Protein AF-A0AAU9Y5D1-F1 (afdb_monomer_lite)

InterPro domains:
  IPR000845 Nucleoside phosphorylase domain [PF01048] (255-385)
  IPR007111 NACHT nucleoside triphosphatase [PF05729] (520-703)
  IPR007111 NACHT nucleoside triphosphatase [PS50837] (518-669)
  IPR027417 P-loop containing nucleoside triphosphate hydrolase [G3DSA:3.40.50.300] (424-678)
  IPR027417 P-loop containing nucleoside triphosphate hydrolase [SSF52540] (517-719)
  IPR035994 Nucleoside phosphorylase superfamily [G3DSA:3.40.50.1580] (185-409)
  IPR035994 Nucleoside phosphorylase superfamily [SSF53167] (230-408)
  IPR051261 NOD-like receptor [PTHR24106] (454-815)

Radius of gyration: 37.64 Å; chains: 1; bounding box: 87×78×119 Å

Organism: NCBI:txid46732

Structure (mmCIF, N/CA/C/O backbone):
data_AF-A0AAU9Y5D1-F1
#
_entry.id   AF-A0AAU9Y5D1-F1
#
loop_
_atom_site.group_PDB
_atom_site.id
_atom_site.type_symbol
_atom_site.label_atom_id
_atom_site.label_alt_id
_atom_site.label_comp_id
_atom_site.label_asym_id
_atom_site.label_entity_id
_atom_site.label_seq_id
_atom_site.pdbx_PDB_ins_code
_atom_site.Cartn_x
_atom_site.Cartn_y
_atom_site.Cartn_z
_atom_site.occupancy
_atom_site.B_iso_or_equiv
_atom_site.auth_seq_id
_atom_site.auth_comp_id
_atom_site.auth_asym_id
_atom_site.auth_atom_id
_atom_site.pdbx_PDB_model_num
ATOM 1 N N . MET A 1 1 ? 6.638 -50.461 -11.333 1.00 34.19 1 MET A N 1
ATOM 2 C CA . MET A 1 1 ? 6.692 -49.700 -10.067 1.00 34.19 1 MET A CA 1
ATOM 3 C C . MET A 1 1 ? 8.000 -48.929 -10.024 1.00 34.19 1 MET A C 1
ATOM 5 O O . MET A 1 1 ? 9.043 -49.551 -9.911 1.00 34.19 1 MET A O 1
ATOM 9 N N . ALA A 1 2 ? 7.954 -47.607 -10.168 1.00 25.45 2 ALA A N 1
ATOM 10 C CA . ALA A 1 2 ? 9.050 -46.715 -9.799 1.00 25.45 2 ALA A CA 1
ATOM 11 C C . ALA A 1 2 ? 8.429 -45.351 -9.477 1.00 25.45 2 ALA A C 1
ATOM 13 O O . ALA A 1 2 ? 7.804 -44.718 -10.325 1.00 25.45 2 ALA A O 1
ATOM 14 N N . THR A 1 3 ? 8.511 -44.987 -8.205 1.00 27.52 3 THR A N 1
ATOM 15 C CA . THR A 1 3 ? 7.974 -43.779 -7.581 1.00 27.52 3 THR A CA 1
ATOM 16 C C . THR A 1 3 ? 8.716 -42.526 -8.036 1.00 27.52 3 THR A C 1
ATOM 18 O O . THR A 1 3 ? 9.944 -42.481 -8.044 1.00 27.52 3 THR A O 1
ATOM 21 N N . ALA A 1 4 ? 7.934 -41.503 -8.377 1.00 28.78 4 ALA A N 1
ATOM 22 C CA . ALA A 1 4 ? 8.370 -40.159 -8.723 1.00 28.78 4 ALA A CA 1
ATOM 23 C C . ALA A 1 4 ? 8.917 -39.388 -7.504 1.00 28.78 4 ALA A C 1
ATOM 25 O O . ALA A 1 4 ? 8.364 -39.477 -6.409 1.00 28.78 4 ALA A O 1
ATOM 26 N N . ILE A 1 5 ? 9.955 -38.572 -7.723 1.00 28.98 5 ILE A N 1
ATOM 27 C CA . ILE A 1 5 ? 10.424 -37.527 -6.799 1.00 28.98 5 ILE A CA 1
ATOM 28 C C . ILE A 1 5 ? 10.427 -36.185 -7.549 1.00 28.98 5 ILE A C 1
ATOM 30 O O . ILE A 1 5 ? 10.862 -36.097 -8.695 1.00 28.98 5 ILE A O 1
ATOM 34 N N . SER A 1 6 ? 9.886 -35.157 -6.889 1.00 26.52 6 SER A N 1
ATOM 35 C CA . SER A 1 6 ? 9.536 -33.835 -7.428 1.00 26.52 6 SER A CA 1
ATOM 36 C C . SER A 1 6 ? 10.730 -32.952 -7.844 1.00 26.52 6 SER A C 1
ATOM 38 O O . SER A 1 6 ? 11.763 -33.000 -7.171 1.00 26.52 6 SER A O 1
ATOM 40 N N . PRO A 1 7 ? 10.569 -32.024 -8.813 1.00 32.62 7 PRO A N 1
ATOM 41 C CA . PRO A 1 7 ? 11.565 -31.007 -9.133 1.00 32.62 7 PRO A CA 1
ATOM 42 C C . PRO A 1 7 ? 11.230 -29.645 -8.486 1.00 32.62 7 PRO A C 1
ATOM 44 O O . PRO A 1 7 ? 10.585 -28.793 -9.090 1.00 32.62 7 PRO A O 1
ATOM 47 N N . PHE A 1 8 ? 11.729 -29.400 -7.270 1.00 26.20 8 PHE A N 1
ATOM 48 C CA . PHE A 1 8 ? 11.931 -28.047 -6.729 1.00 26.20 8 PHE A CA 1
ATOM 49 C C . PHE A 1 8 ? 13.411 -27.875 -6.380 1.00 26.20 8 PHE A C 1
ATOM 51 O O . PHE A 1 8 ? 13.854 -28.213 -5.286 1.00 26.20 8 PHE A O 1
ATOM 58 N N . ALA A 1 9 ? 14.190 -27.334 -7.317 1.00 31.81 9 ALA A N 1
ATOM 59 C CA . ALA A 1 9 ? 15.546 -26.867 -7.053 1.00 31.81 9 ALA A CA 1
ATOM 60 C C . ALA A 1 9 ? 15.529 -25.340 -6.902 1.00 31.81 9 ALA A C 1
ATOM 62 O O . ALA A 1 9 ? 15.763 -24.586 -7.844 1.00 31.81 9 ALA A O 1
ATOM 63 N N . SER A 1 10 ? 15.256 -24.893 -5.675 1.00 35.47 10 SER A N 1
ATOM 64 C CA . SER A 1 10 ? 15.968 -23.737 -5.130 1.00 35.47 10 SER A CA 1
ATOM 65 C C . SER A 1 10 ? 17.455 -24.081 -5.186 1.00 35.47 10 SER A C 1
ATOM 67 O O . SER A 1 10 ? 17.837 -25.169 -4.748 1.00 35.47 10 SER A O 1
ATOM 69 N N . THR A 1 11 ? 18.287 -23.223 -5.775 1.00 38.28 11 THR A N 1
ATOM 70 C CA . THR A 1 11 ? 19.737 -23.436 -5.818 1.00 38.28 11 THR A CA 1
ATOM 71 C C . THR A 1 11 ? 20.219 -23.709 -4.399 1.00 38.28 11 THR A C 1
ATOM 73 O O . THR A 1 11 ? 20.072 -22.867 -3.511 1.00 38.28 11 THR A O 1
ATOM 76 N N . LYS A 1 12 ? 20.738 -24.927 -4.179 1.00 39.84 12 LYS A N 1
ATOM 77 C CA . LYS A 1 12 ? 21.218 -25.426 -2.881 1.00 39.84 12 LYS A CA 1
ATOM 78 C C . LYS A 1 12 ? 22.095 -24.386 -2.181 1.00 39.84 12 LYS A C 1
ATOM 80 O O . LYS A 1 12 ? 22.009 -24.269 -0.975 1.00 39.84 12 LYS A O 1
ATOM 85 N N . GLU A 1 13 ? 22.846 -23.576 -2.922 1.00 35.34 13 GLU A N 1
ATOM 86 C CA . GLU A 1 13 ? 23.705 -22.502 -2.409 1.00 35.34 13 GLU A CA 1
ATOM 87 C C . GLU A 1 13 ? 22.960 -21.358 -1.712 1.00 35.34 13 GLU A C 1
ATOM 89 O O . GLU A 1 13 ? 23.411 -20.912 -0.667 1.00 35.34 13 GLU A O 1
ATOM 94 N N . THR A 1 14 ? 21.799 -20.913 -2.200 1.00 38.12 14 THR A N 1
ATOM 95 C CA . THR A 1 14 ? 21.045 -19.793 -1.596 1.00 38.12 14 THR A CA 1
ATOM 96 C C . THR A 1 14 ? 20.268 -20.249 -0.362 1.00 38.12 14 THR A C 1
ATOM 98 O O . THR A 1 14 ? 20.177 -19.531 0.632 1.00 38.12 14 THR A O 1
ATOM 101 N N . THR A 1 15 ? 19.754 -21.484 -0.388 1.00 40.88 15 THR A N 1
ATOM 102 C CA . THR A 1 15 ? 19.132 -22.118 0.784 1.00 40.88 15 THR A CA 1
ATOM 103 C C . THR A 1 15 ? 20.178 -22.525 1.813 1.00 40.88 15 THR A C 1
ATOM 105 O O . THR A 1 15 ? 19.923 -22.381 3.001 1.00 40.88 15 THR A O 1
ATOM 108 N N . ASN A 1 16 ? 21.358 -22.981 1.385 1.00 39.19 16 ASN A N 1
ATOM 109 C CA . ASN A 1 16 ? 22.480 -23.258 2.276 1.00 39.19 16 ASN A CA 1
ATOM 110 C C . ASN A 1 16 ? 23.056 -21.966 2.844 1.00 39.19 16 ASN A C 1
ATOM 112 O O . ASN A 1 16 ? 23.375 -21.974 4.015 1.00 39.19 16 ASN A O 1
ATOM 116 N N . TYR A 1 17 ? 23.114 -20.861 2.098 1.00 37.94 17 TYR A N 1
ATOM 117 C CA . TYR A 1 17 ? 23.521 -19.552 2.617 1.00 37.94 17 TYR A CA 1
ATOM 118 C C . TYR A 1 17 ? 22.516 -19.028 3.646 1.00 37.94 17 TYR A C 1
ATOM 120 O O . TYR A 1 17 ? 22.906 -18.691 4.751 1.00 37.94 17 TYR A O 1
ATOM 128 N N . ALA A 1 18 ? 21.212 -19.067 3.358 1.00 39.38 18 ALA A N 1
ATOM 129 C CA . ALA A 1 18 ? 20.186 -18.662 4.321 1.00 39.38 18 ALA A CA 1
ATOM 130 C C . ALA A 1 18 ? 20.120 -19.589 5.554 1.00 39.38 18 ALA A C 1
ATOM 132 O O . ALA A 1 18 ? 19.924 -19.115 6.673 1.00 39.38 18 ALA A O 1
ATOM 133 N N . ARG A 1 19 ? 20.317 -20.905 5.373 1.00 40.84 19 ARG A N 1
ATOM 134 C CA . ARG A 1 19 ? 20.443 -21.874 6.475 1.00 40.84 19 ARG A CA 1
ATOM 135 C C . ARG A 1 19 ? 21.743 -21.683 7.245 1.00 40.84 19 ARG A C 1
ATOM 137 O O . ARG A 1 19 ? 21.703 -21.804 8.453 1.00 40.84 19 ARG A O 1
ATOM 144 N N . LEU A 1 20 ? 22.852 -21.350 6.589 1.00 37.97 20 LEU A N 1
ATOM 145 C CA . LEU A 1 20 ? 24.143 -21.056 7.209 1.00 37.97 20 LEU A CA 1
ATOM 146 C C . LEU A 1 20 ? 24.077 -19.738 7.980 1.00 37.97 20 LEU A C 1
ATOM 148 O O . LEU A 1 20 ? 24.564 -19.699 9.094 1.00 37.97 20 LEU A O 1
ATOM 152 N N . CYS A 1 21 ? 23.426 -18.698 7.457 1.00 40.59 21 CYS A N 1
ATOM 153 C CA . CYS A 1 21 ? 23.179 -17.443 8.166 1.00 40.59 21 CYS A CA 1
ATOM 154 C C . CYS A 1 21 ? 22.273 -17.661 9.380 1.00 40.59 21 CYS A C 1
ATOM 156 O O . CYS A 1 21 ? 22.615 -17.194 10.459 1.00 40.59 21 CYS A O 1
ATOM 158 N N . ARG A 1 22 ? 21.171 -18.418 9.251 1.00 45.41 22 ARG A N 1
ATOM 159 C CA . ARG A 1 22 ? 20.347 -18.789 10.417 1.00 45.41 22 ARG A CA 1
ATOM 160 C C . ARG A 1 22 ? 21.106 -19.649 11.408 1.00 45.41 22 ARG A C 1
ATOM 162 O O . ARG A 1 22 ? 21.040 -19.369 12.583 1.00 45.41 22 ARG A O 1
ATOM 169 N N . LEU A 1 23 ? 21.869 -20.639 10.963 1.00 41.31 23 LEU A N 1
ATOM 170 C CA . LEU A 1 23 ? 22.614 -21.526 11.852 1.00 41.31 23 LEU A CA 1
ATOM 171 C C . LEU A 1 23 ? 23.805 -20.797 12.500 1.00 41.31 23 LEU A C 1
ATOM 173 O O . LEU A 1 23 ? 24.083 -21.038 13.662 1.00 41.31 23 LEU A O 1
ATOM 177 N N . LEU A 1 24 ? 24.451 -19.844 11.817 1.00 42.09 24 LEU A N 1
ATOM 178 C CA . LEU A 1 24 ? 25.465 -18.945 12.387 1.00 42.09 24 LEU A CA 1
ATOM 179 C C . LEU A 1 24 ? 24.865 -17.972 13.403 1.00 42.09 24 LEU A C 1
ATOM 181 O O . LEU A 1 24 ? 25.518 -17.685 14.399 1.00 42.09 24 LEU A O 1
ATOM 185 N N . VAL A 1 25 ? 23.648 -17.478 13.172 1.00 46.97 25 VAL A N 1
ATOM 186 C CA . VAL A 1 25 ? 22.946 -16.608 14.123 1.00 46.97 25 VAL A CA 1
ATOM 187 C C . VAL A 1 25 ? 22.418 -17.428 15.298 1.00 46.97 25 VAL A C 1
ATOM 189 O O . VAL A 1 25 ? 22.743 -17.117 16.430 1.00 46.97 25 VAL A O 1
ATOM 192 N N . ASP A 1 26 ? 21.710 -18.527 15.062 1.00 43.09 26 ASP A N 1
ATOM 193 C CA . ASP A 1 26 ? 21.089 -19.356 16.097 1.00 43.09 26 ASP A CA 1
ATOM 194 C C . ASP A 1 26 ? 22.147 -20.092 16.935 1.00 43.09 26 ASP A C 1
ATOM 196 O O . ASP A 1 26 ? 22.156 -19.969 18.159 1.00 43.09 26 ASP A O 1
ATOM 200 N N . VAL A 1 27 ? 23.101 -20.792 16.304 1.00 43.34 27 VAL A N 1
ATOM 201 C CA . VAL A 1 27 ? 24.196 -21.477 17.019 1.00 43.34 27 VAL A CA 1
ATOM 202 C C . VAL A 1 27 ? 25.202 -20.463 17.546 1.00 43.34 27 VAL A C 1
ATOM 204 O O . VAL A 1 27 ? 25.691 -20.637 18.654 1.00 43.34 27 VAL A O 1
ATOM 207 N N . GLY A 1 28 ? 25.487 -19.375 16.822 1.00 40.97 28 GLY A N 1
ATOM 208 C CA . GLY A 1 28 ? 26.363 -18.310 17.316 1.00 40.97 28 GLY A CA 1
ATOM 209 C C . GLY A 1 28 ? 25.794 -17.635 18.557 1.00 40.97 28 GLY A C 1
ATOM 210 O O . GLY A 1 28 ? 26.511 -17.502 19.544 1.00 40.97 28 GLY A O 1
ATOM 211 N N . SER A 1 29 ? 24.503 -17.293 18.563 1.00 42.50 29 SER A N 1
ATOM 212 C CA . SER A 1 29 ? 23.799 -16.745 19.725 1.00 42.50 29 SER A CA 1
ATOM 213 C C . SER A 1 29 ? 23.689 -17.761 20.858 1.00 42.50 29 SER A C 1
ATOM 215 O O . SER A 1 29 ? 23.876 -17.386 22.011 1.00 42.50 29 SER A O 1
ATOM 217 N N . GLN A 1 30 ? 23.447 -19.042 20.573 1.00 42.50 30 GLN A N 1
ATOM 218 C CA . GLN A 1 30 ? 23.326 -20.076 21.604 1.00 42.50 30 GLN A CA 1
ATOM 219 C C . GLN A 1 30 ? 24.681 -20.466 22.213 1.00 42.50 30 GLN A C 1
ATOM 221 O O . GLN A 1 30 ? 24.769 -20.648 23.425 1.00 42.50 30 GLN A O 1
ATOM 226 N N . VAL A 1 31 ? 25.753 -20.519 21.417 1.00 44.72 31 VAL A N 1
ATOM 227 C CA . VAL A 1 31 ? 27.137 -20.698 21.888 1.00 44.72 31 VAL A CA 1
ATOM 228 C C . VAL A 1 31 ? 27.596 -19.458 22.642 1.00 44.72 31 VAL A C 1
ATOM 230 O O . VAL A 1 31 ? 28.187 -19.605 23.707 1.00 44.72 31 VAL A O 1
ATOM 233 N N . LEU A 1 32 ? 27.283 -18.249 22.161 1.00 42.81 32 LEU A N 1
ATOM 234 C CA . LEU A 1 32 ? 27.532 -17.003 22.890 1.00 42.81 32 LEU A CA 1
ATOM 235 C C . LEU A 1 32 ? 26.860 -17.036 24.256 1.00 42.81 32 LEU A C 1
ATOM 237 O O . LEU A 1 32 ? 27.533 -16.792 25.246 1.00 42.81 32 LEU A O 1
ATOM 241 N N . ARG A 1 33 ? 25.577 -17.398 24.312 1.00 46.03 33 ARG A N 1
ATOM 242 C CA . ARG A 1 33 ? 24.793 -17.453 25.550 1.00 46.03 33 ARG A CA 1
ATOM 243 C C . ARG A 1 33 ? 25.299 -18.545 26.489 1.00 46.03 33 ARG A C 1
ATOM 245 O O . ARG A 1 33 ? 25.656 -18.243 27.611 1.00 46.03 33 ARG A O 1
ATOM 252 N N . SER A 1 34 ? 25.491 -19.770 26.000 1.00 44.34 34 SER A N 1
ATOM 253 C CA . SER A 1 34 ? 26.038 -20.886 26.787 1.00 44.34 34 SER A CA 1
ATOM 254 C C . SER A 1 34 ? 27.458 -20.626 27.301 1.00 44.34 34 SER A C 1
ATOM 256 O O . SER A 1 34 ? 27.796 -21.031 28.412 1.00 44.34 34 SER A O 1
ATOM 258 N N . THR A 1 35 ? 28.299 -19.963 26.507 1.00 42.50 35 THR A N 1
ATOM 259 C CA . THR A 1 35 ? 29.678 -19.625 26.888 1.00 42.50 35 THR A CA 1
ATOM 260 C C . THR A 1 35 ? 29.694 -18.461 27.870 1.00 42.50 35 THR A C 1
ATOM 262 O O . THR A 1 35 ? 30.451 -18.493 28.836 1.00 42.50 35 THR A O 1
ATOM 265 N N . PHE A 1 36 ? 28.835 -17.462 27.662 1.00 42.38 36 PHE A N 1
ATOM 266 C CA . PHE A 1 36 ? 28.651 -16.350 28.588 1.00 42.38 36 PHE A CA 1
ATOM 267 C C . PHE A 1 36 ? 28.116 -16.847 29.931 1.00 42.38 36 PHE A C 1
ATOM 269 O O . PHE A 1 36 ? 28.711 -16.532 30.950 1.00 42.38 36 PHE A O 1
ATOM 276 N N . ASP A 1 37 ? 27.124 -17.737 29.928 1.00 48.62 37 ASP A N 1
ATOM 277 C CA . ASP A 1 37 ? 26.554 -18.351 31.131 1.00 48.62 37 ASP A CA 1
ATOM 278 C C . ASP A 1 37 ? 27.543 -19.304 31.837 1.00 48.62 37 ASP A C 1
ATOM 280 O O . ASP A 1 37 ? 27.470 -19.481 33.051 1.00 48.62 37 ASP A O 1
ATOM 284 N N . LYS A 1 38 ? 28.502 -19.909 31.114 1.00 49.69 38 LYS A N 1
ATOM 285 C CA . LYS A 1 38 ? 29.591 -20.716 31.708 1.00 49.69 38 LYS A CA 1
ATOM 286 C C . LYS A 1 38 ? 30.684 -19.873 32.360 1.00 49.69 38 LYS A C 1
ATOM 288 O O . LYS A 1 38 ? 31.253 -20.297 33.361 1.00 49.69 38 LYS A O 1
ATOM 293 N N . ILE A 1 39 ? 31.023 -18.731 31.762 1.00 46.84 39 ILE A N 1
ATOM 294 C CA . ILE A 1 39 ? 32.094 -17.849 32.248 1.00 46.84 39 ILE A CA 1
ATOM 295 C C . ILE A 1 39 ? 31.556 -16.916 33.344 1.00 46.84 39 ILE A C 1
ATOM 297 O O . ILE A 1 39 ? 32.221 -16.685 34.355 1.00 46.84 39 ILE A O 1
ATOM 301 N N . HIS A 1 40 ? 30.327 -16.432 33.171 1.00 48.03 40 HIS A N 1
ATOM 302 C CA . HIS A 1 40 ? 29.574 -15.596 34.099 1.00 48.03 40 HIS A CA 1
ATOM 303 C C . HIS A 1 40 ? 28.139 -16.126 34.207 1.00 48.03 40 HIS A C 1
ATOM 305 O O . HIS A 1 40 ? 27.249 -15.643 33.504 1.00 48.03 40 HIS A O 1
ATOM 311 N N . PRO A 1 41 ? 27.891 -17.110 35.088 1.00 54.38 41 PRO A N 1
ATOM 312 C CA . PRO A 1 41 ? 26.536 -17.527 35.415 1.00 54.38 41 PRO A CA 1
ATOM 313 C C . PRO A 1 41 ? 25.655 -16.303 35.708 1.00 54.38 41 PRO A C 1
ATOM 315 O O . PRO A 1 41 ? 26.136 -15.362 36.347 1.00 54.38 41 PRO A O 1
ATOM 318 N N . PRO A 1 42 ? 24.367 -16.289 35.321 1.00 47.62 42 PRO A N 1
ATOM 319 C CA . PRO A 1 42 ? 23.478 -15.143 35.556 1.00 47.62 42 PRO A CA 1
ATOM 320 C C . PRO A 1 42 ? 23.478 -14.658 37.019 1.00 47.62 42 PRO A C 1
ATOM 322 O O . PRO A 1 42 ? 23.322 -13.470 37.296 1.00 47.62 42 PRO A O 1
ATOM 325 N N . ALA A 1 43 ? 23.740 -15.579 37.952 1.00 47.50 43 ALA A N 1
ATOM 326 C CA . ALA A 1 43 ? 23.861 -15.336 39.384 1.00 47.50 43 ALA A CA 1
ATOM 327 C C . ALA A 1 43 ? 25.139 -14.593 39.833 1.00 47.50 43 ALA A C 1
ATOM 329 O O . ALA A 1 43 ? 25.181 -14.146 40.971 1.00 47.50 43 ALA A O 1
ATOM 330 N N . THR A 1 44 ? 26.173 -14.447 38.998 1.00 45.56 44 THR A N 1
ATOM 331 C CA . THR A 1 44 ? 27.427 -13.727 39.327 1.00 45.56 44 THR A CA 1
ATOM 332 C C . THR A 1 44 ? 27.746 -12.587 38.354 1.00 45.56 44 THR A C 1
ATOM 334 O O . THR A 1 44 ? 28.728 -11.862 38.528 1.00 45.56 44 THR A O 1
ATOM 337 N N . LEU A 1 45 ? 26.890 -12.383 37.346 1.00 43.12 45 LEU A N 1
ATOM 338 C CA . LEU A 1 45 ? 27.076 -11.407 36.273 1.00 43.12 45 LEU A CA 1
ATOM 339 C C . LEU A 1 45 ? 27.177 -9.957 36.784 1.00 43.12 45 LEU A C 1
ATOM 341 O O . LEU A 1 45 ? 28.020 -9.186 36.330 1.00 43.12 45 LEU A O 1
ATOM 345 N N . HIS A 1 46 ? 26.376 -9.611 37.789 1.00 43.72 46 HIS A N 1
ATOM 346 C CA . HIS A 1 46 ? 26.374 -8.298 38.440 1.00 43.72 46 HIS A CA 1
ATOM 347 C C . HIS A 1 46 ? 27.671 -8.028 39.225 1.00 43.72 46 HIS A C 1
ATOM 349 O O . HIS A 1 46 ? 28.160 -6.902 39.250 1.00 43.72 46 HIS A O 1
ATOM 355 N N . THR A 1 47 ? 28.294 -9.061 39.801 1.00 45.69 47 THR A N 1
ATOM 356 C CA . THR A 1 47 ? 29.567 -8.943 40.534 1.00 45.69 47 THR A CA 1
ATOM 357 C C . THR A 1 47 ? 30.759 -8.723 39.598 1.00 45.69 47 THR A C 1
ATOM 359 O O . THR A 1 47 ? 31.737 -8.070 39.961 1.00 45.69 47 THR A O 1
ATOM 362 N N . VAL A 1 48 ? 30.684 -9.270 38.384 1.00 44.34 48 VAL A N 1
ATOM 363 C CA . VAL A 1 48 ? 31.751 -9.194 37.379 1.00 44.34 48 VAL A CA 1
ATOM 364 C C . VAL A 1 48 ? 31.717 -7.876 36.603 1.00 44.34 48 VAL A C 1
ATOM 366 O O . VAL A 1 48 ? 32.767 -7.276 36.358 1.00 44.34 48 VAL A O 1
ATOM 369 N N . LEU A 1 49 ? 30.522 -7.394 36.253 1.00 40.56 49 LEU A N 1
ATOM 370 C CA . LEU A 1 49 ? 30.344 -6.094 35.598 1.00 40.56 49 LEU A CA 1
ATOM 371 C C . LEU A 1 49 ? 30.757 -4.921 36.510 1.00 40.56 49 LEU A C 1
ATOM 373 O O . LEU A 1 49 ? 31.139 -3.869 36.008 1.00 40.56 49 LEU A O 1
ATOM 377 N N . GLY A 1 50 ? 30.778 -5.128 37.834 1.00 42.78 50 GLY A N 1
ATOM 378 C CA . GLY A 1 50 ? 31.218 -4.142 38.827 1.00 42.78 50 GLY A CA 1
ATOM 379 C C . GLY A 1 50 ? 32.738 -3.990 39.021 1.00 42.78 50 GLY A C 1
ATOM 380 O O . GLY A 1 50 ? 33.151 -3.123 39.786 1.00 42.78 50 GLY A O 1
ATOM 381 N N . ARG A 1 51 ? 33.599 -4.797 38.374 1.00 44.59 51 ARG A N 1
ATOM 382 C CA . ARG A 1 51 ? 35.074 -4.687 38.501 1.00 44.59 51 ARG A CA 1
ATOM 383 C C . ARG A 1 51 ? 35.704 -4.136 37.215 1.00 44.59 51 ARG A C 1
ATOM 385 O O . ARG A 1 51 ? 35.933 -4.859 36.249 1.00 44.59 51 ARG A O 1
ATOM 392 N N . THR A 1 52 ? 36.000 -2.841 37.205 1.00 46.25 52 THR A N 1
ATOM 393 C CA . THR A 1 52 ? 36.183 -2.000 36.005 1.00 46.25 52 THR A CA 1
ATOM 394 C C . THR A 1 52 ? 37.546 -2.032 35.292 1.00 46.25 52 THR A C 1
ATOM 396 O O . THR A 1 52 ? 37.779 -1.187 34.437 1.00 46.25 52 THR A O 1
ATOM 399 N N . SER A 1 53 ? 38.450 -2.991 35.535 1.00 47.34 53 SER A N 1
ATOM 400 C CA . SER A 1 53 ? 39.772 -2.991 34.856 1.00 47.34 53 SER A CA 1
ATOM 401 C C . SER A 1 53 ? 40.212 -4.298 34.182 1.00 47.34 53 SER A C 1
ATOM 403 O O . SER A 1 53 ? 41.218 -4.301 33.477 1.00 47.34 53 SER A O 1
ATOM 405 N N . VAL A 1 54 ? 39.457 -5.398 34.299 1.00 45.47 54 VAL A N 1
ATOM 406 C CA . VAL A 1 54 ? 39.862 -6.718 33.748 1.00 45.47 54 VAL A CA 1
ATOM 407 C C . VAL A 1 54 ? 39.229 -7.021 32.373 1.00 45.47 54 VAL A C 1
ATOM 409 O O . VAL A 1 54 ? 39.623 -7.957 31.669 1.00 45.47 54 VAL A O 1
ATOM 412 N N . HIS A 1 55 ? 38.281 -6.193 31.924 1.00 50.38 55 HIS A N 1
ATOM 413 C CA . HIS A 1 55 ? 37.462 -6.487 30.740 1.00 50.38 55 HIS A CA 1
ATOM 414 C C . HIS A 1 55 ? 38.170 -6.263 29.404 1.00 50.38 55 HIS A C 1
ATOM 416 O O . HIS A 1 55 ? 37.903 -6.994 28.457 1.00 50.38 55 HIS A O 1
ATOM 422 N N . TYR A 1 56 ? 39.132 -5.340 29.314 1.00 42.06 56 TYR A N 1
ATOM 423 C CA . TYR A 1 56 ? 39.775 -5.026 28.030 1.00 42.06 56 TYR A CA 1
ATOM 424 C C . TYR A 1 56 ? 40.703 -6.150 27.531 1.00 42.06 56 TYR A C 1
ATOM 426 O O . TYR A 1 56 ? 40.637 -6.549 26.368 1.00 42.06 56 TYR A O 1
ATOM 434 N N . ALA A 1 57 ? 41.514 -6.729 28.422 1.00 41.19 57 ALA A N 1
ATOM 435 C CA . ALA A 1 57 ? 42.423 -7.825 28.079 1.00 41.19 57 ALA A CA 1
ATOM 436 C C . ALA A 1 57 ? 41.672 -9.140 27.794 1.00 41.19 57 ALA A C 1
ATOM 438 O O . ALA A 1 57 ? 42.018 -9.875 26.868 1.00 41.19 57 ALA A O 1
ATOM 439 N N . THR A 1 58 ? 40.597 -9.406 28.543 1.00 44.28 58 THR A N 1
ATOM 440 C CA . THR A 1 58 ? 39.754 -10.598 28.362 1.00 44.28 58 THR A CA 1
ATOM 441 C C . THR A 1 58 ? 38.946 -10.516 27.064 1.00 44.28 58 THR A C 1
ATOM 443 O O . THR A 1 58 ? 38.879 -11.493 26.318 1.00 44.28 58 THR A O 1
ATOM 446 N N . LEU A 1 59 ? 38.415 -9.334 26.723 1.00 39.38 59 LEU A N 1
ATOM 447 C CA . LEU A 1 59 ? 37.745 -9.086 25.442 1.00 39.38 59 LEU A CA 1
ATOM 448 C C . LEU A 1 59 ? 38.709 -9.184 24.254 1.00 39.38 59 LEU A C 1
ATOM 450 O O . LEU A 1 59 ? 38.351 -9.795 23.250 1.00 39.38 59 LEU A O 1
ATOM 454 N N . GLN A 1 60 ? 39.941 -8.669 24.358 1.00 40.38 60 GLN A N 1
ATOM 455 C CA . GLN A 1 60 ? 40.944 -8.824 23.293 1.00 40.38 60 GLN A CA 1
ATOM 456 C C . GLN A 1 60 ? 41.397 -10.279 23.107 1.00 40.38 60 GLN A C 1
ATOM 458 O O . GLN A 1 60 ? 41.585 -10.723 21.972 1.00 40.38 60 GLN A O 1
ATOM 463 N N . SER A 1 61 ? 41.541 -11.030 24.202 1.00 42.47 61 SER A N 1
ATOM 464 C CA . SER A 1 61 ? 41.829 -12.469 24.180 1.00 42.47 61 SER A CA 1
ATOM 465 C C . SER A 1 61 ? 40.704 -13.254 23.490 1.00 42.47 61 SER A C 1
ATOM 467 O O . SER A 1 61 ? 40.960 -14.033 22.569 1.00 42.47 61 SER A O 1
ATOM 469 N N . LEU A 1 62 ? 39.445 -12.964 23.838 1.00 40.25 62 LEU A N 1
ATOM 470 C CA . LEU A 1 62 ? 38.264 -13.556 23.204 1.00 40.25 62 LEU A CA 1
ATOM 471 C C . LEU A 1 62 ? 38.127 -13.156 21.729 1.00 40.25 62 LEU A C 1
ATOM 473 O O . LEU A 1 62 ? 37.749 -13.989 20.910 1.00 40.25 62 LEU A O 1
ATOM 477 N N . TYR A 1 63 ? 38.469 -11.918 21.369 1.00 39.38 63 TYR A N 1
ATOM 478 C CA . TYR A 1 63 ? 38.436 -11.437 19.987 1.00 39.38 63 TYR A CA 1
ATOM 479 C C . TYR A 1 63 ? 39.495 -12.131 19.116 1.00 39.38 63 TYR A C 1
ATOM 481 O O . TYR A 1 63 ? 39.186 -12.601 18.020 1.00 39.38 63 TYR A O 1
ATOM 489 N N . LYS A 1 64 ? 40.729 -12.286 19.621 1.00 44.75 64 LYS A N 1
ATOM 490 C CA . LYS A 1 64 ? 41.804 -13.012 18.919 1.00 44.75 64 LYS A CA 1
ATOM 491 C C . LYS A 1 64 ? 41.541 -14.519 18.831 1.00 44.75 64 LYS A C 1
ATOM 493 O O . LYS A 1 64 ? 41.775 -15.103 17.774 1.00 44.75 64 LYS A O 1
ATOM 498 N N . GLY A 1 65 ? 41.024 -15.138 19.896 1.00 45.38 65 GLY A N 1
ATOM 499 C CA . GLY A 1 65 ? 40.686 -16.567 19.925 1.00 45.38 65 GLY A CA 1
ATOM 500 C C . GLY A 1 65 ? 39.553 -16.930 18.960 1.00 45.38 65 GLY A C 1
ATOM 501 O O . GLY A 1 65 ? 39.698 -17.839 18.143 1.00 45.38 65 GLY A O 1
ATOM 502 N N . ARG A 1 66 ? 38.466 -16.147 18.958 1.00 51.28 66 ARG A N 1
ATOM 503 C CA . ARG A 1 66 ? 37.285 -16.409 18.115 1.00 51.28 66 ARG A CA 1
ATOM 504 C C . ARG A 1 66 ? 37.509 -16.116 16.634 1.00 51.28 66 ARG A C 1
ATOM 506 O O . ARG A 1 66 ? 36.884 -16.753 15.792 1.00 51.28 66 ARG A O 1
ATOM 513 N N . LYS A 1 67 ? 38.428 -15.207 16.282 1.00 45.22 67 LYS A N 1
ATOM 514 C CA . LYS A 1 67 ? 38.789 -14.945 14.875 1.00 45.22 67 LYS A CA 1
ATOM 515 C C . LYS A 1 67 ? 39.444 -16.170 14.224 1.00 45.22 67 LYS A C 1
ATOM 517 O O . LYS A 1 67 ? 39.187 -16.458 13.057 1.00 45.22 67 LYS A O 1
ATOM 522 N N . LYS A 1 68 ? 40.239 -16.927 14.990 1.00 49.03 68 LYS A N 1
ATOM 523 C CA . LYS A 1 68 ? 40.865 -18.174 14.527 1.00 49.03 68 LYS A CA 1
ATOM 524 C C . LYS A 1 68 ? 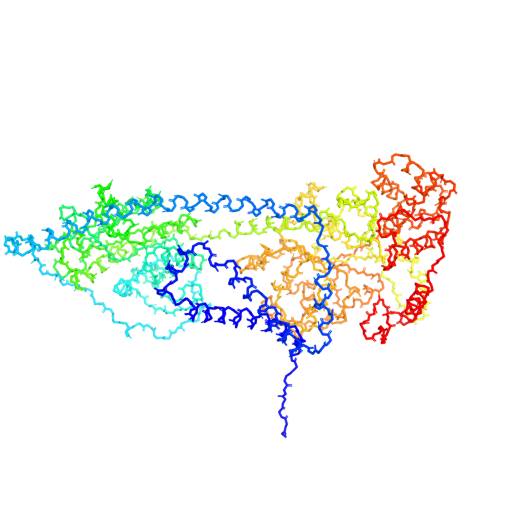39.832 -19.294 14.357 1.00 49.03 68 LYS A C 1
ATOM 526 O O . LYS A 1 68 ? 39.848 -19.973 13.335 1.00 49.03 68 LYS A O 1
ATOM 531 N N . GLU A 1 69 ? 38.890 -19.412 15.289 1.00 49.50 69 GLU A N 1
ATOM 532 C CA . GLU A 1 69 ? 37.815 -20.415 15.244 1.00 49.50 69 GLU A CA 1
ATOM 533 C C . GLU A 1 69 ? 36.815 -20.165 14.104 1.00 49.50 69 GLU A C 1
ATOM 535 O O . GLU A 1 69 ? 36.462 -21.096 13.384 1.00 49.50 69 GLU A O 1
ATOM 540 N N . ILE A 1 70 ? 36.417 -18.909 13.868 1.00 48.50 70 ILE A N 1
ATOM 541 C CA . ILE A 1 70 ? 35.524 -18.535 12.756 1.00 48.50 70 ILE A CA 1
ATOM 542 C C . ILE A 1 70 ? 36.222 -18.751 11.404 1.00 48.50 70 ILE A C 1
ATOM 544 O O . ILE A 1 70 ? 35.620 -19.286 10.472 1.00 48.50 70 ILE A O 1
ATOM 548 N N . ARG A 1 71 ? 37.512 -18.403 11.301 1.00 49.56 71 ARG A N 1
ATOM 549 C CA . ARG A 1 71 ? 38.339 -18.644 10.106 1.00 49.56 71 ARG A CA 1
ATOM 550 C C . ARG A 1 71 ? 38.472 -20.135 9.798 1.00 49.56 71 ARG A C 1
ATOM 552 O O . ARG A 1 71 ? 38.305 -20.536 8.648 1.00 49.56 71 ARG A O 1
ATOM 559 N N . GLU A 1 72 ? 38.762 -20.960 10.802 1.00 51.72 72 GLU A N 1
ATOM 560 C CA . GLU A 1 72 ? 38.868 -22.412 10.631 1.00 51.72 72 GLU A CA 1
ATOM 561 C C . GLU A 1 72 ? 37.511 -23.046 10.307 1.00 51.72 72 GLU A C 1
ATOM 563 O O . GLU A 1 72 ? 37.446 -23.890 9.416 1.00 51.72 72 GLU A O 1
ATOM 568 N N . ALA A 1 73 ? 36.418 -22.589 10.925 1.00 45.84 73 ALA A N 1
ATOM 569 C CA . ALA A 1 73 ? 35.067 -23.060 10.630 1.00 45.84 73 ALA A CA 1
ATOM 570 C C . ALA A 1 73 ? 34.626 -22.737 9.190 1.00 45.84 73 ALA A C 1
ATOM 572 O O . ALA A 1 73 ? 34.103 -23.612 8.500 1.00 45.84 73 ALA A O 1
ATOM 573 N N . LEU A 1 74 ? 34.890 -21.524 8.696 1.00 42.62 74 LEU A N 1
ATOM 574 C CA . LEU A 1 74 ? 34.548 -21.116 7.326 1.00 42.62 74 LEU A CA 1
ATOM 575 C C . LEU A 1 74 ? 35.391 -21.844 6.270 1.00 42.62 74 LEU A C 1
ATOM 577 O O . LEU A 1 74 ? 34.863 -22.250 5.237 1.00 42.62 74 LEU A O 1
ATOM 581 N N . VAL A 1 75 ? 36.675 -22.092 6.546 1.00 50.84 75 VAL A N 1
ATOM 582 C CA . VAL A 1 75 ? 37.543 -22.908 5.679 1.00 50.84 75 VAL A CA 1
ATOM 583 C C . VAL A 1 75 ? 37.109 -24.380 5.673 1.00 50.84 75 VAL A C 1
ATOM 585 O O . VAL A 1 75 ? 37.174 -25.035 4.633 1.00 50.84 75 VAL A O 1
ATOM 588 N N . ARG A 1 76 ? 36.615 -24.900 6.803 1.00 46.38 76 ARG A N 1
ATOM 589 C CA . ARG A 1 76 ? 36.112 -26.279 6.928 1.00 46.38 76 ARG A CA 1
ATOM 590 C C . ARG A 1 76 ? 34.752 -26.480 6.247 1.00 46.38 76 ARG A C 1
ATOM 592 O O . ARG A 1 76 ? 34.482 -27.578 5.773 1.00 46.38 76 ARG A O 1
ATOM 599 N N . LEU A 1 77 ? 33.926 -25.433 6.174 1.00 41.28 77 LEU A N 1
ATOM 600 C CA . LEU A 1 77 ? 32.597 -25.448 5.544 1.00 41.28 77 LEU A CA 1
ATOM 601 C C . LEU A 1 77 ? 32.619 -25.088 4.048 1.00 41.28 77 LEU A C 1
ATOM 603 O O . LEU A 1 77 ? 31.803 -25.610 3.293 1.00 41.28 77 LEU A O 1
ATOM 607 N N . GLY A 1 78 ? 33.530 -24.209 3.619 1.00 40.56 78 GLY A N 1
ATOM 608 C CA . GLY A 1 78 ? 33.611 -23.701 2.242 1.00 40.56 78 GLY A CA 1
ATOM 609 C C . GLY A 1 78 ? 34.813 -24.194 1.429 1.00 40.56 78 GLY A C 1
ATOM 610 O O . GLY A 1 78 ? 34.848 -23.982 0.222 1.00 40.56 78 GLY A O 1
ATOM 611 N N . GLY A 1 79 ? 35.793 -24.858 2.050 1.00 43.41 79 GLY A N 1
ATOM 612 C CA . GLY A 1 79 ? 37.028 -25.321 1.407 1.00 43.41 79 GLY A CA 1
ATOM 613 C C . GLY A 1 79 ? 38.192 -24.317 1.482 1.00 43.41 79 GLY A C 1
ATOM 614 O O . GLY A 1 79 ? 38.014 -23.120 1.703 1.00 43.41 79 GLY A O 1
ATOM 615 N N . ALA A 1 80 ? 39.422 -24.811 1.274 1.00 55.50 80 ALA A N 1
ATOM 616 C CA . ALA A 1 80 ? 40.677 -24.082 1.528 1.00 55.50 80 ALA A CA 1
ATOM 617 C C . ALA A 1 80 ? 40.858 -22.761 0.748 1.00 55.50 80 ALA A C 1
ATOM 619 O O . ALA A 1 80 ? 41.608 -21.888 1.183 1.00 55.50 80 ALA A O 1
ATOM 620 N N . HIS A 1 81 ? 40.147 -22.581 -0.367 1.00 50.97 81 HIS A N 1
ATOM 621 C CA . HIS A 1 81 ? 40.254 -21.411 -1.244 1.00 50.97 81 HIS A CA 1
ATOM 622 C C . HIS A 1 81 ? 39.670 -20.116 -0.644 1.00 50.97 81 HIS A C 1
ATOM 624 O O . HIS A 1 81 ? 39.990 -19.027 -1.118 1.00 50.97 81 HIS A O 1
ATOM 630 N N . PHE A 1 82 ? 38.857 -20.198 0.417 1.00 46.75 82 PHE A N 1
ATOM 631 C CA . PHE A 1 82 ? 38.348 -19.014 1.124 1.00 46.75 82 PHE A CA 1
ATOM 632 C C . PHE A 1 82 ? 39.383 -18.341 2.029 1.00 46.75 82 PHE A C 1
ATOM 634 O O . PHE A 1 82 ? 39.211 -17.175 2.377 1.00 46.75 82 PHE A O 1
ATOM 641 N N . ARG A 1 83 ? 40.473 -19.037 2.378 1.00 56.78 83 ARG A N 1
ATOM 642 C CA . ARG A 1 83 ? 41.505 -18.501 3.275 1.00 56.78 83 ARG A CA 1
ATOM 643 C C . ARG A 1 83 ? 42.127 -17.215 2.712 1.00 56.78 83 ARG A C 1
ATOM 645 O O . ARG A 1 83 ? 42.136 -16.210 3.405 1.00 56.78 83 ARG A O 1
ATOM 652 N N . ALA A 1 84 ? 42.502 -17.215 1.432 1.00 52.72 84 ALA A N 1
ATOM 653 C CA . ALA A 1 84 ? 43.128 -16.063 0.777 1.00 52.72 84 ALA A CA 1
ATOM 654 C C . ALA A 1 84 ? 42.198 -14.836 0.643 1.00 52.72 84 ALA A C 1
ATOM 656 O O . ALA A 1 84 ? 42.655 -13.703 0.717 1.00 52.72 84 ALA A O 1
ATOM 657 N N . LYS A 1 85 ? 40.881 -15.037 0.481 1.00 47.69 85 LYS A N 1
ATOM 658 C CA . LYS A 1 85 ? 39.908 -13.928 0.400 1.00 47.69 85 LYS A CA 1
ATOM 659 C C . LYS A 1 85 ? 39.658 -13.256 1.750 1.00 47.69 85 LYS A C 1
ATOM 661 O O . LYS A 1 85 ? 39.394 -12.061 1.786 1.00 47.69 85 LYS A O 1
ATOM 666 N N . ILE A 1 86 ? 39.719 -14.024 2.837 1.00 54.81 86 ILE A N 1
ATOM 667 C CA . ILE A 1 86 ? 39.578 -13.498 4.201 1.00 54.81 86 ILE A CA 1
ATOM 668 C C . ILE A 1 86 ? 40.824 -12.696 4.583 1.00 54.81 86 ILE A C 1
ATOM 670 O O . ILE A 1 86 ? 40.690 -11.631 5.175 1.00 54.81 86 ILE A O 1
ATOM 674 N N . ASP A 1 87 ? 42.007 -13.176 4.193 1.00 54.16 87 ASP A N 1
ATOM 675 C CA . ASP A 1 87 ? 43.271 -12.485 4.454 1.00 54.16 87 ASP A CA 1
ATOM 676 C C . ASP A 1 87 ? 43.346 -11.139 3.676 1.00 54.16 87 ASP A C 1
ATOM 678 O O . ASP A 1 87 ? 43.860 -10.158 4.198 1.00 54.16 87 ASP A O 1
ATOM 682 N N . ASN A 1 88 ? 42.724 -11.019 2.490 1.00 48.44 88 ASN A N 1
ATOM 683 C CA . ASN A 1 88 ? 42.650 -9.741 1.751 1.00 48.44 88 ASN A CA 1
ATOM 684 C C . ASN A 1 88 ? 41.731 -8.686 2.404 1.00 48.44 88 ASN A C 1
ATOM 686 O O . ASN A 1 88 ? 42.011 -7.494 2.320 1.00 48.44 88 ASN A O 1
ATOM 690 N N . LEU A 1 89 ? 40.660 -9.102 3.091 1.00 42.78 89 LEU A N 1
ATOM 691 C CA . LEU A 1 89 ? 39.762 -8.190 3.820 1.00 42.78 89 LEU A CA 1
ATOM 692 C C . LEU A 1 89 ? 40.430 -7.545 5.048 1.00 42.78 89 LEU A C 1
ATOM 694 O O . LEU A 1 89 ? 39.893 -6.589 5.600 1.00 42.78 89 LEU A O 1
ATOM 698 N N . GLU A 1 90 ? 41.583 -8.056 5.493 1.00 44.47 90 GLU A N 1
ATOM 699 C CA . GLU A 1 90 ? 42.376 -7.433 6.558 1.00 44.47 90 GLU A CA 1
ATOM 700 C C . GLU A 1 90 ? 43.176 -6.209 6.087 1.00 44.47 90 GLU A C 1
ATOM 702 O O . GLU A 1 90 ? 43.735 -5.520 6.941 1.00 44.47 90 GLU A O 1
ATOM 707 N N . HIS A 1 91 ? 43.300 -5.951 4.779 1.00 45.81 91 HIS A N 1
ATOM 708 C CA . HIS A 1 91 ? 44.246 -4.956 4.243 1.00 45.81 91 HIS A CA 1
ATOM 709 C C . HIS A 1 91 ? 43.609 -3.829 3.409 1.00 45.81 91 HIS A C 1
ATOM 711 O O . HIS A 1 91 ? 44.312 -2.881 3.062 1.00 45.81 91 HIS A O 1
ATOM 717 N N . ASP A 1 92 ? 42.298 -3.861 3.153 1.00 37.94 92 ASP A N 1
ATOM 718 C CA . ASP A 1 92 ? 41.590 -2.748 2.505 1.00 37.94 92 ASP A CA 1
ATOM 719 C C . ASP A 1 92 ? 41.218 -1.672 3.548 1.00 37.94 92 ASP A C 1
ATOM 721 O O . ASP A 1 92 ? 40.336 -1.862 4.388 1.00 37.94 92 ASP A O 1
ATOM 725 N N . CYS A 1 93 ? 41.929 -0.540 3.520 1.00 37.97 93 CYS A N 1
ATOM 726 C CA . CYS A 1 93 ? 41.735 0.587 4.441 1.00 37.97 93 CYS A CA 1
ATOM 727 C C . CYS A 1 93 ? 40.384 1.295 4.211 1.00 37.97 93 CYS A C 1
ATOM 729 O O . CYS A 1 93 ? 40.041 1.626 3.074 1.00 37.97 93 CYS A O 1
ATOM 731 N N . MET A 1 94 ? 39.646 1.585 5.293 1.00 45.19 94 MET A N 1
ATOM 732 C CA . MET A 1 94 ? 38.519 2.527 5.262 1.00 45.19 94 MET A CA 1
ATOM 733 C C . MET A 1 94 ? 39.013 3.945 4.954 1.00 45.19 94 MET A C 1
ATOM 735 O O . MET A 1 94 ? 40.110 4.335 5.346 1.00 45.19 94 MET A O 1
ATOM 739 N N . ASP A 1 95 ? 38.167 4.719 4.275 1.00 43.59 95 ASP A N 1
ATOM 740 C CA . ASP A 1 95 ? 38.378 6.146 4.049 1.00 43.59 95 ASP A CA 1
ATOM 741 C C . ASP A 1 95 ? 38.563 6.890 5.399 1.00 43.59 95 ASP A C 1
ATOM 743 O O . ASP A 1 95 ? 37.702 6.761 6.278 1.00 43.59 95 ASP A O 1
ATOM 747 N N . PRO A 1 96 ? 39.650 7.666 5.588 1.00 42.44 96 PRO A N 1
ATOM 748 C CA . PRO A 1 96 ? 39.965 8.321 6.863 1.00 42.44 96 PRO A CA 1
ATOM 749 C C . PRO A 1 96 ? 38.900 9.317 7.339 1.00 42.44 96 PRO A C 1
ATOM 751 O O . PRO A 1 96 ? 38.738 9.517 8.541 1.00 42.44 96 PRO A O 1
ATOM 754 N N . VAL A 1 97 ? 38.151 9.931 6.417 1.00 44.97 97 VAL A N 1
ATOM 755 C CA . VAL A 1 97 ? 37.086 10.894 6.740 1.00 44.97 97 VAL A CA 1
ATOM 756 C C . VAL A 1 97 ? 35.861 10.160 7.283 1.00 44.97 97 VAL A C 1
ATOM 758 O O . VAL A 1 97 ? 35.219 10.618 8.229 1.00 44.97 97 VAL A O 1
ATOM 761 N N . ILE A 1 98 ? 35.564 8.983 6.727 1.00 44.09 98 ILE A N 1
ATOM 762 C CA . ILE A 1 98 ? 34.499 8.100 7.217 1.00 44.09 98 ILE A CA 1
ATOM 763 C C . ILE A 1 98 ? 34.878 7.503 8.580 1.00 44.09 98 ILE A C 1
ATOM 765 O O . ILE A 1 98 ? 34.027 7.404 9.467 1.00 44.09 98 ILE A O 1
ATOM 769 N N . GLU A 1 99 ? 36.148 7.146 8.780 1.00 44.81 99 GLU A N 1
ATOM 770 C CA . GLU A 1 99 ? 36.639 6.648 10.067 1.00 44.81 99 GLU A CA 1
ATOM 771 C C . GLU A 1 99 ? 36.534 7.710 11.176 1.00 44.81 99 GLU A C 1
ATOM 773 O O . GLU A 1 99 ? 36.055 7.405 12.273 1.00 44.81 99 GLU A O 1
ATOM 778 N N . GLU A 1 100 ? 36.916 8.961 10.895 1.00 49.44 100 GLU A N 1
ATOM 779 C CA . GLU A 1 100 ? 36.799 10.076 11.846 1.00 49.44 100 GLU A CA 1
ATOM 780 C C . GLU A 1 100 ? 35.325 10.352 12.204 1.00 49.44 100 GLU A C 1
ATOM 782 O O . GLU A 1 100 ? 34.986 10.469 13.384 1.00 49.44 100 GLU A O 1
ATOM 787 N N . HIS A 1 101 ? 34.422 10.320 11.214 1.00 46.41 101 HIS A N 1
ATOM 788 C CA . HIS A 1 101 ? 32.980 10.488 11.429 1.00 46.41 101 HIS A CA 1
ATOM 789 C C . HIS A 1 101 ? 32.391 9.421 12.368 1.00 46.41 101 HIS A C 1
ATOM 791 O O . HIS A 1 101 ? 31.646 9.733 13.303 1.00 46.41 101 HIS A O 1
ATOM 797 N N . TYR A 1 102 ? 32.752 8.148 12.176 1.00 42.75 102 TYR A N 1
ATOM 798 C CA . TYR A 1 102 ? 32.305 7.080 13.074 1.00 42.75 102 TYR A CA 1
ATOM 799 C C . TYR A 1 102 ? 32.956 7.162 14.460 1.00 42.75 102 TYR A C 1
ATOM 801 O O . TYR A 1 102 ? 32.304 6.844 15.458 1.00 42.75 102 TYR A O 1
ATOM 809 N N . ARG A 1 103 ? 34.208 7.629 14.564 1.00 47.81 103 ARG A N 1
ATOM 810 C CA . ARG A 1 103 ? 34.857 7.888 15.862 1.00 47.81 103 ARG A CA 1
ATOM 811 C C . ARG A 1 103 ? 34.140 8.991 16.642 1.00 47.81 103 ARG A C 1
ATOM 813 O O . ARG A 1 103 ? 34.000 8.861 17.859 1.00 47.81 103 ARG A O 1
ATOM 820 N N . GLU A 1 104 ? 33.654 10.035 15.978 1.00 52.62 104 GLU A N 1
ATOM 821 C CA . GLU A 1 104 ? 32.859 11.097 16.610 1.00 52.62 104 GLU A CA 1
ATOM 822 C C . GLU A 1 104 ? 31.486 10.604 17.070 1.00 52.62 104 GLU A C 1
ATOM 824 O O . GLU A 1 104 ? 31.106 10.856 18.216 1.00 52.62 104 GLU A O 1
ATOM 829 N N . LEU A 1 105 ? 30.788 9.813 16.249 1.00 44.22 105 LEU A N 1
ATOM 830 C CA . LEU A 1 105 ? 29.525 9.176 16.645 1.00 44.22 105 LEU A CA 1
ATOM 831 C C . LEU A 1 105 ? 29.701 8.262 17.867 1.00 44.22 105 LEU A C 1
ATOM 833 O O . LEU A 1 105 ? 28.877 8.282 18.779 1.00 44.22 105 LEU A O 1
ATOM 837 N N . MET A 1 106 ? 30.804 7.512 17.937 1.00 40.00 106 MET A N 1
ATOM 838 C CA . MET A 1 106 ? 31.114 6.648 19.082 1.00 40.00 106 MET A CA 1
ATOM 839 C C . MET A 1 106 ? 31.479 7.442 20.345 1.00 40.00 106 MET A C 1
ATOM 841 O O . MET A 1 106 ? 31.130 7.023 21.451 1.00 40.00 106 MET A O 1
ATOM 845 N N . LYS A 1 107 ? 32.147 8.597 20.209 1.00 55.03 107 LYS A N 1
ATOM 846 C CA . LYS A 1 107 ? 32.393 9.519 21.335 1.00 55.03 107 LYS A CA 1
ATOM 847 C C . LYS A 1 107 ? 31.082 10.096 21.872 1.00 55.03 107 LYS A C 1
ATOM 849 O O . LYS A 1 107 ? 30.917 10.165 23.088 1.00 55.03 107 LYS A O 1
ATOM 854 N N . GLN A 1 108 ? 30.161 10.473 20.985 1.00 48.78 108 GLN A N 1
ATOM 855 C CA . GLN A 1 108 ? 28.847 10.990 21.367 1.00 48.78 108 GLN A CA 1
ATOM 856 C C . GLN A 1 108 ? 28.007 9.915 22.068 1.00 48.78 108 GLN A C 1
ATOM 858 O O . GLN A 1 108 ? 27.488 10.157 23.152 1.00 48.78 108 GLN A O 1
ATOM 863 N N . TRP A 1 109 ? 27.974 8.698 21.518 1.00 46.50 109 TRP A N 1
ATOM 864 C CA . TRP A 1 109 ? 27.234 7.580 22.105 1.00 46.50 109 TRP A CA 1
ATOM 865 C C . TRP A 1 109 ? 27.736 7.214 23.506 1.00 46.50 109 TRP A C 1
ATOM 867 O O . TRP A 1 109 ? 26.940 6.984 24.409 1.00 46.50 109 TRP A O 1
ATOM 877 N N . LYS A 1 110 ? 29.058 7.246 23.720 1.00 52.84 110 LYS A N 1
ATOM 878 C CA . LYS A 1 110 ? 29.655 7.015 25.041 1.00 52.84 110 LYS A CA 1
ATOM 879 C C . LYS A 1 110 ? 29.274 8.096 26.057 1.00 52.84 110 LYS A C 1
ATOM 881 O O . LYS A 1 110 ? 28.994 7.778 27.204 1.00 52.84 110 LYS A O 1
ATOM 886 N N . LYS A 1 111 ? 29.219 9.360 25.628 1.00 62.31 111 LYS A N 1
ATOM 887 C CA . LYS A 1 111 ? 28.793 10.480 26.479 1.00 62.31 111 LYS A CA 1
ATOM 888 C C . LYS A 1 111 ? 27.322 10.358 26.893 1.00 62.31 111 LYS A C 1
ATOM 890 O O . LYS A 1 111 ? 26.976 10.691 28.025 1.00 62.31 111 LYS A O 1
ATOM 895 N N . ASP A 1 112 ? 26.478 9.870 25.989 1.00 51.34 112 ASP A N 1
ATOM 896 C CA . ASP A 1 112 ? 25.057 9.645 26.256 1.00 51.34 112 ASP A CA 1
ATOM 897 C C . ASP A 1 112 ? 24.836 8.423 27.172 1.00 51.34 112 ASP A C 1
ATOM 899 O O . ASP A 1 112 ? 23.996 8.485 28.070 1.00 51.34 112 ASP A O 1
ATOM 903 N N . ASP A 1 113 ? 25.631 7.357 27.018 1.00 53.16 113 ASP A N 1
ATOM 904 C CA . ASP A 1 113 ? 25.620 6.168 27.890 1.00 53.16 113 ASP A CA 1
ATOM 905 C C . ASP A 1 113 ? 26.073 6.496 29.324 1.00 53.16 113 ASP A C 1
ATOM 907 O O . ASP A 1 113 ? 25.386 6.148 30.287 1.00 53.16 113 ASP A O 1
ATOM 911 N N . ASP A 1 114 ? 27.157 7.269 29.474 1.00 60.12 114 ASP A N 1
ATOM 912 C CA . ASP A 1 114 ? 27.635 7.746 30.779 1.00 60.12 114 ASP A CA 1
ATOM 913 C C . ASP A 1 114 ? 26.566 8.629 31.469 1.00 60.12 114 ASP A C 1
ATOM 915 O O . ASP A 1 114 ? 26.279 8.456 32.653 1.00 60.12 114 ASP A O 1
ATOM 919 N N . SER A 1 115 ? 25.867 9.499 30.720 1.00 59.59 115 SER A N 1
ATOM 920 C CA . SER A 1 115 ? 24.770 10.323 31.264 1.00 59.59 115 SER A CA 1
ATOM 921 C C . SER A 1 115 ? 23.548 9.507 31.706 1.00 59.59 115 SER A C 1
ATOM 923 O O . SER A 1 115 ? 22.864 9.877 32.667 1.00 59.59 115 SER A O 1
ATOM 925 N N . ILE A 1 116 ? 23.239 8.415 31.003 1.00 56.25 116 ILE A N 1
ATOM 926 C CA . ILE A 1 116 ? 22.162 7.488 31.376 1.00 56.25 116 ILE A CA 1
ATOM 927 C C . ILE A 1 116 ? 22.548 6.715 32.639 1.00 56.25 116 ILE A C 1
ATOM 929 O O . ILE A 1 116 ? 21.706 6.530 33.521 1.00 56.25 116 ILE A O 1
ATOM 933 N N . LYS A 1 117 ? 23.816 6.314 32.751 1.00 58.28 117 LYS A N 1
ATOM 934 C CA . LYS A 1 117 ? 24.349 5.602 33.910 1.00 58.28 117 LYS A CA 1
ATOM 935 C C . LYS A 1 117 ? 24.313 6.453 35.181 1.00 58.28 117 LYS A C 1
ATOM 937 O O . LYS A 1 117 ? 23.804 5.976 36.193 1.00 58.28 117 LYS A O 1
ATOM 942 N N . ASP A 1 118 ? 24.721 7.719 35.104 1.00 66.06 118 ASP A N 1
ATOM 943 C CA . ASP A 1 118 ? 24.657 8.652 36.240 1.00 66.06 118 ASP A CA 1
ATOM 944 C C . ASP A 1 118 ? 23.211 8.833 36.743 1.00 66.06 118 ASP A C 1
ATOM 946 O O . ASP A 1 118 ? 22.942 8.836 37.946 1.00 66.06 118 ASP A O 1
ATOM 950 N N . LYS A 1 119 ? 22.240 8.909 35.820 1.00 60.81 119 LYS A N 1
ATOM 951 C CA . LYS A 1 119 ? 20.808 8.989 36.165 1.00 60.81 119 LYS A CA 1
ATOM 952 C C . LYS A 1 119 ? 20.274 7.701 36.793 1.00 60.81 119 LYS A C 1
ATOM 954 O O . LYS A 1 119 ? 19.366 7.765 37.621 1.00 60.81 119 LYS A O 1
ATOM 959 N N . LEU A 1 120 ? 20.791 6.540 36.392 1.00 53.38 120 LEU A N 1
ATOM 960 C CA . LEU A 1 120 ? 20.416 5.238 36.950 1.00 53.38 120 LEU A CA 1
ATOM 961 C C . LEU A 1 120 ? 20.953 5.055 38.374 1.00 53.38 120 LEU A C 1
ATOM 963 O O . LEU A 1 120 ? 20.191 4.626 39.242 1.00 53.38 120 LEU A O 1
ATOM 967 N N . GLU A 1 121 ? 22.200 5.452 38.639 1.00 65.19 121 GLU A N 1
ATOM 968 C CA . GLU A 1 121 ? 22.783 5.422 39.991 1.00 65.19 121 GLU A CA 1
ATOM 969 C C . GLU A 1 121 ? 22.007 6.343 40.955 1.00 65.19 121 GLU A C 1
ATOM 971 O O . GLU A 1 121 ? 21.676 5.941 42.074 1.00 65.19 121 GLU A O 1
ATOM 976 N N . GLU A 1 122 ? 21.580 7.529 40.500 1.00 66.56 122 GLU A N 1
ATOM 977 C CA . GLU A 1 122 ? 20.758 8.445 41.309 1.00 66.56 122 GLU A CA 1
ATOM 978 C C . GLU A 1 122 ? 19.366 7.860 41.651 1.00 66.56 122 GLU A C 1
ATOM 980 O O . GLU A 1 122 ? 18.790 8.126 42.715 1.00 66.56 122 GLU A O 1
ATOM 985 N N . ILE A 1 123 ? 18.804 7.035 40.760 1.00 60.44 123 ILE A N 1
ATOM 986 C CA . ILE A 1 123 ? 17.525 6.339 40.968 1.00 60.44 123 ILE A CA 1
ATOM 987 C C . ILE A 1 123 ? 17.693 5.158 41.937 1.00 60.44 123 ILE A C 1
ATOM 989 O O . ILE A 1 123 ? 16.834 4.959 42.806 1.00 60.44 123 ILE A O 1
ATOM 993 N N . GLU A 1 124 ? 18.793 4.406 41.845 1.00 58.38 124 GLU A N 1
ATOM 994 C CA . GLU A 1 124 ? 19.096 3.288 42.750 1.00 58.38 124 GLU A CA 1
ATOM 995 C C . GLU A 1 124 ? 19.358 3.752 44.191 1.00 58.38 124 GLU A C 1
ATOM 997 O O . GLU A 1 124 ? 18.856 3.135 45.141 1.00 58.38 124 GLU A O 1
ATOM 1002 N N . GLU A 1 125 ? 20.034 4.888 44.389 1.00 64.19 125 GLU A N 1
ATOM 1003 C CA . GLU A 1 125 ? 20.195 5.485 45.724 1.00 64.19 125 GLU A CA 1
ATOM 1004 C C . GLU A 1 125 ? 18.851 5.910 46.346 1.00 64.19 125 GLU A C 1
ATOM 1006 O O . GLU A 1 125 ? 18.620 5.756 47.553 1.00 64.19 125 GLU A O 1
ATOM 1011 N N . ARG A 1 126 ? 17.910 6.411 45.533 1.00 63.47 126 ARG A N 1
ATOM 1012 C CA . ARG A 1 126 ? 16.552 6.748 46.002 1.00 63.47 126 ARG A CA 1
ATOM 1013 C C . ARG A 1 126 ? 15.733 5.497 46.328 1.00 63.47 126 ARG A C 1
ATOM 1015 O O . ARG A 1 126 ? 14.936 5.520 47.272 1.00 63.47 126 ARG A O 1
ATOM 1022 N N . ALA A 1 127 ? 15.924 4.409 45.584 1.00 54.53 127 ALA A N 1
ATOM 1023 C CA . ALA A 1 127 ? 15.236 3.137 45.802 1.00 54.53 127 ALA A CA 1
ATOM 1024 C C . ALA A 1 127 ? 15.732 2.414 47.067 1.00 54.53 127 ALA A C 1
ATOM 1026 O O . ALA A 1 127 ? 14.923 1.923 47.857 1.00 54.53 127 ALA A O 1
ATOM 1027 N N . THR A 1 128 ? 17.043 2.413 47.316 1.00 60.34 128 THR A N 1
ATOM 1028 C CA . THR A 1 128 ? 17.651 1.798 48.510 1.00 60.34 128 THR A CA 1
ATOM 1029 C C . THR A 1 128 ? 17.265 2.522 49.802 1.00 60.34 128 THR A C 1
ATOM 1031 O O . THR A 1 128 ? 16.924 1.865 50.789 1.00 60.34 128 THR A O 1
ATOM 1034 N N . LYS A 1 129 ? 17.186 3.862 49.787 1.00 62.50 129 LYS A N 1
ATOM 1035 C CA . LYS A 1 129 ? 16.635 4.648 50.912 1.00 62.50 129 LYS A CA 1
ATOM 1036 C C . LYS A 1 129 ? 15.163 4.317 51.198 1.00 62.50 129 LYS A C 1
ATOM 1038 O O . LYS A 1 129 ? 14.779 4.203 52.361 1.00 62.50 129 LYS A O 1
ATOM 1043 N N . LYS A 1 130 ? 14.342 4.108 50.159 1.00 56.88 130 LYS A N 1
ATOM 1044 C CA . LYS A 1 130 ? 12.929 3.708 50.316 1.00 56.88 130 LYS A CA 1
ATOM 1045 C C . LYS A 1 130 ? 12.767 2.280 50.838 1.00 56.88 130 LYS A C 1
ATOM 1047 O O . LYS A 1 130 ? 11.859 2.044 51.629 1.00 56.88 130 LYS A O 1
ATOM 1052 N N . LYS A 1 131 ? 13.644 1.354 50.439 1.00 54.31 131 LYS A N 1
ATOM 1053 C CA . LYS A 1 131 ? 13.600 -0.053 50.865 1.00 54.31 131 LYS A CA 1
ATOM 1054 C C . LYS A 1 131 ? 13.891 -0.217 52.361 1.00 54.31 131 LYS A C 1
ATOM 1056 O O . LYS A 1 131 ? 13.111 -0.869 53.047 1.00 54.31 131 LYS A O 1
ATOM 1061 N N . LYS A 1 132 ? 14.907 0.483 52.887 1.00 51.56 132 LYS A N 1
ATOM 1062 C CA . LYS A 1 132 ? 15.200 0.513 54.337 1.00 51.56 132 LYS A CA 1
ATOM 1063 C C . LYS A 1 132 ? 14.021 1.030 55.169 1.00 51.56 132 LYS A C 1
ATOM 1065 O O . LYS A 1 132 ? 13.655 0.414 56.161 1.00 51.56 132 LYS A O 1
ATOM 1070 N N . SER A 1 133 ? 13.357 2.095 54.709 1.00 54.41 133 SER A N 1
ATOM 1071 C CA . SER A 1 133 ? 12.154 2.623 55.373 1.00 54.41 133 SER A CA 1
ATOM 1072 C C . SER A 1 133 ? 10.949 1.670 55.312 1.00 54.41 133 SER A C 1
ATOM 1074 O O . SER A 1 133 ? 10.013 1.843 56.094 1.00 54.41 133 SER A O 1
ATOM 1076 N N . TYR A 1 134 ? 10.920 0.728 54.366 1.00 49.97 134 TYR A N 1
ATOM 1077 C CA . TYR A 1 134 ? 9.825 -0.228 54.190 1.00 49.97 134 TYR A CA 1
ATOM 1078 C C . TYR A 1 134 ? 10.018 -1.465 55.075 1.00 49.97 134 TYR A C 1
ATOM 1080 O O . TYR A 1 134 ? 9.068 -1.917 55.707 1.00 49.97 134 TYR A O 1
ATOM 1088 N N . GLU A 1 135 ? 11.254 -1.959 55.183 1.00 48.59 135 GLU A N 1
ATOM 1089 C CA . GLU A 1 135 ? 11.619 -3.107 56.028 1.00 48.59 135 GLU A CA 1
ATOM 1090 C C . GLU A 1 135 ? 11.447 -2.794 57.527 1.00 48.59 135 GLU A C 1
ATOM 1092 O O . GLU A 1 135 ? 10.909 -3.617 58.269 1.00 48.59 135 GLU A O 1
ATOM 1097 N N . GLU A 1 136 ? 11.764 -1.567 57.962 1.00 52.81 136 GLU A N 1
ATOM 1098 C CA . GLU A 1 136 ? 11.512 -1.110 59.340 1.00 52.81 136 GLU A CA 1
ATOM 1099 C C . GLU A 1 136 ? 10.010 -1.034 59.679 1.00 52.81 136 GLU A C 1
ATOM 1101 O O . GLU A 1 136 ? 9.604 -1.350 60.797 1.00 52.81 136 GLU A O 1
ATOM 1106 N N . ARG A 1 137 ? 9.156 -0.668 58.710 1.00 53.56 137 ARG A N 1
ATOM 1107 C CA . ARG A 1 137 ? 7.693 -0.591 58.903 1.00 53.56 137 ARG A CA 1
ATOM 1108 C C . ARG A 1 137 ? 7.013 -1.954 58.840 1.00 53.56 137 ARG A C 1
ATOM 1110 O O . ARG A 1 137 ? 6.011 -2.152 59.519 1.00 53.56 137 ARG A O 1
ATOM 1117 N N . HIS A 1 138 ? 7.551 -2.878 58.047 1.00 48.75 138 HIS A N 1
ATOM 1118 C CA . HIS A 1 138 ? 7.021 -4.233 57.912 1.00 48.75 138 HIS A CA 1
ATOM 1119 C C . HIS A 1 138 ? 7.221 -5.048 59.199 1.00 48.75 138 HIS A C 1
ATOM 1121 O O . HIS A 1 138 ? 6.287 -5.700 59.660 1.00 48.75 138 HIS A O 1
ATOM 1127 N N . CYS A 1 139 ? 8.389 -4.923 59.841 1.00 42.06 139 CYS A N 1
ATOM 1128 C CA . CYS A 1 139 ? 8.680 -5.563 61.131 1.00 42.06 139 CYS A CA 1
ATOM 1129 C C . CYS A 1 139 ? 7.756 -5.054 62.262 1.00 42.06 139 CYS A C 1
ATOM 1131 O O . CYS A 1 139 ? 7.300 -5.826 63.102 1.00 42.06 139 CYS A O 1
ATOM 1133 N N . PHE A 1 140 ? 7.397 -3.763 62.236 1.00 48.19 140 PHE A N 1
ATOM 1134 C CA . PHE A 1 140 ? 6.458 -3.167 63.196 1.00 48.19 140 PHE A CA 1
ATOM 1135 C C . PHE A 1 140 ? 4.997 -3.615 62.968 1.00 48.19 140 PHE A C 1
ATOM 1137 O O . PHE A 1 140 ? 4.210 -3.699 63.910 1.00 48.19 140 PHE A O 1
ATOM 1144 N N . PHE A 1 141 ? 4.623 -3.930 61.722 1.00 47.78 141 PHE A N 1
ATOM 1145 C CA . PHE A 1 141 ? 3.263 -4.345 61.357 1.00 47.78 141 PHE A CA 1
ATOM 1146 C C . PHE A 1 141 ? 2.979 -5.830 61.626 1.00 47.78 141 PHE A C 1
ATOM 1148 O O . PHE A 1 141 ? 1.858 -6.169 62.010 1.00 47.78 141 PHE A O 1
ATOM 1155 N N . GLU A 1 142 ? 3.974 -6.715 61.500 1.00 46.59 142 GLU A N 1
ATOM 1156 C CA . GLU A 1 142 ? 3.813 -8.135 61.862 1.00 46.59 142 GLU A CA 1
ATOM 1157 C C . GLU A 1 142 ? 3.500 -8.311 63.356 1.00 46.59 142 GLU A C 1
ATOM 1159 O O . GLU A 1 142 ? 2.644 -9.120 63.710 1.00 46.59 142 GLU A O 1
ATOM 1164 N N . GLN A 1 143 ? 4.085 -7.479 64.227 1.00 46.91 143 GLN A N 1
ATOM 1165 C CA . GLN A 1 143 ? 3.780 -7.480 65.666 1.00 46.91 143 GLN A CA 1
ATOM 1166 C C . GLN A 1 143 ? 2.386 -6.915 65.996 1.00 46.91 143 GLN A C 1
ATOM 1168 O O . GLN A 1 143 ? 1.753 -7.354 66.952 1.00 46.91 143 GLN A O 1
ATOM 1173 N N . MET A 1 144 ? 1.871 -5.986 65.185 1.00 44.31 144 MET A N 1
ATOM 1174 C CA . MET A 1 144 ? 0.518 -5.422 65.326 1.00 44.31 144 MET A CA 1
ATOM 1175 C C . MET A 1 144 ? -0.589 -6.381 64.855 1.00 44.31 144 MET A C 1
ATOM 1177 O O . MET A 1 144 ? -1.719 -6.307 65.337 1.00 44.31 144 MET A O 1
ATOM 1181 N N . THR A 1 145 ? -0.278 -7.287 63.925 1.00 44.34 145 THR A N 1
ATOM 1182 C CA . THR A 1 145 ? -1.272 -8.179 63.299 1.00 44.34 145 THR A CA 1
ATOM 1183 C C . THR A 1 145 ? -1.685 -9.335 64.223 1.00 44.34 145 THR A C 1
ATOM 1185 O O . THR A 1 145 ? -2.795 -9.839 64.108 1.00 44.34 145 THR A O 1
ATOM 1188 N N . GLN A 1 146 ? -0.865 -9.689 65.221 1.00 42.25 146 GLN A N 1
ATOM 1189 C CA . GLN A 1 146 ? -1.232 -10.665 66.262 1.00 42.25 146 GLN A CA 1
ATOM 1190 C C . GLN A 1 146 ? -2.184 -10.117 67.347 1.00 42.25 146 GLN A C 1
ATOM 1192 O O . GLN A 1 146 ? -2.618 -10.881 68.205 1.00 42.25 146 GLN A O 1
ATOM 1197 N N . LEU A 1 147 ? -2.527 -8.822 67.330 1.00 40.75 147 LEU A N 1
ATOM 1198 C CA . LEU A 1 147 ? -3.253 -8.153 68.424 1.00 40.75 147 LEU A CA 1
ATOM 1199 C C . LEU A 1 147 ? -4.661 -7.640 68.069 1.00 40.75 147 LEU A C 1
ATOM 1201 O O . LEU A 1 147 ? -5.326 -7.080 68.936 1.00 40.75 147 LEU A O 1
ATOM 1205 N N . LEU A 1 148 ? -5.148 -7.825 66.836 1.00 39.22 148 LEU A N 1
ATOM 1206 C CA . LEU A 1 148 ? -6.421 -7.239 66.379 1.00 39.22 148 LEU A CA 1
ATOM 1207 C C . LEU A 1 148 ? -7.371 -8.243 65.701 1.00 39.22 148 LEU A C 1
ATOM 1209 O O . LEU A 1 148 ? -8.006 -7.933 64.697 1.00 39.22 148 LEU A O 1
ATOM 1213 N N . GLU A 1 149 ? -7.550 -9.421 66.298 1.00 40.78 149 GLU A N 1
ATOM 1214 C CA . GLU A 1 149 ? -8.697 -10.299 66.017 1.00 40.78 149 GLU A CA 1
ATOM 1215 C C . GLU A 1 149 ? -9.804 -10.125 67.067 1.00 40.78 149 GLU A C 1
ATOM 1217 O O . GLU A 1 149 ? -10.152 -11.054 67.779 1.00 40.78 149 GLU A O 1
ATOM 1222 N N . THR A 1 150 ? -10.394 -8.934 67.167 1.00 36.03 150 THR A N 1
ATOM 1223 C CA . THR A 1 150 ? -11.730 -8.764 67.770 1.00 36.03 150 THR A CA 1
ATOM 1224 C C . THR A 1 150 ? -12.317 -7.420 67.349 1.00 36.03 150 THR A C 1
ATOM 1226 O O . THR A 1 150 ? -11.986 -6.406 67.957 1.00 36.03 150 THR A O 1
ATOM 1229 N N . THR A 1 151 ? -13.172 -7.392 66.317 1.00 33.19 151 THR A N 1
ATOM 1230 C CA . THR A 1 151 ? -14.522 -6.767 66.304 1.00 33.19 151 THR A CA 1
ATOM 1231 C C . THR A 1 151 ? -15.151 -6.743 64.888 1.00 33.19 151 THR A C 1
ATOM 1233 O O . THR A 1 151 ? -14.507 -6.430 63.897 1.00 33.19 151 THR A O 1
ATOM 1236 N N . SER A 1 152 ? -16.432 -7.135 64.849 1.00 35.25 152 SER A N 1
ATOM 1237 C CA . SER A 1 152 ? -17.453 -7.302 63.776 1.00 35.25 152 SER A CA 1
ATOM 1238 C C . SER A 1 152 ? -17.697 -6.088 62.844 1.00 35.25 152 SER A C 1
ATOM 1240 O O . SER A 1 152 ? -17.405 -4.981 63.274 1.00 35.25 152 SER A O 1
ATOM 1242 N N . ALA A 1 153 ? -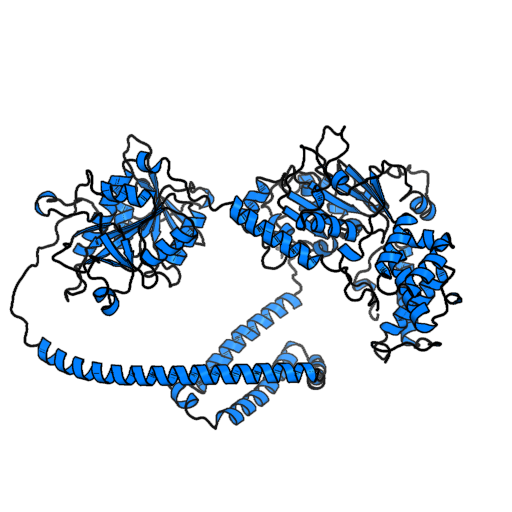18.322 -6.099 61.646 1.00 34.47 153 ALA A N 1
ATOM 1243 C CA . ALA A 1 153 ? -19.227 -6.965 60.841 1.00 34.47 153 ALA A CA 1
ATOM 1244 C C . ALA A 1 153 ? -19.149 -6.468 59.355 1.00 34.47 153 ALA A C 1
ATOM 1246 O O . ALA A 1 153 ? -18.788 -5.314 59.156 1.00 34.47 153 ALA A O 1
ATOM 1247 N N . GLN A 1 154 ? -19.440 -7.192 58.261 1.00 37.88 154 GLN A N 1
ATOM 1248 C CA . GLN A 1 154 ? -20.672 -7.891 57.857 1.00 37.88 154 GLN A CA 1
ATOM 1249 C C . GLN A 1 154 ? -20.335 -8.956 56.784 1.00 37.88 154 GLN A C 1
ATOM 1251 O O . GLN A 1 154 ? -19.996 -8.602 55.661 1.00 37.88 154 GLN A O 1
ATOM 1256 N N . ASN A 1 155 ? -20.482 -10.249 57.085 1.00 43.66 155 ASN A N 1
ATOM 1257 C CA . ASN A 1 155 ? -20.392 -11.316 56.080 1.00 43.66 155 ASN A CA 1
ATOM 1258 C C . ASN A 1 155 ? -21.795 -11.856 55.785 1.00 43.66 155 ASN A C 1
ATOM 1260 O O . ASN A 1 155 ? -22.283 -12.744 56.481 1.00 43.66 155 ASN A O 1
ATOM 1264 N N . ALA A 1 156 ? -22.452 -11.309 54.760 1.00 55.66 156 ALA A N 1
ATOM 1265 C CA . ALA A 1 156 ? -23.634 -11.930 54.171 1.00 55.66 156 ALA A CA 1
ATOM 1266 C C . ALA A 1 156 ? -23.189 -13.055 53.220 1.00 55.66 156 ALA A C 1
ATOM 1268 O O . ALA A 1 156 ? -22.302 -12.863 52.384 1.00 55.66 156 ALA A O 1
ATOM 1269 N N . SER A 1 157 ? -23.786 -14.240 53.347 1.00 68.06 157 SER A N 1
ATOM 1270 C CA . SER A 1 157 ? -23.554 -15.353 52.422 1.00 68.06 157 SER A CA 1
ATOM 1271 C C . SER A 1 157 ? -23.928 -14.952 50.984 1.00 68.06 157 SER A C 1
ATOM 1273 O O . SER A 1 157 ? -24.965 -14.310 50.808 1.00 68.06 157 SER A O 1
ATOM 1275 N N . PRO A 1 158 ? -23.154 -15.338 49.948 1.00 81.25 158 PRO A N 1
ATOM 1276 C CA . PRO A 1 158 ? -23.442 -14.922 48.578 1.00 81.25 158 PRO A CA 1
ATOM 1277 C C . PRO A 1 158 ? -24.795 -15.477 48.092 1.00 81.25 158 PRO A C 1
ATOM 1279 O O . PRO A 1 158 ? -25.017 -16.690 48.254 1.00 81.25 158 PRO A O 1
ATOM 1282 N N . PRO A 1 159 ? -25.658 -14.644 47.471 1.00 85.94 159 PRO A N 1
ATOM 1283 C CA . PRO A 1 159 ? -26.978 -15.054 46.990 1.00 85.94 159 PRO A CA 1
ATOM 1284 C C . PRO A 1 159 ? -26.887 -16.125 45.892 1.00 85.94 159 PRO A C 1
ATOM 1286 O O . PRO A 1 159 ? -25.827 -16.357 45.304 1.00 85.94 159 PRO A O 1
ATOM 1289 N N . GLU A 1 160 ? -27.995 -16.818 45.627 1.00 88.94 160 GLU A N 1
ATOM 1290 C CA . GLU A 1 160 ? -28.067 -17.810 44.549 1.00 88.94 160 GLU A CA 1
ATOM 1291 C C . GLU A 1 160 ? -28.468 -17.179 43.216 1.00 88.94 160 GLU A C 1
ATOM 1293 O O . GLU A 1 160 ? -29.388 -16.362 43.149 1.00 88.94 160 GLU A O 1
ATOM 1298 N N . LEU A 1 161 ? -27.771 -17.585 42.153 1.00 91.44 161 LEU A N 1
ATOM 1299 C CA . LEU A 1 161 ? -28.063 -17.184 40.780 1.00 91.44 161 LEU A CA 1
ATOM 1300 C C . LEU A 1 161 ? -29.278 -17.954 40.249 1.00 91.44 161 LEU A C 1
ATOM 1302 O O . LEU A 1 161 ? -29.455 -19.131 40.559 1.00 91.44 161 LEU A O 1
ATOM 1306 N N . ASN A 1 162 ? -30.078 -17.311 39.400 1.00 90.50 162 ASN A N 1
ATOM 1307 C CA . ASN A 1 162 ? -31.141 -17.979 38.634 1.00 90.50 162 ASN A CA 1
ATOM 1308 C C . ASN A 1 162 ? -30.675 -18.450 37.238 1.00 90.50 162 ASN A C 1
ATOM 1310 O O . ASN A 1 162 ? -31.446 -19.060 36.501 1.00 90.50 162 ASN A O 1
ATOM 1314 N N . VAL A 1 163 ? -29.411 -18.189 36.883 1.00 87.69 163 VAL A N 1
ATOM 1315 C CA . VAL A 1 163 ? -28.775 -18.618 35.630 1.00 87.69 163 VAL A CA 1
ATOM 1316 C C . VAL A 1 163 ? -27.840 -19.791 35.898 1.00 87.69 163 VAL A C 1
ATOM 1318 O O . VAL A 1 163 ? -27.003 -19.739 36.800 1.00 87.69 163 VAL A O 1
ATOM 1321 N N . THR A 1 164 ? -27.946 -20.833 35.074 1.00 88.38 164 THR A N 1
ATOM 1322 C CA . THR A 1 164 ? -27.015 -21.968 35.101 1.00 88.38 164 THR A CA 1
ATOM 1323 C C . THR A 1 164 ? -25.798 -21.647 34.240 1.00 88.38 164 THR A C 1
ATOM 1325 O O . THR A 1 164 ? -25.939 -21.306 33.068 1.00 88.38 164 THR A O 1
ATOM 1328 N N . LEU A 1 165 ? -24.600 -21.742 34.820 1.00 91.19 165 LEU A N 1
ATOM 1329 C CA . LEU A 1 165 ? -23.352 -21.498 34.100 1.00 91.19 165 LEU A CA 1
ATOM 1330 C C . LEU A 1 165 ? -22.838 -22.780 33.431 1.00 91.19 165 LEU A C 1
ATOM 1332 O O . LEU A 1 165 ? -22.789 -23.817 34.095 1.00 91.19 165 LEU A O 1
ATOM 1336 N N . PRO A 1 166 ? -22.401 -22.709 32.164 1.00 90.19 166 PRO A N 1
ATOM 1337 C CA . PRO A 1 166 ? -21.814 -23.842 31.463 1.00 90.19 166 PRO A CA 1
ATOM 1338 C C . PRO A 1 166 ? -20.439 -24.195 32.037 1.00 90.19 166 PRO A C 1
ATOM 1340 O O . PRO A 1 166 ? -19.695 -23.336 32.528 1.00 90.19 166 PRO A O 1
ATOM 1343 N N . LEU A 1 167 ? -20.078 -25.468 31.928 1.00 88.31 167 LEU A N 1
ATOM 1344 C CA . LEU A 1 167 ? -18.721 -25.952 32.137 1.00 88.31 167 LEU A CA 1
ATOM 1345 C C . LEU A 1 167 ? -17.893 -25.768 30.861 1.00 88.31 167 LEU A C 1
ATOM 1347 O O . LEU A 1 167 ? -18.413 -25.648 29.755 1.00 88.31 167 LEU A O 1
ATOM 1351 N N . ILE A 1 168 ? -16.565 -25.791 30.999 1.00 85.44 168 ILE A N 1
ATOM 1352 C CA . ILE A 1 168 ? -15.651 -25.727 29.844 1.00 85.44 168 ILE A CA 1
ATOM 1353 C C . ILE A 1 168 ? -15.904 -26.893 28.871 1.00 85.44 168 ILE A C 1
ATOM 1355 O O . ILE A 1 168 ? -15.747 -26.717 27.666 1.00 85.44 168 ILE A O 1
ATOM 1359 N N . SER A 1 169 ? -16.323 -28.052 29.387 1.00 84.88 169 SER A N 1
ATOM 1360 C CA . SER A 1 169 ? -16.711 -29.232 28.603 1.00 84.88 169 SER A CA 1
ATOM 1361 C C . SER A 1 169 ? -17.953 -29.024 27.740 1.00 84.88 169 SER A C 1
ATOM 1363 O O . SER A 1 169 ? -18.139 -29.760 26.779 1.00 84.88 169 SER A O 1
ATOM 1365 N N . ASP A 1 170 ? -18.788 -28.036 28.065 1.00 86.88 170 ASP A N 1
ATOM 1366 C CA . ASP A 1 170 ? -20.042 -27.773 27.351 1.00 86.88 170 ASP A CA 1
ATOM 1367 C C . ASP A 1 170 ? -19.822 -26.835 26.150 1.00 86.88 170 ASP A C 1
ATOM 1369 O O . ASP A 1 170 ? -20.739 -26.560 25.376 1.00 86.88 170 ASP A O 1
ATOM 1373 N N . LEU A 1 171 ? -18.599 -26.314 25.987 1.00 90.00 171 LEU A N 1
ATOM 1374 C CA . LEU A 1 171 ? -18.234 -25.453 24.869 1.00 90.00 171 LEU A CA 1
ATOM 1375 C C . LEU A 1 171 ? -18.082 -26.276 23.577 1.00 90.00 171 LEU A C 1
ATOM 1377 O O . LEU A 1 171 ? -17.538 -27.379 23.619 1.00 90.00 171 LEU A O 1
ATOM 1381 N N . PRO A 1 172 ? -18.454 -25.725 22.403 1.00 86.75 172 PRO A N 1
ATOM 1382 C CA . PRO A 1 172 ? -18.292 -26.410 21.125 1.00 86.75 172 PRO A CA 1
ATOM 1383 C C . PRO A 1 172 ? -16.860 -26.925 20.904 1.00 86.75 172 PRO A C 1
ATOM 1385 O O . PRO A 1 172 ? -15.894 -26.150 20.891 1.00 86.75 172 PRO A O 1
ATOM 1388 N N . GLU A 1 173 ? -16.714 -28.236 20.699 1.00 78.75 173 GLU A N 1
ATOM 1389 C CA . GLU A 1 173 ? -15.411 -28.854 20.426 1.00 78.75 173 GLU A CA 1
ATOM 1390 C C . GLU A 1 173 ? -14.944 -28.564 18.995 1.00 78.75 173 GLU A C 1
ATOM 1392 O O . GLU A 1 173 ? -13.811 -28.122 18.780 1.00 78.75 173 GLU A O 1
ATOM 1397 N N . THR A 1 174 ? -15.833 -28.759 18.018 1.00 80.38 174 THR A N 1
ATOM 1398 C CA . THR A 1 174 ? -15.540 -28.588 16.592 1.00 80.38 174 THR A CA 1
ATOM 1399 C C . THR A 1 174 ? -15.545 -27.120 16.190 1.00 80.38 174 THR A C 1
ATOM 1401 O O . THR A 1 174 ? -16.508 -26.397 16.455 1.00 80.38 174 THR A O 1
ATOM 1404 N N . SER A 1 175 ? -14.491 -26.682 15.500 1.00 81.75 175 SER A N 1
ATOM 1405 C CA . SER A 1 175 ? -14.426 -25.338 14.938 1.00 81.75 175 SER A CA 1
ATOM 1406 C C . SER A 1 175 ? -15.111 -25.260 13.573 1.00 81.75 175 SER A C 1
ATOM 1408 O O . SER A 1 175 ? -14.878 -26.069 12.676 1.00 81.75 175 SER A O 1
ATOM 1410 N N . PHE A 1 176 ? -15.931 -24.230 13.396 1.00 83.62 176 PHE A N 1
ATOM 1411 C CA . PHE A 1 176 ? -16.464 -23.823 12.106 1.00 83.62 176 PHE A CA 1
ATOM 1412 C C . PHE A 1 176 ? -15.365 -23.145 11.277 1.00 83.62 176 PHE A C 1
ATOM 1414 O O . PHE A 1 176 ? -14.506 -22.439 11.817 1.00 83.62 176 PHE A O 1
ATOM 1421 N N . THR A 1 177 ? -15.381 -23.332 9.955 1.00 81.31 177 THR A N 1
ATOM 1422 C CA . THR A 1 177 ? -14.374 -22.715 9.074 1.00 81.31 177 THR A CA 1
ATOM 1423 C C . THR A 1 177 ? -14.554 -21.199 9.065 1.00 81.31 177 THR A C 1
ATOM 1425 O O . THR A 1 177 ? -15.662 -20.721 8.838 1.00 81.31 177 THR A O 1
ATOM 1428 N N . TRP A 1 178 ? -13.467 -20.443 9.260 1.00 82.19 178 TRP A N 1
ATOM 1429 C CA . TRP A 1 178 ? -13.512 -18.977 9.365 1.00 82.19 178 TRP A CA 1
ATOM 1430 C C . TRP A 1 178 ? -14.195 -18.287 8.173 1.00 82.19 178 TRP A C 1
ATOM 1432 O O . TRP A 1 178 ? -14.950 -17.341 8.356 1.00 82.19 178 TRP A O 1
ATOM 1442 N N . ASN A 1 179 ? -13.999 -18.802 6.953 1.00 75.19 179 ASN A N 1
ATOM 1443 C CA . ASN A 1 179 ? -14.614 -18.262 5.730 1.00 75.19 179 ASN A CA 1
ATOM 1444 C C . ASN A 1 179 ? -16.150 -18.309 5.724 1.00 75.19 179 ASN A C 1
ATOM 1446 O O . ASN A 1 179 ? -16.768 -17.639 4.903 1.00 75.19 179 ASN A O 1
ATOM 1450 N N . ASN A 1 180 ? -16.751 -19.101 6.612 1.00 81.00 180 ASN A N 1
ATOM 1451 C CA . ASN A 1 180 ? -18.196 -19.252 6.716 1.00 81.00 180 ASN A CA 1
ATOM 1452 C C . ASN A 1 180 ? -18.783 -18.435 7.882 1.00 81.00 180 ASN A C 1
ATOM 1454 O O . ASN A 1 180 ? -19.979 -18.523 8.138 1.00 81.00 180 ASN A O 1
ATOM 1458 N N . VAL A 1 181 ? -17.958 -17.679 8.616 1.00 82.44 181 VAL A N 1
ATOM 1459 C CA . VAL A 1 181 ? -18.423 -16.783 9.680 1.00 82.44 181 VAL A CA 1
ATOM 1460 C C . VAL A 1 181 ? -19.044 -15.536 9.055 1.00 82.44 181 VAL A C 1
ATOM 1462 O O . VAL A 1 181 ? -18.441 -14.881 8.204 1.00 82.44 181 VAL A O 1
ATOM 1465 N N . GLU A 1 182 ? -20.241 -15.172 9.507 1.00 82.56 182 GLU A N 1
ATOM 1466 C CA . GLU A 1 182 ? -20.916 -13.962 9.049 1.00 82.56 182 GLU A CA 1
ATOM 1467 C C . GLU A 1 182 ? -20.334 -12.706 9.713 1.00 82.56 182 GLU A C 1
ATOM 1469 O O . GLU A 1 182 ? -20.482 -12.495 10.916 1.00 82.56 182 GLU A O 1
ATOM 1474 N N . LEU A 1 183 ? -19.708 -11.844 8.910 1.00 86.12 183 LEU A N 1
ATOM 1475 C CA . LEU A 1 183 ? -19.163 -10.548 9.323 1.00 86.12 183 LEU A CA 1
ATOM 1476 C C . LEU A 1 183 ? -19.835 -9.403 8.540 1.00 86.12 183 LEU A C 1
ATOM 1478 O O . LEU A 1 183 ? -20.183 -9.602 7.372 1.00 86.12 183 LEU A O 1
ATOM 1482 N N . PRO A 1 184 ? -19.946 -8.181 9.100 1.00 91.12 184 PRO A N 1
ATOM 1483 C CA . PRO A 1 184 ? -19.499 -7.763 10.434 1.00 91.12 184 PRO A CA 1
ATOM 1484 C C . PRO A 1 184 ? -20.374 -8.320 11.570 1.00 91.12 184 PRO A C 1
ATOM 1486 O O . PRO A 1 184 ? -21.530 -8.682 11.346 1.00 91.12 184 PRO A O 1
ATOM 1489 N N . VAL A 1 185 ? -19.823 -8.362 12.786 1.00 93.06 185 VAL A N 1
ATOM 1490 C CA . VAL A 1 185 ? -20.612 -8.605 14.010 1.00 93.06 185 VAL A CA 1
ATOM 1491 C C . VAL A 1 185 ? -21.180 -7.291 14.538 1.00 93.06 185 VAL A C 1
ATOM 1493 O O . VAL A 1 185 ? -20.627 -6.229 14.269 1.00 93.06 185 VAL A O 1
ATOM 1496 N N . ASP A 1 186 ? -22.273 -7.327 15.295 1.00 94.25 186 ASP A N 1
ATOM 1497 C CA . ASP A 1 186 ? -22.814 -6.118 15.918 1.00 94.25 186 ASP A CA 1
ATOM 1498 C C . ASP A 1 186 ? -21.995 -5.727 17.147 1.00 94.25 186 ASP A C 1
ATOM 1500 O O . ASP A 1 186 ? -21.599 -4.570 17.285 1.00 94.25 186 ASP A O 1
ATOM 1504 N N . ILE A 1 187 ? -21.694 -6.693 18.015 1.00 96.25 187 ILE A N 1
ATOM 1505 C CA . ILE A 1 187 ? -21.085 -6.438 19.321 1.00 96.25 187 ILE A CA 1
ATOM 1506 C C . ILE A 1 187 ? -19.925 -7.396 19.563 1.00 96.25 187 ILE A C 1
ATOM 1508 O O . ILE A 1 187 ? -20.028 -8.598 19.314 1.00 96.25 187 ILE A O 1
ATOM 1512 N N . LEU A 1 188 ? -18.831 -6.858 20.094 1.00 97.69 188 LEU A N 1
ATOM 1513 C CA . LEU A 1 188 ? -17.696 -7.627 20.585 1.00 97.69 188 LEU A CA 1
ATOM 1514 C C . LEU A 1 188 ? -17.681 -7.612 22.118 1.00 97.69 188 LEU A C 1
ATOM 1516 O O . LEU A 1 188 ? -17.549 -6.554 22.728 1.00 97.69 188 LEU A O 1
ATOM 1520 N N . LEU A 1 189 ? -17.775 -8.787 22.734 1.00 98.12 189 LEU A N 1
ATOM 1521 C CA . LEU A 1 189 ? -17.586 -8.995 24.166 1.00 98.12 189 LEU A CA 1
ATOM 1522 C C . LEU A 1 189 ? -16.154 -9.478 24.417 1.00 98.12 189 LEU A C 1
ATOM 1524 O O . LEU A 1 189 ? -15.763 -10.563 23.973 1.00 98.12 189 LEU A O 1
ATOM 1528 N N . LEU A 1 190 ? -15.377 -8.666 25.131 1.00 98.00 190 LEU A N 1
ATOM 1529 C CA . LEU A 1 190 ? -14.008 -8.980 25.523 1.00 98.00 190 LEU A CA 1
ATOM 1530 C C . LEU A 1 190 ? -13.962 -9.337 27.010 1.00 98.00 190 LEU A C 1
ATOM 1532 O O . LEU A 1 190 ? -14.421 -8.570 27.857 1.00 98.00 190 LEU A O 1
ATOM 1536 N N . THR A 1 191 ? -13.387 -10.498 27.311 1.00 97.25 191 THR A N 1
ATOM 1537 C CA . THR A 1 191 ? -13.242 -11.051 28.670 1.00 97.25 191 THR A CA 1
ATOM 1538 C C . THR A 1 191 ? -11.788 -11.452 28.923 1.00 97.25 191 THR A C 1
ATOM 1540 O O . THR A 1 191 ? -11.018 -11.573 27.972 1.00 97.25 191 THR A O 1
ATOM 1543 N N . VAL A 1 192 ? -11.382 -11.667 30.173 1.00 92.56 192 VAL A N 1
ATOM 1544 C CA . VAL A 1 192 ? -10.018 -12.109 30.521 1.00 92.56 192 VAL A CA 1
ATOM 1545 C C . VAL A 1 192 ? -10.023 -13.501 31.123 1.00 92.56 192 VAL A C 1
ATOM 1547 O O . VAL A 1 192 ? -9.255 -14.369 30.710 1.00 92.56 192 VAL A O 1
ATOM 1550 N N . GLU A 1 193 ? -10.884 -13.729 32.107 1.00 91.06 193 GLU A N 1
ATOM 1551 C CA . GLU A 1 193 ? -10.857 -14.956 32.897 1.00 91.06 193 GLU A CA 1
ATOM 1552 C C . GLU A 1 193 ? -11.955 -15.939 32.480 1.00 91.06 193 GLU A C 1
ATOM 1554 O O . GLU A 1 193 ? -13.001 -15.563 31.948 1.00 91.06 193 GLU A O 1
ATOM 1559 N N . ASP A 1 194 ? -11.751 -17.227 32.771 1.00 91.75 194 ASP A N 1
ATOM 1560 C CA . ASP A 1 194 ? -12.692 -18.275 32.366 1.00 91.75 194 ASP A CA 1
ATOM 1561 C C . ASP A 1 194 ? -14.100 -18.058 32.930 1.00 91.75 194 ASP A C 1
ATOM 1563 O O . ASP A 1 194 ? -15.078 -18.274 32.221 1.00 91.75 194 ASP A O 1
ATOM 1567 N N . CYS A 1 195 ? -14.234 -17.584 34.172 1.00 91.88 195 CYS A N 1
ATOM 1568 C CA . CYS A 1 195 ? -15.550 -17.299 34.748 1.00 91.88 195 CYS A CA 1
ATOM 1569 C C . CYS A 1 195 ? -16.262 -16.129 34.055 1.00 91.88 195 CYS A C 1
ATOM 1571 O O . CYS A 1 195 ? -17.484 -16.167 33.924 1.00 91.88 195 CYS A O 1
ATOM 1573 N N . GLU A 1 196 ? -15.523 -15.122 33.584 1.00 96.00 196 GLU A N 1
ATOM 1574 C CA . GLU A 1 196 ? -16.077 -13.987 32.836 1.00 96.00 196 GLU A CA 1
ATOM 1575 C C . GLU A 1 196 ? -16.584 -14.458 31.474 1.00 96.00 196 GLU A C 1
ATOM 1577 O O . GLU A 1 196 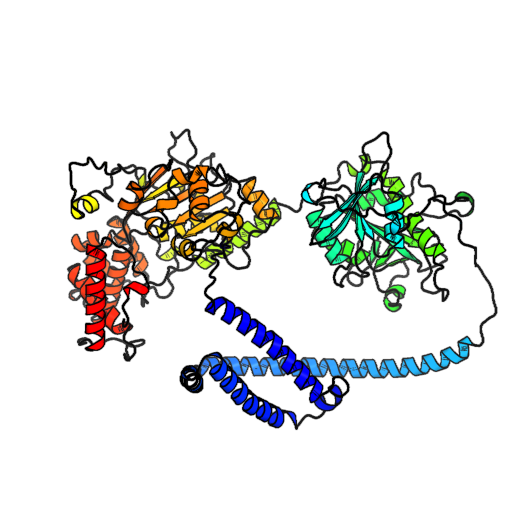? -17.726 -14.189 31.094 1.00 96.00 196 GLU A O 1
ATOM 1582 N N . PHE A 1 197 ? -15.758 -15.243 30.777 1.00 96.81 197 PHE A N 1
ATOM 1583 C CA . PHE A 1 197 ? -16.117 -15.830 29.496 1.00 96.81 197 PHE A CA 1
ATOM 1584 C C . PHE A 1 197 ? -17.326 -16.758 29.610 1.00 96.81 197 PHE A C 1
ATOM 1586 O O . PHE A 1 197 ? -18.252 -16.633 28.819 1.00 96.81 197 PHE A O 1
ATOM 1593 N N . LEU A 1 198 ? -17.333 -17.688 30.572 1.00 95.94 198 LEU A N 1
ATOM 1594 C CA . LEU A 1 198 ? -18.428 -18.652 30.738 1.00 95.94 198 LEU A CA 1
ATOM 1595 C C . LEU A 1 198 ? -19.734 -17.950 31.125 1.00 95.94 198 LEU A C 1
ATOM 1597 O O . LEU A 1 198 ? -20.799 -18.361 30.674 1.00 95.94 198 LEU A O 1
ATOM 1601 N N . SER A 1 199 ? -19.650 -16.855 31.887 1.00 96.31 199 SER A N 1
ATOM 1602 C CA . SER A 1 199 ? -20.812 -16.008 32.174 1.00 96.31 199 SER A CA 1
ATOM 1603 C C . SER A 1 199 ? -21.351 -15.357 30.903 1.00 96.31 199 SER A C 1
ATOM 1605 O O . SER A 1 199 ? -22.554 -15.394 30.674 1.00 96.31 199 SER A O 1
ATOM 1607 N N . CYS A 1 200 ? -20.483 -14.825 30.037 1.00 96.88 200 CYS A N 1
ATOM 1608 C CA . CYS A 1 200 ? -20.905 -14.278 28.744 1.00 96.88 200 CYS A CA 1
ATOM 1609 C C . CYS A 1 200 ? -21.479 -15.351 27.810 1.00 96.88 200 CYS A C 1
ATOM 1611 O O . CYS A 1 200 ? -22.488 -15.126 27.144 1.00 96.88 200 CYS A O 1
ATOM 1613 N N . PHE A 1 201 ? -20.855 -16.527 27.787 1.00 96.62 201 PHE A N 1
ATOM 1614 C CA . PHE A 1 201 ? -21.267 -17.654 26.960 1.00 96.62 201 PHE A CA 1
ATOM 1615 C C . PHE A 1 201 ? -22.656 -18.176 27.349 1.00 96.62 201 PHE A C 1
ATOM 1617 O O . PHE A 1 201 ? -23.428 -18.531 26.467 1.00 96.62 201 PHE A O 1
ATOM 1624 N N . ALA A 1 202 ? -23.012 -18.159 28.640 1.00 95.31 202 ALA A N 1
ATOM 1625 C CA . ALA A 1 202 ? -24.328 -18.589 29.126 1.00 95.31 202 ALA A CA 1
ATOM 1626 C C . ALA A 1 202 ? -25.507 -17.806 28.511 1.00 95.31 202 ALA A C 1
ATOM 1628 O O . ALA A 1 202 ? -26.623 -18.315 28.461 1.00 95.31 202 ALA A O 1
ATOM 1629 N N . TYR A 1 203 ? -25.265 -16.580 28.036 1.00 94.44 203 TYR A N 1
ATOM 1630 C CA . TYR A 1 203 ? -26.269 -15.730 27.388 1.00 94.44 203 TYR A CA 1
ATOM 1631 C C . TYR A 1 203 ? -26.245 -15.821 25.856 1.00 94.44 203 TYR A C 1
ATOM 1633 O O . TYR A 1 203 ? -27.089 -15.221 25.189 1.00 94.44 203 TYR A O 1
ATOM 1641 N N . LEU A 1 204 ? -25.279 -16.539 25.280 1.00 93.75 204 LEU A N 1
ATOM 1642 C CA . LEU A 1 204 ? -25.099 -16.631 23.839 1.00 93.75 204 LEU A CA 1
ATOM 1643 C C . LEU A 1 204 ? -25.998 -17.732 23.263 1.00 93.75 204 LEU A C 1
ATOM 1645 O O . LEU A 1 204 ? -25.840 -18.910 23.580 1.00 93.75 204 LEU A O 1
ATOM 1649 N N . LYS A 1 205 ? -26.934 -17.359 22.387 1.00 91.81 205 LYS A N 1
ATOM 1650 C CA . LYS A 1 205 ? -27.768 -18.311 21.643 1.00 91.81 205 LYS A CA 1
ATOM 1651 C C . LYS A 1 205 ? -27.011 -18.812 20.412 1.00 91.81 205 LYS A C 1
ATOM 1653 O O . LYS A 1 205 ? -26.351 -18.023 19.737 1.00 91.81 205 LYS A O 1
ATOM 1658 N N . GLU A 1 206 ? -27.146 -20.106 20.123 1.00 89.69 206 GLU A N 1
ATOM 1659 C CA . GLU A 1 206 ? -26.560 -20.783 18.950 1.00 89.69 206 GLU A CA 1
ATOM 1660 C C . GLU A 1 206 ? -25.040 -20.550 18.784 1.00 89.69 206 GLU A C 1
ATOM 1662 O O . GLU A 1 206 ? -24.583 -20.119 17.723 1.00 89.69 206 GLU A O 1
ATOM 1667 N N . PRO A 1 207 ? -24.226 -20.806 19.827 1.00 93.38 207 PRO A N 1
ATOM 1668 C CA . PRO A 1 207 ? -22.808 -20.495 19.784 1.00 93.38 207 PRO A CA 1
ATOM 1669 C C . PRO A 1 207 ? -22.045 -21.420 18.826 1.00 93.38 207 PRO A C 1
ATOM 1671 O O . PRO A 1 207 ? -22.032 -22.641 18.987 1.00 93.38 207 PRO A O 1
ATOM 1674 N N . ILE A 1 208 ? -21.314 -20.830 17.883 1.00 93.00 208 ILE A N 1
ATOM 1675 C CA . ILE A 1 208 ? -20.319 -21.509 17.050 1.00 93.00 208 ILE A CA 1
ATOM 1676 C C . ILE A 1 208 ? -18.916 -21.031 17.415 1.00 93.00 208 ILE A C 1
ATOM 1678 O O . ILE A 1 208 ? -18.691 -19.867 17.738 1.00 93.00 208 ILE A O 1
ATOM 1682 N N . LYS A 1 209 ? -17.936 -21.927 17.335 1.00 95.06 209 LYS A N 1
ATOM 1683 C CA . LYS A 1 209 ? -16.528 -21.624 17.610 1.00 95.06 209 LYS A CA 1
ATOM 1684 C C . LYS A 1 209 ? -15.761 -21.527 16.300 1.00 95.06 209 LYS A C 1
ATOM 1686 O O . LYS A 1 209 ? -15.853 -22.438 15.486 1.00 95.06 209 LYS A O 1
ATOM 1691 N N . SER A 1 210 ? -14.956 -20.490 16.096 1.00 92.06 210 SER A N 1
ATOM 1692 C CA . SER A 1 210 ? -14.028 -20.420 14.960 1.00 92.06 210 SER A CA 1
ATOM 1693 C C . SER A 1 210 ? -12.663 -19.892 15.388 1.00 92.06 210 SER A C 1
ATOM 1695 O O . SER A 1 210 ? -12.520 -19.303 16.457 1.00 92.06 210 SER A O 1
ATOM 1697 N N . TYR A 1 211 ? -11.643 -20.156 14.575 1.00 88.81 211 TYR A N 1
ATOM 1698 C CA . TYR A 1 211 ? -10.258 -19.779 14.842 1.00 88.81 211 TYR A CA 1
ATOM 1699 C C . TYR A 1 211 ? -9.717 -18.890 13.727 1.00 88.81 211 TYR A C 1
ATOM 1701 O O . TYR A 1 211 ? -9.819 -19.240 12.549 1.00 88.81 211 TYR A O 1
ATOM 1709 N N . HIS A 1 212 ? -9.070 -17.793 14.112 1.00 82.81 212 HIS A N 1
ATOM 1710 C CA . HIS A 1 212 ? -8.271 -16.962 13.223 1.00 82.81 212 HIS A CA 1
ATOM 1711 C C . HIS A 1 212 ? -6.889 -16.719 13.824 1.00 82.81 212 HIS A C 1
ATOM 1713 O O . HIS A 1 212 ? -6.745 -16.579 15.036 1.00 82.81 212 HIS A O 1
ATOM 1719 N N . ILE A 1 213 ? -5.864 -16.619 12.976 1.00 75.44 213 ILE A N 1
ATOM 1720 C CA . ILE A 1 213 ? -4.473 -16.482 13.429 1.00 75.44 213 ILE A CA 1
ATOM 1721 C C . ILE A 1 213 ? -4.232 -15.213 14.263 1.00 75.44 213 ILE A C 1
ATOM 1723 O O . ILE A 1 213 ? -3.440 -15.245 15.196 1.00 75.44 213 ILE A O 1
ATOM 1727 N N . SER A 1 214 ? -4.931 -14.116 13.949 1.00 72.06 214 SER A N 1
ATOM 1728 C CA . SER A 1 214 ? -4.774 -12.829 14.644 1.00 72.06 214 SER A CA 1
ATOM 1729 C C . SER A 1 214 ? -5.477 -12.779 16.003 1.00 72.06 214 SER A C 1
ATOM 1731 O O . SER A 1 214 ? -4.935 -12.231 16.948 1.00 72.06 214 SER A O 1
ATOM 1733 N N . THR A 1 215 ? -6.679 -13.350 16.121 1.00 80.44 215 THR A N 1
ATOM 1734 C CA . THR A 1 215 ? -7.521 -13.214 17.327 1.00 80.44 215 THR A CA 1
ATOM 1735 C C . THR A 1 215 ? -7.583 -14.485 18.173 1.00 80.44 215 THR A C 1
ATOM 1737 O O . THR A 1 215 ? -8.147 -14.470 19.263 1.00 80.44 215 THR A O 1
ATOM 1740 N N . GLY A 1 216 ? -7.052 -15.605 17.681 1.00 86.94 216 GLY A N 1
ATOM 1741 C CA . GLY A 1 216 ? -7.241 -16.917 18.289 1.00 86.94 216 GLY A CA 1
ATOM 1742 C C . GLY A 1 216 ? -8.670 -17.437 18.107 1.00 86.94 216 GLY A C 1
ATOM 1743 O O . GLY A 1 216 ? -9.286 -17.253 17.054 1.00 86.94 216 GLY A O 1
ATOM 1744 N N . TYR A 1 217 ? -9.189 -18.122 19.130 1.00 92.06 217 TYR A N 1
ATOM 1745 C CA . TYR A 1 217 ? -10.564 -18.624 19.127 1.00 92.06 217 TYR A CA 1
ATOM 1746 C C . TYR A 1 217 ? -11.565 -17.514 19.447 1.00 92.06 217 TYR A C 1
ATOM 1748 O O . TYR A 1 217 ? -11.459 -16.850 20.478 1.00 92.06 217 TYR A O 1
ATOM 1756 N N . VAL A 1 218 ? -12.575 -17.385 18.591 1.00 96.00 218 VAL A N 1
ATOM 1757 C CA . VAL A 1 218 ? -13.717 -16.485 18.764 1.00 96.00 218 VAL A CA 1
ATOM 1758 C C . VAL A 1 218 ? -14.994 -17.316 18.726 1.00 96.00 218 VAL A C 1
ATOM 1760 O O . VAL A 1 218 ? -15.132 -18.223 17.899 1.00 96.00 218 VAL A O 1
ATOM 1763 N N . TYR A 1 219 ? -15.914 -17.018 19.638 1.00 97.12 219 TYR A N 1
ATOM 1764 C CA . TYR A 1 219 ? -17.218 -17.660 19.713 1.00 97.12 219 TYR A CA 1
ATOM 1765 C C . TYR A 1 219 ? -18.269 -16.692 19.192 1.00 97.12 219 TYR A C 1
ATOM 1767 O O . TYR A 1 219 ? -18.399 -15.581 19.698 1.00 97.12 219 TYR A O 1
ATOM 1775 N N . PHE A 1 220 ? -18.986 -17.106 18.158 1.00 96.56 220 PHE A N 1
ATOM 1776 C CA . PHE A 1 220 ? -20.021 -16.316 17.511 1.00 96.56 220 PHE A CA 1
ATOM 1777 C C . PHE A 1 220 ? -21.382 -16.853 17.901 1.00 96.56 220 PHE A C 1
ATOM 1779 O O . PHE A 1 220 ? -21.556 -18.061 18.001 1.00 96.56 220 PHE A O 1
ATOM 1786 N N . GLY A 1 221 ? -22.345 -15.971 18.083 1.00 94.56 221 GLY A N 1
ATOM 1787 C CA . GLY A 1 221 ? -23.731 -16.348 18.309 1.00 94.56 221 GLY A CA 1
ATOM 1788 C C . GLY A 1 221 ? -24.598 -15.106 18.357 1.00 94.56 221 GLY A C 1
ATOM 1789 O O . GLY A 1 221 ? -24.220 -14.052 17.838 1.00 94.56 221 GLY A O 1
ATOM 1790 N N . CYS A 1 222 ? -25.745 -15.223 19.006 1.00 93.62 222 CYS A N 1
ATOM 1791 C CA . CYS A 1 222 ? -26.747 -14.172 19.022 1.00 93.62 222 CYS A CA 1
ATOM 1792 C C . CYS A 1 222 ? -27.216 -13.849 20.447 1.00 93.62 222 CYS A C 1
ATOM 1794 O O . CYS A 1 222 ? -27.348 -14.744 21.280 1.00 93.62 222 CYS A O 1
ATOM 1796 N N . MET A 1 223 ? -27.519 -12.578 20.711 1.00 92.62 223 MET A N 1
ATOM 1797 C CA . MET A 1 223 ? -28.266 -12.130 21.897 1.00 92.62 223 MET A CA 1
ATOM 1798 C C . MET A 1 223 ? -29.513 -11.362 21.445 1.00 92.62 223 MET A C 1
ATOM 1800 O O . MET A 1 223 ? -29.498 -10.739 20.385 1.00 92.62 223 MET A O 1
ATOM 1804 N N . GLY A 1 224 ? -30.596 -11.446 22.215 1.00 83.19 224 GLY A N 1
ATOM 1805 C CA . GLY A 1 224 ? -31.865 -10.786 21.907 1.00 83.19 224 GLY A CA 1
ATOM 1806 C C . GLY A 1 224 ? -33.094 -11.676 22.087 1.00 83.19 224 GLY A C 1
ATOM 1807 O O . GLY A 1 224 ? -32.986 -12.885 22.355 1.00 83.19 224 GLY A O 1
ATOM 1808 N N . ASP A 1 225 ? -34.268 -11.070 21.923 1.00 73.44 225 ASP A N 1
ATOM 1809 C CA . ASP A 1 225 ? -35.547 -11.773 21.958 1.00 73.44 225 ASP A CA 1
ATOM 1810 C C . ASP A 1 225 ? -35.699 -12.760 20.780 1.00 73.44 225 ASP A C 1
ATOM 1812 O O . ASP A 1 225 ? -34.933 -12.763 19.813 1.00 73.44 225 ASP A O 1
ATOM 1816 N N . ASP A 1 226 ? -36.648 -13.690 20.893 1.00 68.25 226 ASP A N 1
ATOM 1817 C CA . ASP A 1 226 ? -36.914 -14.672 19.831 1.00 68.25 226 ASP A CA 1
ATOM 1818 C C . ASP A 1 226 ? -37.932 -14.170 18.793 1.00 68.25 226 ASP A C 1
ATOM 1820 O O . ASP A 1 226 ? -38.184 -14.858 17.807 1.00 68.25 226 ASP A O 1
ATOM 1824 N N . GLN A 1 227 ? -38.505 -12.979 19.002 1.00 65.00 227 GLN A N 1
ATOM 1825 C CA . GLN A 1 227 ? -39.546 -12.391 18.149 1.00 65.00 227 GLN A CA 1
ATOM 1826 C C . GLN A 1 227 ? -39.029 -11.244 17.257 1.00 65.00 227 GLN A C 1
ATOM 1828 O O . GLN A 1 227 ? -39.723 -10.852 16.319 1.00 65.00 227 GLN A O 1
ATOM 1833 N N . GLY A 1 228 ? -37.816 -10.739 17.501 1.00 65.56 228 GLY A N 1
ATOM 1834 C CA . GLY A 1 228 ? -37.178 -9.641 16.782 1.00 65.56 228 GLY A CA 1
ATOM 1835 C C . GLY A 1 228 ? -35.814 -9.993 16.177 1.00 65.56 228 GLY A C 1
ATOM 1836 O O . GLY A 1 228 ? -35.390 -11.149 16.081 1.00 65.56 228 GLY A O 1
ATOM 1837 N N . LYS A 1 229 ? -35.115 -8.962 15.687 1.00 75.31 229 LYS A N 1
ATOM 1838 C CA . LYS A 1 229 ? -33.797 -9.106 15.057 1.00 75.31 229 LYS A CA 1
ATOM 1839 C C . LYS A 1 229 ? -32.725 -9.303 16.131 1.00 75.31 229 LYS A C 1
ATOM 1841 O O . LYS A 1 229 ? -32.354 -8.354 16.810 1.00 75.31 229 LYS A O 1
ATOM 1846 N N . LYS A 1 230 ? -32.171 -10.509 16.232 1.00 87.06 230 LYS A N 1
ATOM 1847 C CA . LYS A 1 230 ? -31.084 -10.808 17.175 1.00 87.06 230 LYS A CA 1
ATOM 1848 C C . LYS A 1 230 ? -29.791 -10.062 16.814 1.00 87.06 230 LYS A C 1
ATOM 1850 O O . LYS A 1 230 ? -29.448 -9.926 15.638 1.00 87.06 230 LYS A O 1
ATOM 1855 N N . MET A 1 231 ? -29.067 -9.616 17.836 1.00 91.62 231 MET A N 1
ATOM 1856 C CA . MET A 1 231 ? -27.758 -8.974 17.722 1.00 91.62 231 MET A CA 1
ATOM 1857 C C . MET A 1 231 ? -26.674 -10.028 17.494 1.00 91.62 231 MET A C 1
ATOM 1859 O O . MET A 1 231 ? -26.593 -10.988 18.263 1.00 91.62 231 MET A O 1
ATOM 1863 N N . LYS A 1 232 ? -25.817 -9.847 16.481 1.00 94.06 232 LYS A N 1
ATOM 1864 C CA . LYS A 1 232 ? -24.675 -10.738 16.221 1.00 94.06 232 LYS A CA 1
ATOM 1865 C C . LYS A 1 232 ? -23.545 -10.440 17.198 1.00 94.06 232 LYS A C 1
ATOM 1867 O O . LYS A 1 232 ? -22.987 -9.341 17.189 1.00 94.06 232 LYS A O 1
ATOM 1872 N N . ILE A 1 233 ? -23.175 -11.422 18.006 1.00 97.00 233 ILE A N 1
ATOM 1873 C CA . ILE A 1 233 ? -22.183 -11.275 19.070 1.00 97.00 233 ILE A CA 1
ATOM 1874 C C . ILE A 1 233 ? -20.930 -12.074 18.728 1.00 97.00 233 ILE A C 1
ATOM 1876 O O . ILE A 1 233 ? -21.014 -13.249 18.373 1.00 97.00 233 ILE A O 1
ATOM 1880 N N . ALA A 1 234 ? -19.767 -11.449 18.893 1.00 97.88 234 ALA A N 1
ATOM 1881 C CA . ALA A 1 234 ? -18.494 -12.143 19.027 1.00 97.88 234 ALA A CA 1
ATOM 1882 C C . ALA A 1 234 ? -18.038 -12.097 20.485 1.00 97.88 234 ALA A C 1
ATOM 1884 O O . ALA A 1 234 ? -17.970 -11.028 21.085 1.00 97.88 234 ALA A O 1
ATOM 1885 N N . LEU A 1 235 ? -17.686 -13.249 21.040 1.00 98.06 235 LEU A N 1
ATOM 1886 C CA . LEU A 1 235 ? -17.155 -13.405 22.386 1.00 98.06 235 LEU A CA 1
ATOM 1887 C C . LEU A 1 235 ? -15.736 -13.972 22.311 1.00 98.06 235 LEU A C 1
ATOM 1889 O O . LEU A 1 235 ? -15.502 -15.022 21.702 1.00 98.06 235 LEU A O 1
ATOM 1893 N N . MET A 1 236 ? -14.786 -13.298 22.956 1.00 96.25 236 MET A N 1
ATOM 1894 C CA . MET A 1 236 ? -13.398 -13.755 23.018 1.00 96.25 236 MET A CA 1
ATOM 1895 C C . MET A 1 236 ? -12.725 -13.427 24.353 1.00 96.25 236 MET A C 1
ATOM 1897 O O . MET A 1 236 ? -13.214 -12.618 25.149 1.00 96.25 236 MET A O 1
ATOM 1901 N N . ARG A 1 237 ? -11.582 -14.080 24.585 1.00 94.38 237 ARG A N 1
ATOM 1902 C CA . ARG A 1 237 ? -10.715 -13.846 25.744 1.00 94.38 237 ARG A CA 1
ATOM 1903 C C . ARG A 1 237 ? -9.452 -13.093 25.338 1.00 94.38 237 ARG A C 1
ATOM 1905 O O . ARG A 1 237 ? -8.945 -13.305 24.238 1.00 94.38 237 ARG A O 1
ATOM 1912 N N . CYS A 1 238 ? -8.914 -12.289 26.245 1.00 93.75 238 CYS A N 1
ATOM 1913 C CA . CYS A 1 238 ? -7.578 -11.710 26.150 1.00 93.75 238 CYS A CA 1
ATOM 1914 C C . CYS A 1 238 ? -6.756 -11.998 27.414 1.00 93.75 238 CYS A C 1
ATOM 1916 O O . CYS A 1 238 ? -7.287 -12.366 28.459 1.00 93.75 238 CYS A O 1
ATOM 1918 N N . SER A 1 239 ? -5.441 -11.819 27.324 1.00 89.75 239 SER A N 1
ATOM 1919 C CA . SER A 1 239 ? -4.548 -11.843 28.483 1.00 89.75 239 SER A CA 1
ATOM 1920 C C . SER A 1 239 ? -4.856 -10.669 29.422 1.00 89.75 239 SER A C 1
ATOM 1922 O O . SER A 1 239 ? -5.289 -9.602 28.982 1.00 89.75 239 SER A O 1
ATOM 1924 N N . LYS A 1 240 ? -4.607 -10.853 30.723 1.00 86.50 240 LYS A N 1
ATOM 1925 C CA . LYS A 1 240 ? -4.830 -9.819 31.742 1.00 86.50 240 LYS A CA 1
ATOM 1926 C C . LYS A 1 240 ? -3.870 -8.638 31.557 1.00 86.50 240 LYS A C 1
ATOM 1928 O O . LYS A 1 240 ? -2.656 -8.834 31.513 1.00 86.50 240 LYS A O 1
ATOM 1933 N N . GLY A 1 241 ? -4.413 -7.421 31.537 1.00 83.38 241 GLY A N 1
ATOM 1934 C CA . GLY A 1 241 ? -3.661 -6.175 31.359 1.00 83.38 241 GLY A CA 1
ATOM 1935 C C . GLY A 1 241 ? -3.494 -5.719 29.896 1.00 83.38 241 GLY A C 1
ATOM 1936 O O . GLY A 1 241 ? -3.685 -6.506 28.965 1.00 83.38 241 GLY A O 1
ATOM 1937 N N . PRO A 1 242 ? -3.144 -4.437 29.670 1.00 81.25 242 PRO A N 1
ATOM 1938 C CA . PRO A 1 242 ? -3.152 -3.841 28.334 1.00 81.25 242 PRO A CA 1
ATOM 1939 C C . PRO A 1 242 ? -1.897 -4.171 27.513 1.00 81.25 242 PRO A C 1
ATOM 1941 O O . PRO A 1 242 ? -2.019 -4.556 26.352 1.00 81.25 242 PRO A O 1
ATOM 1944 N N . ASP A 1 243 ? -0.711 -4.083 28.123 1.00 81.12 243 ASP A N 1
ATOM 1945 C CA . ASP A 1 243 ? 0.591 -4.094 27.434 1.00 81.12 243 ASP A CA 1
ATOM 1946 C C . ASP A 1 243 ? 1.320 -5.444 27.552 1.00 81.12 243 ASP A C 1
ATOM 1948 O O . ASP A 1 243 ? 2.537 -5.515 27.731 1.00 81.12 243 ASP A O 1
ATOM 1952 N N . VAL A 1 244 ? 0.567 -6.542 27.483 1.00 79.88 244 VAL A N 1
ATOM 1953 C CA . VAL A 1 244 ? 1.107 -7.910 27.467 1.00 79.88 244 VAL A CA 1
ATOM 1954 C C . VAL A 1 244 ? 0.767 -8.599 26.141 1.00 79.88 244 VAL A C 1
ATOM 1956 O O . VAL A 1 244 ? -0.202 -8.208 25.488 1.00 79.88 244 VAL A O 1
ATOM 1959 N N . PRO A 1 245 ? 1.511 -9.634 25.710 1.00 72.56 245 PRO A N 1
ATOM 1960 C CA . PRO A 1 245 ? 1.138 -10.419 24.535 1.00 72.56 245 PRO A CA 1
ATOM 1961 C C . PRO A 1 245 ? -0.285 -10.985 24.651 1.00 72.56 245 PRO A C 1
ATOM 1963 O O . PRO A 1 245 ? -0.618 -11.683 25.614 1.00 72.56 245 PRO A O 1
ATOM 1966 N N . GLY A 1 246 ? -1.137 -10.654 23.678 1.00 77.88 246 GLY A N 1
ATOM 1967 C CA . GLY A 1 246 ? -2.560 -11.004 23.698 1.00 77.88 246 GLY A CA 1
ATOM 1968 C C . GLY A 1 246 ? -3.381 -10.228 24.732 1.00 77.88 246 GLY A C 1
ATOM 1969 O O . GLY A 1 246 ? -4.524 -10.596 24.980 1.00 77.88 246 GLY A O 1
ATOM 1970 N N . GLY A 1 247 ? -2.814 -9.190 25.351 1.00 88.69 247 GLY A N 1
ATOM 1971 C CA . GLY A 1 247 ? -3.479 -8.304 26.306 1.00 88.69 247 GLY A CA 1
ATOM 1972 C C . GLY A 1 247 ? -4.574 -7.462 25.665 1.00 88.69 247 GLY A C 1
ATOM 1973 O O . GLY A 1 247 ? -4.707 -7.426 24.436 1.00 88.69 247 GLY A O 1
ATOM 1974 N N . SER A 1 248 ? -5.344 -6.757 26.496 1.00 93.56 248 SER A N 1
ATOM 1975 C CA . SER A 1 248 ? -6.578 -6.090 26.064 1.00 93.56 248 SER A CA 1
ATOM 1976 C C . SER A 1 248 ? -6.370 -5.073 24.938 1.00 93.56 248 SER A C 1
ATOM 1978 O O . SER A 1 248 ? -7.249 -4.949 24.089 1.00 93.56 248 SER A O 1
ATOM 1980 N N . LEU A 1 249 ? -5.211 -4.404 24.855 1.00 90.06 249 LEU A N 1
ATOM 1981 C CA . LEU A 1 249 ? -4.889 -3.499 23.746 1.00 90.06 249 LEU A CA 1
ATOM 1982 C C . LEU A 1 249 ? -4.744 -4.263 22.427 1.00 90.06 249 LEU A C 1
ATOM 1984 O O . LEU A 1 249 ? -5.492 -4.020 21.483 1.00 90.06 249 LEU A O 1
ATOM 1988 N N . SER A 1 250 ? -3.793 -5.198 22.364 1.00 83.12 250 SER A N 1
ATOM 1989 C CA . SER A 1 250 ? -3.513 -5.971 21.145 1.00 83.12 250 SER A CA 1
ATOM 1990 C C . SER A 1 250 ? -4.726 -6.780 20.677 1.00 83.12 250 SER A C 1
ATOM 1992 O O . SER A 1 250 ? -5.117 -6.676 19.517 1.00 83.12 250 SER A O 1
ATOM 1994 N N . ALA A 1 251 ? -5.394 -7.481 21.600 1.00 90.19 251 ALA A N 1
ATOM 1995 C CA . ALA A 1 251 ? -6.570 -8.286 21.301 1.00 90.19 251 ALA A CA 1
ATOM 1996 C C . ALA A 1 251 ? -7.725 -7.432 20.762 1.00 90.19 251 ALA A C 1
ATOM 1998 O O . ALA A 1 251 ? -8.348 -7.806 19.770 1.00 90.19 251 ALA A O 1
ATOM 1999 N N . SER A 1 252 ? -7.977 -6.259 21.358 1.00 94.31 252 SER A N 1
ATOM 2000 C CA . SER A 1 252 ? -9.011 -5.343 20.864 1.00 94.31 252 SER A CA 1
ATOM 2001 C C . SER A 1 252 ? -8.676 -4.802 19.478 1.00 94.31 252 SER A C 1
ATOM 2003 O O . SER A 1 252 ? -9.566 -4.725 18.636 1.00 94.31 252 SER A O 1
ATOM 2005 N N . LYS A 1 253 ? -7.409 -4.453 19.204 1.00 84.69 253 LYS A N 1
ATOM 2006 C CA . LYS A 1 253 ? -7.002 -3.956 17.880 1.00 84.69 253 LYS A CA 1
ATOM 2007 C C . LYS A 1 253 ? -7.243 -4.999 16.791 1.00 84.69 253 LYS A C 1
ATOM 2009 O O . LYS A 1 253 ? -7.886 -4.693 15.786 1.00 84.69 253 LYS A O 1
ATOM 2014 N N . ASP A 1 254 ? -6.782 -6.225 17.016 1.00 84.50 254 ASP A N 1
ATOM 2015 C CA . ASP A 1 254 ? -6.936 -7.317 16.053 1.00 84.50 254 ASP A CA 1
ATOM 2016 C C . ASP A 1 254 ? -8.412 -7.690 15.858 1.00 84.50 254 ASP A C 1
ATOM 2018 O O . ASP A 1 254 ? -8.863 -7.894 14.728 1.00 84.50 254 ASP A O 1
ATOM 2022 N N . ALA A 1 255 ? -9.191 -7.713 16.942 1.00 91.12 255 ALA A N 1
ATOM 2023 C CA . ALA A 1 255 ? -10.609 -8.040 16.897 1.00 91.12 255 ALA A CA 1
ATOM 2024 C C . ALA A 1 255 ? -11.450 -6.955 16.212 1.00 91.12 255 ALA A C 1
ATOM 2026 O O . ALA A 1 255 ? -12.306 -7.289 15.396 1.00 91.12 255 ALA A O 1
ATOM 2027 N N . ILE A 1 256 ? -11.198 -5.668 16.475 1.00 87.56 256 ILE A N 1
ATOM 2028 C CA . ILE A 1 256 ? -11.904 -4.568 15.799 1.00 87.56 256 ILE A CA 1
ATOM 2029 C C . ILE A 1 256 ? -11.625 -4.611 14.292 1.00 87.56 256 ILE A C 1
ATOM 2031 O O . ILE A 1 256 ? -12.563 -4.567 13.494 1.00 87.56 256 ILE A O 1
ATOM 2035 N N . LEU A 1 257 ? -10.356 -4.778 13.901 1.00 81.25 257 LEU A N 1
ATOM 2036 C CA . LEU A 1 257 ? -9.948 -4.864 12.496 1.00 81.25 257 LEU A CA 1
ATOM 2037 C C . LEU A 1 257 ? -10.613 -6.022 11.751 1.00 81.25 257 LEU A C 1
ATOM 2039 O O . LEU A 1 257 ? -11.052 -5.858 10.611 1.00 81.25 257 LEU A O 1
ATOM 2043 N N . LEU A 1 258 ? -10.673 -7.187 12.391 1.00 83.88 258 LEU A N 1
ATOM 2044 C CA . LEU A 1 258 ? -11.143 -8.416 11.768 1.00 83.88 258 LEU A CA 1
ATOM 2045 C C . LEU A 1 258 ? -12.671 -8.545 11.798 1.00 83.88 258 LEU A C 1
ATOM 2047 O O . LEU A 1 258 ? -13.290 -8.850 10.778 1.00 83.88 258 LEU A O 1
ATOM 2051 N N . LEU A 1 259 ? -13.281 -8.315 12.962 1.00 89.12 259 LEU A N 1
ATOM 2052 C CA . LEU A 1 259 ? -14.695 -8.600 13.225 1.00 89.12 259 LEU A CA 1
ATOM 2053 C C . LEU A 1 259 ? -15.612 -7.424 12.878 1.00 89.12 259 LEU A C 1
ATOM 2055 O O . LEU A 1 259 ? -16.806 -7.626 12.646 1.00 89.12 259 LEU A O 1
ATOM 2059 N N . ARG A 1 260 ? -15.045 -6.213 12.795 1.00 89.62 260 ARG A N 1
ATOM 2060 C CA . ARG A 1 260 ? -15.738 -4.966 12.446 1.00 89.62 260 ARG A CA 1
ATOM 2061 C C . ARG A 1 260 ? -16.992 -4.686 13.301 1.00 89.62 260 ARG A C 1
ATOM 2063 O O . ARG A 1 260 ? -18.045 -4.400 12.731 1.00 89.62 260 ARG A O 1
ATOM 2070 N N . PRO A 1 261 ? -16.906 -4.765 14.647 1.00 94.38 261 PRO A N 1
ATOM 2071 C CA . PRO A 1 261 ? -18.052 -4.541 15.525 1.00 94.38 261 PRO A CA 1
ATOM 2072 C C . PRO A 1 261 ? -18.563 -3.095 15.450 1.00 94.38 261 PRO A C 1
ATOM 2074 O O . PRO A 1 261 ? -17.808 -2.183 15.104 1.00 94.38 261 PRO A O 1
ATOM 2077 N N . LYS A 1 262 ? -19.828 -2.865 15.822 1.00 92.81 262 LYS A N 1
ATOM 2078 C CA . LYS A 1 262 ? -20.333 -1.512 16.129 1.00 92.81 262 LYS A CA 1
ATOM 2079 C C . LYS A 1 262 ? -19.769 -1.014 17.454 1.00 92.81 262 LYS A C 1
ATOM 2081 O O . LYS A 1 262 ? -19.429 0.158 17.582 1.00 92.81 262 LYS A O 1
ATOM 2086 N N . ALA A 1 263 ? -19.665 -1.918 18.430 1.00 94.94 263 ALA A N 1
ATOM 2087 C CA . ALA A 1 263 ? -19.192 -1.600 19.766 1.00 94.94 263 ALA A CA 1
ATOM 2088 C C . ALA A 1 263 ? -18.419 -2.751 20.421 1.00 94.94 263 ALA A C 1
ATOM 2090 O O . ALA A 1 263 ? -18.703 -3.928 20.177 1.00 94.94 263 ALA A O 1
ATOM 2091 N N . ILE A 1 264 ? -17.467 -2.398 21.286 1.00 96.62 264 ILE A N 1
ATOM 2092 C CA . ILE A 1 264 ? -16.712 -3.326 22.132 1.00 96.62 264 ILE A CA 1
ATOM 2093 C C . ILE A 1 264 ? -17.055 -3.118 23.614 1.00 96.62 264 ILE A C 1
ATOM 2095 O O . ILE A 1 264 ? -17.003 -2.007 24.137 1.00 96.62 264 ILE A O 1
ATOM 2099 N N . PHE A 1 265 ? -17.373 -4.206 24.309 1.00 96.44 265 PHE A N 1
ATOM 2100 C CA . PHE A 1 265 ? -17.674 -4.207 25.738 1.00 96.44 265 PHE A CA 1
ATOM 2101 C C . PHE A 1 265 ? -16.609 -5.013 26.476 1.00 96.44 265 PHE A C 1
ATOM 2103 O O . PHE A 1 265 ? -16.429 -6.202 26.211 1.00 96.44 265 PHE A O 1
ATOM 2110 N N . SER A 1 266 ? -15.914 -4.371 27.417 1.00 97.06 266 SER A N 1
ATOM 2111 C CA . SER A 1 266 ? -15.068 -5.071 28.389 1.00 97.06 266 SER A CA 1
ATOM 2112 C C . SER A 1 266 ? -15.955 -5.577 29.517 1.00 97.06 266 SER A C 1
ATOM 2114 O O . SER A 1 266 ? -16.432 -4.775 30.324 1.00 97.06 266 SER A O 1
ATOM 2116 N N . VAL A 1 267 ? -16.194 -6.886 29.557 1.00 97.31 267 VAL A N 1
ATOM 2117 C CA . VAL A 1 267 ? -17.134 -7.517 30.494 1.00 97.31 267 VAL A CA 1
ATOM 2118 C C . VAL A 1 267 ? -16.368 -8.367 31.491 1.00 97.31 267 VAL A C 1
ATOM 2120 O O . VAL A 1 267 ? -15.399 -9.030 31.130 1.00 97.31 267 VAL A O 1
ATOM 2123 N N . GLY A 1 268 ? -16.771 -8.349 32.759 1.00 96.56 268 GLY A N 1
ATOM 2124 C CA . GLY A 1 268 ? -16.142 -9.198 33.766 1.00 96.56 268 GLY A CA 1
ATOM 2125 C C . GLY A 1 268 ? -16.370 -8.740 35.196 1.00 96.56 268 GLY A C 1
ATOM 2126 O O . GLY A 1 268 ? -17.407 -8.157 35.512 1.00 96.56 268 GLY A O 1
ATOM 2127 N N . ALA A 1 269 ? -15.386 -8.987 36.055 1.00 95.50 269 ALA A N 1
ATOM 2128 C CA . ALA A 1 269 ? -15.427 -8.590 37.459 1.00 95.50 269 ALA A CA 1
ATOM 2129 C C . ALA A 1 269 ? -14.348 -7.550 37.795 1.00 95.50 269 ALA A C 1
ATOM 2131 O O . ALA A 1 269 ? -13.287 -7.505 37.176 1.00 95.50 269 ALA A O 1
ATOM 2132 N N . CYS A 1 270 ? -14.613 -6.713 38.794 1.00 95.50 270 CYS A N 1
ATOM 2133 C CA . CYS A 1 270 ? -13.693 -5.693 39.289 1.00 95.50 270 CYS A CA 1
ATOM 2134 C C . CYS A 1 270 ? -13.741 -5.595 40.819 1.00 95.50 270 CYS A C 1
ATOM 2136 O O . CYS A 1 270 ? -14.646 -6.127 41.471 1.00 95.50 270 CYS A O 1
ATOM 2138 N N . SER A 1 271 ? -12.757 -4.909 41.394 1.00 94.69 271 SER A N 1
ATOM 2139 C CA . SER A 1 271 ? -12.729 -4.627 42.828 1.00 94.69 271 SER A CA 1
ATOM 2140 C C . SER A 1 271 ? -13.355 -3.270 43.124 1.00 94.69 271 SER A C 1
ATOM 2142 O O . SER A 1 271 ? -13.068 -2.275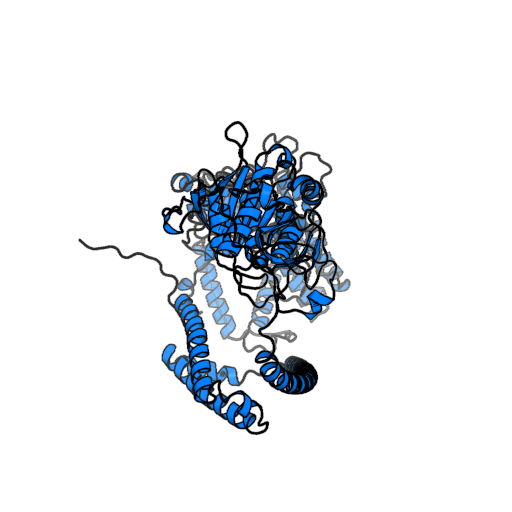 42.453 1.00 94.69 271 SER A O 1
ATOM 2144 N N . GLY A 1 272 ? -14.188 -3.217 44.159 1.00 94.81 272 GLY A N 1
ATOM 2145 C CA . GLY A 1 272 ? -14.722 -1.983 44.713 1.00 94.81 272 GLY A CA 1
ATOM 2146 C C . GLY A 1 272 ? -13.652 -1.207 45.479 1.00 94.81 272 GLY A C 1
ATOM 2147 O O . GLY A 1 272 ? -12.817 -1.777 46.182 1.00 94.81 272 GLY A O 1
ATOM 2148 N N . LEU A 1 273 ? -13.689 0.118 45.362 1.00 92.88 273 LEU A N 1
ATOM 2149 C CA . LEU A 1 273 ? -12.772 1.018 46.073 1.00 92.88 273 LEU A CA 1
ATOM 2150 C C . LEU A 1 273 ? -13.366 1.572 47.372 1.00 92.88 273 LEU A C 1
ATOM 2152 O O . LEU A 1 273 ? -12.638 2.101 48.205 1.00 92.88 273 LEU A O 1
ATOM 2156 N N . ASN A 1 274 ? -14.690 1.501 47.541 1.00 88.12 274 ASN A N 1
ATOM 2157 C CA . ASN A 1 274 ? -15.371 2.036 48.715 1.00 88.12 274 ASN A CA 1
ATOM 2158 C C . ASN A 1 274 ? -16.688 1.291 48.975 1.00 88.12 274 ASN A C 1
ATOM 2160 O O . ASN A 1 274 ? -17.667 1.496 48.255 1.00 88.12 274 ASN A O 1
ATOM 2164 N N . SER A 1 275 ? -16.729 0.486 50.039 1.00 87.31 275 SER A N 1
ATOM 2165 C CA . SER A 1 275 ? -17.901 -0.310 50.443 1.00 87.31 275 SER A CA 1
ATOM 2166 C C . SER A 1 275 ? -19.113 0.515 50.885 1.00 87.31 275 SER A C 1
ATOM 2168 O O . SER A 1 275 ? -20.221 -0.006 50.979 1.00 87.31 275 SER A O 1
ATOM 2170 N N . LYS A 1 276 ? -18.949 1.828 51.097 1.00 88.12 276 LYS A N 1
ATOM 2171 C CA . LYS A 1 276 ? -20.072 2.755 51.320 1.00 88.12 276 LYS A CA 1
ATOM 2172 C C . LYS A 1 276 ? -20.705 3.248 50.017 1.00 88.12 276 LYS A C 1
ATOM 2174 O O . LYS A 1 276 ? -21.823 3.751 50.056 1.00 88.12 276 LYS A O 1
ATOM 2179 N N . LYS A 1 277 ? -19.992 3.158 48.887 1.00 89.94 277 LYS A N 1
ATOM 2180 C CA . LYS A 1 277 ? -20.470 3.615 47.570 1.00 89.94 277 LYS A CA 1
ATOM 2181 C C . LYS A 1 277 ? -21.033 2.475 46.725 1.00 89.94 277 LYS A C 1
ATOM 2183 O O . LYS A 1 277 ? -22.012 2.686 46.020 1.00 89.94 277 LYS A O 1
ATOM 2188 N N . VAL A 1 278 ? -20.427 1.293 46.804 1.00 94.19 278 VAL A N 1
ATOM 2189 C CA . VAL A 1 278 ? -20.817 0.097 46.042 1.00 94.19 278 VAL A CA 1
ATOM 2190 C C . VAL A 1 278 ? -20.863 -1.120 46.962 1.00 94.19 278 VAL A C 1
ATOM 2192 O O . VAL A 1 278 ? -20.182 -1.139 47.987 1.00 94.19 278 VAL A O 1
ATOM 2195 N N . LYS A 1 279 ? -21.645 -2.134 46.596 1.00 93.00 279 LYS A N 1
ATOM 2196 C CA . LYS A 1 279 ? -21.765 -3.417 47.306 1.00 93.00 279 LYS A CA 1
ATOM 2197 C C . LYS A 1 279 ? -21.248 -4.569 46.445 1.00 93.00 279 LYS A C 1
ATOM 2199 O O . LYS A 1 279 ? -21.159 -4.443 45.227 1.00 93.00 279 LYS A O 1
ATOM 2204 N N . LEU A 1 280 ? -20.955 -5.716 47.062 1.00 92.62 280 LEU A N 1
ATOM 2205 C CA . LEU A 1 280 ? -20.686 -6.950 46.313 1.00 92.62 280 LEU A CA 1
ATOM 2206 C C . LEU A 1 280 ? -21.871 -7.272 45.389 1.00 92.62 280 LEU A C 1
ATOM 2208 O O . LEU A 1 280 ? -23.025 -7.103 45.776 1.00 92.62 280 LEU A O 1
ATOM 2212 N N . GLY A 1 281 ? -21.604 -7.706 44.161 1.00 91.75 281 GLY A N 1
ATOM 2213 C CA . GLY A 1 281 ? -22.646 -7.992 43.170 1.00 91.75 281 GLY A CA 1
ATOM 2214 C C . GLY A 1 281 ? -23.302 -6.767 42.518 1.00 91.75 281 GLY A C 1
ATOM 2215 O O . GLY A 1 281 ? -24.044 -6.958 41.556 1.00 91.75 281 GLY A O 1
ATOM 2216 N N . ASP A 1 282 ? -23.014 -5.536 42.961 1.00 96.31 282 ASP A N 1
ATOM 2217 C CA . ASP A 1 282 ? -23.360 -4.345 42.176 1.00 96.31 282 ASP A CA 1
ATOM 2218 C C . ASP A 1 282 ? -22.630 -4.380 40.824 1.00 96.31 282 ASP A C 1
ATOM 2220 O O . ASP A 1 282 ? -21.537 -4.943 40.700 1.00 96.31 282 ASP A O 1
ATOM 2224 N N . VAL A 1 283 ? -23.215 -3.743 39.813 1.00 98.06 283 VAL A N 1
ATOM 2225 C CA . VAL A 1 283 ? -22.609 -3.588 38.485 1.00 98.06 283 VAL A CA 1
ATOM 2226 C C . VAL A 1 283 ? -22.171 -2.145 38.305 1.00 98.06 283 VAL A C 1
ATOM 2228 O O . VAL A 1 283 ? -22.933 -1.221 38.566 1.00 98.06 283 VAL A O 1
ATOM 2231 N N . VAL A 1 284 ? -20.949 -1.937 37.830 1.00 97.69 284 VAL A N 1
ATOM 2232 C CA . VAL A 1 284 ? -20.413 -0.623 37.483 1.00 97.69 284 VAL A CA 1
ATOM 2233 C C . VAL A 1 284 ? -20.266 -0.528 35.972 1.00 97.69 284 VAL A C 1
ATOM 2235 O O . VAL A 1 284 ? -19.585 -1.347 35.350 1.00 97.69 284 VAL A O 1
ATOM 2238 N N . VAL A 1 285 ? -20.887 0.498 35.395 1.00 97.00 285 VAL A N 1
ATOM 2239 C CA . VAL A 1 285 ? -20.754 0.865 33.985 1.00 97.00 285 VAL A CA 1
ATOM 2240 C C . VAL A 1 285 ? -19.933 2.146 33.915 1.00 97.00 285 VAL A C 1
ATOM 2242 O O . VAL A 1 285 ? -20.248 3.138 34.572 1.00 97.00 285 VAL A O 1
ATOM 2245 N N . SER A 1 286 ? -18.837 2.129 33.157 1.00 95.88 286 SER A N 1
ATOM 2246 C CA . SER A 1 286 ? -17.890 3.243 33.147 1.00 95.88 286 SER A CA 1
ATOM 2247 C C . SER A 1 286 ? -18.463 4.480 32.440 1.00 95.88 286 SER A C 1
ATOM 2249 O O . SER A 1 286 ? -18.406 4.578 31.214 1.00 95.88 286 SER A O 1
ATOM 2251 N N . ALA A 1 287 ? -18.929 5.467 33.206 1.00 94.31 287 ALA A N 1
ATOM 2252 C CA . ALA A 1 287 ? -19.184 6.823 32.709 1.00 94.31 287 ALA A CA 1
ATOM 2253 C C . ALA A 1 287 ? -17.894 7.643 32.578 1.00 94.31 287 ALA A C 1
ATOM 2255 O O . ALA A 1 287 ? -17.840 8.641 31.856 1.00 94.31 287 ALA A O 1
ATOM 2256 N N . LYS A 1 288 ? -16.839 7.220 33.280 1.00 95.88 288 LYS A N 1
ATOM 2257 C CA . LYS A 1 288 ? -15.493 7.771 33.157 1.00 95.88 288 LYS A CA 1
ATOM 2258 C C . LYS A 1 288 ? -14.464 6.692 33.449 1.00 95.88 288 LYS A C 1
ATOM 2260 O O . LYS A 1 288 ? -14.498 6.079 34.513 1.00 95.88 288 LYS A O 1
ATOM 2265 N N . LEU A 1 289 ? -13.522 6.511 32.534 1.00 96.19 289 LEU A N 1
ATOM 2266 C CA . LEU A 1 289 ? -12.375 5.633 32.709 1.00 96.19 289 LEU A CA 1
ATOM 2267 C C . LEU A 1 289 ? -11.118 6.471 32.964 1.00 96.19 289 LEU A C 1
ATOM 2269 O O . LEU A 1 289 ? -10.825 7.420 32.232 1.00 96.19 289 LEU A O 1
ATOM 2273 N N . ILE A 1 290 ? -10.367 6.125 34.004 1.00 95.31 290 ILE A N 1
ATOM 2274 C CA . ILE A 1 290 ? -9.097 6.764 34.350 1.00 95.31 290 ILE A CA 1
ATOM 2275 C C . ILE A 1 290 ? -7.986 5.725 34.227 1.00 95.31 290 ILE A C 1
ATOM 2277 O O . ILE A 1 290 ? -7.977 4.716 34.925 1.00 95.31 290 ILE A O 1
ATOM 2281 N N . THR A 1 291 ? -7.036 5.984 33.340 1.00 90.50 291 THR A N 1
ATOM 2282 C CA . THR A 1 291 ? -5.796 5.215 33.190 1.00 90.50 291 THR A CA 1
ATOM 2283 C C . THR A 1 291 ? -4.629 6.024 33.759 1.00 90.50 291 THR A C 1
ATOM 2285 O O . THR A 1 291 ? -4.791 7.188 34.128 1.00 90.50 291 THR A O 1
ATOM 2288 N N . ALA A 1 292 ? -3.423 5.451 33.772 1.00 82.75 292 ALA A N 1
ATOM 2289 C CA . ALA A 1 292 ? -2.218 6.193 34.153 1.00 82.75 292 ALA A CA 1
ATOM 2290 C C . ALA A 1 292 ? -1.950 7.431 33.266 1.00 82.75 292 ALA A C 1
ATOM 2292 O O . ALA A 1 292 ? -1.300 8.371 33.717 1.00 82.75 292 ALA A O 1
ATOM 2293 N N . ALA A 1 293 ? -2.451 7.439 32.024 1.00 80.50 293 ALA A N 1
ATOM 2294 C CA . ALA A 1 293 ? -2.184 8.489 31.041 1.00 80.50 293 ALA A CA 1
ATOM 2295 C C . ALA A 1 293 ? -3.400 9.379 30.722 1.00 80.50 293 ALA A C 1
ATOM 2297 O O . ALA A 1 293 ? -3.228 10.529 30.328 1.00 80.50 293 ALA A O 1
ATOM 2298 N N . HIS A 1 294 ? -4.629 8.880 30.886 1.00 83.94 294 HIS A N 1
ATOM 2299 C CA . HIS A 1 294 ? -5.830 9.541 30.367 1.00 83.94 294 HIS A CA 1
ATOM 2300 C C . HIS A 1 294 ? -6.999 9.485 31.349 1.00 83.94 294 HIS A C 1
ATOM 2302 O O . HIS A 1 294 ? -7.191 8.494 32.048 1.00 83.94 294 HIS A O 1
ATOM 2308 N N . LYS A 1 295 ? -7.837 10.526 31.326 1.00 90.88 295 LYS A N 1
ATOM 2309 C CA . LYS A 1 295 ? -9.174 10.532 31.932 1.00 90.88 295 LYS A CA 1
ATOM 2310 C C . LYS A 1 295 ? -10.185 10.733 30.815 1.00 90.88 295 LYS A C 1
ATOM 2312 O O . LYS A 1 295 ? -10.218 11.814 30.234 1.00 90.88 295 LYS A O 1
ATOM 2317 N N . THR A 1 296 ? -10.984 9.720 30.514 1.00 89.81 296 THR A N 1
ATOM 2318 C CA . THR A 1 296 ? -11.806 9.710 29.301 1.00 89.81 296 THR A CA 1
ATOM 2319 C C . THR A 1 296 ? -13.240 9.256 29.596 1.00 89.81 296 THR A C 1
ATOM 2321 O O . THR A 1 296 ? -13.426 8.303 30.357 1.00 89.81 296 THR A O 1
ATOM 2324 N N . PRO A 1 297 ? -14.270 9.946 29.078 1.00 91.81 297 PRO A N 1
ATOM 2325 C CA . PRO A 1 297 ? -15.626 9.412 29.061 1.00 91.81 297 PRO A CA 1
ATOM 2326 C C . PRO A 1 297 ? -15.751 8.295 28.006 1.00 91.81 297 PRO A C 1
ATOM 2328 O O . PRO A 1 297 ? -14.888 8.176 27.130 1.00 91.81 297 PRO A O 1
ATOM 2331 N N . PRO A 1 298 ? -16.820 7.484 28.047 1.00 86.81 298 PRO A N 1
ATOM 2332 C CA . PRO A 1 298 ? -17.142 6.598 26.940 1.00 86.81 298 PRO A CA 1
ATOM 2333 C C . PRO A 1 298 ? -17.469 7.383 25.660 1.00 86.81 298 PRO A C 1
ATOM 2335 O O . PRO A 1 298 ? -17.652 8.605 25.670 1.00 86.81 298 PRO A O 1
ATOM 2338 N N . SER A 1 299 ? -17.545 6.660 24.545 1.00 83.38 299 SER A N 1
ATOM 2339 C CA . SER A 1 299 ? -17.881 7.194 23.223 1.00 83.38 299 SER A CA 1
ATOM 2340 C C . SER A 1 299 ? -19.299 7.792 23.159 1.00 83.38 299 SER A C 1
ATOM 2342 O O . SER A 1 299 ? -20.096 7.640 24.083 1.00 83.38 299 SER A O 1
ATOM 2344 N N . ARG A 1 300 ? -19.609 8.556 22.101 1.00 84.44 300 ARG A N 1
ATOM 2345 C CA . ARG A 1 300 ? -20.783 9.453 22.064 1.00 84.44 300 ARG A CA 1
ATOM 2346 C C . ARG A 1 300 ? -22.103 8.710 22.246 1.00 84.44 300 ARG A C 1
ATOM 2348 O O . ARG A 1 300 ? -22.965 9.207 22.973 1.00 84.44 300 ARG A O 1
ATOM 2355 N N . ASP A 1 301 ? -22.289 7.593 21.555 1.00 89.56 301 ASP A N 1
ATOM 2356 C CA . ASP A 1 301 ? -23.566 6.885 21.561 1.00 89.56 301 ASP A CA 1
ATOM 2357 C C . ASP A 1 301 ? -23.680 5.973 22.785 1.00 89.56 301 ASP A C 1
ATOM 2359 O O . ASP A 1 301 ? -24.724 5.975 23.444 1.00 89.56 301 ASP A O 1
ATOM 2363 N N . ILE A 1 302 ? -22.572 5.364 23.221 1.00 92.12 302 ILE A N 1
ATOM 2364 C CA . ILE A 1 302 ? -22.482 4.728 24.545 1.00 92.12 302 ILE A CA 1
ATOM 2365 C C . ILE A 1 302 ? -22.816 5.723 25.663 1.00 92.12 302 ILE A C 1
ATOM 2367 O O . ILE A 1 302 ? -23.592 5.404 26.556 1.00 92.12 302 ILE A O 1
ATOM 2371 N N . GLY A 1 303 ? -22.281 6.944 25.631 1.00 89.00 303 GLY A N 1
ATOM 2372 C CA . GLY A 1 303 ? -22.512 7.954 26.668 1.00 89.00 303 GLY A CA 1
ATOM 2373 C C . GLY A 1 303 ? -23.983 8.361 26.817 1.00 89.00 303 GLY A C 1
ATOM 2374 O O . GLY A 1 303 ? -24.398 8.802 27.892 1.00 89.00 303 GLY A O 1
ATOM 2375 N N . LYS A 1 304 ? -24.791 8.195 25.761 1.00 88.75 304 LYS A N 1
ATOM 2376 C CA . LYS A 1 304 ? -26.255 8.323 25.835 1.00 88.75 304 LYS A CA 1
ATOM 2377 C C . LYS A 1 304 ? -26.888 7.053 26.405 1.00 88.75 304 LYS A C 1
ATOM 2379 O O . LYS A 1 304 ? -27.758 7.159 27.262 1.00 88.75 304 LYS A O 1
ATOM 2384 N N . LEU A 1 305 ? -26.421 5.883 25.963 1.00 90.50 305 LEU A N 1
ATOM 2385 C CA . LEU A 1 305 ? -26.935 4.570 26.358 1.00 90.50 305 LEU A CA 1
ATOM 2386 C C . LEU A 1 305 ? -26.753 4.271 27.850 1.00 90.50 305 LEU A C 1
ATOM 2388 O O . LEU A 1 305 ? -27.683 3.791 28.490 1.00 90.50 305 LEU A O 1
ATOM 2392 N N . ILE A 1 306 ? -25.586 4.577 28.428 1.00 91.19 306 ILE A N 1
ATOM 2393 C CA . ILE A 1 306 ? -25.270 4.207 29.819 1.00 91.19 306 ILE A CA 1
ATOM 2394 C C . ILE A 1 306 ? -26.265 4.775 30.835 1.00 91.19 306 ILE A C 1
ATOM 2396 O O . ILE A 1 306 ? -26.457 4.176 31.883 1.00 91.19 306 ILE A O 1
ATOM 2400 N N . LYS A 1 307 ? -26.940 5.889 30.522 1.00 87.44 307 LYS A N 1
ATOM 2401 C CA . LYS A 1 307 ? -27.944 6.510 31.402 1.00 87.44 307 LYS A CA 1
ATOM 2402 C C . LYS A 1 307 ? -29.209 5.667 31.563 1.00 87.44 307 LYS A C 1
ATOM 2404 O O . LYS A 1 307 ? -29.923 5.857 32.537 1.00 87.44 307 LYS A O 1
ATOM 2409 N N . HIS A 1 308 ? -29.451 4.768 30.615 1.00 88.75 308 HIS A N 1
ATOM 2410 C CA . HIS A 1 308 ? -30.642 3.927 30.510 1.00 88.75 308 HIS A CA 1
ATOM 2411 C C . HIS A 1 308 ? -30.318 2.436 30.664 1.00 88.75 308 HIS A C 1
ATOM 2413 O O . HIS A 1 308 ? -31.193 1.589 30.551 1.00 88.75 308 HIS A O 1
ATOM 2419 N N . VAL A 1 309 ? -29.055 2.079 30.927 1.00 89.38 309 VAL A N 1
ATOM 2420 C CA . VAL A 1 309 ? -28.599 0.676 30.943 1.00 89.38 309 VAL A CA 1
ATOM 2421 C C . VAL A 1 309 ? -29.244 -0.154 32.067 1.00 89.38 309 VAL A C 1
ATOM 2423 O O . VAL A 1 309 ? -29.323 -1.377 31.974 1.00 89.38 309 VAL A O 1
ATOM 2426 N N . ALA A 1 310 ? -29.715 0.515 33.121 1.00 92.00 310 ALA A N 1
ATOM 2427 C CA . ALA A 1 310 ? -30.421 -0.094 34.243 1.00 92.00 310 ALA A CA 1
ATOM 2428 C C . ALA A 1 310 ? -31.941 -0.203 34.018 1.00 92.00 310 ALA A C 1
ATOM 2430 O O . ALA A 1 310 ? -32.619 -0.879 34.793 1.00 92.00 310 ALA A O 1
ATOM 2431 N N . ASP A 1 311 ? -32.487 0.454 32.989 1.00 91.19 311 ASP A N 1
ATOM 2432 C CA . ASP A 1 311 ? -33.930 0.523 32.766 1.00 91.19 311 ASP A CA 1
ATOM 2433 C C . ASP A 1 311 ? -34.470 -0.878 32.437 1.00 91.19 311 ASP A C 1
ATOM 2435 O O . ASP A 1 311 ? -33.999 -1.567 31.529 1.00 91.19 311 ASP A O 1
ATOM 2439 N N . GLY A 1 312 ? -35.439 -1.339 33.231 1.00 89.50 312 GLY A N 1
ATOM 2440 C CA . GLY A 1 312 ? -36.040 -2.669 33.086 1.00 89.50 312 GLY A CA 1
ATOM 2441 C C . GLY A 1 312 ? -35.143 -3.847 33.489 1.00 89.50 312 GLY A C 1
ATOM 2442 O O . GLY A 1 312 ? -35.619 -4.985 33.479 1.00 89.50 312 GLY A O 1
ATOM 2443 N N . TRP A 1 313 ? -33.888 -3.607 33.884 1.00 94.25 313 TRP A N 1
ATOM 2444 C CA . TRP A 1 313 ? -32.980 -4.675 34.294 1.00 94.25 313 TRP A CA 1
ATOM 2445 C C . TRP A 1 313 ? -33.435 -5.322 35.606 1.00 94.25 313 TRP A C 1
ATOM 2447 O O . TRP A 1 313 ? -33.782 -4.645 36.576 1.00 94.25 313 TRP A O 1
ATOM 2457 N N . LYS A 1 314 ? -33.388 -6.656 35.646 1.00 92.38 314 LYS A N 1
ATOM 2458 C CA . LYS A 1 314 ? -33.641 -7.459 36.845 1.00 92.38 314 LYS A CA 1
ATOM 2459 C C . LYS A 1 314 ? -32.407 -8.285 37.164 1.00 92.38 314 LYS A C 1
ATOM 2461 O O . LYS A 1 314 ? -31.898 -8.994 36.296 1.00 92.38 314 LYS A O 1
ATOM 2466 N N . ALA A 1 315 ? -31.954 -8.218 38.413 1.00 94.31 315 ALA A N 1
ATOM 2467 C CA . ALA A 1 315 ? -30.810 -8.997 38.856 1.00 94.31 315 ALA A CA 1
ATOM 2468 C C . ALA A 1 315 ? -31.085 -10.508 38.687 1.00 94.31 315 ALA A C 1
ATOM 2470 O O . ALA A 1 315 ? -32.132 -10.981 39.135 1.00 94.31 315 ALA A O 1
ATOM 2471 N N . PRO A 1 316 ? -30.165 -11.283 38.081 1.00 93.94 316 PRO A N 1
ATOM 2472 C CA . PRO A 1 316 ? -30.290 -12.732 37.897 1.00 93.94 316 PRO A CA 1
ATOM 2473 C C . PRO A 1 316 ? -30.072 -13.525 39.204 1.00 93.94 316 PRO A C 1
ATOM 2475 O O . PRO A 1 316 ? -29.230 -14.421 39.285 1.00 93.94 316 PRO A O 1
ATOM 2478 N N . LEU A 1 317 ? -30.825 -13.183 40.249 1.00 92.56 317 LEU A N 1
ATOM 2479 C CA . LEU A 1 317 ? -30.767 -13.768 41.590 1.00 92.56 317 LEU A CA 1
ATOM 2480 C C . LEU A 1 317 ? -32.134 -14.356 41.963 1.00 92.56 317 LEU A C 1
ATOM 2482 O O . LEU A 1 317 ? -33.161 -13.793 41.590 1.00 92.56 317 LEU A O 1
ATOM 2486 N N . GLN A 1 318 ? -32.162 -15.454 42.725 1.00 85.31 318 GLN A N 1
ATOM 2487 C CA . GLN A 1 318 ? -33.426 -16.050 43.197 1.00 85.31 318 GLN A CA 1
ATOM 2488 C C . GLN A 1 318 ? -34.228 -15.087 44.099 1.00 85.31 318 GLN A C 1
ATOM 2490 O O . GLN A 1 318 ? -35.443 -15.004 43.961 1.00 85.31 318 GLN A O 1
ATOM 2495 N N . ASN A 1 319 ? -33.542 -14.287 44.930 1.00 81.25 319 ASN A N 1
ATOM 2496 C CA . ASN A 1 319 ? -34.136 -13.268 45.810 1.00 81.25 319 ASN A CA 1
ATOM 2497 C C . ASN A 1 319 ? -33.660 -11.851 45.426 1.00 81.25 319 ASN A C 1
ATOM 2499 O O . ASN A 1 319 ? -33.095 -11.117 46.242 1.00 81.25 319 ASN A O 1
ATOM 2503 N N . ALA A 1 320 ? -33.818 -11.483 44.152 1.00 81.50 320 ALA A N 1
ATOM 2504 C CA . ALA A 1 320 ? -33.316 -10.219 43.604 1.00 81.50 320 ALA A CA 1
ATOM 2505 C C . ALA A 1 320 ? -33.803 -8.972 44.370 1.00 81.50 320 ALA A C 1
ATOM 2507 O O . ALA A 1 320 ? -32.994 -8.093 44.682 1.00 81.50 320 ALA A O 1
ATOM 2508 N N . ASP A 1 321 ? -35.094 -8.928 44.711 1.00 80.00 321 ASP A N 1
ATOM 2509 C CA . ASP A 1 321 ? -35.726 -7.775 45.365 1.00 80.00 321 ASP A CA 1
ATOM 2510 C C . ASP A 1 321 ? -35.216 -7.558 46.800 1.00 80.00 321 ASP A C 1
ATOM 2512 O O . ASP A 1 321 ? -35.091 -6.421 47.255 1.00 80.00 321 ASP A O 1
ATOM 2516 N N . GLU A 1 322 ? -34.856 -8.638 47.502 1.00 79.12 322 GLU A N 1
ATOM 2517 C CA . GLU A 1 322 ? -34.311 -8.579 48.864 1.00 79.12 322 GLU A CA 1
ATOM 2518 C C . GLU A 1 322 ? -32.860 -8.085 48.876 1.00 79.12 322 GLU A C 1
ATOM 2520 O O . GLU A 1 322 ? -32.468 -7.302 49.743 1.00 79.12 322 GLU A O 1
ATOM 2525 N N . TYR A 1 323 ? -32.051 -8.530 47.908 1.00 83.88 323 TYR A N 1
ATOM 2526 C CA . TYR A 1 323 ? -30.639 -8.154 47.832 1.00 83.88 323 TYR A CA 1
ATOM 2527 C C . TYR A 1 323 ? -30.446 -6.705 47.354 1.00 83.88 323 TYR A C 1
ATOM 2529 O O . TYR A 1 323 ? -29.534 -6.013 47.817 1.00 83.88 323 TYR A O 1
ATOM 2537 N N . ASN A 1 324 ? -31.328 -6.232 46.462 1.00 86.56 324 ASN A N 1
ATOM 2538 C CA . ASN A 1 324 ? -31.355 -4.858 45.953 1.00 86.56 324 ASN A CA 1
ATOM 2539 C C . ASN A 1 324 ? -29.991 -4.406 45.387 1.00 86.56 324 ASN A C 1
ATOM 2541 O O . ASN A 1 324 ? -29.419 -3.389 45.803 1.00 86.56 324 ASN A O 1
ATOM 2545 N N . ALA A 1 325 ? -29.450 -5.214 44.466 1.00 90.56 325 ALA A N 1
ATOM 2546 C CA . ALA A 1 325 ? -28.246 -4.878 43.709 1.00 90.56 325 ALA A CA 1
ATOM 2547 C C . ALA A 1 325 ? -28.493 -3.666 42.805 1.00 90.56 325 ALA A C 1
ATOM 2549 O O . ALA A 1 325 ? -29.575 -3.513 42.234 1.00 90.56 325 ALA A O 1
ATOM 2550 N N . LYS A 1 326 ? -27.469 -2.828 42.638 1.00 94.69 326 LYS A N 1
ATOM 2551 C CA . LYS A 1 326 ? -27.553 -1.606 41.831 1.00 94.69 326 LYS A CA 1
ATOM 2552 C C . LYS A 1 326 ? -26.646 -1.653 40.611 1.00 94.69 326 LYS A C 1
ATOM 2554 O O . LYS A 1 326 ? -25.561 -2.233 40.642 1.00 94.69 326 LYS A O 1
ATOM 2559 N N . VAL A 1 327 ? -27.077 -0.958 39.559 1.00 96.88 327 VAL A N 1
ATOM 2560 C CA . VAL A 1 327 ? -26.251 -0.645 38.389 1.00 96.88 327 VAL A CA 1
ATOM 2561 C C . VAL A 1 327 ? -25.813 0.816 38.479 1.00 96.88 327 VAL A C 1
ATOM 2563 O O . VAL A 1 327 ? -26.616 1.737 38.336 1.00 96.88 327 VAL A O 1
ATOM 2566 N N . HIS A 1 328 ? -24.528 1.033 38.736 1.00 96.56 328 HIS A N 1
ATOM 2567 C CA . HIS A 1 328 ? -23.903 2.352 38.826 1.00 96.56 328 HIS A CA 1
ATOM 2568 C C . HIS A 1 328 ? -23.574 2.853 37.418 1.00 96.56 328 HIS A C 1
ATOM 2570 O O . HIS A 1 328 ? -22.542 2.505 36.841 1.00 96.56 328 HIS A O 1
ATOM 2576 N N . CYS A 1 329 ? -24.490 3.644 36.861 1.00 93.00 329 CYS A N 1
ATOM 2577 C CA . CYS A 1 329 ? -24.440 4.166 35.490 1.00 93.00 329 CYS A CA 1
ATOM 2578 C C . CYS A 1 329 ? -23.505 5.379 35.328 1.00 93.00 329 CYS A C 1
ATOM 2580 O O . CYS A 1 329 ? -23.165 5.760 34.211 1.00 93.00 329 CYS A O 1
ATOM 2582 N N . ASP A 1 330 ? -23.102 5.992 36.440 1.00 91.69 330 ASP A N 1
ATOM 2583 C CA . ASP A 1 330 ? -22.200 7.139 36.569 1.00 91.69 330 ASP A CA 1
ATOM 2584 C C . ASP A 1 330 ? -20.804 6.728 37.081 1.00 91.69 330 ASP A C 1
ATOM 2586 O O . ASP A 1 330 ? -20.025 7.551 37.567 1.00 91.69 330 ASP A O 1
ATOM 2590 N N . GLY A 1 331 ? -20.470 5.440 36.954 1.00 90.50 331 GLY A N 1
ATOM 2591 C CA . GLY A 1 331 ? -19.271 4.853 37.528 1.00 90.50 331 GLY A CA 1
ATOM 2592 C C . GLY A 1 331 ? -17.974 5.484 37.025 1.00 90.50 331 GLY A C 1
ATOM 2593 O O . GLY A 1 331 ? -17.675 5.470 35.827 1.00 90.50 331 GLY A O 1
ATOM 2594 N N . VAL A 1 332 ? -17.158 5.979 37.959 1.00 96.25 332 VAL A N 1
ATOM 2595 C CA . VAL A 1 332 ? -15.760 6.336 37.695 1.00 96.25 332 VAL A CA 1
ATOM 2596 C C . VAL A 1 332 ? -14.878 5.126 38.003 1.00 96.25 332 VAL A C 1
ATOM 2598 O O . VAL A 1 332 ? -14.783 4.692 39.155 1.00 96.25 332 VAL A O 1
ATOM 2601 N N . VAL A 1 333 ? -14.244 4.582 36.965 1.00 97.00 333 VAL A N 1
ATOM 2602 C CA . VAL A 1 333 ? -13.470 3.334 37.010 1.00 97.00 333 VAL A CA 1
ATOM 2603 C C . VAL A 1 333 ? -11.991 3.626 36.765 1.00 97.00 333 VAL A C 1
ATOM 2605 O O . VAL A 1 333 ? -11.642 4.342 35.824 1.00 97.00 333 VAL A O 1
ATOM 2608 N N . LEU A 1 334 ? -11.112 3.066 37.598 1.00 96.25 334 LEU A N 1
ATOM 2609 C CA . LEU A 1 334 ? -9.666 3.094 37.376 1.00 96.25 334 LEU A CA 1
ATOM 2610 C C . LEU A 1 334 ? -9.237 1.845 36.595 1.00 96.25 334 LEU A C 1
ATOM 2612 O O . LEU A 1 334 ? -9.473 0.737 37.055 1.00 96.25 334 LEU A O 1
ATOM 2616 N N . SER A 1 335 ? -8.566 2.014 35.457 1.00 94.56 335 SER A N 1
ATOM 2617 C CA . SER A 1 335 ? -7.957 0.916 34.692 1.00 94.56 335 SER A CA 1
ATOM 2618 C C . SER A 1 335 ? -6.463 0.811 35.018 1.00 94.56 335 SER A C 1
ATOM 2620 O O . SER A 1 335 ? -5.618 1.306 34.260 1.00 94.56 335 SER A O 1
ATOM 2622 N N . ILE A 1 336 ? -6.122 0.258 36.179 1.00 90.94 336 ILE A N 1
ATOM 2623 C CA . ILE A 1 336 ? -4.776 0.279 36.766 1.00 90.94 336 ILE A CA 1
ATOM 2624 C C . ILE A 1 336 ? -4.528 -0.991 37.592 1.00 90.94 336 ILE A C 1
ATOM 2626 O O . ILE A 1 336 ? -5.459 -1.672 38.003 1.00 90.94 336 ILE A O 1
ATOM 2630 N N . LEU A 1 337 ? -3.265 -1.282 37.914 1.00 85.44 337 LEU A N 1
ATOM 2631 C CA . LEU A 1 337 ? -2.942 -2.317 38.903 1.00 85.44 337 LEU A CA 1
ATOM 2632 C C . LEU A 1 337 ? -3.558 -1.969 40.270 1.00 85.44 337 LEU A C 1
ATOM 2634 O O . LEU A 1 337 ? -3.274 -0.898 40.808 1.00 85.44 337 LEU A O 1
ATOM 2638 N N . GLU A 1 338 ? -4.306 -2.902 40.866 1.00 81.69 338 GLU A N 1
ATOM 2639 C CA . GLU A 1 338 ? -4.914 -2.771 42.208 1.00 81.69 338 GLU A CA 1
ATOM 2640 C C . GLU A 1 338 ? -3.878 -2.419 43.296 1.00 81.69 338 GLU A C 1
ATOM 2642 O O . GLU A 1 338 ? -4.163 -1.681 44.238 1.00 81.69 338 GLU A O 1
ATOM 2647 N N . ALA A 1 339 ? -2.631 -2.877 43.132 1.00 80.12 339 ALA A N 1
ATOM 2648 C CA . ALA A 1 339 ? -1.519 -2.571 44.033 1.00 80.12 339 ALA A CA 1
ATOM 2649 C C . ALA A 1 339 ? -1.076 -1.091 44.008 1.00 80.12 339 ALA A C 1
ATOM 2651 O O . ALA A 1 339 ? -0.339 -0.651 44.893 1.00 80.12 339 ALA A O 1
ATOM 2652 N N . ASN A 1 340 ? -1.507 -0.293 43.023 1.00 83.62 340 ASN A N 1
ATOM 2653 C CA . ASN A 1 340 ? -1.120 1.111 42.884 1.00 83.62 340 ASN A CA 1
ATOM 2654 C C . ASN A 1 340 ? -1.957 2.031 43.793 1.00 83.62 340 ASN A C 1
ATOM 2656 O O . ASN A 1 340 ? -2.771 2.844 43.343 1.00 83.62 340 ASN A O 1
ATOM 2660 N N . ARG A 1 341 ? -1.725 1.908 45.106 1.00 84.62 341 ARG A N 1
ATOM 2661 C CA . ARG A 1 341 ? -2.430 2.663 46.157 1.00 84.62 341 ARG A CA 1
ATOM 2662 C C . ARG A 1 341 ? -2.314 4.178 45.995 1.00 84.62 341 ARG A C 1
ATOM 2664 O O . ARG A 1 341 ? -3.260 4.894 46.313 1.00 84.62 341 ARG A O 1
ATOM 2671 N N . ASP A 1 342 ? -1.188 4.668 45.485 1.00 85.44 342 ASP A N 1
ATOM 2672 C CA . ASP A 1 342 ? -0.964 6.102 45.288 1.00 85.44 342 ASP A CA 1
ATOM 2673 C C . ASP A 1 342 ? -1.901 6.683 44.229 1.00 85.44 342 ASP A C 1
ATOM 2675 O O . ASP A 1 342 ? -2.451 7.768 44.417 1.00 85.44 342 ASP A O 1
ATOM 2679 N N . MET A 1 343 ? -2.116 5.964 43.126 1.00 83.62 343 MET A N 1
ATOM 2680 C CA . MET A 1 343 ? -3.049 6.401 42.091 1.00 83.62 343 MET A CA 1
ATOM 2681 C C . MET A 1 343 ? -4.505 6.273 42.549 1.00 83.62 343 MET A C 1
ATOM 2683 O O . MET A 1 343 ? -5.283 7.189 42.302 1.00 83.62 343 MET A O 1
ATOM 2687 N N . ILE A 1 344 ? -4.855 5.217 43.291 1.00 88.81 344 ILE A N 1
ATOM 2688 C CA . ILE A 1 344 ? -6.191 5.076 43.897 1.00 88.81 344 ILE A CA 1
ATOM 2689 C C . ILE A 1 344 ? -6.503 6.276 44.807 1.00 88.81 344 ILE A C 1
ATOM 2691 O O . ILE A 1 344 ? -7.549 6.906 44.672 1.00 88.81 344 ILE A O 1
ATOM 2695 N N . ARG A 1 345 ? -5.565 6.663 45.682 1.00 87.88 345 ARG A N 1
ATOM 2696 C CA . ARG A 1 345 ? -5.732 7.810 46.597 1.00 87.88 345 ARG A CA 1
ATOM 2697 C C . ARG A 1 345 ? -5.892 9.151 45.878 1.00 87.88 345 ARG A C 1
ATOM 2699 O O . ARG A 1 345 ? -6.552 10.040 46.407 1.00 87.88 345 ARG A O 1
ATOM 2706 N N . LYS A 1 346 ? -5.304 9.309 44.688 1.00 91.81 346 LYS A N 1
ATOM 2707 C CA . LYS A 1 346 ? -5.444 10.521 43.859 1.00 91.81 346 LYS A CA 1
ATOM 2708 C C . LYS A 1 346 ? -6.819 10.650 43.196 1.00 91.81 346 LYS A C 1
ATOM 2710 O O . LYS A 1 346 ? -7.121 11.729 42.689 1.00 91.81 346 LYS A O 1
ATOM 2715 N N . HIS A 1 347 ? -7.624 9.588 43.203 1.00 91.69 347 HIS A N 1
ATOM 2716 C CA . HIS A 1 347 ? -8.943 9.540 42.575 1.00 91.69 347 HIS A CA 1
ATOM 2717 C C . HIS A 1 347 ? -10.036 9.109 43.565 1.00 91.69 347 HIS A C 1
ATOM 2719 O O . HIS A 1 347 ? -10.634 8.046 43.390 1.00 91.69 347 HIS A O 1
ATOM 2725 N N . PRO A 1 348 ? -10.336 9.912 44.605 1.00 90.62 348 PRO A N 1
ATOM 2726 C CA . PRO A 1 348 ? -11.395 9.598 45.571 1.00 90.62 348 PRO A CA 1
ATOM 2727 C C . PRO A 1 348 ? -12.797 9.539 44.939 1.00 90.62 348 PRO A C 1
ATOM 2729 O O . PRO A 1 348 ? -13.734 8.998 45.537 1.00 90.62 348 PRO A O 1
ATOM 2732 N N . GLU A 1 349 ? -12.965 10.103 43.740 1.00 92.88 349 GLU A N 1
ATOM 2733 C CA . GLU A 1 349 ? -14.174 9.984 42.930 1.00 92.88 349 GLU A CA 1
ATOM 2734 C C . GLU A 1 349 ? -14.406 8.559 42.405 1.00 92.88 349 GLU A C 1
ATOM 2736 O O . GLU A 1 349 ? -15.556 8.191 42.177 1.00 92.88 349 GLU A O 1
ATOM 2741 N N . ALA A 1 350 ? -13.351 7.752 42.249 1.00 94.88 350 ALA A N 1
ATOM 2742 C CA . ALA A 1 350 ? -13.452 6.409 41.698 1.00 94.88 350 ALA A CA 1
ATOM 2743 C C . ALA A 1 350 ? -14.154 5.437 42.655 1.00 94.88 350 ALA A C 1
ATOM 2745 O O . ALA A 1 350 ? -13.991 5.503 43.876 1.00 94.88 350 ALA A O 1
ATOM 2746 N N . ILE A 1 351 ? -14.942 4.525 42.085 1.00 96.12 351 ILE A N 1
ATOM 2747 C CA . ILE A 1 351 ? -15.720 3.530 42.840 1.00 96.12 351 ILE A CA 1
ATOM 2748 C C . ILE A 1 351 ? -15.268 2.093 42.579 1.00 96.12 351 ILE A C 1
ATOM 2750 O O . ILE A 1 351 ? -15.530 1.223 43.408 1.00 96.12 351 ILE A O 1
ATOM 2754 N N . ALA A 1 352 ? -14.555 1.856 41.476 1.00 96.81 352 ALA A N 1
ATOM 2755 C CA . ALA A 1 352 ? -14.061 0.541 41.084 1.00 96.81 352 ALA A CA 1
ATOM 2756 C C . ALA A 1 352 ? -12.688 0.615 40.400 1.00 96.81 352 ALA A C 1
ATOM 2758 O O . ALA A 1 352 ? -12.316 1.653 39.841 1.00 96.81 352 ALA A O 1
ATOM 2759 N N . VAL A 1 353 ? -11.960 -0.502 40.424 1.00 95.56 353 VAL A N 1
ATOM 2760 C CA . VAL A 1 353 ? -10.674 -0.688 39.742 1.00 95.56 353 VAL A CA 1
ATOM 2761 C C . VAL A 1 353 ? -10.633 -2.015 38.974 1.00 95.56 353 VAL A C 1
ATOM 2763 O O . VAL A 1 353 ? -11.073 -3.050 39.472 1.00 95.56 353 VAL A O 1
ATOM 2766 N N . GLU A 1 354 ? -10.120 -1.966 37.749 1.00 94.06 354 GLU A N 1
ATOM 2767 C CA . GLU A 1 354 ? -9.902 -3.092 36.829 1.00 94.06 354 GLU A CA 1
ATOM 2768 C C . GLU A 1 354 ? -8.631 -2.843 35.994 1.00 94.06 354 GLU A C 1
ATOM 2770 O O . GLU A 1 354 ? -7.949 -1.846 36.225 1.00 94.06 354 GLU A O 1
ATOM 2775 N N . MET A 1 355 ? -8.248 -3.731 35.069 1.00 92.12 355 MET A N 1
ATOM 2776 C CA . MET A 1 355 ? -6.949 -3.633 34.376 1.00 92.12 355 MET A CA 1
ATOM 2777 C C . MET A 1 355 ? -7.034 -3.626 32.846 1.00 92.12 355 MET A C 1
ATOM 2779 O O . MET A 1 355 ? -6.017 -3.448 32.176 1.00 92.12 355 MET A O 1
ATOM 2783 N N . GLU A 1 356 ? -8.210 -3.817 32.268 1.00 91.94 356 GLU A N 1
ATOM 2784 C CA . GLU A 1 356 ? -8.388 -4.110 30.850 1.00 91.94 356 GLU A CA 1
ATOM 2785 C C . GLU A 1 356 ? -8.855 -2.888 30.066 1.00 91.94 356 GLU A C 1
ATOM 2787 O O . GLU A 1 356 ? -8.477 -2.721 28.899 1.00 91.94 356 GLU A O 1
ATOM 2792 N N . GLY A 1 357 ? -9.666 -2.038 30.697 1.00 91.62 357 GLY A N 1
ATOM 2793 C CA . GLY A 1 357 ? -10.375 -0.930 30.073 1.00 91.62 357 GLY A CA 1
ATOM 2794 C C . GLY A 1 357 ? -9.459 0.032 29.335 1.00 91.62 357 GLY A C 1
ATOM 2795 O O . GLY A 1 357 ? -9.829 0.529 28.278 1.00 91.62 357 GLY A O 1
ATOM 2796 N N . GLY A 1 358 ? -8.243 0.259 29.830 1.00 92.00 358 GLY A N 1
ATOM 2797 C CA . GLY A 1 358 ? -7.264 1.147 29.208 1.00 92.00 358 GLY A CA 1
ATOM 2798 C C . GLY A 1 358 ? -6.825 0.673 27.824 1.00 92.00 358 GLY A C 1
ATOM 2799 O O . GLY A 1 358 ? -6.716 1.490 26.910 1.00 92.00 358 GLY A O 1
ATOM 2800 N N . GLY A 1 359 ? -6.639 -0.639 27.646 1.00 92.12 359 GLY A N 1
ATOM 2801 C CA . GLY A 1 359 ? -6.310 -1.226 26.345 1.00 92.12 359 GLY A CA 1
ATOM 2802 C C . GLY A 1 359 ? -7.504 -1.229 25.389 1.00 92.12 359 GLY A C 1
ATOM 2803 O O . GLY A 1 359 ? -7.343 -0.901 24.213 1.00 92.12 359 GLY A O 1
ATOM 2804 N N . VAL A 1 360 ? -8.707 -1.507 25.906 1.00 94.94 360 VAL A N 1
ATOM 2805 C CA . VAL A 1 360 ? -9.962 -1.433 25.136 1.00 94.94 360 VAL A CA 1
ATOM 2806 C C . VAL A 1 360 ? -10.209 -0.012 24.637 1.00 94.94 360 VAL A C 1
ATOM 2808 O O . VAL A 1 360 ? -10.421 0.187 23.444 1.00 94.94 360 VAL A O 1
ATOM 2811 N N . TYR A 1 361 ? -10.107 0.978 25.525 1.00 94.12 361 TYR A N 1
ATOM 2812 C CA . TYR A 1 361 ? -10.219 2.394 25.187 1.00 94.12 361 TYR A CA 1
ATOM 2813 C C . TYR A 1 361 ? -9.199 2.799 24.125 1.00 94.12 361 TYR A C 1
ATOM 2815 O O . TYR A 1 361 ? -9.580 3.392 23.121 1.00 94.12 361 TYR A O 1
ATOM 2823 N N . ALA A 1 362 ? -7.917 2.481 24.320 1.00 89.31 362 ALA A N 1
ATOM 2824 C CA . ALA A 1 362 ? -6.874 2.886 23.383 1.00 89.31 362 ALA A CA 1
ATOM 2825 C C . ALA A 1 362 ? -7.105 2.293 21.981 1.00 89.31 362 ALA A C 1
ATOM 2827 O O . ALA A 1 362 ? -7.006 3.013 20.988 1.00 89.31 362 ALA A O 1
ATOM 2828 N N . ALA A 1 363 ? -7.492 1.017 21.885 1.00 88.00 363 ALA A N 1
ATOM 2829 C CA . ALA A 1 363 ? -7.848 0.402 20.607 1.00 88.00 363 ALA A CA 1
ATOM 2830 C C . ALA A 1 363 ? -9.103 1.036 19.983 1.00 88.00 363 ALA A C 1
ATOM 2832 O O . ALA A 1 363 ? -9.094 1.414 18.813 1.00 88.00 363 ALA A O 1
ATOM 2833 N N . ALA A 1 364 ? -10.178 1.178 20.758 1.00 90.44 364 ALA A N 1
ATOM 2834 C CA . ALA A 1 364 ? -11.439 1.732 20.280 1.00 90.44 364 ALA A CA 1
ATOM 2835 C C . ALA A 1 364 ? -11.302 3.195 19.834 1.00 90.44 364 ALA A C 1
ATOM 2837 O O . ALA A 1 364 ? -11.882 3.586 18.823 1.00 90.44 364 ALA A O 1
ATOM 2838 N N . HIS A 1 365 ? -10.487 3.982 20.539 1.00 86.94 365 HIS A N 1
ATOM 2839 C CA . HIS A 1 365 ? -10.150 5.355 20.178 1.00 86.94 365 HIS A CA 1
ATOM 2840 C C . HIS A 1 365 ? -9.414 5.423 18.832 1.00 86.94 365 HIS A C 1
ATOM 2842 O O . HIS A 1 365 ? -9.828 6.183 17.955 1.00 86.94 365 HIS A O 1
ATOM 2848 N N . ASP A 1 366 ? -8.380 4.594 18.630 1.00 81.50 366 ASP A N 1
ATOM 2849 C CA . ASP A 1 366 ? -7.627 4.525 17.365 1.00 81.50 366 ASP A CA 1
ATOM 2850 C C . ASP A 1 366 ? -8.536 4.178 16.173 1.00 81.50 366 ASP A C 1
ATOM 2852 O O . ASP A 1 366 ? -8.349 4.676 15.059 1.00 81.50 366 ASP A O 1
ATOM 2856 N N . PHE A 1 367 ? -9.551 3.347 16.416 1.00 79.00 367 PHE A N 1
ATOM 2857 C CA . PHE A 1 367 ? -10.454 2.832 15.392 1.00 79.00 367 PHE A CA 1
ATOM 2858 C C . PHE A 1 367 ? -11.825 3.512 15.341 1.00 79.00 367 PHE A C 1
ATOM 2860 O O . PHE A 1 367 ? -12.663 3.110 14.536 1.00 79.00 367 PHE A O 1
ATOM 2867 N N . LYS A 1 368 ? -12.069 4.549 16.153 1.00 84.69 368 LYS A N 1
ATOM 2868 C CA . LYS A 1 368 ? -13.376 5.230 16.266 1.00 84.69 368 LYS A CA 1
ATOM 2869 C C . LYS A 1 368 ? -14.547 4.255 16.463 1.00 84.69 368 LYS A C 1
ATOM 2871 O O . LYS A 1 368 ? -15.607 4.421 15.867 1.00 84.69 368 LYS A O 1
ATOM 2876 N N . THR A 1 369 ? -14.325 3.210 17.253 1.00 88.56 369 THR A N 1
ATOM 2877 C CA . THR A 1 369 ? -15.339 2.205 17.595 1.00 88.56 369 THR A CA 1
ATOM 2878 C C . THR A 1 369 ? -15.970 2.566 18.935 1.00 88.56 369 THR A C 1
ATOM 2880 O O . THR A 1 369 ? -15.277 3.050 19.833 1.00 88.56 369 THR A O 1
ATOM 2883 N N . GLU A 1 370 ? -17.276 2.350 19.084 1.00 94.25 370 GLU A N 1
ATOM 2884 C CA . GLU A 1 370 ? -17.951 2.603 20.357 1.00 94.25 370 GLU A CA 1
ATOM 2885 C C . GLU A 1 370 ? -17.450 1.618 21.428 1.00 94.25 370 GLU A C 1
ATOM 2887 O O . GLU A 1 370 ? -17.182 0.452 21.132 1.00 94.25 370 GLU A O 1
ATOM 2892 N N . TRP A 1 371 ? -17.280 2.063 22.675 1.00 95.50 371 TRP A N 1
ATOM 2893 C CA . TRP A 1 371 ? -16.710 1.212 23.725 1.00 95.50 371 TRP A CA 1
ATOM 2894 C C . TRP A 1 371 ? -17.216 1.544 25.126 1.00 95.50 371 TRP A C 1
ATOM 2896 O O . TRP A 1 371 ? -17.538 2.695 25.429 1.00 95.50 371 TRP A O 1
ATOM 2906 N N . VAL A 1 372 ? -17.230 0.537 26.004 1.00 95.81 372 VAL A N 1
ATOM 2907 C CA . VAL A 1 372 ? -17.525 0.708 27.435 1.00 95.81 372 VAL A CA 1
ATOM 2908 C C . VAL A 1 372 ? -16.942 -0.426 28.282 1.00 95.81 372 VAL A C 1
ATOM 2910 O O . VAL A 1 372 ? -16.719 -1.539 27.800 1.00 95.81 372 VAL A O 1
ATOM 2913 N N . VAL A 1 373 ? -16.718 -0.149 29.567 1.00 96.44 373 VAL A N 1
ATOM 2914 C CA . VAL A 1 373 ? -16.366 -1.145 30.583 1.00 96.44 373 VAL A CA 1
ATOM 2915 C C . VAL A 1 373 ? -17.589 -1.422 31.459 1.00 96.44 373 VAL A C 1
ATOM 2917 O O . VAL A 1 373 ? -18.168 -0.493 32.025 1.00 96.44 373 VAL A O 1
ATOM 2920 N N . VAL A 1 374 ? -17.971 -2.696 31.575 1.00 97.31 374 VAL A N 1
ATOM 2921 C CA . VAL A 1 374 ? -19.079 -3.169 32.418 1.00 97.31 374 VAL A CA 1
ATOM 2922 C C . VAL A 1 374 ? -18.573 -4.281 33.322 1.00 97.31 374 VAL A C 1
ATOM 2924 O O . VAL A 1 374 ? -18.206 -5.361 32.857 1.00 97.31 374 VAL A O 1
ATOM 2927 N N . LYS A 1 375 ? -18.519 -4.014 34.627 1.00 97.50 375 LYS A N 1
ATOM 2928 C CA . LYS A 1 375 ? -17.888 -4.920 35.591 1.00 97.50 375 LYS A CA 1
ATOM 2929 C C . LYS A 1 375 ? -18.748 -5.097 36.834 1.00 97.50 375 LYS A C 1
ATOM 2931 O O . LYS A 1 375 ? -19.302 -4.128 37.341 1.00 97.50 375 LYS A O 1
ATOM 2936 N N . GLY A 1 376 ? -18.844 -6.322 37.338 1.00 97.44 376 GLY A N 1
ATOM 2937 C CA . GLY A 1 376 ? -19.474 -6.604 38.626 1.00 97.44 376 GLY A CA 1
ATOM 2938 C C . GLY A 1 376 ? -18.472 -6.514 39.775 1.00 97.44 376 GLY A C 1
ATOM 2939 O O . GLY A 1 376 ? -17.317 -6.913 39.621 1.00 97.44 376 GLY A O 1
ATOM 2940 N N . ILE A 1 377 ? -18.909 -6.042 40.939 1.00 96.31 377 ILE A N 1
ATOM 2941 C CA . ILE A 1 377 ? -18.061 -5.931 42.132 1.00 96.31 377 ILE A CA 1
ATOM 2942 C C . ILE A 1 377 ? -17.891 -7.309 42.785 1.00 96.31 377 ILE A C 1
ATOM 2944 O O . ILE A 1 377 ? -18.856 -7.879 43.300 1.00 96.31 377 ILE A O 1
ATOM 2948 N N . LYS A 1 378 ? -16.662 -7.845 42.777 1.00 94.06 378 LYS A N 1
ATOM 2949 C CA . LYS A 1 378 ? -16.338 -9.168 43.356 1.00 94.06 378 LYS A CA 1
ATOM 2950 C C . LYS A 1 378 ? -15.768 -9.127 44.778 1.00 94.06 378 LYS A C 1
ATOM 2952 O O . LYS A 1 378 ? -15.945 -10.092 45.515 1.00 94.06 378 LYS A O 1
ATOM 2957 N N . ASP A 1 379 ? -15.062 -8.061 45.136 1.00 92.88 379 ASP A N 1
ATOM 2958 C CA . ASP A 1 379 ? -14.385 -7.817 46.421 1.00 92.88 379 ASP A CA 1
ATOM 2959 C C . ASP A 1 379 ? -14.063 -6.321 46.567 1.00 92.88 379 ASP A C 1
ATOM 2961 O O . ASP A 1 379 ? -14.412 -5.519 45.697 1.00 92.88 379 ASP A O 1
ATOM 2965 N N . PHE A 1 380 ? -13.386 -5.953 47.658 1.00 90.94 380 PHE A N 1
ATOM 2966 C CA . PHE A 1 380 ? -12.866 -4.613 47.911 1.00 90.94 380 PHE A CA 1
ATOM 2967 C C . PHE A 1 380 ? -11.347 -4.629 48.074 1.00 90.94 380 PHE A C 1
ATOM 2969 O O . PHE A 1 380 ? -10.793 -5.524 48.704 1.00 90.94 380 PHE A O 1
ATOM 2976 N N . VAL A 1 381 ? -10.663 -3.604 47.555 1.00 86.31 381 VAL A N 1
ATOM 2977 C CA . VAL A 1 381 ? -9.184 -3.540 47.570 1.00 86.31 381 VAL A CA 1
ATOM 2978 C C . VAL A 1 381 ? -8.611 -3.460 49.000 1.00 86.31 381 VAL A C 1
ATOM 2980 O O . VAL A 1 381 ? -7.471 -3.854 49.234 1.00 86.31 381 VAL A O 1
ATOM 2983 N N . ASP A 1 382 ? -9.373 -2.946 49.969 1.00 74.62 382 ASP A N 1
ATOM 2984 C CA . ASP A 1 382 ? -8.949 -2.806 51.374 1.00 74.62 382 ASP A CA 1
ATOM 2985 C C . ASP A 1 382 ? -9.357 -3.984 52.276 1.00 74.62 382 ASP A C 1
ATOM 2987 O O . ASP A 1 382 ? -8.967 -4.025 53.443 1.00 74.62 382 ASP A O 1
ATOM 2991 N N . GLU A 1 383 ? -10.103 -4.961 51.758 1.00 72.38 383 GLU A N 1
ATOM 2992 C CA . GLU A 1 383 ? -10.532 -6.126 52.529 1.00 72.38 383 GLU A CA 1
ATOM 2993 C C . GLU A 1 383 ? -9.559 -7.292 52.295 1.00 72.38 383 GLU A C 1
ATOM 2995 O O . GLU A 1 383 ? -9.419 -7.805 51.190 1.00 72.38 383 GLU A O 1
ATOM 3000 N N . MET A 1 384 ? -8.869 -7.728 53.356 1.00 49.56 384 MET A N 1
ATOM 3001 C CA . MET A 1 384 ? -7.897 -8.841 53.333 1.00 49.56 384 MET A CA 1
ATOM 3002 C C . MET A 1 384 ? -8.531 -10.215 53.028 1.00 49.56 384 MET A C 1
ATOM 3004 O O . MET A 1 384 ? -7.821 -11.214 52.917 1.00 49.56 384 MET A O 1
ATOM 3008 N N . GLN A 1 385 ? -9.859 -10.298 52.908 1.00 53.12 385 GLN A N 1
ATOM 3009 C CA . GLN A 1 385 ? -10.551 -11.530 52.538 1.00 53.12 385 GLN A CA 1
ATOM 3010 C C . GLN A 1 385 ? -10.543 -11.676 51.015 1.00 53.12 385 GLN A C 1
ATOM 3012 O O . GLN A 1 385 ? -11.182 -10.911 50.298 1.00 53.12 385 GLN A O 1
ATOM 3017 N N . SER A 1 386 ? -9.833 -12.689 50.511 1.00 54.75 386 SER A N 1
ATOM 3018 C CA . SER A 1 386 ? -9.920 -13.094 49.106 1.00 54.75 386 SER A CA 1
ATOM 3019 C C . SER A 1 386 ? -11.387 -13.299 48.715 1.00 54.75 386 SER A C 1
ATOM 3021 O O . SER A 1 386 ? -12.083 -14.061 49.396 1.00 54.75 386 SER A O 1
ATOM 3023 N N . SER A 1 387 ? -11.853 -12.662 47.630 1.00 61.59 387 SER A N 1
ATOM 3024 C CA . SER A 1 387 ? -13.209 -12.884 47.107 1.00 61.59 387 SER A CA 1
ATOM 3025 C C . SER A 1 387 ? -13.508 -14.376 47.017 1.00 61.59 387 SER A C 1
ATOM 3027 O O . SER A 1 387 ? -12.738 -15.154 46.448 1.00 61.59 387 SER A O 1
ATOM 3029 N N . SER A 1 388 ? -14.659 -14.795 47.549 1.00 75.12 388 SER A N 1
ATOM 3030 C CA . SER A 1 388 ? -15.101 -16.170 47.338 1.00 75.12 388 SER A CA 1
ATOM 3031 C C . SER A 1 388 ? -15.292 -16.407 45.834 1.00 75.12 388 SER A C 1
ATOM 3033 O O . SER A 1 388 ? -15.784 -15.540 45.104 1.00 75.12 388 SER A O 1
ATOM 3035 N N . LYS A 1 389 ? -14.950 -17.610 45.353 1.00 82.56 389 LYS A N 1
ATOM 3036 C CA . LYS A 1 389 ? -15.192 -18.014 43.954 1.00 82.56 389 LYS A CA 1
ATOM 3037 C C . LYS A 1 389 ? -16.652 -17.766 43.534 1.00 82.56 389 LYS A C 1
ATOM 3039 O O . LYS A 1 389 ? -16.906 -17.421 42.383 1.00 82.56 389 LYS A O 1
ATOM 3044 N N . LYS A 1 390 ? -17.585 -17.875 44.490 1.00 87.94 390 LYS A N 1
ATOM 3045 C CA . LYS A 1 390 ? -19.018 -17.612 44.319 1.00 87.94 390 LYS A CA 1
ATOM 3046 C C . LYS A 1 390 ? -19.312 -16.127 44.057 1.00 87.94 390 LYS A C 1
ATOM 3048 O O . LYS A 1 390 ? -20.048 -15.827 43.125 1.00 87.94 390 LYS A O 1
ATOM 3053 N N . TRP A 1 391 ? -18.694 -15.195 44.789 1.00 90.56 391 TRP A N 1
ATOM 3054 C CA . TRP A 1 391 ? -18.859 -13.752 44.537 1.00 90.56 391 TRP A CA 1
ATOM 3055 C C . TRP A 1 391 ? -18.335 -13.326 43.173 1.00 90.56 391 TRP A C 1
ATOM 3057 O O . TRP A 1 391 ? -18.980 -12.542 42.484 1.00 90.56 391 TRP A O 1
ATOM 3067 N N . LYS A 1 392 ? -17.205 -13.891 42.747 1.00 92.06 392 LYS A N 1
ATOM 3068 C CA . LYS A 1 392 ? -16.656 -13.640 41.415 1.00 92.06 392 LYS A CA 1
ATOM 3069 C C . LYS A 1 392 ? -17.605 -14.096 40.305 1.00 92.06 392 LYS A C 1
ATOM 3071 O O . LYS A 1 392 ? -17.826 -13.356 39.353 1.00 92.06 392 LYS A O 1
ATOM 3076 N N . GLN A 1 393 ? -18.196 -15.284 40.447 1.00 92.50 393 GLN A N 1
ATOM 3077 C CA . GLN A 1 393 ? -19.210 -15.786 39.515 1.00 92.50 393 GLN A CA 1
ATOM 3078 C C . GLN A 1 393 ? -20.452 -14.892 39.493 1.00 92.50 393 GLN A C 1
ATOM 3080 O O . GLN A 1 393 ? -20.890 -14.508 38.412 1.00 92.50 393 GLN A O 1
ATOM 3085 N N . ILE A 1 394 ? -20.972 -14.505 40.663 1.00 93.69 394 ILE A N 1
ATOM 3086 C CA . ILE A 1 394 ? -22.114 -13.586 40.763 1.00 93.69 394 ILE A CA 1
ATOM 3087 C C . ILE A 1 394 ? -21.789 -12.269 40.061 1.00 93.69 394 ILE A C 1
ATOM 3089 O O . ILE A 1 394 ? -22.525 -11.868 39.172 1.00 93.69 394 ILE A O 1
ATOM 3093 N N . ALA A 1 395 ? -20.655 -11.641 40.373 1.00 95.94 395 ALA A N 1
ATOM 3094 C CA . ALA A 1 395 ? -20.217 -10.399 39.744 1.00 95.94 395 ALA A CA 1
ATOM 3095 C C . ALA A 1 395 ? -20.169 -10.495 38.206 1.00 95.94 395 ALA A C 1
ATOM 3097 O O . ALA A 1 395 ? -20.686 -9.614 37.519 1.00 95.94 395 ALA A O 1
ATOM 3098 N N . CYS A 1 396 ? -19.610 -11.580 37.660 1.00 96.56 396 CYS A N 1
ATOM 3099 C CA . CYS A 1 396 ? -19.555 -11.795 36.211 1.00 96.56 396 CYS A CA 1
ATOM 3100 C C . CYS A 1 396 ? -20.956 -11.931 35.592 1.00 96.56 396 CYS A C 1
ATOM 3102 O O . CYS A 1 396 ? -21.230 -11.316 34.561 1.00 96.56 396 CYS A O 1
ATOM 3104 N N . VAL A 1 397 ? -21.847 -12.706 36.222 1.00 96.81 397 VAL A N 1
ATOM 3105 C CA . VAL A 1 397 ? -23.222 -12.925 35.739 1.00 96.81 397 VAL A CA 1
ATOM 3106 C C . VAL A 1 397 ? -24.062 -11.653 35.829 1.00 96.81 397 VAL A C 1
ATOM 3108 O O . VAL A 1 397 ? -24.803 -11.335 34.901 1.00 96.81 397 VAL A O 1
ATOM 3111 N N . MET A 1 398 ? -23.905 -10.883 36.903 1.00 96.50 398 MET A N 1
ATOM 3112 C CA . MET A 1 398 ? -24.559 -9.586 37.068 1.00 96.50 398 MET A CA 1
ATOM 3113 C C . MET A 1 398 ? -24.133 -8.627 35.946 1.00 96.50 398 MET A C 1
ATOM 3115 O O . MET A 1 398 ? -24.995 -8.057 35.278 1.00 96.50 398 MET A O 1
ATOM 3119 N N . ALA A 1 399 ? -22.830 -8.523 35.654 1.00 97.50 399 ALA A N 1
ATOM 3120 C CA . ALA A 1 399 ? -22.305 -7.654 34.598 1.00 97.50 399 ALA A CA 1
ATOM 3121 C C . ALA A 1 399 ? -22.848 -7.999 33.200 1.00 97.50 399 ALA A C 1
ATOM 3123 O O . ALA A 1 399 ? -23.343 -7.117 32.497 1.00 97.50 399 ALA A O 1
ATOM 3124 N N . VAL A 1 400 ? -22.803 -9.275 32.797 1.00 96.62 400 VAL A N 1
ATOM 3125 C CA . VAL A 1 400 ? -23.351 -9.690 31.493 1.00 96.62 400 VAL A CA 1
ATOM 3126 C C . VAL A 1 400 ? -24.876 -9.553 31.449 1.00 96.62 400 VAL A C 1
ATOM 3128 O O . VAL A 1 400 ? -25.405 -9.199 30.404 1.00 96.62 400 VAL A O 1
ATOM 3131 N N . SER A 1 401 ? -25.601 -9.752 32.556 1.00 96.00 401 SER A N 1
ATOM 3132 C CA . SER A 1 401 ? -27.069 -9.627 32.557 1.00 96.00 401 SER A CA 1
ATOM 3133 C C . SER A 1 401 ? -27.549 -8.205 32.248 1.00 96.00 401 SER A C 1
ATOM 3135 O O . SER A 1 401 ? -28.561 -8.031 31.571 1.00 96.00 401 SER A O 1
ATOM 3137 N N . VAL A 1 402 ? -26.794 -7.188 32.681 1.00 95.69 402 VAL A N 1
ATOM 3138 C CA . VAL A 1 402 ? -27.038 -5.782 32.321 1.00 95.69 402 VAL A CA 1
ATOM 3139 C C . VAL A 1 402 ? -26.862 -5.582 30.815 1.00 95.69 402 VAL A C 1
ATOM 3141 O O . VAL A 1 402 ? -27.685 -4.931 30.175 1.00 95.69 402 VAL A O 1
ATOM 3144 N N . LEU A 1 403 ? -25.834 -6.198 30.223 1.00 93.56 403 LEU A N 1
ATOM 3145 C CA . LEU A 1 403 ? -25.615 -6.160 28.776 1.00 93.56 403 LEU A CA 1
ATOM 3146 C C . LEU A 1 403 ? -26.693 -6.916 28.004 1.00 93.56 403 LEU A C 1
ATOM 3148 O O . LEU A 1 403 ? -27.221 -6.397 27.030 1.00 93.56 403 LEU A O 1
ATOM 3152 N N . ALA A 1 404 ? -27.066 -8.111 28.446 1.00 92.94 404 ALA A N 1
ATOM 3153 C CA . ALA A 1 404 ? -28.128 -8.884 27.818 1.00 92.94 404 ALA A CA 1
ATOM 3154 C C . ALA A 1 404 ? -29.460 -8.116 27.822 1.00 92.94 404 ALA A C 1
ATOM 3156 O O . ALA A 1 404 ? -30.174 -8.147 26.826 1.00 92.94 404 ALA A O 1
ATOM 3157 N N . ASN A 1 405 ? -29.756 -7.372 28.896 1.00 92.06 405 ASN A N 1
ATOM 3158 C CA . ASN A 1 405 ? -30.944 -6.522 28.979 1.00 92.06 405 ASN A CA 1
ATOM 3159 C C . ASN A 1 405 ? -30.970 -5.446 27.884 1.00 92.06 405 ASN A C 1
ATOM 3161 O O . ASN A 1 405 ? -31.972 -5.324 27.188 1.00 92.06 405 ASN A O 1
ATOM 3165 N N . ILE A 1 406 ? -29.870 -4.713 27.673 1.00 89.38 406 ILE A N 1
ATOM 3166 C CA . ILE A 1 406 ? -29.819 -3.684 26.618 1.00 89.38 406 ILE A CA 1
ATOM 3167 C C . ILE A 1 406 ? -29.744 -4.276 25.207 1.00 89.38 406 ILE A C 1
ATOM 3169 O O . ILE A 1 406 ? -30.269 -3.691 24.267 1.00 89.38 406 ILE A O 1
ATOM 3173 N N . LEU A 1 407 ? -29.108 -5.439 25.041 1.00 90.06 407 LEU A N 1
ATOM 3174 C CA . LEU A 1 407 ? -28.983 -6.110 23.746 1.00 90.06 407 LEU A CA 1
ATOM 3175 C C . LEU A 1 407 ? -30.290 -6.781 23.300 1.00 90.06 407 LEU A C 1
ATOM 3177 O O . LEU A 1 407 ? -30.385 -7.194 22.145 1.00 90.06 407 LEU A O 1
ATOM 3181 N N . ASN A 1 408 ? -31.292 -6.863 24.183 1.00 86.75 408 ASN A N 1
ATOM 3182 C CA . ASN A 1 408 ? -32.640 -7.301 23.828 1.00 86.75 408 ASN A CA 1
ATOM 3183 C C . ASN A 1 408 ? -33.399 -6.291 22.964 1.00 86.75 408 ASN A C 1
ATOM 3185 O O . ASN A 1 408 ? -34.337 -6.704 22.287 1.00 86.75 408 ASN A O 1
ATOM 3189 N N . ASP A 1 409 ? -32.994 -5.018 22.940 1.00 86.12 409 ASP A N 1
ATOM 3190 C CA . ASP A 1 409 ? -33.570 -4.011 22.049 1.00 86.12 409 ASP A CA 1
ATOM 3191 C C . ASP A 1 409 ? -32.576 -3.644 20.925 1.00 86.12 409 ASP A C 1
ATOM 3193 O O . ASP A 1 409 ? -31.742 -2.742 21.071 1.00 86.12 409 ASP A O 1
ATOM 3197 N N . PRO A 1 410 ? -32.628 -4.338 19.771 1.00 84.12 410 PRO A N 1
ATOM 3198 C CA . PRO A 1 410 ? -31.697 -4.111 18.667 1.00 84.12 410 PRO A CA 1
ATOM 3199 C C . PRO A 1 410 ? -31.868 -2.735 18.004 1.00 84.12 410 PRO A C 1
ATOM 3201 O O . PRO A 1 410 ? -30.959 -2.293 17.292 1.00 84.12 410 PRO A O 1
ATOM 3204 N N . VAL A 1 411 ? -33.000 -2.046 18.220 1.00 85.38 411 VAL A N 1
ATOM 3205 C CA . VAL A 1 411 ? -33.285 -0.729 17.620 1.00 85.38 411 VAL A CA 1
ATOM 3206 C C . VAL A 1 411 ? -32.294 0.318 18.127 1.00 85.38 411 VAL A C 1
ATOM 3208 O O . VAL A 1 411 ? -31.853 1.169 17.356 1.00 85.38 411 VAL A O 1
ATOM 3211 N N . ILE A 1 412 ? -31.841 0.188 19.378 1.00 86.06 412 ILE A N 1
ATOM 3212 C CA . ILE A 1 412 ? -30.827 1.057 20.001 1.00 86.06 412 ILE A CA 1
ATOM 3213 C C . ILE A 1 412 ? -29.553 1.155 19.146 1.00 86.06 412 ILE A C 1
ATOM 3215 O O . ILE A 1 412 ? -28.929 2.214 19.061 1.00 86.06 412 ILE A O 1
ATOM 3219 N N . PHE A 1 413 ? -29.174 0.053 18.494 1.00 88.06 413 PHE A N 1
ATOM 3220 C CA . PHE A 1 413 ? -27.925 -0.090 17.743 1.00 88.06 413 PHE A CA 1
ATOM 3221 C C . PHE A 1 413 ? -28.131 -0.030 16.226 1.00 88.06 413 PHE A C 1
ATOM 3223 O O . PHE A 1 413 ? -27.199 -0.320 15.465 1.00 88.06 413 PHE A O 1
ATOM 3230 N N . GLN A 1 414 ? -29.345 0.276 15.760 1.00 82.62 414 GLN A N 1
ATOM 3231 C CA . GLN A 1 414 ? -29.687 0.238 14.339 1.00 82.62 414 GLN A CA 1
ATOM 3232 C C . GLN A 1 414 ? -28.887 1.269 13.534 1.00 82.62 414 GLN A C 1
ATOM 3234 O O . GLN A 1 414 ? -28.350 0.925 12.481 1.00 82.62 414 GLN A O 1
ATOM 3239 N N . ASP A 1 415 ? -28.737 2.478 14.079 1.00 81.88 415 ASP A N 1
ATOM 3240 C CA . ASP A 1 415 ? -28.038 3.598 13.436 1.00 81.88 415 ASP A CA 1
ATOM 3241 C C . ASP A 1 415 ? -26.539 3.655 13.762 1.00 81.88 415 ASP A C 1
ATOM 3243 O O . ASP A 1 415 ? -25.821 4.536 13.281 1.00 81.88 415 ASP A O 1
ATOM 3247 N N . TRP A 1 416 ? -26.041 2.729 14.587 1.00 84.38 416 TRP A N 1
ATOM 3248 C CA . TRP A 1 416 ? -24.633 2.716 14.963 1.00 84.38 416 TRP A CA 1
ATOM 3249 C C . TRP A 1 416 ? -23.803 2.217 13.781 1.00 84.38 416 TRP A C 1
ATOM 3251 O O . TRP A 1 416 ? -24.078 1.132 13.249 1.00 84.38 416 TRP A O 1
ATOM 3261 N N . PRO A 1 417 ? -22.775 2.968 13.355 1.00 75.44 417 PRO A N 1
ATOM 3262 C CA . PRO A 1 417 ? -21.927 2.524 12.268 1.00 75.44 417 PRO A CA 1
ATOM 3263 C C . PRO A 1 417 ? -21.159 1.278 12.715 1.00 75.44 417 PRO A C 1
ATOM 3265 O O . PRO A 1 417 ? -20.548 1.262 13.781 1.00 75.44 417 PRO A O 1
ATOM 3268 N N . TYR A 1 418 ? -21.137 0.236 11.882 1.00 75.75 418 TYR A N 1
ATOM 3269 C CA . TYR A 1 418 ? -20.088 -0.774 12.019 1.00 75.75 418 TYR A CA 1
ATOM 3270 C C . TYR A 1 418 ? -18.734 -0.086 11.875 1.00 75.75 418 TYR A C 1
ATOM 3272 O O . TYR A 1 418 ? -18.618 0.896 11.129 1.00 75.75 418 TYR A O 1
ATOM 3280 N N . PHE A 1 419 ? -17.702 -0.633 12.518 1.00 57.75 419 PHE A N 1
ATOM 3281 C CA . PHE A 1 419 ? -16.334 -0.272 12.187 1.00 57.75 419 PHE A CA 1
ATOM 3282 C C . PHE A 1 419 ? -16.080 -0.530 10.694 1.00 57.75 419 PHE A C 1
ATOM 3284 O O . PHE A 1 419 ? -15.727 -1.620 10.242 1.00 57.75 419 PHE A O 1
ATOM 3291 N N . ASN A 1 420 ? -16.249 0.521 9.903 1.00 51.75 420 ASN A N 1
ATOM 3292 C CA . ASN A 1 420 ? -15.606 0.664 8.623 1.00 51.75 420 ASN A CA 1
ATOM 3293 C C . ASN A 1 420 ? -14.192 1.130 8.955 1.00 51.75 420 ASN A C 1
ATOM 3295 O O . ASN A 1 420 ? -13.929 2.334 8.987 1.00 51.75 420 ASN A O 1
ATOM 3299 N N . ALA A 1 421 ? -13.269 0.181 9.174 1.00 44.28 421 ALA A N 1
ATOM 3300 C CA . ALA A 1 421 ? -11.874 0.433 8.818 1.00 44.28 421 ALA A CA 1
ATOM 3301 C C . ALA A 1 421 ? -11.946 1.050 7.437 1.00 44.28 421 ALA A C 1
ATOM 3303 O O . ALA A 1 421 ? -12.393 0.392 6.492 1.00 44.28 421 ALA A O 1
ATOM 3304 N N . GLY A 1 422 ? -11.612 2.333 7.359 1.00 48.12 422 GLY A N 1
ATOM 3305 C CA . GLY A 1 422 ? -11.695 3.076 6.134 1.00 48.12 422 GLY A CA 1
ATOM 3306 C C . GLY A 1 422 ? -10.906 2.316 5.097 1.00 48.12 422 GLY A C 1
ATOM 3307 O O . GLY A 1 422 ? -9.685 2.356 5.098 1.00 48.12 422 GLY A O 1
ATOM 3308 N N . ILE A 1 423 ? -11.604 1.653 4.182 1.00 47.34 423 ILE A N 1
ATOM 3309 C CA . ILE A 1 423 ? -10.969 1.264 2.942 1.00 47.34 423 ILE A CA 1
ATOM 3310 C C . ILE A 1 423 ? -10.515 2.561 2.278 1.00 47.34 423 ILE A C 1
ATOM 3312 O O . ILE A 1 423 ? -9.388 2.649 1.847 1.00 47.34 423 ILE A O 1
ATOM 3316 N N . ALA A 1 424 ? -11.298 3.641 2.367 1.00 43.62 424 ALA A N 1
ATOM 3317 C CA . ALA A 1 424 ? -10.853 4.968 1.961 1.00 43.62 424 ALA A CA 1
ATOM 3318 C C . ALA A 1 424 ? -9.593 5.470 2.700 1.00 43.62 424 ALA A C 1
ATOM 3320 O O . ALA A 1 424 ? -8.751 6.070 2.043 1.00 43.62 424 ALA A O 1
ATOM 3321 N N . SER A 1 425 ? -9.429 5.231 4.013 1.00 52.09 425 SER A N 1
ATOM 3322 C CA . SER A 1 425 ? -8.251 5.700 4.766 1.00 52.09 425 SER A CA 1
ATOM 3323 C C . SER A 1 425 ? -7.034 4.785 4.609 1.00 52.09 425 SER A C 1
ATOM 3325 O O . SER A 1 425 ? -5.928 5.279 4.466 1.00 52.09 425 SER A O 1
ATOM 3327 N N . SER A 1 426 ? -7.208 3.462 4.570 1.00 64.44 426 SER A N 1
ATOM 3328 C CA . SER A 1 426 ? -6.127 2.507 4.301 1.00 64.44 426 SER A CA 1
ATOM 3329 C C . SER A 1 426 ? -5.693 2.550 2.837 1.00 64.44 426 SER A C 1
ATOM 3331 O O . SER A 1 426 ? -4.498 2.519 2.562 1.00 64.44 426 SER A O 1
ATOM 3333 N N . VAL A 1 427 ? -6.633 2.709 1.897 1.00 76.50 427 VAL A N 1
ATOM 3334 C CA . VAL A 1 427 ? -6.345 2.966 0.481 1.00 76.50 427 VAL A CA 1
ATOM 3335 C C . VAL A 1 427 ? -5.698 4.324 0.320 1.00 76.50 427 VAL A C 1
ATOM 3337 O O . VAL A 1 427 ? -4.739 4.401 -0.432 1.00 76.50 427 VAL A O 1
ATOM 3340 N N . SER A 1 428 ? -6.137 5.387 1.003 1.00 76.94 428 SER A N 1
ATOM 3341 C CA . SER A 1 428 ? -5.463 6.686 0.884 1.00 76.94 428 SER A CA 1
ATOM 3342 C C . SER A 1 428 ? -4.059 6.655 1.485 1.00 76.94 428 SER A C 1
ATOM 3344 O O . SER A 1 428 ? -3.135 7.172 0.857 1.00 76.94 428 SER A O 1
ATOM 3346 N N . THR A 1 429 ? -3.856 5.992 2.629 1.00 79.88 429 THR A N 1
ATOM 3347 C CA . THR A 1 429 ? -2.526 5.767 3.214 1.00 79.88 429 THR A CA 1
ATOM 3348 C C . THR A 1 429 ? -1.647 4.941 2.278 1.00 79.88 429 THR A C 1
ATOM 3350 O O . THR A 1 429 ? -0.532 5.363 1.977 1.00 79.88 429 THR A O 1
ATOM 3353 N N . TYR A 1 430 ? -2.150 3.820 1.756 1.00 86.44 430 TYR A N 1
ATOM 3354 C CA . TYR A 1 430 ? -1.416 2.980 0.809 1.00 86.44 430 TYR A CA 1
ATOM 3355 C C . TYR A 1 430 ? -1.111 3.728 -0.490 1.00 86.44 430 TYR A C 1
ATOM 3357 O O . TYR A 1 430 ? 0.020 3.715 -0.953 1.00 86.44 430 TYR A O 1
ATOM 3365 N N . THR A 1 431 ? -2.086 4.443 -1.051 1.00 88.31 431 THR A N 1
ATOM 3366 C CA . THR A 1 431 ? -1.914 5.264 -2.259 1.00 88.31 431 THR A CA 1
ATOM 3367 C C . THR A 1 431 ? -0.860 6.338 -2.025 1.00 88.31 431 THR A C 1
ATOM 3369 O O . THR A 1 431 ? 0.002 6.546 -2.870 1.00 88.31 431 THR A O 1
ATOM 3372 N N . SER A 1 432 ? -0.873 6.999 -0.866 1.00 84.50 432 SER A N 1
ATOM 3373 C CA . SER A 1 432 ? 0.127 8.017 -0.518 1.00 84.50 432 SER A CA 1
ATOM 3374 C C . SER A 1 432 ? 1.524 7.408 -0.370 1.00 84.50 432 SER A C 1
ATOM 3376 O O . SER A 1 432 ? 2.496 7.973 -0.876 1.00 84.50 432 SER A O 1
ATOM 3378 N N . ALA A 1 433 ? 1.632 6.233 0.260 1.00 85.88 433 ALA A N 1
ATOM 3379 C CA . ALA A 1 433 ? 2.884 5.486 0.373 1.00 85.88 433 ALA A CA 1
ATOM 3380 C C . ALA A 1 433 ? 3.405 5.046 -1.005 1.00 85.88 433 ALA A C 1
ATOM 3382 O O . ALA A 1 433 ? 4.577 5.262 -1.313 1.00 85.88 433 ALA A O 1
ATOM 3383 N N . LEU A 1 434 ? 2.519 4.533 -1.862 1.00 91.25 434 LEU A N 1
ATOM 3384 C CA . LEU A 1 434 ? 2.807 4.135 -3.237 1.00 91.25 434 LEU A CA 1
ATOM 3385 C C . LEU A 1 434 ? 3.317 5.322 -4.060 1.00 91.25 434 LEU A C 1
ATOM 3387 O O . LEU A 1 434 ? 4.389 5.232 -4.656 1.00 91.25 434 LEU A O 1
ATOM 3391 N N . LYS A 1 435 ? 2.610 6.460 -4.035 1.00 91.19 435 LYS A N 1
ATOM 3392 C CA . LYS A 1 435 ? 3.040 7.700 -4.703 1.00 91.19 435 LYS A CA 1
ATOM 3393 C C . LYS A 1 435 ? 4.408 8.166 -4.208 1.00 91.19 435 LYS A C 1
ATOM 3395 O O . LYS A 1 435 ? 5.275 8.478 -5.018 1.00 91.19 435 LYS A O 1
ATOM 3400 N N . THR A 1 436 ? 4.633 8.148 -2.895 1.00 87.88 436 THR A N 1
ATOM 3401 C CA . THR A 1 436 ? 5.928 8.506 -2.293 1.00 87.88 436 THR A CA 1
ATOM 3402 C C . THR A 1 436 ? 7.048 7.579 -2.776 1.00 87.88 436 THR A C 1
ATOM 3404 O O . THR A 1 436 ? 8.112 8.049 -3.173 1.00 87.88 436 THR A O 1
ATOM 3407 N N . SER A 1 437 ? 6.801 6.266 -2.793 1.00 89.75 437 SER A N 1
ATOM 3408 C CA . SER A 1 437 ? 7.763 5.263 -3.260 1.00 89.75 437 SER A CA 1
ATOM 3409 C C . SER A 1 437 ? 8.110 5.459 -4.737 1.00 89.75 437 SER A C 1
ATOM 3411 O O . SER A 1 437 ? 9.286 5.507 -5.093 1.00 89.75 437 SER A O 1
ATOM 3413 N N . ILE A 1 438 ? 7.103 5.671 -5.589 1.00 91.19 438 ILE A N 1
ATOM 3414 C CA . ILE A 1 438 ? 7.305 5.979 -7.010 1.00 91.19 438 ILE A CA 1
ATOM 3415 C C . ILE A 1 438 ? 8.150 7.238 -7.171 1.00 91.19 438 ILE A C 1
ATOM 3417 O O . ILE A 1 438 ? 9.149 7.208 -7.884 1.00 91.19 438 ILE A O 1
ATOM 3421 N N . MET A 1 439 ? 7.796 8.323 -6.479 1.00 89.00 439 MET A N 1
ATOM 3422 C CA . MET A 1 439 ? 8.524 9.587 -6.586 1.00 89.00 439 MET A CA 1
ATOM 3423 C C . MET A 1 439 ? 10.002 9.436 -6.233 1.00 89.00 439 MET A C 1
ATOM 3425 O O . MET A 1 439 ? 10.832 10.023 -6.924 1.00 89.00 439 MET A O 1
ATOM 3429 N N . TYR A 1 440 ? 10.316 8.629 -5.217 1.00 86.12 440 TYR A N 1
ATOM 3430 C CA . TYR A 1 440 ? 11.683 8.316 -4.810 1.00 86.12 440 TYR A CA 1
ATOM 3431 C C . TYR A 1 440 ? 12.422 7.470 -5.859 1.00 86.12 440 TYR A C 1
ATOM 3433 O O . TYR A 1 440 ? 13.496 7.846 -6.324 1.00 86.12 440 TYR A O 1
ATOM 3441 N N . HIS A 1 441 ? 11.835 6.348 -6.287 1.00 83.94 441 HIS A N 1
ATOM 3442 C CA . HIS A 1 441 ? 12.495 5.408 -7.201 1.00 83.94 441 HIS A CA 1
ATOM 3443 C C . HIS A 1 441 ? 12.615 5.913 -8.643 1.00 83.94 441 HIS A C 1
ATOM 3445 O O . HIS A 1 441 ? 13.438 5.395 -9.397 1.00 83.94 441 HIS A O 1
ATOM 3451 N N . THR A 1 442 ? 11.829 6.918 -9.035 1.00 87.00 442 THR A N 1
ATOM 3452 C CA . THR A 1 442 ? 11.899 7.528 -10.370 1.00 87.00 442 THR A CA 1
ATOM 3453 C C . THR A 1 442 ? 12.483 8.947 -10.356 1.00 87.00 442 THR A C 1
ATOM 3455 O O . THR A 1 442 ? 12.396 9.635 -11.376 1.00 87.00 442 THR A O 1
ATOM 3458 N N . GLU A 1 443 ? 13.017 9.435 -9.225 1.00 85.50 443 GLU A N 1
ATOM 3459 C CA . GLU A 1 443 ? 13.536 10.811 -9.128 1.00 85.50 443 GLU A CA 1
ATOM 3460 C C . GLU A 1 443 ? 14.706 11.045 -10.084 1.00 85.50 443 GLU A C 1
ATOM 3462 O O . GLU A 1 443 ? 14.771 12.090 -10.729 1.00 85.50 443 GLU A O 1
ATOM 3467 N N . PHE A 1 444 ? 15.591 10.059 -10.215 1.00 80.94 444 PHE A N 1
ATOM 3468 C CA . PHE A 1 444 ? 16.807 10.152 -11.014 1.00 80.94 444 PHE A CA 1
ATOM 3469 C C . PHE A 1 444 ? 16.791 9.156 -12.170 1.00 80.94 444 PHE A C 1
ATOM 3471 O O . PHE A 1 444 ? 16.293 8.036 -12.044 1.00 80.94 444 PHE A O 1
ATOM 3478 N N . GLN A 1 445 ? 17.389 9.554 -13.291 1.00 67.56 445 GLN A N 1
ATOM 3479 C CA . GLN A 1 445 ? 17.598 8.650 -14.417 1.00 67.56 445 GLN A CA 1
ATOM 3480 C C . GLN A 1 445 ? 18.566 7.515 -14.038 1.00 67.56 445 GLN A C 1
ATOM 3482 O O . GLN A 1 445 ? 19.563 7.768 -13.351 1.00 67.56 445 GLN A O 1
ATOM 3487 N N . PRO A 1 446 ? 18.341 6.276 -14.514 1.00 56.44 446 PRO A N 1
ATOM 3488 C CA . PRO A 1 446 ? 19.326 5.207 -14.394 1.00 56.44 446 PRO A CA 1
ATOM 3489 C C . PRO A 1 446 ? 20.659 5.652 -15.013 1.00 56.44 446 PRO A C 1
ATOM 3491 O O . PRO A 1 446 ? 20.721 5.992 -16.195 1.00 56.44 446 PRO A O 1
ATOM 3494 N N . LYS A 1 447 ? 21.735 5.673 -14.216 1.00 52.75 447 LYS A N 1
ATOM 3495 C CA . LYS A 1 447 ? 23.064 6.104 -14.676 1.00 52.75 447 LYS A CA 1
ATOM 3496 C C . LYS A 1 447 ? 23.612 5.077 -15.674 1.00 52.75 447 LYS A C 1
ATOM 3498 O O . LYS A 1 447 ? 24.011 3.990 -15.272 1.00 52.75 447 LYS A O 1
ATOM 3503 N N . LEU A 1 448 ? 23.622 5.413 -16.964 1.00 48.09 448 LEU A N 1
ATOM 3504 C CA . LEU A 1 448 ? 24.244 4.589 -18.010 1.00 48.09 448 LEU A CA 1
ATOM 3505 C C . LEU A 1 448 ? 25.764 4.794 -18.048 1.00 48.09 448 LEU A C 1
ATOM 3507 O O . LEU A 1 448 ? 26.511 3.824 -18.120 1.00 48.09 448 LEU A O 1
ATOM 3511 N N . LEU A 1 449 ? 26.215 6.050 -17.947 1.00 49.94 449 LEU A N 1
ATOM 3512 C CA . LEU A 1 449 ? 27.615 6.463 -17.831 1.00 49.94 449 LEU A CA 1
ATOM 3513 C C . LEU A 1 449 ? 27.714 7.658 -16.865 1.00 49.94 449 LEU A C 1
ATOM 3515 O O . LEU A 1 449 ? 26.820 8.503 -16.805 1.00 49.94 449 LEU A O 1
ATOM 3519 N N . ALA A 1 450 ? 28.799 7.749 -16.092 1.00 50.66 450 ALA A N 1
ATOM 3520 C CA . ALA A 1 450 ? 29.052 8.911 -15.238 1.00 50.66 450 ALA A CA 1
ATOM 3521 C C . ALA A 1 450 ? 29.466 10.123 -16.103 1.00 50.66 450 ALA A C 1
ATOM 3523 O O . ALA A 1 450 ? 30.618 10.204 -16.542 1.00 50.66 450 ALA A O 1
ATOM 3524 N N . SER A 1 451 ? 28.517 11.031 -16.364 1.00 55.38 451 SER A N 1
ATOM 3525 C CA . SER A 1 451 ? 28.733 12.361 -16.971 1.00 55.38 451 SER A CA 1
ATOM 3526 C C . SER A 1 451 ? 29.138 13.382 -15.899 1.00 55.38 451 SER A C 1
ATOM 3528 O O . SER A 1 451 ? 28.658 13.300 -14.763 1.00 55.38 451 SER A O 1
ATOM 3530 N N . ARG A 1 452 ? 29.995 14.354 -16.256 1.00 53.88 452 ARG A N 1
ATOM 3531 C CA . ARG A 1 452 ? 30.371 15.478 -15.374 1.00 53.88 452 ARG A CA 1
ATOM 3532 C C . ARG A 1 452 ? 29.186 16.439 -15.186 1.00 53.88 452 ARG A C 1
ATOM 3534 O O . ARG A 1 452 ? 28.972 16.941 -14.085 1.00 53.88 452 ARG A O 1
ATOM 3541 N N . THR A 1 453 ? 28.365 16.613 -16.218 1.00 55.47 453 THR A N 1
ATOM 3542 C CA . THR A 1 453 ? 27.197 17.504 -16.245 1.00 55.47 453 THR A CA 1
ATOM 3543 C C . THR A 1 453 ? 25.938 16.859 -15.652 1.00 55.47 453 THR A C 1
ATOM 3545 O O . THR A 1 453 ? 25.162 17.539 -14.977 1.00 55.47 453 THR A O 1
ATOM 3548 N N . ILE A 1 454 ? 25.745 15.544 -15.833 1.00 58.22 454 ILE A N 1
ATOM 3549 C CA . ILE A 1 454 ? 24.499 14.817 -15.491 1.00 58.22 454 ILE A CA 1
ATOM 3550 C C . ILE A 1 454 ? 24.638 13.873 -14.281 1.00 58.22 454 ILE A C 1
ATOM 3552 O O . ILE A 1 454 ? 23.746 13.076 -13.997 1.00 58.22 454 ILE A O 1
ATOM 3556 N N . SER A 1 455 ? 25.705 13.988 -13.485 1.00 54.78 455 SER A N 1
ATOM 3557 C CA . SER A 1 455 ? 26.018 13.043 -12.397 1.00 54.78 455 SER A CA 1
ATOM 3558 C C . SER A 1 455 ? 24.855 12.720 -11.436 1.00 54.78 455 SER A C 1
ATOM 3560 O O . SER A 1 455 ? 24.839 11.598 -10.929 1.00 54.78 455 SER A O 1
ATOM 3562 N N . ASN A 1 456 ? 23.871 13.624 -11.258 1.00 62.31 456 ASN A N 1
ATOM 3563 C CA . ASN A 1 456 ? 22.601 13.430 -10.533 1.00 62.31 456 ASN A CA 1
ATOM 3564 C C . ASN A 1 456 ? 21.402 14.194 -11.169 1.00 62.31 456 ASN A C 1
ATOM 3566 O O . ASN A 1 456 ? 20.658 14.869 -10.456 1.00 62.31 456 ASN A O 1
ATOM 3570 N N . ALA A 1 457 ? 21.215 14.163 -12.497 1.00 69.44 457 ALA A N 1
ATOM 3571 C CA . ALA A 1 457 ? 20.083 14.880 -13.108 1.00 69.44 457 ALA A CA 1
ATOM 3572 C C . ALA A 1 457 ? 18.730 14.262 -12.717 1.00 69.44 457 ALA A C 1
ATOM 3574 O O . ALA A 1 457 ? 18.522 13.049 -12.849 1.00 69.44 457 ALA A O 1
ATOM 3575 N N . LYS A 1 458 ? 17.800 15.111 -12.266 1.00 81.12 458 LYS A N 1
ATOM 3576 C CA . LYS A 1 458 ? 16.424 14.697 -11.990 1.00 81.12 458 LYS A CA 1
ATOM 3577 C C . LYS A 1 458 ? 15.717 14.340 -13.291 1.00 81.12 458 LYS A C 1
ATOM 3579 O O . LYS A 1 458 ? 15.878 15.027 -14.300 1.00 81.12 458 LYS A O 1
ATOM 3584 N N . THR A 1 459 ? 14.887 13.303 -13.251 1.00 81.62 459 THR A N 1
ATOM 3585 C CA . THR A 1 459 ? 14.075 12.847 -14.384 1.00 81.62 459 THR A CA 1
ATOM 3586 C C . THR A 1 459 ? 13.301 14.003 -15.010 1.00 81.62 459 THR A C 1
ATOM 3588 O O . THR A 1 459 ? 13.385 14.192 -16.216 1.00 81.62 459 THR A O 1
ATOM 3591 N N . ASP A 1 460 ? 12.633 14.834 -14.208 1.00 81.88 460 ASP A N 1
ATOM 3592 C CA . ASP A 1 460 ? 11.800 15.932 -14.723 1.00 81.88 460 ASP A CA 1
ATOM 3593 C C . ASP A 1 460 ? 12.607 17.090 -15.335 1.00 81.88 460 ASP A C 1
ATOM 3595 O O . ASP A 1 460 ? 12.082 17.847 -16.146 1.00 81.88 460 ASP A O 1
ATOM 3599 N N . GLU A 1 461 ? 13.889 17.228 -14.986 1.00 82.50 461 GLU A N 1
ATOM 3600 C CA . GLU A 1 461 ? 14.754 18.282 -15.531 1.00 82.50 461 GLU A CA 1
ATOM 3601 C C . GLU A 1 461 ? 15.291 17.928 -16.921 1.00 82.50 461 GLU A C 1
ATOM 3603 O O . GLU A 1 461 ? 15.464 18.813 -17.762 1.00 82.50 461 GLU A O 1
ATOM 3608 N N . ILE A 1 462 ? 15.554 16.639 -17.161 1.00 81.81 462 ILE A N 1
ATOM 3609 C CA . ILE A 1 462 ? 16.163 16.143 -18.401 1.00 81.81 462 ILE A CA 1
ATOM 3610 C C . ILE A 1 462 ? 15.138 15.539 -19.368 1.00 81.81 462 ILE A C 1
ATOM 3612 O O . ILE A 1 462 ? 15.369 15.525 -20.580 1.00 81.81 462 ILE A O 1
ATOM 3616 N N . PHE A 1 463 ? 13.996 15.057 -18.861 1.00 85.44 463 PHE A N 1
ATOM 3617 C CA . PHE A 1 463 ? 12.961 14.440 -19.683 1.00 85.44 463 PHE A CA 1
ATOM 3618 C C . PHE A 1 463 ? 12.507 15.413 -20.766 1.00 85.44 463 PHE A C 1
ATOM 3620 O O . PHE A 1 463 ? 12.130 16.553 -20.494 1.00 85.44 463 PHE A O 1
ATOM 3627 N N . THR A 1 464 ? 12.562 14.954 -22.007 1.00 87.25 464 THR A N 1
ATOM 3628 C CA . THR A 1 464 ? 12.115 15.692 -23.184 1.00 87.25 464 THR A CA 1
ATOM 3629 C C . THR A 1 464 ? 10.974 14.900 -23.791 1.00 87.25 464 THR A C 1
ATOM 3631 O O . THR A 1 464 ? 11.074 13.676 -23.903 1.00 87.25 464 THR A O 1
ATOM 3634 N N . ASN A 1 465 ? 9.879 15.583 -24.124 1.00 85.56 465 ASN A N 1
ATOM 3635 C CA . ASN A 1 465 ? 8.699 14.920 -24.664 1.00 85.56 465 ASN A CA 1
ATOM 3636 C C . ASN A 1 465 ? 9.078 14.149 -25.930 1.00 85.56 465 ASN A C 1
ATOM 3638 O O . ASN A 1 465 ? 9.847 14.637 -26.755 1.00 85.56 465 ASN A O 1
ATOM 3642 N N . LEU A 1 466 ? 8.553 12.934 -26.054 1.00 86.62 466 LEU A N 1
ATOM 3643 C CA . LEU A 1 466 ? 8.760 12.088 -27.222 1.00 86.62 466 LEU A CA 1
ATOM 3644 C C . LEU A 1 466 ? 7.655 12.364 -28.231 1.00 86.62 466 LEU A C 1
ATOM 3646 O O . LEU A 1 466 ? 6.510 12.611 -27.852 1.00 86.62 466 LEU A O 1
ATOM 3650 N N . LEU A 1 467 ? 7.981 12.272 -29.515 1.00 86.25 467 LEU A N 1
ATOM 3651 C CA . LEU A 1 467 ? 6.957 12.169 -30.536 1.00 86.25 467 LEU A CA 1
ATOM 3652 C C . LEU A 1 467 ? 6.298 10.791 -30.439 1.00 86.25 467 LEU A C 1
ATOM 3654 O O . LEU A 1 467 ? 6.957 9.752 -30.554 1.00 86.25 467 LEU A O 1
ATOM 3658 N N . ILE A 1 468 ? 4.990 10.799 -30.217 1.00 88.62 468 ILE A N 1
ATOM 3659 C CA . ILE A 1 468 ? 4.170 9.605 -30.056 1.00 88.62 468 ILE A CA 1
ATOM 3660 C C . ILE A 1 468 ? 3.004 9.699 -31.043 1.00 88.62 468 ILE A C 1
ATOM 3662 O O . ILE A 1 468 ? 2.477 10.786 -31.274 1.00 88.62 468 ILE A O 1
ATOM 3666 N N . GLN A 1 469 ? 2.602 8.576 -31.636 1.00 86.25 469 GLN A N 1
ATOM 3667 C CA . GLN A 1 469 ? 1.468 8.512 -32.559 1.00 86.25 469 GLN A CA 1
ATOM 3668 C C . GLN A 1 469 ? 0.513 7.364 -32.222 1.00 86.25 469 GLN A C 1
ATOM 3670 O O . GLN A 1 469 ? 0.936 6.293 -31.779 1.00 86.25 469 GLN A O 1
ATOM 3675 N N . HIS A 1 470 ? -0.777 7.591 -32.461 1.00 82.56 470 HIS A N 1
ATOM 3676 C CA . HIS A 1 470 ? -1.805 6.561 -32.444 1.00 82.56 470 HIS A CA 1
ATOM 3677 C C . HIS A 1 470 ? -1.746 5.708 -33.708 1.00 82.56 470 HIS A C 1
ATOM 3679 O O . HIS A 1 470 ? -1.661 6.224 -34.826 1.00 82.56 470 HIS A O 1
ATOM 3685 N N . GLY A 1 471 ? -1.906 4.403 -33.511 1.00 69.75 471 GLY A N 1
ATOM 3686 C CA . GLY A 1 471 ? -1.941 3.419 -34.578 1.00 69.75 471 GLY A CA 1
ATOM 3687 C C . GLY A 1 471 ? -0.554 3.007 -35.064 1.00 69.75 471 GLY A C 1
ATOM 3688 O O . GLY A 1 471 ? 0.435 3.726 -34.951 1.00 69.75 471 GLY A O 1
ATOM 3689 N N . ARG A 1 472 ? -0.509 1.800 -35.622 1.00 66.81 472 ARG A N 1
ATOM 3690 C CA . ARG A 1 472 ? 0.612 1.253 -36.384 1.00 66.81 472 ARG A CA 1
ATOM 3691 C C . ARG A 1 472 ? 0.019 0.313 -37.427 1.00 66.81 472 ARG A C 1
ATOM 3693 O O . ARG A 1 472 ? -0.779 -0.552 -37.077 1.00 66.81 472 ARG A O 1
ATOM 3700 N N . LYS A 1 473 ? 0.395 0.444 -38.701 1.00 54.31 473 LYS A N 1
ATOM 3701 C CA . LYS A 1 473 ? 0.099 -0.607 -39.686 1.00 54.31 473 LYS A CA 1
ATOM 3702 C C . LYS A 1 473 ? 1.082 -1.751 -39.441 1.00 54.31 473 LYS A C 1
ATOM 3704 O O . LYS A 1 473 ? 2.271 -1.584 -39.713 1.00 54.31 473 LYS A O 1
ATOM 3709 N N . ALA A 1 474 ? 0.613 -2.871 -38.889 1.00 56.91 474 ALA A N 1
ATOM 3710 C CA . ALA A 1 474 ? 1.433 -4.073 -38.743 1.00 56.91 474 ALA A CA 1
ATOM 3711 C C . ALA A 1 474 ? 2.040 -4.459 -40.103 1.00 56.91 474 ALA A C 1
ATOM 3713 O O . ALA A 1 474 ? 1.382 -4.327 -41.138 1.00 56.91 474 ALA A O 1
ATOM 3714 N N . LEU A 1 475 ? 3.297 -4.906 -40.111 1.00 57.56 475 LEU A N 1
ATOM 3715 C CA . LEU A 1 475 ? 3.921 -5.427 -41.325 1.00 57.56 475 LEU A CA 1
ATOM 3716 C C . LEU A 1 475 ? 3.288 -6.796 -41.613 1.00 57.56 475 LEU A C 1
ATOM 3718 O O . LEU A 1 475 ? 3.665 -7.800 -41.010 1.00 57.56 475 LEU A O 1
ATOM 3722 N N . ILE A 1 476 ? 2.285 -6.829 -42.497 1.00 54.22 476 ILE A N 1
ATOM 3723 C CA . ILE A 1 476 ? 1.671 -8.081 -42.949 1.00 54.22 476 ILE A CA 1
ATOM 3724 C C . ILE A 1 476 ? 2.728 -8.832 -43.755 1.00 54.22 476 ILE A C 1
ATOM 3726 O O . ILE A 1 476 ? 3.112 -8.418 -44.849 1.00 54.22 476 ILE A O 1
ATOM 3730 N N . ARG A 1 477 ? 3.234 -9.925 -43.186 1.00 54.66 477 ARG A N 1
ATOM 3731 C CA . ARG A 1 477 ? 4.118 -10.846 -43.892 1.00 54.66 477 ARG A CA 1
ATOM 3732 C C . ARG A 1 477 ? 3.257 -11.717 -44.794 1.00 54.66 477 ARG A C 1
ATOM 3734 O O . ARG A 1 477 ? 2.622 -12.647 -44.314 1.00 54.66 477 ARG A O 1
ATOM 3741 N N . ASN A 1 478 ? 3.245 -11.415 -46.085 1.00 46.81 478 ASN A N 1
ATOM 3742 C CA . ASN A 1 478 ? 2.892 -12.423 -47.077 1.00 46.81 478 ASN A CA 1
ATOM 3743 C C . ASN A 1 478 ? 4.123 -13.323 -47.249 1.00 46.81 478 ASN A C 1
ATOM 3745 O O . ASN A 1 478 ? 5.234 -12.800 -47.390 1.00 46.81 478 ASN A O 1
ATOM 3749 N N . ASP A 1 479 ? 3.929 -14.644 -47.224 1.00 46.91 479 ASP A N 1
ATOM 3750 C CA . ASP A 1 479 ? 4.993 -15.667 -47.232 1.00 46.91 479 ASP A CA 1
ATOM 3751 C C . ASP A 1 479 ? 5.977 -15.569 -48.425 1.00 46.91 479 ASP A C 1
ATOM 3753 O O . ASP A 1 479 ? 7.017 -16.222 -48.428 1.00 46.91 479 ASP A O 1
ATOM 3757 N N . GLU A 1 480 ? 5.715 -14.704 -49.409 1.00 41.62 480 GLU A N 1
ATOM 3758 C CA . GLU A 1 480 ? 6.501 -14.556 -50.641 1.00 41.62 480 GLU A CA 1
ATOM 3759 C C . GLU A 1 480 ? 7.443 -13.333 -50.677 1.00 41.62 480 GLU A C 1
ATOM 3761 O O . GLU A 1 480 ? 8.265 -13.217 -51.586 1.00 41.62 480 GLU A O 1
ATOM 3766 N N . THR A 1 481 ? 7.399 -12.422 -49.693 1.00 44.41 481 THR A N 1
ATOM 3767 C CA . THR A 1 481 ? 8.251 -11.210 -49.685 1.00 44.41 481 THR A CA 1
ATOM 3768 C C . THR A 1 481 ? 9.185 -11.146 -48.479 1.00 44.41 481 THR A C 1
ATOM 3770 O O . THR A 1 481 ? 8.809 -10.728 -47.384 1.00 44.41 481 THR A O 1
ATOM 3773 N N . TYR A 1 482 ? 10.450 -11.518 -48.692 1.00 45.50 482 TYR A N 1
ATOM 3774 C CA . TYR A 1 482 ? 11.523 -11.371 -47.708 1.00 45.50 482 TYR A CA 1
ATOM 3775 C C . TYR A 1 482 ? 11.975 -9.902 -47.627 1.00 45.50 482 TYR A C 1
ATOM 3777 O O . TYR A 1 482 ? 12.735 -9.418 -48.469 1.00 45.50 482 TYR A O 1
ATOM 3785 N N . TYR A 1 483 ? 11.510 -9.166 -46.616 1.00 52.84 483 TYR A N 1
ATOM 3786 C CA . TYR A 1 483 ? 12.015 -7.820 -46.331 1.00 52.84 483 TYR A CA 1
ATOM 3787 C C . TYR A 1 483 ? 13.397 -7.898 -45.664 1.00 52.84 483 TYR A C 1
ATOM 3789 O O . TYR A 1 483 ? 13.615 -8.663 -44.726 1.00 52.84 483 TYR A O 1
ATOM 3797 N N . SER A 1 484 ? 14.356 -7.091 -46.129 1.00 51.88 484 SER A N 1
ATOM 3798 C CA . SER A 1 484 ? 15.631 -6.918 -45.428 1.00 51.88 484 SER A CA 1
ATOM 3799 C C . SER A 1 484 ? 15.416 -6.152 -44.116 1.00 51.88 484 SER A C 1
ATOM 3801 O O . SER A 1 484 ? 14.586 -5.246 -44.048 1.00 51.88 484 SER A O 1
ATOM 3803 N N . ARG A 1 485 ? 16.220 -6.444 -43.081 1.00 46.03 485 ARG A N 1
ATOM 3804 C CA . ARG A 1 485 ? 16.191 -5.738 -41.780 1.00 46.03 485 ARG A CA 1
ATOM 3805 C C . ARG A 1 485 ? 16.299 -4.211 -41.927 1.00 46.03 485 ARG A C 1
ATOM 3807 O O . ARG A 1 485 ? 15.730 -3.481 -41.125 1.00 46.03 485 ARG A O 1
ATOM 3814 N N . SER A 1 486 ? 17.002 -3.727 -42.954 1.00 45.50 486 SER A N 1
ATOM 3815 C CA . SER A 1 486 ? 17.075 -2.300 -43.296 1.00 45.50 486 SER A CA 1
ATOM 3816 C C . SER A 1 486 ? 15.714 -1.716 -43.693 1.00 45.50 486 SER A C 1
ATOM 3818 O O . SER A 1 486 ? 15.315 -0.699 -43.136 1.00 45.50 486 SER A O 1
ATOM 3820 N N . LYS A 1 487 ? 14.957 -2.395 -44.566 1.00 52.44 487 LYS A N 1
ATOM 3821 C CA . LYS A 1 487 ? 13.607 -1.973 -44.977 1.00 52.44 487 LYS A CA 1
ATOM 3822 C C . LYS A 1 487 ? 12.595 -2.050 -43.830 1.00 52.44 487 LYS A C 1
ATOM 3824 O O . LYS A 1 487 ? 11.728 -1.190 -43.726 1.00 52.44 487 LYS A O 1
ATOM 3829 N N . GLU A 1 488 ? 12.720 -3.038 -42.941 1.00 55.22 488 GLU A N 1
ATOM 3830 C CA . GLU A 1 488 ? 11.901 -3.118 -41.720 1.00 55.22 488 GLU A CA 1
ATOM 3831 C C . GLU A 1 488 ? 12.176 -1.925 -40.783 1.00 55.22 488 GLU A C 1
ATOM 3833 O O . GLU A 1 488 ? 11.250 -1.297 -40.273 1.00 55.22 488 GLU A O 1
ATOM 3838 N N . LEU A 1 489 ? 13.450 -1.559 -40.594 1.00 54.38 489 LEU A N 1
ATOM 3839 C CA . LEU A 1 489 ? 13.848 -0.409 -39.775 1.00 54.38 489 LEU A CA 1
ATOM 3840 C C . LEU A 1 489 ? 13.434 0.941 -40.383 1.00 54.38 489 LEU A C 1
ATOM 3842 O O . LEU A 1 489 ? 13.156 1.862 -39.617 1.00 54.38 489 LEU A O 1
ATOM 3846 N N . GLU A 1 490 ? 13.375 1.068 -41.710 1.00 58.56 490 GLU A N 1
ATOM 3847 C CA . GLU A 1 490 ? 12.830 2.249 -42.405 1.00 58.56 490 GLU A CA 1
ATOM 3848 C C . GLU A 1 490 ? 11.305 2.360 -42.295 1.00 58.56 490 GLU A C 1
ATOM 3850 O O . GLU A 1 490 ? 10.754 3.459 -42.371 1.00 58.56 490 GLU A O 1
ATOM 3855 N N . TYR A 1 491 ? 10.615 1.228 -42.148 1.00 61.97 491 TYR A N 1
ATOM 3856 C CA . TYR A 1 491 ? 9.168 1.186 -41.975 1.00 61.97 491 TYR A CA 1
ATOM 3857 C C . TYR A 1 491 ? 8.757 1.540 -40.538 1.00 61.97 491 TYR A C 1
ATOM 3859 O O . TYR A 1 491 ? 7.831 2.324 -40.335 1.00 61.97 491 TYR A O 1
ATOM 3867 N N . TYR A 1 492 ? 9.462 1.009 -39.533 1.00 61.97 492 TYR A N 1
ATOM 3868 C CA . TYR A 1 492 ? 9.204 1.317 -38.122 1.00 61.97 492 TYR A CA 1
ATOM 3869 C C . TYR A 1 492 ? 9.605 2.758 -37.778 1.00 61.97 492 TYR A C 1
ATOM 3871 O O . TYR A 1 492 ? 10.713 3.190 -38.097 1.00 61.97 492 TYR A O 1
ATOM 3879 N N . GLY A 1 493 ? 8.742 3.498 -37.079 1.00 58.16 493 GLY A N 1
ATOM 3880 C CA . GLY A 1 493 ? 8.978 4.894 -36.692 1.00 58.16 493 GLY A CA 1
ATOM 3881 C C . GLY A 1 493 ? 8.641 5.944 -37.757 1.00 58.16 493 GLY A C 1
ATOM 3882 O O . GLY A 1 493 ? 8.883 7.126 -37.518 1.00 58.16 493 GLY A O 1
ATOM 3883 N N . LYS A 1 494 ? 8.067 5.566 -38.912 1.00 66.50 494 LYS A N 1
ATOM 3884 C CA . LYS A 1 494 ? 7.502 6.554 -39.845 1.00 66.50 494 LYS A CA 1
ATOM 3885 C C . LYS A 1 494 ? 6.254 7.191 -39.243 1.00 66.50 494 LYS A C 1
ATOM 3887 O O . LYS A 1 494 ? 5.292 6.496 -38.900 1.00 66.50 494 LYS A O 1
ATOM 3892 N N . ILE A 1 495 ? 6.261 8.520 -39.175 1.00 63.59 495 ILE A N 1
ATOM 3893 C CA . ILE A 1 495 ? 5.103 9.303 -38.749 1.00 63.59 495 ILE A CA 1
ATOM 3894 C C . ILE A 1 495 ? 4.022 9.134 -39.818 1.00 63.59 495 ILE A C 1
ATOM 3896 O O . ILE A 1 495 ? 4.150 9.632 -40.933 1.00 63.59 495 ILE A O 1
ATOM 3900 N N . SER A 1 496 ? 3.006 8.344 -39.506 1.00 64.62 496 SER A N 1
ATOM 3901 C CA . SER A 1 496 ? 1.912 8.005 -40.426 1.00 64.62 496 SER A CA 1
ATOM 3902 C C . SER A 1 496 ? 0.562 7.884 -39.721 1.00 64.62 496 SER A C 1
ATOM 3904 O O . SER A 1 496 ? -0.463 7.762 -40.390 1.00 64.62 496 SER A O 1
ATOM 3906 N N . GLY A 1 497 ? 0.566 7.917 -38.385 1.00 68.25 497 GLY A N 1
ATOM 3907 C CA . GLY A 1 497 ? -0.618 7.932 -37.537 1.00 68.25 497 GLY A CA 1
ATOM 3908 C C . GLY A 1 497 ? -0.964 9.333 -37.034 1.00 68.25 497 GLY A C 1
ATOM 3909 O O . GLY A 1 497 ? -0.327 10.325 -37.392 1.00 68.25 497 GLY A O 1
ATOM 3910 N N . THR A 1 498 ? -1.978 9.410 -36.172 1.00 78.31 498 THR A N 1
ATOM 3911 C CA . THR A 1 498 ? -2.382 10.681 -35.548 1.00 78.31 498 THR A CA 1
ATOM 3912 C C . THR A 1 498 ? -1.444 10.992 -34.377 1.00 78.31 498 THR A C 1
ATOM 3914 O O . THR A 1 498 ? -1.321 10.141 -33.493 1.00 78.31 498 THR A O 1
ATOM 3917 N N . PRO A 1 499 ? -0.773 12.158 -34.335 1.00 81.81 499 PRO A N 1
ATOM 3918 C CA . PRO A 1 499 ? 0.114 12.509 -33.229 1.00 81.81 499 PRO A CA 1
ATOM 3919 C C . PRO A 1 499 ? -0.627 12.587 -31.890 1.00 81.81 499 PRO A C 1
ATOM 3921 O O . PRO A 1 499 ? -1.717 13.149 -31.814 1.00 81.81 499 PRO A O 1
ATOM 3924 N N . VAL A 1 500 ? 0.004 12.067 -30.842 1.00 81.25 500 VAL A N 1
ATOM 3925 C CA . VAL A 1 500 ? -0.408 12.218 -29.442 1.00 81.25 500 VAL A CA 1
ATOM 3926 C C . VAL A 1 500 ? 0.186 13.521 -28.918 1.00 81.25 500 VAL A C 1
ATOM 3928 O O . VAL A 1 500 ? 1.409 13.688 -28.943 1.00 81.25 500 VAL A O 1
ATOM 3931 N N . LYS A 1 501 ? -0.648 14.443 -28.432 1.00 74.12 501 LYS A N 1
ATOM 3932 C CA . LYS A 1 501 ? -0.172 15.729 -27.887 1.00 74.12 501 LYS A CA 1
ATOM 3933 C C . LYS A 1 501 ? 0.196 15.608 -26.414 1.00 74.12 501 LYS A C 1
ATOM 3935 O O . LYS A 1 501 ? 1.197 16.177 -25.980 1.00 74.12 501 LYS A O 1
ATOM 3940 N N . HIS A 1 502 ? -0.577 14.825 -25.663 1.00 74.25 502 HIS A N 1
ATOM 3941 C CA . HIS A 1 502 ? -0.331 14.540 -24.253 1.00 74.25 502 HIS A CA 1
ATOM 3942 C C . HIS A 1 502 ? -0.409 13.042 -23.969 1.00 74.25 502 HIS A C 1
ATOM 3944 O O . HIS A 1 502 ? -1.305 12.353 -24.446 1.00 74.25 502 HIS A O 1
ATOM 3950 N N . CYS A 1 503 ? 0.494 12.531 -23.126 1.00 74.44 503 CYS A N 1
ATOM 3951 C CA . CYS A 1 503 ? 0.539 11.110 -22.757 1.00 74.44 503 CYS A CA 1
ATOM 3952 C C . CYS A 1 503 ? -0.792 10.582 -22.195 1.00 74.44 503 CYS A C 1
ATOM 3954 O O . CYS A 1 503 ? -1.059 9.388 -22.260 1.00 74.44 503 CYS A O 1
ATOM 3956 N N . SER A 1 504 ? -1.634 11.454 -21.648 1.00 74.56 504 SER A N 1
ATOM 3957 C CA . SER A 1 504 ? -2.963 11.125 -21.141 1.00 74.56 504 SER A CA 1
ATOM 3958 C C . SER A 1 504 ? -3.985 10.767 -22.223 1.00 74.56 504 SER A C 1
ATOM 3960 O O . SER A 1 504 ? -4.894 9.983 -21.953 1.00 74.56 504 SER A O 1
ATOM 3962 N N . GLU A 1 505 ? -3.813 11.242 -23.459 1.00 77.44 505 GLU A N 1
ATOM 3963 C CA . GLU A 1 505 ? -4.643 10.859 -24.616 1.00 77.44 505 GLU A CA 1
ATOM 3964 C C . GLU A 1 505 ? -4.491 9.362 -24.930 1.00 77.44 505 GLU A C 1
ATOM 3966 O O . GLU A 1 505 ? -5.439 8.698 -25.350 1.00 77.44 505 GLU A O 1
ATOM 3971 N N . ILE A 1 506 ? -3.325 8.784 -24.611 1.00 81.25 506 ILE A N 1
ATOM 3972 C CA . ILE A 1 506 ? -3.079 7.338 -24.704 1.00 81.25 506 ILE A CA 1
ATOM 3973 C C . ILE A 1 506 ? -3.985 6.563 -23.746 1.00 81.25 506 ILE A C 1
ATOM 3975 O O . ILE A 1 506 ? -4.308 5.413 -24.033 1.00 81.25 506 ILE A O 1
ATOM 3979 N N . LEU A 1 507 ? -4.425 7.166 -22.639 1.00 76.12 507 LEU A N 1
ATOM 3980 C CA . LEU A 1 507 ? -5.285 6.528 -21.640 1.00 76.12 507 LEU A CA 1
ATOM 3981 C C . LEU A 1 507 ? -6.770 6.758 -21.937 1.00 76.12 507 LEU A C 1
ATOM 3983 O O . LEU A 1 507 ? -7.549 5.813 -21.861 1.00 76.12 507 LEU A O 1
ATOM 3987 N N . LEU A 1 508 ? -7.155 7.974 -22.335 1.00 64.06 508 LEU A N 1
ATOM 3988 C CA . LEU A 1 508 ? -8.559 8.343 -22.556 1.00 64.06 508 LEU A CA 1
ATOM 3989 C C . LEU A 1 508 ? -9.125 7.867 -23.894 1.00 64.06 508 LEU A C 1
ATOM 3991 O O . LEU A 1 508 ? -10.217 7.318 -23.936 1.00 64.06 508 LEU A O 1
ATOM 3995 N N . GLY A 1 509 ? -8.353 7.984 -24.970 1.00 56.88 509 GLY A N 1
ATOM 3996 C CA . GLY A 1 509 ? -8.820 7.685 -26.321 1.00 56.88 509 GLY A CA 1
ATOM 3997 C C . GLY A 1 509 ? -9.216 8.863 -27.155 1.00 56.88 509 GLY A C 1
ATOM 3998 O O . GLY A 1 509 ? -9.156 10.003 -26.707 1.00 56.88 509 GLY A O 1
ATOM 3999 N N . MET A 1 510 ? -9.560 8.554 -28.405 1.00 51.69 510 MET A N 1
ATOM 4000 C CA . MET A 1 510 ? -10.131 9.540 -29.308 1.00 51.69 510 MET A CA 1
ATOM 4001 C C . MET A 1 510 ? -11.575 9.813 -28.883 1.00 51.69 510 MET A C 1
ATOM 4003 O O . MET A 1 510 ? -12.254 8.913 -28.401 1.00 51.69 510 MET A O 1
ATOM 4007 N N . ILE A 1 511 ? -12.048 11.043 -29.092 1.00 46.84 511 ILE A N 1
ATOM 4008 C CA . ILE A 1 511 ? -13.396 11.510 -28.708 1.00 46.84 511 ILE A CA 1
ATOM 4009 C C . ILE A 1 511 ? -14.523 10.642 -29.325 1.00 46.84 511 ILE A C 1
ATOM 4011 O O . ILE A 1 511 ? -15.627 10.614 -28.793 1.00 46.84 511 ILE A O 1
ATOM 4015 N N . ASP A 1 512 ? -14.227 9.877 -30.382 1.00 44.91 512 ASP A N 1
ATOM 4016 C CA . ASP A 1 512 ? -15.163 8.981 -31.076 1.00 44.91 512 ASP A CA 1
ATOM 4017 C C . ASP A 1 512 ? -15.075 7.489 -30.652 1.00 44.91 512 ASP A C 1
ATOM 4019 O O . ASP A 1 512 ? -15.812 6.654 -31.184 1.00 44.91 512 ASP A O 1
ATOM 4023 N N . ASP A 1 513 ? -14.201 7.115 -29.704 1.00 49.47 513 ASP A N 1
ATOM 4024 C CA . ASP A 1 513 ? -14.086 5.729 -29.215 1.00 49.47 513 ASP A CA 1
ATOM 4025 C C . ASP A 1 513 ? -15.217 5.411 -28.208 1.00 49.47 513 ASP A C 1
ATOM 4027 O O . ASP A 1 513 ? -15.136 5.759 -27.032 1.00 49.47 513 ASP A O 1
ATOM 4031 N N . GLN A 1 514 ? -16.257 4.674 -28.625 1.00 42.72 514 GLN A N 1
ATOM 4032 C CA . GLN A 1 514 ? -17.317 4.185 -27.715 1.00 42.72 514 GLN A CA 1
ATOM 4033 C C . GLN A 1 514 ? -16.846 3.092 -26.724 1.00 42.72 514 GLN A C 1
ATOM 4035 O O . GLN A 1 514 ? -17.603 2.691 -25.838 1.00 42.72 514 GLN A O 1
ATOM 4040 N N . GLU A 1 515 ? -15.609 2.589 -26.843 1.00 52.25 515 GLU A N 1
ATOM 4041 C CA . GLU A 1 515 ? -15.050 1.544 -25.975 1.00 52.25 515 GLU A CA 1
ATOM 4042 C C . GLU A 1 515 ? -13.858 2.026 -25.131 1.00 52.25 515 GLU A C 1
ATOM 4044 O O . GLU A 1 515 ? -12.884 2.572 -25.642 1.00 52.25 515 GLU A O 1
ATOM 4049 N N . SER A 1 516 ? -13.863 1.710 -23.829 1.00 56.75 516 SER A N 1
ATOM 4050 C CA . SER A 1 516 ? -12.757 2.050 -22.924 1.00 56.75 516 SER A CA 1
ATOM 4051 C C . SER A 1 516 ? -11.462 1.287 -23.264 1.00 56.75 516 SER A C 1
ATOM 4053 O O . SER A 1 516 ? -11.458 0.057 -23.415 1.00 56.75 516 SER A O 1
ATOM 4055 N N . ALA A 1 517 ? -10.331 1.999 -23.338 1.00 61.41 517 ALA A N 1
ATOM 4056 C CA . ALA A 1 517 ? -9.016 1.428 -23.649 1.00 61.41 517 ALA A CA 1
ATOM 4057 C C . ALA A 1 517 ? -8.357 0.750 -22.444 1.00 61.41 517 ALA A C 1
ATOM 4059 O O . ALA A 1 517 ? -7.399 1.238 -21.849 1.00 61.41 517 ALA A O 1
ATOM 4060 N N . ASN A 1 518 ? -8.868 -0.429 -22.108 1.00 76.06 518 ASN A N 1
ATOM 4061 C CA . ASN A 1 518 ? -8.360 -1.212 -20.982 1.00 76.06 518 ASN A CA 1
ATOM 4062 C C . ASN A 1 518 ? -7.076 -1.996 -21.337 1.00 76.06 518 ASN A C 1
ATOM 4064 O O . ASN A 1 518 ? -6.387 -2.463 -20.438 1.00 76.06 518 ASN A O 1
ATOM 4068 N N . SER A 1 519 ? -6.727 -2.130 -22.625 1.00 85.19 519 SER A N 1
ATOM 4069 C CA . SER A 1 519 ? -5.490 -2.779 -23.090 1.00 85.19 519 SER A CA 1
ATOM 4070 C C . SER A 1 519 ? -4.764 -1.920 -24.133 1.00 85.19 519 SER A C 1
ATOM 4072 O O . SER A 1 519 ? -5.292 -1.626 -25.209 1.00 85.19 519 SER A O 1
ATOM 4074 N N . ILE A 1 520 ? -3.539 -1.504 -23.805 1.00 89.50 520 ILE A N 1
ATOM 4075 C CA . ILE A 1 520 ? -2.727 -0.565 -24.587 1.00 89.50 520 ILE A CA 1
ATOM 4076 C C . ILE A 1 520 ? -1.386 -1.224 -24.917 1.00 89.50 520 ILE A C 1
ATOM 4078 O O . ILE A 1 520 ? -0.673 -1.678 -24.022 1.00 89.50 520 ILE A O 1
ATOM 4082 N N . LEU A 1 521 ? -1.012 -1.235 -26.193 1.00 90.69 521 LEU A N 1
ATOM 4083 C CA . LEU A 1 521 ? 0.305 -1.660 -26.653 1.00 90.69 521 LEU A CA 1
ATOM 4084 C C . LEU A 1 521 ? 1.118 -0.453 -27.128 1.00 90.69 521 LEU A C 1
ATOM 4086 O O . LEU A 1 521 ? 0.733 0.234 -28.072 1.00 90.69 521 LEU A O 1
ATOM 4090 N N . VAL A 1 522 ? 2.266 -0.234 -26.494 1.00 92.06 522 VAL A N 1
ATOM 4091 C CA . VAL A 1 522 ? 3.240 0.806 -26.827 1.00 92.06 522 VAL A CA 1
ATOM 4092 C C . VAL A 1 522 ? 4.449 0.167 -27.503 1.00 92.06 522 VAL A C 1
ATOM 4094 O O . VAL A 1 522 ? 5.186 -0.632 -26.922 1.00 92.06 522 VAL A O 1
ATOM 4097 N N . VAL A 1 523 ? 4.682 0.535 -28.751 1.00 90.56 523 VAL A N 1
ATOM 4098 C CA . VAL A 1 523 ? 5.735 -0.025 -29.593 1.00 90.56 523 VAL A CA 1
ATOM 4099 C C . VAL A 1 523 ? 6.811 1.021 -29.849 1.00 90.56 523 VAL A C 1
ATOM 4101 O O . VAL A 1 523 ? 6.544 2.215 -29.916 1.00 90.56 523 VAL A O 1
ATOM 4104 N N . GLY A 1 524 ? 8.055 0.580 -30.002 1.00 88.38 524 GLY A N 1
ATOM 4105 C CA . GLY A 1 524 ? 9.135 1.470 -30.410 1.00 88.38 524 GLY A CA 1
ATOM 4106 C C . GLY A 1 524 ? 10.479 0.765 -30.529 1.00 88.38 524 GLY A C 1
ATOM 4107 O O . GLY A 1 524 ? 10.708 -0.290 -29.922 1.00 88.38 524 GLY A O 1
ATOM 4108 N N . LYS A 1 525 ? 11.396 1.354 -31.300 1.00 84.44 525 LYS A N 1
ATOM 4109 C CA . LYS A 1 525 ? 12.744 0.810 -31.534 1.00 84.44 525 LYS A CA 1
ATOM 4110 C C . LYS A 1 525 ? 13.552 0.660 -30.234 1.00 84.44 525 LYS A C 1
ATOM 4112 O O . LYS A 1 525 ? 13.200 1.176 -29.168 1.00 84.44 525 LYS A O 1
ATOM 4117 N N . ALA A 1 526 ? 14.640 -0.105 -30.293 1.00 82.56 526 ALA A N 1
ATOM 4118 C CA . ALA A 1 526 ? 15.575 -0.198 -29.173 1.00 82.56 526 ALA A CA 1
ATOM 4119 C C . ALA A 1 526 ? 16.164 1.191 -28.861 1.00 82.56 526 ALA A C 1
ATOM 4121 O O . ALA A 1 526 ? 16.457 1.956 -29.773 1.00 82.56 526 ALA A O 1
ATOM 4122 N N . GLY A 1 527 ? 16.285 1.534 -27.576 1.00 80.31 527 GLY A N 1
ATOM 4123 C CA . GLY A 1 527 ? 16.816 2.831 -27.139 1.00 80.31 527 GLY A CA 1
ATOM 4124 C C . GLY A 1 527 ? 15.904 4.046 -27.365 1.00 80.31 527 GLY A C 1
ATOM 4125 O O . GLY A 1 527 ? 16.275 5.145 -26.967 1.00 80.31 527 GLY A O 1
ATOM 4126 N N . ILE A 1 528 ? 14.703 3.873 -27.935 1.00 86.62 528 ILE A N 1
ATOM 4127 C CA . ILE A 1 528 ? 13.805 4.995 -28.272 1.00 86.62 528 ILE A CA 1
ATOM 4128 C C . ILE A 1 528 ? 13.130 5.659 -27.057 1.00 86.62 528 ILE A C 1
ATOM 4130 O O . ILE A 1 528 ? 12.443 6.660 -27.204 1.00 86.62 528 ILE A O 1
ATOM 4134 N N . GLY A 1 529 ? 13.298 5.092 -25.856 1.00 87.12 529 GLY A N 1
ATOM 4135 C CA . GLY A 1 529 ? 12.758 5.657 -24.615 1.00 87.12 529 GLY A CA 1
ATOM 4136 C C . GLY A 1 529 ? 11.512 4.975 -24.039 1.00 87.12 529 GLY A C 1
ATOM 4137 O O . GLY A 1 529 ? 10.911 5.537 -23.137 1.00 87.12 529 GLY A O 1
ATOM 4138 N N . LYS A 1 530 ? 11.130 3.763 -24.478 1.00 91.31 530 LYS A N 1
ATOM 4139 C CA . LYS A 1 530 ? 9.946 3.030 -23.954 1.00 91.31 530 LYS A CA 1
ATOM 4140 C C . LYS A 1 530 ? 9.912 2.897 -22.421 1.00 91.31 530 LYS A C 1
ATOM 4142 O O . LYS A 1 530 ? 8.907 3.231 -21.799 1.00 91.31 530 LYS A O 1
ATOM 4147 N N . SER A 1 531 ? 11.012 2.452 -21.811 1.00 89.19 531 SER A N 1
ATOM 4148 C CA . SER A 1 531 ? 11.097 2.289 -20.352 1.00 89.19 531 SER A CA 1
ATOM 4149 C C . SER A 1 531 ? 11.060 3.628 -19.617 1.00 89.19 531 SER A C 1
ATOM 4151 O O . SER A 1 531 ? 10.381 3.762 -18.602 1.00 89.19 531 SER A O 1
ATOM 4153 N N . LEU A 1 532 ? 11.740 4.645 -20.159 1.00 88.38 532 LEU A N 1
ATOM 4154 C CA . LEU A 1 532 ? 11.710 6.000 -19.608 1.00 88.38 532 LEU A CA 1
ATOM 4155 C C . LEU A 1 532 ? 10.302 6.608 -19.699 1.00 88.38 532 LEU A C 1
ATOM 4157 O O . LEU A 1 532 ? 9.836 7.231 -18.752 1.00 88.38 532 LEU A O 1
ATOM 4161 N N . PHE A 1 533 ? 9.596 6.368 -20.803 1.00 90.12 533 PHE A N 1
ATOM 4162 C CA . PHE A 1 533 ? 8.200 6.748 -20.972 1.00 90.12 533 PHE A CA 1
ATOM 4163 C C . PHE A 1 533 ? 7.305 6.095 -19.906 1.00 90.12 533 PHE A C 1
ATOM 4165 O O . PHE A 1 533 ? 6.544 6.796 -19.246 1.00 90.12 533 PHE A O 1
ATOM 4172 N N . CYS A 1 534 ? 7.451 4.790 -19.647 1.00 92.00 534 CYS A N 1
ATOM 4173 C CA . CYS A 1 534 ? 6.711 4.104 -18.578 1.00 92.00 534 CYS A CA 1
ATOM 4174 C C . CYS A 1 534 ? 6.970 4.710 -17.195 1.00 92.00 534 CYS A C 1
ATOM 4176 O O . CYS A 1 534 ? 6.029 4.940 -16.435 1.00 92.00 534 CYS A O 1
ATOM 4178 N N . GLN A 1 535 ? 8.240 4.989 -16.884 1.00 90.00 535 GLN A N 1
ATOM 4179 C CA . GLN A 1 535 ? 8.633 5.646 -15.636 1.00 90.00 535 GLN A CA 1
ATOM 4180 C C . GLN A 1 535 ? 8.053 7.058 -15.527 1.00 90.00 535 GLN A C 1
ATOM 4182 O O . GLN A 1 535 ? 7.594 7.442 -14.454 1.00 90.00 535 GLN A O 1
ATOM 4187 N N . LYS A 1 536 ? 8.027 7.819 -16.626 1.00 88.19 536 LYS A N 1
ATOM 4188 C CA . LYS A 1 536 ? 7.431 9.155 -16.640 1.00 88.19 536 LYS A CA 1
ATOM 4189 C C . LYS A 1 536 ? 5.917 9.098 -16.432 1.00 88.19 536 LYS A C 1
ATOM 4191 O O . LYS A 1 536 ? 5.417 9.834 -15.596 1.00 88.19 536 LYS A O 1
ATOM 4196 N N . VAL A 1 537 ? 5.204 8.171 -17.076 1.00 90.00 537 VAL A N 1
ATOM 4197 C CA . VAL A 1 537 ? 3.748 7.999 -16.897 1.00 90.00 537 VAL A CA 1
ATOM 4198 C C . VAL A 1 537 ? 3.383 7.712 -15.437 1.00 90.00 537 VAL A C 1
ATOM 4200 O O . VAL A 1 537 ? 2.526 8.389 -14.868 1.00 90.00 537 VAL A O 1
ATOM 4203 N N . ILE A 1 538 ? 4.042 6.737 -14.799 1.00 91.81 538 ILE A N 1
ATOM 4204 C CA . ILE A 1 538 ? 3.756 6.401 -13.393 1.00 91.81 538 ILE A CA 1
ATOM 4205 C C . ILE A 1 538 ? 4.168 7.531 -12.436 1.00 91.81 538 ILE A C 1
ATOM 4207 O O . ILE A 1 538 ? 3.484 7.775 -11.440 1.00 91.81 538 ILE A O 1
ATOM 4211 N N . ARG A 1 539 ? 5.244 8.260 -12.752 1.00 91.19 539 ARG A N 1
ATOM 4212 C CA . ARG A 1 539 ? 5.687 9.431 -11.989 1.00 91.19 539 ARG A CA 1
ATOM 4213 C C . ARG A 1 539 ? 4.698 10.587 -12.089 1.00 91.19 539 ARG A C 1
ATOM 4215 O O . ARG A 1 539 ? 4.348 11.162 -11.065 1.00 91.19 539 ARG A O 1
ATOM 4222 N N . ASP A 1 540 ? 4.210 10.888 -13.286 1.00 88.38 540 ASP A N 1
ATOM 4223 C CA . ASP A 1 540 ? 3.214 11.937 -13.507 1.00 88.38 540 ASP A CA 1
ATOM 4224 C C . ASP A 1 540 ? 1.916 11.597 -12.784 1.00 88.38 540 ASP A C 1
ATOM 4226 O O . ASP A 1 540 ? 1.271 12.480 -12.223 1.00 88.38 540 ASP A O 1
ATOM 4230 N N . TRP A 1 541 ? 1.541 10.317 -12.710 1.00 90.75 541 TRP A N 1
ATOM 4231 C CA . TRP A 1 541 ? 0.427 9.898 -11.863 1.00 90.75 541 TRP A CA 1
ATOM 4232 C C . TRP A 1 541 ? 0.716 10.167 -10.378 1.00 90.75 541 TRP A C 1
ATOM 4234 O O . TRP A 1 541 ? -0.129 10.725 -9.670 1.00 90.75 541 TRP A O 1
ATOM 4244 N N . ALA A 1 542 ? 1.915 9.822 -9.902 1.00 90.44 542 ALA A N 1
ATOM 4245 C CA . ALA A 1 542 ? 2.300 10.029 -8.510 1.00 90.44 542 ALA A CA 1
ATOM 4246 C C . ALA A 1 542 ? 2.369 11.514 -8.117 1.00 90.44 542 ALA A C 1
ATOM 4248 O O . ALA A 1 542 ? 1.974 11.868 -7.004 1.00 90.44 542 ALA A O 1
ATOM 4249 N N . ASN A 1 543 ? 2.777 12.383 -9.044 1.00 87.44 543 ASN A N 1
ATOM 4250 C CA . ASN A 1 543 ? 2.800 13.837 -8.874 1.00 87.44 543 ASN A CA 1
ATOM 4251 C C . ASN A 1 543 ? 1.428 14.505 -9.119 1.00 87.44 543 ASN A C 1
ATOM 4253 O O . ASN A 1 543 ? 1.267 15.715 -8.957 1.00 87.44 543 ASN A O 1
ATOM 4257 N N . ASN A 1 544 ? 0.403 13.718 -9.468 1.00 83.88 544 ASN A N 1
ATOM 4258 C CA . ASN A 1 544 ? -0.924 14.186 -9.880 1.00 83.88 544 ASN A CA 1
ATOM 4259 C C . ASN A 1 544 ? -0.899 15.086 -11.126 1.00 83.88 544 ASN A C 1
ATOM 4261 O O . ASN A 1 544 ? -1.752 15.956 -11.242 1.00 83.88 544 ASN A O 1
ATOM 4265 N N . GLU A 1 545 ? 0.064 14.913 -12.028 1.00 81.88 545 GLU A N 1
ATOM 4266 C CA . GLU A 1 545 ? 0.228 15.673 -13.276 1.00 81.88 545 GLU A CA 1
ATOM 4267 C C . GLU A 1 545 ? -0.303 14.935 -14.504 1.00 81.88 545 GLU A C 1
ATOM 4269 O O . GLU A 1 545 ? -0.753 15.587 -15.443 1.00 81.88 545 GLU A O 1
ATOM 4274 N N . LEU A 1 546 ? -0.334 13.596 -14.474 1.00 77.69 546 LEU A N 1
ATOM 4275 C CA . LEU A 1 546 ? -0.720 12.766 -15.623 1.00 77.69 546 LEU A CA 1
ATOM 4276 C C . LEU A 1 546 ? -2.079 13.167 -16.201 1.00 77.69 546 LEU A C 1
ATOM 4278 O O . LEU A 1 546 ? -2.275 13.104 -17.404 1.00 77.69 546 LEU A O 1
ATOM 4282 N N . LEU A 1 547 ? -3.009 13.589 -15.347 1.00 66.38 547 LEU A N 1
ATOM 4283 C CA . LEU A 1 547 ? -4.391 13.885 -15.714 1.00 66.38 547 LEU A CA 1
ATOM 4284 C C . LEU A 1 547 ? -4.733 15.388 -15.642 1.00 66.38 547 LEU A C 1
ATOM 4286 O O . LEU A 1 547 ? -5.875 15.750 -15.884 1.00 66.38 547 LEU A O 1
ATOM 4290 N N . ARG A 1 548 ? -3.769 16.279 -15.340 1.00 63.59 548 ARG A N 1
ATOM 4291 C CA . ARG A 1 548 ? -4.021 17.733 -15.181 1.00 63.59 548 ARG A CA 1
ATOM 4292 C C . ARG A 1 548 ? -4.325 18.472 -16.481 1.00 63.59 548 ARG A C 1
ATOM 4294 O O . ARG A 1 548 ? -4.938 19.527 -16.433 1.00 63.59 548 ARG A O 1
ATOM 4301 N N . ALA A 1 549 ? -3.863 17.954 -17.614 1.00 54.66 549 ALA A N 1
ATOM 4302 C CA . ALA A 1 549 ? -3.959 18.634 -18.906 1.00 54.66 549 ALA A CA 1
ATOM 4303 C C . ALA A 1 549 ? -5.327 18.474 -19.602 1.00 54.66 549 ALA A C 1
ATOM 4305 O O . ALA A 1 549 ? -5.483 18.912 -20.736 1.00 54.66 549 ALA A O 1
ATOM 4306 N N . LEU A 1 550 ? -6.301 17.812 -18.968 1.00 56.53 550 LEU A N 1
ATOM 4307 C CA . LEU A 1 550 ? -7.579 17.459 -19.582 1.00 56.53 550 LEU A CA 1
ATOM 4308 C C . LEU A 1 550 ? -8.727 18.042 -18.755 1.00 56.53 550 LEU A C 1
ATOM 4310 O O . LEU A 1 550 ? -8.971 17.616 -17.633 1.00 56.53 550 LEU A O 1
ATOM 4314 N N . GLU A 1 551 ? -9.447 19.008 -19.322 1.00 47.88 551 GLU A N 1
ATOM 4315 C CA . GLU A 1 551 ? -10.602 19.682 -18.701 1.00 47.88 551 GLU A CA 1
ATOM 4316 C C . GLU A 1 551 ? -11.916 18.861 -18.798 1.00 47.88 551 GLU A C 1
ATOM 4318 O O . GLU A 1 551 ? -12.999 19.381 -18.543 1.00 47.88 551 GLU A O 1
ATOM 4323 N N . SER A 1 552 ? -11.851 17.578 -19.184 1.00 49.81 552 SER A N 1
ATOM 4324 C CA . SER A 1 552 ? -13.023 16.750 -19.530 1.00 49.81 552 SER A CA 1
ATOM 4325 C C . SER A 1 552 ? -13.592 15.936 -18.356 1.00 49.81 552 SER A C 1
ATOM 4327 O O . SER A 1 552 ? -12.884 15.550 -17.431 1.00 49.81 552 SER A O 1
ATOM 4329 N N . THR A 1 553 ? -14.894 15.644 -18.418 1.00 44.19 553 THR A N 1
ATOM 4330 C CA . THR A 1 553 ? -15.717 15.018 -17.367 1.00 44.19 553 THR A CA 1
ATOM 4331 C C . THR A 1 553 ? -15.656 13.476 -17.344 1.00 44.19 553 THR A C 1
ATOM 4333 O O . THR A 1 553 ? -16.171 12.864 -16.410 1.00 44.19 553 THR A O 1
ATOM 4336 N N . GLU A 1 554 ? -14.993 12.828 -18.311 1.00 52.69 554 GLU A N 1
ATOM 4337 C CA . GLU A 1 554 ? -14.908 11.355 -18.445 1.00 52.69 554 GLU A CA 1
ATOM 4338 C C . GLU A 1 554 ? -13.511 10.789 -18.106 1.00 52.69 554 GLU A C 1
ATOM 4340 O O . GLU A 1 554 ? -12.883 10.089 -18.899 1.00 52.69 554 GLU A O 1
ATOM 4345 N N . MET A 1 555 ? -12.974 11.105 -16.922 1.00 57.00 555 MET A N 1
ATOM 4346 C CA . MET A 1 555 ? -11.618 10.681 -16.535 1.00 57.00 555 MET A CA 1
ATOM 4347 C C . MET A 1 555 ? -11.588 9.424 -15.646 1.00 57.00 555 MET A C 1
ATOM 4349 O O . MET A 1 555 ? -12.339 9.345 -14.668 1.00 57.00 555 MET A O 1
ATOM 4353 N N . PRO A 1 556 ? -10.673 8.461 -15.888 1.00 63.25 556 PRO A N 1
ATOM 4354 C CA . PRO A 1 556 ? -10.469 7.335 -14.987 1.00 63.25 556 PRO A CA 1
ATOM 4355 C C . PRO A 1 556 ? -9.837 7.817 -13.674 1.00 63.25 556 PRO A C 1
ATOM 4357 O O . PRO A 1 556 ? -8.728 8.353 -13.646 1.00 63.25 556 PRO A O 1
ATOM 4360 N N . ASN A 1 557 ? -10.541 7.599 -12.561 1.00 75.25 557 ASN A N 1
ATOM 4361 C CA . ASN A 1 557 ? -10.074 7.920 -11.211 1.00 75.25 557 ASN A CA 1
ATOM 4362 C C . ASN A 1 557 ? -9.050 6.878 -10.721 1.00 75.25 557 ASN A C 1
ATOM 4364 O O . ASN A 1 557 ? -9.362 6.013 -9.901 1.00 75.25 557 ASN A O 1
ATOM 4368 N N . LEU A 1 558 ? -7.834 6.919 -11.271 1.00 86.50 558 LEU A N 1
ATOM 4369 C CA . LEU A 1 558 ? -6.771 5.965 -10.947 1.00 86.50 558 LEU A CA 1
ATOM 4370 C C . LEU A 1 558 ? -6.241 6.169 -9.518 1.00 86.50 558 LEU A C 1
ATOM 4372 O O . LEU A 1 558 ? -5.593 7.179 -9.222 1.00 86.50 558 LEU A O 1
ATOM 4376 N N . LYS A 1 559 ? -6.440 5.167 -8.654 1.00 89.12 559 LYS A N 1
ATOM 4377 C CA . LYS A 1 559 ? -5.903 5.112 -7.282 1.00 89.12 559 LYS A CA 1
ATOM 4378 C C . LYS A 1 559 ? -4.638 4.279 -7.142 1.00 89.12 559 LYS A C 1
ATOM 4380 O O . LYS A 1 559 ? -3.872 4.528 -6.216 1.00 89.12 559 LYS A O 1
ATOM 4385 N N . PHE A 1 560 ? -4.385 3.333 -8.043 1.00 92.94 560 PHE A N 1
ATOM 4386 C CA . PHE A 1 560 ? -3.170 2.520 -7.994 1.00 92.94 560 PHE A CA 1
ATOM 4387 C C . PHE A 1 560 ? -2.548 2.384 -9.373 1.00 92.94 560 PHE A C 1
ATOM 4389 O O . PHE A 1 560 ? -3.239 2.074 -10.342 1.00 92.94 560 PHE A O 1
ATOM 4396 N N . VAL A 1 561 ? -1.231 2.569 -9.443 1.00 94.38 561 VAL A N 1
ATOM 4397 C CA . VAL A 1 561 ? -0.449 2.332 -10.655 1.00 94.38 561 VAL A CA 1
ATOM 4398 C C . VAL A 1 561 ? 0.765 1.489 -10.296 1.00 94.38 561 VAL A C 1
ATOM 4400 O O . VAL A 1 561 ? 1.518 1.835 -9.386 1.00 94.38 561 VAL A O 1
ATOM 4403 N N . TYR A 1 562 ? 0.946 0.379 -11.006 1.00 95.62 562 TYR A N 1
ATOM 4404 C CA . TYR A 1 562 ? 2.050 -0.561 -10.799 1.00 95.62 562 TYR A CA 1
ATOM 4405 C C . TYR A 1 562 ? 2.939 -0.627 -12.042 1.00 95.62 562 TYR A C 1
ATOM 4407 O O . TYR A 1 562 ? 2.426 -0.628 -13.159 1.00 95.62 562 TYR A O 1
ATOM 4415 N N . LEU A 1 563 ? 4.259 -0.722 -11.853 1.00 95.19 563 LEU A N 1
ATOM 4416 C CA . LEU A 1 563 ? 5.235 -0.899 -12.932 1.00 95.19 563 LEU A CA 1
ATOM 4417 C C . LEU A 1 563 ? 5.973 -2.226 -12.741 1.00 95.19 563 LEU A C 1
ATOM 4419 O O . LEU A 1 563 ? 6.802 -2.371 -11.845 1.00 95.19 563 LEU A O 1
ATOM 4423 N N . LEU A 1 564 ? 5.680 -3.197 -13.599 1.00 94.00 564 LEU A N 1
ATOM 4424 C CA . LEU A 1 564 ? 6.305 -4.514 -13.611 1.00 94.00 564 LEU A CA 1
ATOM 4425 C C . LEU A 1 564 ? 7.185 -4.622 -14.853 1.00 94.00 564 LEU A C 1
ATOM 4427 O O . LEU A 1 564 ? 6.696 -4.551 -15.978 1.00 94.00 564 LEU A O 1
ATOM 4431 N N . THR A 1 565 ? 8.487 -4.823 -14.668 1.00 90.81 565 THR A N 1
ATOM 4432 C CA . THR A 1 565 ? 9.386 -5.056 -15.805 1.00 90.81 565 THR A CA 1
ATOM 4433 C C . THR A 1 565 ? 9.492 -6.551 -16.083 1.00 90.81 565 THR A C 1
ATOM 4435 O O . THR A 1 565 ? 9.725 -7.355 -15.175 1.00 90.81 565 THR A O 1
ATOM 4438 N N . PHE A 1 566 ? 9.388 -6.960 -17.344 1.00 87.69 566 PHE A N 1
ATOM 4439 C CA . PHE A 1 566 ? 9.564 -8.365 -17.722 1.00 87.69 566 PHE A CA 1
ATOM 4440 C C . PHE A 1 566 ? 10.961 -8.898 -17.378 1.00 87.69 566 PHE A C 1
ATOM 4442 O O . PHE A 1 566 ? 11.124 -10.085 -17.077 1.00 87.69 566 PHE A O 1
ATOM 4449 N N . ARG A 1 567 ? 11.959 -8.009 -17.318 1.00 82.19 567 ARG A N 1
ATOM 4450 C CA . ARG A 1 567 ? 13.297 -8.306 -16.802 1.00 82.19 567 ARG A CA 1
ATOM 4451 C C . ARG A 1 567 ? 13.277 -8.799 -15.358 1.00 82.19 567 ARG A C 1
ATOM 4453 O O . ARG A 1 567 ? 13.915 -9.804 -15.055 1.00 82.19 567 ARG A O 1
ATOM 4460 N N . GLN A 1 568 ? 12.537 -8.130 -14.476 1.00 82.06 568 GLN A N 1
ATOM 4461 C CA . GLN A 1 568 ? 12.369 -8.571 -13.089 1.00 82.06 568 GLN A CA 1
ATOM 4462 C C . GLN A 1 568 ? 11.519 -9.835 -13.007 1.00 82.06 568 GLN A C 1
ATOM 4464 O O . GLN A 1 568 ? 11.858 -10.757 -12.267 1.00 82.06 568 GLN A O 1
ATOM 4469 N N . LEU A 1 569 ? 10.460 -9.926 -13.812 1.00 84.75 569 LEU A N 1
ATOM 4470 C CA . LEU A 1 569 ? 9.599 -11.108 -13.846 1.00 84.75 569 LEU A CA 1
ATOM 4471 C C . LEU A 1 569 ? 10.356 -12.377 -14.277 1.00 84.75 569 LEU A C 1
ATOM 4473 O O . LEU A 1 569 ? 10.060 -13.463 -13.779 1.00 84.75 569 LEU A O 1
ATOM 4477 N N . ASN A 1 570 ? 11.386 -12.265 -15.125 1.00 78.62 570 ASN A N 1
ATOM 4478 C CA . ASN A 1 570 ? 12.265 -13.391 -15.466 1.00 78.62 570 ASN A CA 1
ATOM 4479 C C . ASN A 1 570 ? 12.984 -13.997 -14.244 1.00 78.62 570 ASN A C 1
ATOM 4481 O O . ASN A 1 570 ? 13.258 -15.200 -14.235 1.00 78.62 570 ASN A O 1
ATOM 4485 N N . LEU A 1 571 ? 13.259 -13.213 -13.193 1.00 76.81 571 LEU A N 1
ATOM 4486 C CA . LEU A 1 571 ? 13.914 -13.704 -11.969 1.00 76.81 571 LEU A CA 1
ATOM 4487 C C . LEU A 1 571 ? 13.047 -14.724 -11.214 1.00 76.81 571 LEU A C 1
ATOM 4489 O O . LEU A 1 571 ? 13.557 -15.541 -10.444 1.00 76.81 571 LEU A O 1
ATOM 4493 N N . LEU A 1 572 ? 11.736 -14.708 -11.461 1.00 79.94 572 LEU A N 1
ATOM 4494 C CA . LEU A 1 572 ? 10.761 -15.595 -10.832 1.00 79.94 572 LEU A CA 1
ATOM 4495 C C . LEU A 1 572 ? 10.734 -16.991 -11.473 1.00 79.94 572 LEU A C 1
ATOM 4497 O O . LEU A 1 572 ? 10.187 -17.920 -10.874 1.00 79.94 572 LEU A O 1
ATOM 4501 N N . LYS A 1 573 ? 11.383 -17.175 -12.633 1.00 75.62 573 LYS A N 1
ATOM 4502 C CA . LYS A 1 573 ? 11.501 -18.456 -13.352 1.00 75.62 573 LYS A CA 1
ATOM 4503 C C . LYS A 1 573 ? 10.135 -19.159 -13.478 1.00 75.62 573 LYS A C 1
ATOM 4505 O O . LYS A 1 573 ? 9.208 -18.593 -14.046 1.00 75.62 573 LYS A O 1
ATOM 4510 N N . ASN A 1 574 ? 9.999 -20.369 -12.925 1.00 76.12 574 ASN A N 1
ATOM 4511 C CA . ASN A 1 574 ? 8.788 -21.202 -12.996 1.00 76.12 574 ASN A CA 1
ATOM 4512 C C . ASN A 1 574 ? 7.932 -21.136 -11.713 1.00 76.12 574 ASN A C 1
ATOM 4514 O O . ASN A 1 574 ? 7.122 -22.031 -11.449 1.00 76.12 574 ASN A O 1
ATOM 4518 N N . LYS A 1 575 ? 8.136 -20.121 -10.861 1.00 83.62 575 LYS A N 1
ATOM 4519 C CA . LYS A 1 575 ? 7.337 -19.959 -9.642 1.00 83.62 575 LYS A CA 1
ATOM 4520 C C . LYS A 1 575 ? 5.871 -19.725 -9.996 1.00 83.62 575 LYS A C 1
ATOM 4522 O O . LYS A 1 575 ? 5.548 -19.011 -10.941 1.00 83.62 575 LYS A O 1
ATOM 4527 N N . HIS A 1 576 ? 5.003 -20.327 -9.194 1.00 89.94 576 HIS A N 1
ATOM 4528 C CA . HIS A 1 576 ? 3.571 -20.085 -9.247 1.00 89.94 576 HIS A CA 1
ATOM 4529 C C . HIS A 1 576 ? 3.224 -19.060 -8.174 1.00 89.94 576 HIS A C 1
ATOM 4531 O O . HIS A 1 576 ? 3.495 -19.286 -6.992 1.00 89.94 576 HIS A O 1
ATOM 4537 N N . LEU A 1 577 ? 2.663 -17.937 -8.600 1.00 91.25 577 LEU A N 1
ATOM 4538 C CA . LEU A 1 577 ? 2.366 -16.788 -7.752 1.00 91.25 577 LEU A CA 1
ATOM 4539 C C . LEU A 1 577 ? 0.907 -16.386 -7.926 1.00 91.25 577 LEU A C 1
ATOM 4541 O O . LEU A 1 577 ? 0.271 -16.740 -8.916 1.00 91.25 577 LEU A O 1
ATOM 4545 N N . THR A 1 578 ? 0.381 -15.687 -6.936 1.00 93.81 578 THR A N 1
ATOM 4546 C CA . THR A 1 578 ? -0.901 -14.983 -6.983 1.00 93.81 578 THR A CA 1
ATOM 4547 C C . THR A 1 578 ? -0.729 -13.610 -7.629 1.00 93.81 578 THR A C 1
ATOM 4549 O O . THR A 1 578 ? 0.390 -13.103 -7.750 1.00 93.81 578 THR A O 1
ATOM 4552 N N . LEU A 1 579 ? -1.839 -12.964 -7.995 1.00 95.00 579 LEU A N 1
ATOM 4553 C CA . LEU A 1 579 ? -1.790 -11.597 -8.512 1.00 95.00 579 LEU A CA 1
ATOM 4554 C C . LEU A 1 579 ? -1.200 -10.620 -7.483 1.00 95.00 579 LEU A C 1
ATOM 4556 O O . LEU A 1 579 ? -0.367 -9.794 -7.840 1.00 95.00 579 LEU A O 1
ATOM 4560 N N . ARG A 1 580 ? -1.580 -10.753 -6.205 1.00 94.19 580 ARG A N 1
ATOM 4561 C CA . ARG A 1 580 ? -1.055 -9.932 -5.101 1.00 94.19 580 ARG A CA 1
ATOM 4562 C C . ARG A 1 580 ? 0.466 -10.032 -4.992 1.00 94.19 580 ARG A C 1
ATOM 4564 O O . ARG A 1 580 ? 1.138 -9.010 -4.916 1.00 94.19 580 ARG A O 1
ATOM 4571 N N . GLU A 1 581 ? 0.998 -11.256 -5.031 1.00 91.19 581 GLU A N 1
ATOM 4572 C CA . GLU A 1 581 ? 2.445 -11.496 -5.004 1.00 91.19 581 GLU A CA 1
ATOM 4573 C C . GLU A 1 581 ? 3.133 -10.820 -6.203 1.00 91.19 581 GLU A C 1
ATOM 4575 O O . GLU A 1 581 ? 4.156 -10.176 -6.007 1.00 91.19 581 GLU A O 1
ATOM 4580 N N . ILE A 1 582 ? 2.568 -10.891 -7.419 1.00 91.81 582 ILE A N 1
ATOM 4581 C CA . ILE A 1 582 ? 3.137 -10.206 -8.596 1.00 91.81 582 ILE A CA 1
ATOM 4582 C C . ILE A 1 582 ? 3.089 -8.681 -8.466 1.00 91.81 582 ILE A C 1
ATOM 4584 O O . ILE A 1 582 ? 4.074 -8.030 -8.798 1.00 91.81 582 ILE A O 1
ATOM 4588 N N . LEU A 1 583 ? 1.992 -8.093 -7.984 1.00 92.62 583 LEU A N 1
ATOM 4589 C CA . LEU A 1 583 ? 1.902 -6.637 -7.821 1.00 92.62 583 LEU A CA 1
ATOM 4590 C C . LEU A 1 583 ? 2.938 -6.109 -6.812 1.00 92.62 583 LEU A C 1
ATOM 4592 O O . LEU A 1 583 ? 3.543 -5.066 -7.062 1.00 92.62 583 LEU A O 1
ATOM 4596 N N . ASN A 1 584 ? 3.229 -6.867 -5.746 1.00 89.12 584 ASN A N 1
ATOM 4597 C CA . ASN A 1 584 ? 4.303 -6.547 -4.794 1.00 89.12 584 ASN A CA 1
ATOM 4598 C C . ASN A 1 584 ? 5.723 -6.677 -5.393 1.00 89.12 584 ASN A C 1
ATOM 4600 O O . ASN A 1 584 ? 6.673 -6.177 -4.801 1.00 89.12 584 ASN A O 1
ATOM 4604 N N . PHE A 1 585 ? 5.894 -7.287 -6.575 1.00 85.75 585 PHE A N 1
ATOM 4605 C CA . PHE A 1 585 ? 7.171 -7.313 -7.314 1.00 85.75 585 PHE A CA 1
ATOM 4606 C C . PHE A 1 585 ? 7.414 -6.065 -8.184 1.00 85.75 585 PHE A C 1
ATOM 4608 O O . PHE A 1 585 ? 8.405 -6.015 -8.917 1.00 85.75 585 PHE A O 1
ATOM 4615 N N . SER A 1 586 ? 6.526 -5.069 -8.135 1.00 86.38 586 SER A N 1
ATOM 4616 C CA . SER A 1 586 ? 6.663 -3.821 -8.894 1.00 86.38 586 SER A CA 1
ATOM 4617 C C . SER A 1 586 ? 7.982 -3.100 -8.590 1.00 86.38 586 SER A C 1
ATOM 4619 O O . SER A 1 586 ? 8.406 -2.978 -7.442 1.00 86.38 586 SER A O 1
ATOM 4621 N N . SER A 1 587 ? 8.635 -2.593 -9.641 1.00 76.44 587 SER A N 1
ATOM 4622 C CA . SER A 1 587 ? 10.004 -2.058 -9.601 1.00 76.44 587 SER A CA 1
ATOM 4623 C C . SER A 1 587 ? 10.161 -0.774 -8.790 1.00 76.44 587 SER A C 1
ATOM 4625 O O . SER A 1 587 ? 11.278 -0.313 -8.577 1.00 76.44 587 SER A O 1
ATOM 4627 N N . VAL A 1 588 ? 9.040 -0.159 -8.433 1.00 78.25 588 VAL A N 1
ATOM 4628 C CA . VAL A 1 588 ? 8.936 1.159 -7.800 1.00 78.25 588 VAL A CA 1
ATOM 4629 C C . VAL A 1 588 ? 8.412 1.075 -6.363 1.00 78.25 588 VAL A C 1
ATOM 4631 O O . VAL A 1 588 ? 8.066 2.101 -5.778 1.00 78.25 588 VAL A O 1
ATOM 4634 N N . LEU A 1 589 ? 8.312 -0.134 -5.798 1.00 79.81 589 LEU A N 1
ATOM 4635 C CA . LEU A 1 589 ? 7.857 -0.364 -4.425 1.00 79.81 589 LEU A CA 1
ATOM 4636 C C . LEU A 1 589 ? 9.033 -0.486 -3.451 1.00 79.81 589 LEU A C 1
ATOM 4638 O O . LEU A 1 589 ? 10.095 -0.998 -3.799 1.00 79.81 589 LEU A O 1
ATOM 4642 N N . ASN A 1 590 ? 8.795 -0.061 -2.212 1.00 69.50 590 ASN A N 1
ATOM 4643 C CA . ASN A 1 590 ? 9.654 -0.301 -1.055 1.00 69.50 590 ASN A CA 1
ATOM 4644 C C . ASN A 1 590 ? 8.932 -1.194 -0.026 1.00 69.50 590 ASN A C 1
ATOM 4646 O O . ASN A 1 590 ? 7.739 -1.465 -0.169 1.00 69.50 590 ASN A O 1
ATOM 4650 N N . ASP A 1 591 ? 9.623 -1.584 1.050 1.00 61.47 591 ASP A N 1
ATOM 4651 C CA . ASP A 1 591 ? 9.091 -2.471 2.104 1.00 61.47 591 ASP A CA 1
ATOM 4652 C C . ASP A 1 591 ? 7.811 -1.942 2.790 1.00 61.47 591 ASP A C 1
ATOM 4654 O O . ASP A 1 591 ? 7.090 -2.689 3.445 1.00 61.47 591 ASP A O 1
ATOM 4658 N N . LYS A 1 592 ? 7.494 -0.646 2.645 1.00 57.12 592 LYS A N 1
ATOM 4659 C CA . LYS A 1 592 ? 6.272 -0.025 3.189 1.00 57.12 592 LYS A CA 1
ATOM 4660 C C . LYS A 1 592 ? 5.069 -0.126 2.244 1.00 57.12 592 LYS A C 1
ATOM 4662 O O . LYS A 1 592 ? 3.975 0.287 2.624 1.00 57.12 592 LYS A O 1
ATOM 4667 N N . CYS A 1 593 ? 5.261 -0.632 1.026 1.00 69.50 593 CYS A N 1
ATOM 4668 C CA . CYS A 1 593 ? 4.241 -0.709 -0.023 1.00 69.50 593 CYS A CA 1
ATOM 4669 C C . CYS A 1 593 ? 3.723 -2.133 -0.269 1.00 69.50 593 CYS A C 1
ATOM 4671 O O . CYS A 1 593 ? 3.109 -2.391 -1.310 1.00 69.50 593 CYS A O 1
ATOM 4673 N N . ASP A 1 594 ? 3.930 -3.045 0.682 1.00 76.88 594 ASP A N 1
ATOM 4674 C CA . ASP A 1 594 ? 3.328 -4.370 0.622 1.00 76.88 594 ASP A CA 1
ATOM 4675 C C . ASP A 1 594 ? 1.803 -4.261 0.672 1.00 76.88 594 ASP A C 1
ATOM 4677 O O . ASP A 1 594 ? 1.209 -3.752 1.627 1.00 76.88 594 ASP A O 1
ATOM 4681 N N . ILE A 1 595 ? 1.146 -4.763 -0.374 1.00 82.12 595 ILE A N 1
ATOM 4682 C CA . ILE A 1 595 ? -0.310 -4.854 -0.413 1.00 82.12 595 ILE A CA 1
ATOM 4683 C C . ILE A 1 595 ? -0.734 -5.798 0.715 1.00 82.12 595 ILE A C 1
ATOM 4685 O O . ILE A 1 595 ? -0.333 -6.963 0.711 1.00 82.12 595 ILE A O 1
ATOM 4689 N N . ASN A 1 596 ? -1.540 -5.321 1.667 1.00 80.31 596 ASN A N 1
ATOM 4690 C CA . ASN A 1 596 ? -2.194 -6.149 2.686 1.00 80.31 596 ASN A CA 1
ATOM 4691 C C . ASN A 1 596 ? -3.523 -6.735 2.149 1.00 80.31 596 ASN A C 1
ATOM 4693 O O . ASN A 1 596 ? -3.933 -6.427 1.031 1.00 80.31 596 ASN A O 1
ATOM 4697 N N . GLU A 1 597 ? -4.205 -7.593 2.913 1.00 79.12 597 GLU A N 1
ATOM 4698 C CA . GLU A 1 597 ? -5.429 -8.246 2.411 1.00 79.12 597 GLU A CA 1
ATOM 4699 C C . GLU A 1 597 ? -6.575 -7.254 2.154 1.00 79.12 597 GLU A C 1
ATOM 4701 O O . GLU A 1 597 ? -7.266 -7.374 1.148 1.00 79.12 597 GLU A O 1
ATOM 4706 N N . SER A 1 598 ? -6.751 -6.230 2.996 1.00 74.69 598 SER A N 1
ATOM 4707 C CA . SER A 1 598 ? -7.838 -5.256 2.822 1.00 74.69 598 SER A CA 1
ATOM 4708 C C . SER A 1 598 ? -7.619 -4.333 1.619 1.00 74.69 598 SER A C 1
ATOM 4710 O O . SER A 1 598 ? -8.564 -4.039 0.886 1.00 74.69 598 SER A O 1
ATOM 4712 N N . THR A 1 599 ? -6.376 -3.918 1.361 1.00 83.69 599 THR A N 1
ATOM 4713 C CA . THR A 1 599 ? -5.996 -3.187 0.145 1.00 83.69 599 THR A CA 1
ATOM 4714 C C . THR A 1 599 ? -6.155 -4.065 -1.093 1.00 83.69 599 THR A C 1
ATOM 4716 O O . THR A 1 599 ? -6.673 -3.592 -2.103 1.00 83.69 599 THR A O 1
ATOM 4719 N N . PHE A 1 600 ? -5.761 -5.342 -1.027 1.00 88.81 600 PHE A N 1
ATOM 4720 C CA . PHE A 1 600 ? -5.934 -6.263 -2.150 1.00 88.81 600 PHE A CA 1
ATOM 4721 C C . PHE A 1 600 ? -7.411 -6.474 -2.492 1.00 88.81 600 PHE A C 1
ATOM 4723 O O . PHE A 1 600 ? -7.780 -6.397 -3.661 1.00 88.81 600 PHE A O 1
ATOM 4730 N N . GLU A 1 601 ? -8.268 -6.651 -1.484 1.00 84.19 601 GLU A N 1
ATOM 4731 C CA . GLU A 1 601 ? -9.712 -6.787 -1.688 1.00 84.19 601 GLU A CA 1
ATOM 4732 C C . GLU A 1 601 ? -10.307 -5.555 -2.376 1.00 84.19 601 GLU A C 1
ATOM 4734 O O . GLU A 1 601 ? -11.127 -5.673 -3.290 1.00 84.19 601 GLU A O 1
ATOM 4739 N N . TYR A 1 602 ? -9.845 -4.361 -1.995 1.00 85.69 602 TYR A N 1
ATOM 4740 C CA . TYR A 1 602 ? -10.248 -3.133 -2.668 1.00 85.69 602 TYR A CA 1
ATOM 4741 C C . TYR A 1 602 ? -9.788 -3.095 -4.126 1.00 85.69 602 TYR A C 1
ATOM 4743 O O . TYR A 1 602 ? -10.601 -2.799 -4.994 1.00 85.69 602 TYR A O 1
ATOM 4751 N N . ILE A 1 603 ? -8.524 -3.428 -4.413 1.00 91.56 603 ILE A N 1
ATOM 4752 C CA . ILE A 1 603 ? -7.983 -3.491 -5.784 1.00 91.56 603 ILE A CA 1
ATOM 4753 C C . ILE A 1 603 ? -8.828 -4.426 -6.659 1.00 91.56 603 ILE A C 1
ATOM 4755 O O . ILE A 1 603 ? -9.138 -4.092 -7.801 1.00 91.56 603 ILE A O 1
ATOM 4759 N N . VAL A 1 604 ? -9.232 -5.580 -6.122 1.00 89.62 604 VAL A N 1
ATOM 4760 C CA . VAL A 1 604 ? -10.056 -6.561 -6.841 1.00 89.62 604 VAL A CA 1
ATOM 4761 C C . VAL A 1 604 ? -11.470 -6.030 -7.094 1.00 89.62 604 VAL A C 1
ATOM 4763 O O . VAL A 1 604 ? -11.982 -6.177 -8.203 1.00 89.62 604 VAL A O 1
ATOM 4766 N N . LYS A 1 605 ? -12.094 -5.380 -6.102 1.00 85.69 605 LYS A N 1
ATOM 4767 C CA . LYS A 1 605 ? -13.453 -4.821 -6.212 1.00 85.69 605 LYS A CA 1
ATOM 4768 C C . LYS A 1 605 ? -13.521 -3.536 -7.054 1.00 85.69 605 LYS A C 1
ATOM 4770 O O . LYS A 1 605 ? -14.543 -3.272 -7.681 1.00 85.69 605 LYS A O 1
ATOM 4775 N N . HIS A 1 606 ? -12.442 -2.755 -7.076 1.00 85.69 606 HIS A N 1
ATOM 4776 C CA . HIS A 1 606 ? -12.322 -1.453 -7.740 1.00 85.69 606 HIS A CA 1
ATOM 4777 C C . HIS A 1 606 ? -11.277 -1.485 -8.865 1.00 85.69 606 HIS A C 1
ATOM 4779 O O . HIS A 1 606 ? -10.489 -0.556 -9.029 1.00 85.69 606 HIS A O 1
ATOM 4785 N N . SER A 1 607 ? -11.278 -2.547 -9.673 1.00 90.19 607 SER A N 1
ATOM 4786 C CA . SER A 1 607 ? -10.313 -2.765 -10.765 1.00 90.19 607 SER A CA 1
ATOM 4787 C C . SER A 1 607 ? -10.208 -1.596 -11.754 1.00 90.19 607 SER A C 1
ATOM 4789 O O . SER A 1 607 ? -9.125 -1.333 -12.263 1.00 90.19 607 SER A O 1
ATOM 4791 N N . LYS A 1 608 ? -11.295 -0.847 -11.989 1.00 87.69 608 LYS A N 1
ATOM 4792 C CA . LYS A 1 608 ? -11.314 0.354 -12.852 1.00 87.69 608 LYS A CA 1
ATOM 4793 C C . LYS A 1 608 ? -10.441 1.509 -12.339 1.00 87.69 608 LYS A C 1
ATOM 4795 O O . LYS A 1 608 ? -10.121 2.418 -13.094 1.00 87.69 608 LYS A O 1
ATOM 4800 N N . GLU A 1 609 ? -10.063 1.484 -11.064 1.00 89.88 609 GLU A N 1
ATOM 4801 C CA . GLU A 1 609 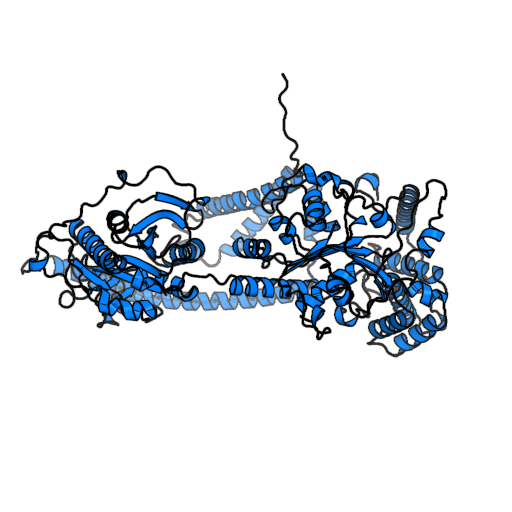? -9.185 2.475 -10.427 1.00 89.88 609 GLU A CA 1
ATOM 4802 C C . GLU A 1 609 ? -7.703 2.044 -10.477 1.00 89.88 609 GLU A C 1
ATOM 4804 O O . GLU A 1 609 ? -6.852 2.659 -9.828 1.00 89.88 609 GLU A O 1
ATOM 4809 N N . VAL A 1 610 ? -7.381 0.974 -11.215 1.00 93.06 610 VAL A N 1
ATOM 4810 C CA . VAL A 1 610 ? -6.053 0.351 -11.266 1.00 93.06 610 VAL A CA 1
ATOM 4811 C C . VAL A 1 610 ? -5.462 0.464 -12.671 1.00 93.06 610 VAL A C 1
ATOM 4813 O O . VAL A 1 610 ? -6.117 0.148 -13.665 1.00 93.06 610 VAL A O 1
ATOM 4816 N N . MET A 1 611 ? -4.186 0.840 -12.746 1.00 93.62 611 MET A N 1
ATOM 4817 C CA . MET A 1 611 ? -3.370 0.750 -13.954 1.00 93.62 611 MET A CA 1
ATOM 4818 C C . MET A 1 611 ? -2.143 -0.136 -13.711 1.00 93.62 611 MET A C 1
ATOM 4820 O O . MET A 1 611 ? -1.482 -0.049 -12.675 1.00 93.62 611 MET A O 1
ATOM 4824 N N . ILE A 1 612 ? -1.817 -0.993 -14.674 1.00 95.62 612 ILE A N 1
ATOM 4825 C CA . ILE A 1 612 ? -0.656 -1.883 -14.621 1.00 95.62 612 ILE A CA 1
ATOM 4826 C C . ILE A 1 612 ? 0.175 -1.671 -15.881 1.00 95.62 612 ILE A C 1
ATOM 4828 O O . ILE A 1 612 ? -0.307 -1.844 -16.999 1.00 95.62 612 ILE A O 1
ATOM 4832 N N . ILE A 1 613 ? 1.441 -1.314 -15.691 1.00 96.25 613 ILE A N 1
ATOM 4833 C CA . ILE A 1 613 ? 2.422 -1.134 -16.755 1.00 96.25 613 ILE A CA 1
ATOM 4834 C C . ILE A 1 613 ? 3.341 -2.354 -16.778 1.00 96.25 613 ILE A C 1
ATOM 4836 O O . ILE A 1 613 ? 4.004 -2.655 -15.788 1.00 96.25 613 ILE A O 1
ATOM 4840 N N . LEU A 1 614 ? 3.380 -3.046 -17.911 1.00 94.94 614 LEU A N 1
ATOM 4841 C CA . LEU A 1 614 ? 4.234 -4.195 -18.188 1.00 94.94 614 LEU A CA 1
ATOM 4842 C C . LEU A 1 614 ? 5.331 -3.773 -19.179 1.00 94.94 614 LEU A C 1
ATOM 4844 O O . LEU A 1 614 ? 5.102 -3.705 -20.388 1.00 94.94 614 LEU A O 1
ATOM 4848 N N . ASP A 1 615 ? 6.525 -3.467 -18.676 1.00 94.06 615 ASP A N 1
ATOM 4849 C CA . ASP A 1 615 ? 7.620 -2.928 -19.493 1.00 94.06 615 ASP A CA 1
ATOM 4850 C C . ASP A 1 615 ? 8.570 -4.028 -20.002 1.00 94.06 615 ASP A C 1
ATOM 4852 O O . ASP A 1 615 ? 9.082 -4.839 -19.224 1.00 94.06 615 ASP A O 1
ATOM 4856 N N . GLY A 1 616 ? 8.832 -4.031 -21.311 1.00 90.31 616 GLY A N 1
ATOM 4857 C CA . GLY A 1 616 ? 9.879 -4.816 -21.963 1.00 90.31 616 GLY A CA 1
ATOM 4858 C C . GLY A 1 616 ? 9.472 -6.237 -22.345 1.00 90.31 616 GLY A C 1
ATOM 4859 O O . GLY A 1 616 ? 10.216 -7.172 -22.057 1.00 90.31 616 GLY A O 1
ATOM 4860 N N . TYR A 1 617 ? 8.314 -6.440 -22.983 1.00 89.75 617 TYR A N 1
ATOM 4861 C CA . TYR A 1 617 ? 7.850 -7.781 -23.378 1.00 89.75 617 TYR A CA 1
ATOM 4862 C C . TYR A 1 617 ? 8.893 -8.580 -24.172 1.00 89.75 617 TYR A C 1
ATOM 4864 O O . TYR A 1 617 ? 9.045 -9.787 -23.970 1.00 89.75 617 TYR A O 1
ATOM 4872 N N . ASP A 1 618 ? 9.653 -7.907 -25.041 1.00 84.31 618 ASP A N 1
ATOM 4873 C CA . ASP A 1 618 ? 10.717 -8.515 -25.841 1.00 84.31 618 ASP A CA 1
ATOM 4874 C C . ASP A 1 618 ? 11.800 -9.207 -24.994 1.00 84.31 618 ASP A C 1
ATOM 4876 O O . ASP A 1 618 ? 12.430 -10.157 -25.472 1.00 84.31 618 ASP A O 1
ATOM 4880 N N . GLU A 1 619 ? 11.959 -8.786 -23.736 1.00 81.81 619 GLU A N 1
ATOM 4881 C CA . GLU A 1 619 ? 12.935 -9.300 -22.776 1.00 81.81 619 GLU A CA 1
ATOM 4882 C C . GLU A 1 619 ? 12.446 -10.538 -22.008 1.00 81.81 619 GLU A C 1
ATOM 4884 O O . GLU A 1 619 ? 13.247 -11.191 -21.334 1.00 81.81 619 GLU A O 1
ATOM 4889 N N . TYR A 1 620 ? 11.159 -10.898 -22.075 1.00 84.75 620 TYR A N 1
ATOM 4890 C CA . TYR A 1 620 ? 10.635 -12.032 -21.312 1.00 84.75 620 TYR A CA 1
ATOM 4891 C C . TYR A 1 620 ? 10.997 -13.376 -21.953 1.00 84.75 620 TYR A C 1
ATOM 4893 O O . TYR A 1 620 ? 10.686 -13.651 -23.112 1.00 84.75 620 TYR A O 1
ATOM 4901 N N . SER A 1 621 ? 11.622 -14.256 -21.171 1.00 78.88 621 SER A N 1
ATOM 4902 C CA . SER A 1 621 ? 12.084 -15.571 -21.636 1.00 78.88 621 SER A CA 1
ATOM 4903 C C . SER A 1 621 ? 10.942 -16.526 -21.997 1.00 78.88 621 SER A C 1
ATOM 4905 O O . SER A 1 621 ? 11.105 -17.365 -22.877 1.00 78.88 621 SER A O 1
ATOM 4907 N N . GLN A 1 622 ? 9.781 -16.380 -21.351 1.00 75.12 622 GLN A N 1
ATOM 4908 C CA . GLN A 1 622 ? 8.591 -17.214 -21.562 1.00 75.12 622 GLN A CA 1
ATOM 4909 C C . GLN A 1 622 ? 7.488 -16.464 -22.325 1.00 75.12 622 GLN A C 1
ATOM 4911 O O . GLN A 1 622 ? 6.308 -16.759 -22.160 1.00 75.12 622 GLN A O 1
ATOM 4916 N N . LYS A 1 623 ? 7.846 -15.471 -23.148 1.00 76.19 623 LYS A N 1
ATOM 4917 C CA . LYS A 1 623 ? 6.882 -14.647 -23.900 1.00 76.19 623 LYS A CA 1
ATOM 4918 C C . LYS A 1 623 ? 5.942 -15.447 -24.800 1.00 76.19 623 LYS A C 1
ATOM 4920 O O . LYS A 1 623 ? 4.768 -15.120 -24.879 1.00 76.19 623 LYS A O 1
ATOM 4925 N N . THR A 1 624 ? 6.404 -16.553 -25.381 1.00 72.44 624 THR A N 1
ATOM 4926 C CA . THR A 1 624 ? 5.550 -17.466 -26.161 1.00 72.44 624 THR A CA 1
ATOM 4927 C C . THR A 1 624 ? 4.458 -18.120 -25.315 1.00 72.44 624 THR A C 1
ATOM 4929 O O . THR A 1 624 ? 3.431 -18.497 -25.846 1.00 72.44 624 THR A O 1
ATOM 4932 N N . SER A 1 625 ? 4.638 -18.224 -23.997 1.00 73.31 625 SER A N 1
ATOM 4933 C CA . SER A 1 625 ? 3.632 -18.761 -23.071 1.00 73.31 625 SER A CA 1
ATOM 4934 C C . SER A 1 625 ? 2.602 -17.717 -22.618 1.00 73.31 625 SER A C 1
ATOM 4936 O O . SER A 1 625 ? 1.693 -18.063 -21.867 1.00 73.31 625 SER A O 1
ATOM 4938 N N . ILE A 1 626 ? 2.769 -16.446 -23.008 1.00 73.12 626 ILE A N 1
ATOM 4939 C CA . ILE A 1 626 ? 1.791 -15.366 -22.781 1.00 73.12 626 ILE A CA 1
ATOM 4940 C C . ILE A 1 626 ? 0.736 -15.349 -23.904 1.00 73.12 626 ILE A C 1
ATOM 4942 O O . ILE A 1 626 ? -0.282 -14.667 -23.774 1.00 73.12 626 ILE A O 1
ATOM 4946 N N . ASP A 1 627 ? 0.937 -16.134 -24.970 1.00 64.06 627 ASP A N 1
ATOM 4947 C CA . ASP A 1 627 ? -0.006 -16.245 -26.079 1.00 64.06 627 ASP A CA 1
ATOM 4948 C C . ASP A 1 627 ? -1.414 -16.684 -25.620 1.00 64.06 627 ASP A C 1
ATOM 4950 O O . ASP A 1 627 ? -1.608 -17.305 -24.563 1.00 64.06 627 ASP A O 1
ATOM 4954 N N . GLY A 1 628 ? -2.427 -16.304 -26.405 1.00 53.69 628 GLY A N 1
ATOM 4955 C CA . GLY A 1 628 ? -3.846 -16.462 -26.054 1.00 53.69 628 GLY A CA 1
ATOM 4956 C C . GLY A 1 628 ? -4.311 -17.912 -25.837 1.00 53.69 628 GLY A C 1
ATOM 4957 O O . GLY A 1 628 ? -5.419 -18.139 -25.362 1.00 53.69 628 GLY A O 1
ATOM 4958 N N . ASN A 1 629 ? -3.471 -18.914 -26.118 1.00 53.31 629 ASN A N 1
ATOM 4959 C CA . ASN A 1 629 ? -3.798 -20.332 -25.934 1.00 53.31 629 ASN A CA 1
ATOM 4960 C C . ASN A 1 629 ? -3.514 -20.844 -24.510 1.00 53.31 629 ASN A C 1
ATOM 4962 O O . ASN A 1 629 ? -3.925 -21.951 -24.145 1.00 53.31 629 ASN A O 1
ATOM 4966 N N . SER A 1 630 ? -2.833 -20.052 -23.679 1.00 55.12 630 SER A N 1
ATOM 4967 C CA . SER A 1 630 ? -2.618 -20.352 -22.257 1.00 55.12 630 SER A CA 1
ATOM 4968 C C . SER A 1 630 ? -3.881 -20.158 -21.393 1.00 55.12 630 SER A C 1
ATOM 4970 O O . SER A 1 630 ? -3.931 -20.628 -20.250 1.00 55.12 630 SER A O 1
ATOM 4972 N N . GLU A 1 631 ? -4.933 -19.536 -21.947 1.00 57.22 631 GLU A N 1
ATOM 4973 C CA . GLU A 1 631 ? -6.144 -19.115 -21.233 1.00 57.22 631 GLU A CA 1
ATOM 4974 C C . GLU A 1 631 ? -6.897 -20.254 -20.530 1.00 57.22 631 GLU A C 1
ATOM 4976 O O . GLU A 1 631 ? -7.293 -20.092 -19.372 1.00 57.22 631 GLU A O 1
ATOM 4981 N N . GLY A 1 632 ? -7.070 -21.400 -21.199 1.00 64.00 632 GLY A N 1
ATOM 4982 C CA . GLY A 1 632 ? -7.898 -22.511 -20.710 1.00 64.00 632 GLY A CA 1
ATOM 4983 C C . GLY A 1 632 ? -7.244 -23.392 -19.640 1.00 64.00 632 GLY A C 1
ATOM 4984 O O . GLY A 1 632 ? -7.922 -24.211 -19.025 1.00 64.00 632 GLY A O 1
ATOM 4985 N N . ARG A 1 633 ? -5.934 -23.253 -19.396 1.00 75.06 633 ARG A N 1
ATOM 4986 C CA . ARG A 1 633 ? -5.187 -24.161 -18.499 1.00 75.06 633 ARG A CA 1
ATOM 4987 C C . ARG A 1 633 ? -5.215 -23.750 -17.027 1.00 75.06 633 ARG A C 1
ATOM 4989 O O . ARG A 1 633 ? -4.866 -24.554 -16.166 1.00 75.06 633 ARG A O 1
ATOM 4996 N N . HIS A 1 634 ? -5.608 -22.512 -16.727 1.00 84.44 634 HIS A N 1
ATOM 4997 C CA . HIS A 1 634 ? -5.585 -21.951 -15.375 1.00 84.44 634 HIS A CA 1
ATOM 4998 C C . HIS A 1 634 ? -6.868 -21.157 -15.075 1.00 84.44 634 HIS A C 1
ATOM 5000 O O . HIS A 1 634 ? -7.398 -20.509 -15.982 1.00 84.44 634 HIS A O 1
ATOM 5006 N N . PRO A 1 635 ? -7.360 -21.155 -13.820 1.00 86.88 635 PRO A N 1
ATOM 5007 C CA . PRO A 1 635 ? -8.590 -20.456 -13.449 1.00 86.88 635 PRO A CA 1
ATOM 5008 C C . PRO A 1 635 ? -8.446 -18.931 -13.557 1.00 86.88 635 PRO A C 1
ATOM 5010 O O . PRO A 1 635 ? -7.365 -18.380 -13.346 1.00 86.88 635 PRO A O 1
ATOM 5013 N N . ASN A 1 636 ? -9.551 -18.238 -13.844 1.00 89.69 636 ASN A N 1
ATOM 5014 C CA . ASN A 1 636 ? -9.639 -16.772 -13.821 1.00 89.69 636 ASN A CA 1
ATOM 5015 C C . ASN A 1 636 ? -9.837 -16.270 -12.380 1.00 89.69 636 ASN A C 1
ATOM 5017 O O . ASN A 1 636 ? -10.864 -15.688 -12.050 1.00 89.69 636 ASN A O 1
ATOM 5021 N N . ASP A 1 637 ? -8.874 -16.558 -11.506 1.00 88.44 637 ASP A N 1
ATOM 5022 C CA . ASP A 1 637 ? -8.946 -16.251 -10.075 1.00 88.44 637 ASP A CA 1
ATOM 5023 C C . ASP A 1 637 ? -7.653 -15.562 -9.618 1.00 88.44 637 ASP A C 1
ATOM 5025 O O . ASP A 1 637 ? -6.559 -16.123 -9.704 1.00 88.44 637 ASP A O 1
ATOM 5029 N N . VAL A 1 638 ? -7.800 -14.337 -9.110 1.00 90.50 638 VAL A N 1
ATOM 5030 C CA . VAL A 1 638 ? -6.710 -13.469 -8.634 1.00 90.50 638 VAL A CA 1
ATOM 5031 C C . VAL A 1 638 ? -5.959 -14.040 -7.426 1.00 90.50 638 VAL A C 1
ATOM 5033 O O . VAL A 1 638 ? -4.797 -13.684 -7.203 1.00 90.50 638 VAL A O 1
ATOM 5036 N N . ARG A 1 639 ? -6.594 -14.936 -6.655 1.00 91.19 639 ARG A N 1
ATOM 5037 C CA . ARG A 1 639 ? -6.012 -15.580 -5.467 1.00 91.19 639 ARG A CA 1
ATOM 5038 C C . ARG A 1 639 ? -5.339 -16.916 -5.781 1.00 91.19 639 ARG A C 1
ATOM 5040 O O . ARG A 1 639 ? -4.669 -17.481 -4.915 1.00 91.19 639 ARG A O 1
ATOM 5047 N N . ARG A 1 640 ? -5.486 -17.449 -6.998 1.00 91.81 640 ARG A N 1
ATOM 5048 C CA . ARG A 1 640 ? -4.865 -18.726 -7.376 1.00 91.81 640 ARG A CA 1
ATOM 5049 C C . ARG A 1 640 ? -3.424 -18.524 -7.803 1.00 91.81 640 ARG A C 1
ATOM 5051 O O . ARG A 1 640 ? -3.105 -17.634 -8.584 1.00 91.81 640 ARG A O 1
ATOM 5058 N N . LYS A 1 641 ? -2.557 -19.410 -7.311 1.00 93.00 641 LYS A N 1
ATOM 5059 C CA . LYS A 1 641 ? -1.164 -19.473 -7.744 1.00 93.00 641 LYS A CA 1
ATOM 5060 C C . LYS A 1 641 ? -1.085 -20.050 -9.151 1.00 93.00 641 LYS A C 1
ATOM 5062 O O . LYS A 1 641 ? -1.541 -21.168 -9.382 1.00 93.00 641 LYS A O 1
ATOM 5067 N N . MET A 1 642 ? -0.485 -19.311 -10.073 1.00 90.56 642 MET A N 1
ATOM 5068 C CA . MET A 1 642 ? -0.276 -19.744 -11.455 1.00 90.56 642 MET A CA 1
ATOM 5069 C C . MET A 1 642 ? 1.050 -19.188 -12.002 1.00 90.56 642 MET A C 1
ATOM 5071 O O . MET A 1 642 ? 1.652 -18.315 -11.368 1.00 90.56 642 MET A O 1
ATOM 5075 N N . PRO A 1 643 ? 1.558 -19.710 -13.133 1.00 90.75 643 PRO A N 1
ATOM 5076 C CA . PRO A 1 643 ? 2.774 -19.191 -13.750 1.00 90.75 643 PRO A CA 1
ATOM 5077 C C . PRO A 1 643 ? 2.655 -17.698 -14.075 1.00 90.75 643 PRO A C 1
ATOM 5079 O O . PRO A 1 643 ? 1.590 -17.227 -14.473 1.00 90.75 643 PRO A O 1
ATOM 5082 N N . VAL A 1 644 ? 3.766 -16.965 -13.973 1.00 89.81 644 VAL A N 1
ATOM 5083 C CA . VAL A 1 644 ? 3.814 -15.520 -14.266 1.00 89.81 644 VAL A CA 1
ATOM 5084 C C . VAL A 1 644 ? 3.283 -15.205 -15.667 1.00 89.81 644 VAL A C 1
ATOM 5086 O O . VAL A 1 644 ? 2.482 -14.289 -15.821 1.00 89.81 644 VAL A O 1
ATOM 5089 N N . ALA A 1 645 ? 3.647 -16.014 -16.667 1.00 87.69 645 ALA A N 1
ATOM 5090 C CA . ALA A 1 645 ? 3.148 -15.871 -18.032 1.00 87.69 645 ALA A CA 1
ATOM 5091 C C . ALA A 1 645 ? 1.608 -15.939 -18.116 1.00 87.69 645 ALA A C 1
ATOM 5093 O O . ALA A 1 645 ? 0.994 -15.131 -18.808 1.00 87.69 645 ALA A O 1
ATOM 5094 N N . ALA A 1 646 ? 0.981 -16.843 -17.353 1.00 88.06 646 ALA A N 1
ATOM 5095 C CA . ALA A 1 646 ? -0.473 -16.979 -17.307 1.00 88.06 646 ALA A CA 1
ATOM 5096 C C . ALA A 1 646 ? -1.143 -15.783 -16.607 1.00 88.06 646 ALA A C 1
ATOM 5098 O O . ALA A 1 646 ? -2.179 -15.315 -17.076 1.00 88.06 646 ALA A O 1
ATOM 5099 N N . LEU A 1 647 ? -0.544 -15.248 -15.531 1.00 91.12 647 LEU A N 1
ATOM 5100 C CA . LEU A 1 647 ? -1.030 -14.016 -14.890 1.00 91.12 647 LEU A CA 1
ATOM 5101 C C . LEU A 1 647 ? -0.953 -12.822 -15.841 1.00 91.12 647 LEU A C 1
ATOM 5103 O O . LEU A 1 647 ? -1.936 -12.097 -15.970 1.00 91.12 647 LEU A O 1
ATOM 5107 N N . CYS A 1 648 ? 0.175 -12.646 -16.537 1.00 89.81 648 CYS A N 1
ATOM 5108 C CA . CYS A 1 648 ? 0.324 -11.602 -17.546 1.00 89.81 648 CYS A CA 1
ATOM 5109 C C . CYS A 1 648 ? -0.734 -11.759 -18.643 1.00 89.81 648 CYS A C 1
ATOM 5111 O O . CYS A 1 648 ? -1.498 -10.828 -18.857 1.00 89.81 648 CYS A O 1
ATOM 5113 N N . SER A 1 649 ? -0.851 -12.934 -19.270 1.00 86.81 649 SER A N 1
ATOM 5114 C CA . SER A 1 649 ? -1.844 -13.185 -20.328 1.00 86.81 649 SER A CA 1
ATOM 5115 C C . SER A 1 649 ? -3.272 -12.837 -19.877 1.00 86.81 649 SER A C 1
ATOM 5117 O O . SER A 1 649 ? -3.975 -12.072 -20.539 1.00 86.81 649 SER A O 1
ATOM 5119 N N . LYS A 1 650 ? -3.675 -13.283 -18.677 1.00 88.75 650 LYS A N 1
ATOM 5120 C CA . LYS A 1 650 ? -5.007 -12.998 -18.119 1.00 88.75 650 LYS A CA 1
ATOM 5121 C C . LYS A 1 650 ? -5.232 -11.524 -17.773 1.00 88.75 650 LYS A C 1
ATOM 5123 O O . LYS A 1 650 ? -6.358 -11.060 -17.939 1.00 88.75 650 LYS A O 1
ATOM 5128 N N . LEU A 1 651 ? -4.215 -10.801 -17.298 1.00 90.44 651 LEU A N 1
ATOM 5129 C CA . LEU A 1 651 ? -4.301 -9.350 -17.078 1.00 90.44 651 LEU A CA 1
ATOM 5130 C C . LEU A 1 651 ? -4.511 -8.617 -18.403 1.00 90.44 651 LEU A C 1
ATOM 5132 O O . LEU A 1 651 ? -5.419 -7.802 -18.521 1.00 90.44 651 LEU A O 1
ATOM 5136 N N . ILE A 1 652 ? -3.700 -8.946 -19.409 1.00 86.94 652 ILE A N 1
ATOM 5137 C CA . ILE A 1 652 ? -3.706 -8.278 -20.714 1.00 86.94 652 ILE A CA 1
ATOM 5138 C C . ILE A 1 652 ? -5.047 -8.479 -21.428 1.00 86.94 652 ILE A C 1
ATOM 5140 O O . ILE A 1 652 ? -5.599 -7.532 -21.982 1.00 86.94 652 ILE A O 1
ATOM 5144 N N . ASN A 1 653 ? -5.599 -9.694 -21.356 1.00 84.44 653 ASN A N 1
ATOM 5145 C CA . ASN A 1 653 ? -6.906 -10.030 -21.924 1.00 84.44 653 ASN A CA 1
ATOM 5146 C C . ASN A 1 653 ? -8.090 -9.654 -21.008 1.00 84.44 653 ASN A C 1
ATOM 5148 O O . ASN A 1 653 ? -9.233 -9.992 -21.316 1.00 84.44 653 ASN A O 1
ATOM 5152 N N . GLY A 1 654 ? -7.849 -8.997 -19.865 1.00 87.00 654 GLY A N 1
ATOM 5153 C CA . GLY A 1 654 ? -8.896 -8.551 -18.937 1.00 87.00 654 GLY A CA 1
ATOM 5154 C C . GLY A 1 654 ? -9.704 -9.680 -18.283 1.00 87.00 654 GLY A C 1
ATOM 5155 O O . GLY A 1 654 ? -10.823 -9.448 -17.827 1.00 87.00 654 GLY A O 1
ATOM 5156 N N . LYS A 1 655 ? -9.164 -10.906 -18.239 1.00 88.12 655 LYS A N 1
ATOM 5157 C CA . LYS A 1 655 ? -9.789 -12.080 -17.596 1.00 88.12 655 LYS A CA 1
ATOM 5158 C C . LYS A 1 655 ? -9.691 -12.031 -16.070 1.00 88.12 655 LYS A C 1
ATOM 5160 O O . LYS A 1 655 ? -10.485 -12.667 -15.385 1.00 88.12 655 LYS A O 1
ATOM 5165 N N . ILE A 1 656 ? -8.707 -11.301 -15.551 1.00 91.94 656 ILE A N 1
ATOM 5166 C CA . ILE A 1 656 ? -8.573 -10.930 -14.139 1.00 91.94 656 ILE A CA 1
ATOM 5167 C C . ILE A 1 656 ? -8.390 -9.412 -14.048 1.00 91.94 656 ILE A C 1
ATOM 5169 O O . ILE A 1 656 ? -7.824 -8.816 -14.959 1.00 91.94 656 ILE A O 1
ATOM 5173 N N . LEU A 1 657 ? -8.890 -8.792 -12.972 1.00 91.88 657 LEU A N 1
ATOM 5174 C CA . LEU A 1 657 ? -9.019 -7.328 -12.850 1.00 91.88 657 LEU A CA 1
ATOM 5175 C C . LEU A 1 657 ? -9.724 -6.673 -14.052 1.00 91.88 657 LEU A C 1
ATOM 5177 O O . LEU A 1 657 ? -9.255 -5.682 -14.607 1.00 91.88 657 LEU A O 1
ATOM 5181 N N . GLN A 1 658 ? -10.873 -7.221 -14.452 1.00 89.00 658 GLN A N 1
ATOM 5182 C CA . GLN A 1 658 ? -11.653 -6.691 -15.569 1.00 89.00 658 GLN A CA 1
ATOM 5183 C C . GLN A 1 658 ? -11.950 -5.194 -15.371 1.00 89.00 658 GLN A C 1
ATOM 5185 O O . GLN A 1 658 ? -12.526 -4.803 -14.357 1.00 89.00 658 GLN A O 1
ATOM 5190 N N . GLY A 1 659 ? -11.554 -4.358 -16.332 1.00 85.31 659 GLY A N 1
ATOM 5191 C CA . GLY A 1 659 ? -11.715 -2.901 -16.272 1.00 85.31 659 GLY A CA 1
ATOM 5192 C C . GLY A 1 659 ? -10.463 -2.122 -15.859 1.00 85.31 659 GLY A C 1
ATOM 5193 O O . GLY A 1 659 ? -10.463 -0.907 -16.022 1.00 85.31 659 GLY A O 1
ATOM 5194 N N . ALA A 1 660 ? -9.409 -2.785 -15.375 1.00 91.06 660 ALA A N 1
ATOM 5195 C CA . ALA A 1 660 ? -8.111 -2.145 -15.168 1.00 91.06 660 ALA A CA 1
ATOM 5196 C C . ALA A 1 660 ? -7.469 -1.740 -16.504 1.00 91.06 660 ALA A C 1
ATOM 5198 O O . ALA A 1 660 ? -7.664 -2.413 -17.518 1.00 91.06 660 ALA A O 1
ATOM 5199 N N . ILE A 1 661 ? -6.670 -0.671 -16.491 1.00 91.19 661 ILE A N 1
ATOM 5200 C CA . ILE A 1 661 ? -5.872 -0.256 -17.652 1.00 91.19 661 ILE A CA 1
ATOM 5201 C C . ILE A 1 661 ? -4.554 -1.029 -17.639 1.00 91.19 661 ILE A C 1
ATOM 5203 O O . ILE A 1 661 ? -3.756 -0.889 -16.714 1.00 91.19 661 ILE A O 1
ATOM 5207 N N . VAL A 1 662 ? -4.288 -1.820 -18.674 1.00 92.94 662 VAL A N 1
ATOM 5208 C CA . VAL A 1 662 ? -3.037 -2.569 -18.827 1.00 92.94 662 VAL A CA 1
ATOM 5209 C C . VAL A 1 662 ? -2.260 -2.026 -20.020 1.00 92.94 662 VAL A C 1
ATOM 5211 O O . VAL A 1 662 ? -2.716 -2.114 -21.158 1.00 92.94 662 VAL A O 1
ATOM 5214 N N . MET A 1 663 ? -1.075 -1.473 -19.762 1.00 93.81 663 MET A N 1
ATOM 5215 C CA . MET A 1 663 ? -0.170 -0.949 -20.787 1.00 93.81 663 MET A CA 1
ATOM 5216 C C . MET A 1 663 ? 1.053 -1.853 -20.924 1.00 93.81 663 MET A C 1
ATOM 5218 O O . MET A 1 663 ? 1.741 -2.104 -19.940 1.00 93.81 663 MET A O 1
ATOM 5222 N N . ILE A 1 664 ? 1.356 -2.312 -22.135 1.00 93.25 664 ILE A N 1
ATOM 5223 C CA . ILE A 1 664 ? 2.545 -3.119 -22.441 1.00 93.25 664 ILE A CA 1
ATOM 5224 C C . ILE A 1 664 ? 3.487 -2.352 -23.344 1.00 93.25 664 ILE A C 1
ATOM 5226 O O . ILE A 1 664 ? 3.033 -1.732 -24.302 1.00 93.25 664 ILE A O 1
ATOM 5230 N N . THR A 1 665 ? 4.795 -2.483 -23.118 1.00 93.81 665 THR A N 1
ATOM 5231 C CA . THR A 1 665 ? 5.799 -2.064 -24.101 1.00 93.81 665 THR A CA 1
ATOM 5232 C C . THR A 1 665 ? 6.447 -3.248 -24.818 1.00 93.81 665 THR A C 1
ATOM 5234 O O . THR A 1 665 ? 6.717 -4.293 -24.220 1.00 93.81 665 THR A O 1
ATOM 5237 N N . SER A 1 666 ? 6.718 -3.091 -26.115 1.00 90.94 666 SER A N 1
ATOM 5238 C CA . SER A 1 666 ? 7.429 -4.096 -26.917 1.00 90.94 666 SER A CA 1
ATOM 5239 C C . SER A 1 666 ? 8.216 -3.462 -28.070 1.00 90.94 666 SER A C 1
ATOM 5241 O O . SER A 1 666 ? 8.040 -2.286 -28.411 1.00 90.94 666 SER A O 1
ATOM 5243 N N . ARG A 1 667 ? 9.111 -4.239 -28.687 1.00 88.31 667 ARG A N 1
ATOM 5244 C CA . ARG A 1 667 ? 9.720 -3.887 -29.978 1.00 88.31 667 ARG A CA 1
ATOM 5245 C C . ARG A 1 667 ? 8.772 -4.231 -31.132 1.00 88.31 667 ARG A C 1
ATOM 5247 O O . ARG A 1 667 ? 8.024 -5.198 -31.004 1.00 88.31 667 ARG A O 1
ATOM 5254 N N . PRO A 1 668 ? 8.842 -3.498 -32.260 1.00 83.44 668 PRO A N 1
ATOM 5255 C CA . PRO A 1 668 ? 7.964 -3.710 -33.409 1.00 83.44 668 PRO A CA 1
ATOM 5256 C C . PRO A 1 668 ? 7.876 -5.172 -33.872 1.00 83.44 668 PRO A C 1
ATOM 5258 O O . PRO A 1 668 ? 6.790 -5.743 -33.940 1.00 83.44 668 PRO A O 1
ATOM 5261 N N . ASP A 1 669 ? 9.029 -5.802 -34.089 1.00 79.06 669 ASP A N 1
ATOM 5262 C CA . ASP A 1 669 ? 9.171 -7.176 -34.575 1.00 79.06 669 ASP A CA 1
ATOM 5263 C C . ASP A 1 669 ? 8.670 -8.238 -33.589 1.00 79.06 669 ASP A C 1
ATOM 5265 O O . ASP A 1 669 ? 8.258 -9.322 -33.998 1.00 79.06 669 ASP A O 1
ATOM 5269 N N . GLU A 1 670 ? 8.699 -7.940 -32.291 1.00 82.38 670 GLU A N 1
ATOM 5270 C CA . GLU A 1 670 ? 8.199 -8.830 -31.243 1.00 82.38 670 GLU A CA 1
ATOM 5271 C C . GLU A 1 670 ? 6.700 -8.651 -31.009 1.00 82.38 670 GLU A C 1
ATOM 5273 O O . GLU A 1 670 ? 5.999 -9.638 -30.793 1.00 82.38 670 GLU A O 1
ATOM 5278 N N . SER A 1 671 ? 6.184 -7.421 -31.103 1.00 80.94 671 SER A N 1
ATOM 5279 C CA . SER A 1 671 ? 4.738 -7.179 -31.059 1.00 80.94 671 SER A CA 1
ATOM 5280 C C . SER A 1 671 ? 3.994 -7.802 -32.236 1.00 80.94 671 SER A C 1
ATOM 5282 O O . SER A 1 671 ? 2.896 -8.306 -32.045 1.00 80.94 671 SER A O 1
ATOM 5284 N N . ASP A 1 672 ? 4.595 -7.841 -33.428 1.00 77.38 672 ASP A N 1
ATOM 5285 C CA . ASP A 1 672 ? 3.946 -8.427 -34.611 1.00 77.38 672 ASP A CA 1
ATOM 5286 C C . ASP A 1 672 ? 3.764 -9.951 -34.481 1.00 77.38 672 ASP A C 1
ATOM 5288 O O . ASP A 1 672 ? 2.937 -10.543 -35.167 1.00 77.38 672 ASP A O 1
ATOM 5292 N N . LYS A 1 673 ? 4.515 -10.590 -33.571 1.00 76.00 673 LYS A N 1
ATOM 5293 C CA . LYS A 1 673 ? 4.408 -12.022 -33.244 1.00 76.00 673 LYS A CA 1
ATOM 5294 C C . LYS A 1 673 ? 3.403 -12.311 -32.125 1.00 76.00 673 LYS A C 1
ATOM 5296 O O . LYS A 1 673 ? 3.154 -13.481 -31.840 1.00 76.00 673 LYS A O 1
ATOM 5301 N N . MET A 1 674 ? 2.860 -11.290 -31.453 1.00 75.00 674 MET A N 1
ATOM 5302 C CA . MET A 1 674 ? 1.872 -11.456 -30.380 1.00 75.00 674 MET A CA 1
ATOM 5303 C C . MET A 1 674 ? 0.512 -11.866 -30.971 1.00 75.00 674 MET A C 1
ATOM 5305 O O . MET A 1 674 ? -0.385 -11.046 -31.140 1.00 75.00 674 MET A O 1
ATOM 5309 N N . GLY A 1 675 ? 0.356 -13.142 -31.318 1.00 63.47 675 GLY A N 1
ATOM 5310 C CA . GLY A 1 675 ? -0.929 -13.704 -31.734 1.00 63.47 675 GLY A CA 1
ATOM 5311 C C . GLY A 1 675 ? -1.881 -13.919 -30.550 1.00 63.47 675 GLY A C 1
ATOM 5312 O O . GLY A 1 675 ? -1.454 -14.278 -29.452 1.00 63.47 675 GLY A O 1
ATOM 5313 N N . GLY A 1 676 ? -3.187 -13.731 -30.772 1.00 62.84 676 GLY A N 1
ATOM 5314 C CA . GLY A 1 676 ? -4.235 -14.085 -29.801 1.00 62.84 676 GLY A CA 1
ATOM 5315 C C . GLY A 1 676 ? -4.451 -13.096 -28.649 1.00 62.84 676 GLY A C 1
ATOM 5316 O O . GLY A 1 676 ? -5.187 -13.419 -27.721 1.00 62.84 676 GLY A O 1
ATOM 5317 N N . ILE A 1 677 ? -3.841 -11.907 -28.697 1.00 69.06 677 ILE A N 1
ATOM 5318 C CA . ILE A 1 677 ? -4.077 -10.826 -27.732 1.00 69.06 677 ILE A CA 1
ATOM 5319 C C . ILE A 1 677 ? -4.808 -9.680 -28.436 1.00 69.06 677 ILE A C 1
ATOM 5321 O O . ILE A 1 677 ? -4.314 -9.127 -29.418 1.00 69.06 677 ILE A O 1
ATOM 5325 N N . CYS A 1 678 ? -5.986 -9.314 -27.927 1.00 67.44 678 CYS A N 1
ATOM 5326 C CA . CYS A 1 678 ? -6.782 -8.212 -28.462 1.00 67.44 678 CYS A CA 1
ATOM 5327 C C . CYS A 1 678 ? -6.425 -6.908 -27.735 1.00 67.44 678 CYS A C 1
ATOM 5329 O O . CYS A 1 678 ? -6.959 -6.607 -26.662 1.00 67.44 678 CYS A O 1
ATOM 5331 N N . TYR A 1 679 ? -5.511 -6.126 -28.309 1.00 77.38 679 TYR A N 1
ATOM 5332 C CA . TYR A 1 679 ? -5.231 -4.780 -27.814 1.00 77.38 679 TYR A CA 1
ATOM 5333 C C . TYR A 1 679 ? -6.267 -3.806 -28.358 1.00 77.38 679 TYR A C 1
ATOM 5335 O O . TYR A 1 679 ? -6.501 -3.745 -29.562 1.00 77.38 679 TYR A O 1
ATOM 5343 N N . LYS A 1 680 ? -6.870 -3.023 -27.467 1.00 77.62 680 LYS A N 1
ATOM 5344 C CA . LYS A 1 680 ? -7.832 -1.990 -27.858 1.00 77.62 680 LYS A CA 1
ATOM 5345 C C . LYS A 1 680 ? -7.143 -0.746 -28.407 1.00 77.62 680 LYS A C 1
ATOM 5347 O O . LYS A 1 680 ? -7.723 -0.032 -29.215 1.00 77.62 680 LYS A O 1
ATOM 5352 N N . ARG A 1 681 ? -5.898 -0.488 -27.992 1.00 81.38 681 ARG A N 1
ATOM 5353 C CA . ARG A 1 681 ? -5.125 0.673 -28.439 1.00 81.38 681 ARG A CA 1
ATOM 5354 C C . ARG A 1 681 ? -3.690 0.322 -28.787 1.00 81.38 681 ARG A C 1
ATOM 5356 O O . ARG A 1 681 ? -3.001 -0.365 -28.037 1.00 81.38 681 ARG A O 1
ATOM 5363 N N . TYR A 1 682 ? -3.236 0.892 -29.897 1.00 84.50 682 TYR A N 1
ATOM 5364 C CA . TYR A 1 682 ? -1.871 0.781 -30.392 1.00 84.50 682 TYR A CA 1
ATOM 5365 C C . TYR A 1 682 ? -1.235 2.164 -30.444 1.00 84.50 682 TYR A C 1
ATOM 5367 O O . TYR A 1 682 ? -1.831 3.108 -30.968 1.00 84.50 682 TYR A O 1
ATOM 5375 N N . VAL A 1 683 ? -0.027 2.274 -29.903 1.00 87.06 683 VAL A N 1
ATOM 5376 C CA . VAL A 1 683 ? 0.749 3.510 -29.838 1.00 87.06 683 VAL A CA 1
ATOM 5377 C C . VAL A 1 683 ? 2.177 3.223 -30.270 1.00 87.06 683 VAL A C 1
ATOM 5379 O O . VAL A 1 683 ? 2.759 2.222 -29.857 1.00 87.06 683 VAL A O 1
ATOM 5382 N N . GLU A 1 684 ? 2.761 4.103 -31.074 1.00 88.88 684 GLU A N 1
ATOM 5383 C CA . GLU A 1 684 ? 4.166 4.018 -31.466 1.00 88.88 684 GLU A CA 1
ATOM 5384 C C . GLU A 1 684 ? 4.938 5.245 -30.975 1.00 88.88 684 GLU A C 1
ATOM 5386 O O . GLU A 1 684 ? 4.550 6.387 -31.220 1.00 88.88 684 GLU A O 1
ATOM 5391 N N . ILE A 1 685 ? 6.047 4.998 -30.278 1.00 89.81 685 ILE A N 1
ATOM 5392 C CA . ILE A 1 685 ? 7.026 6.021 -29.915 1.00 89.81 685 ILE A CA 1
ATOM 5393 C C . ILE A 1 685 ? 7.989 6.170 -31.089 1.00 89.81 685 ILE A C 1
ATOM 5395 O O . ILE A 1 685 ? 8.770 5.256 -31.377 1.00 89.81 685 ILE A O 1
ATOM 5399 N N . ALA A 1 686 ? 7.937 7.330 -31.738 1.00 86.44 686 ALA A N 1
ATOM 5400 C CA . ALA A 1 686 ? 8.775 7.639 -32.883 1.00 86.44 686 ALA A CA 1
ATOM 5401 C C . ALA A 1 686 ? 10.170 8.111 -32.459 1.00 86.44 686 ALA A C 1
ATOM 5403 O O . ALA A 1 686 ? 11.114 7.753 -33.136 1.00 86.44 686 ALA A O 1
ATOM 5404 N N . GLY A 1 687 ? 10.331 8.825 -31.338 1.00 87.12 687 GLY A N 1
ATOM 5405 C CA . GLY A 1 687 ? 11.624 9.370 -30.887 1.00 87.12 687 GLY A CA 1
ATOM 5406 C C . GLY A 1 687 ? 11.598 10.894 -30.781 1.00 87.12 687 GLY A C 1
ATOM 5407 O O . GLY A 1 687 ? 10.554 11.457 -30.462 1.00 87.12 687 GLY A O 1
ATOM 5408 N N . PHE A 1 688 ? 12.730 11.553 -31.035 1.00 87.88 688 PHE A N 1
ATOM 5409 C CA . PHE A 1 688 ? 12.859 13.014 -31.030 1.00 87.88 688 PHE A CA 1
ATOM 5410 C C . PHE A 1 688 ? 12.707 13.633 -32.425 1.00 87.88 688 PHE A C 1
ATOM 5412 O O . PHE A 1 688 ? 13.361 13.205 -33.374 1.00 87.88 688 PHE A O 1
ATOM 5419 N N . SER A 1 689 ? 11.907 14.690 -32.552 1.00 86.94 689 SER A N 1
ATOM 5420 C CA . SER A 1 689 ? 12.005 15.640 -33.667 1.00 86.94 689 SER A CA 1
ATOM 5421 C C . SER A 1 689 ? 13.272 16.498 -33.543 1.00 86.94 689 SER A C 1
ATOM 5423 O O . SER A 1 689 ? 13.912 16.524 -32.490 1.00 86.94 689 SER A O 1
ATOM 5425 N N . ALA A 1 690 ? 13.626 17.252 -34.586 1.00 87.31 690 ALA A N 1
ATOM 5426 C CA . ALA A 1 690 ? 14.762 18.177 -34.531 1.00 87.31 690 ALA A CA 1
ATOM 5427 C C . ALA A 1 690 ? 14.621 19.208 -33.387 1.00 87.31 690 ALA A C 1
ATOM 5429 O O . ALA A 1 690 ? 15.592 19.536 -32.702 1.00 87.31 690 ALA A O 1
ATOM 5430 N N . GLU A 1 691 ? 13.398 19.667 -33.114 1.00 89.81 691 GLU A N 1
ATOM 5431 C CA . GLU A 1 691 ? 13.076 20.566 -32.004 1.00 89.81 691 GLU A CA 1
ATOM 5432 C C . GLU A 1 691 ? 13.299 19.897 -30.647 1.00 89.81 691 GLU A C 1
ATOM 5434 O O . GLU A 1 691 ? 13.857 20.520 -29.744 1.00 89.81 691 GLU A O 1
ATOM 5439 N N . GLN A 1 692 ? 12.913 18.627 -30.510 1.00 90.94 692 GLN A N 1
ATOM 5440 C CA . GLN A 1 692 ? 13.125 17.852 -29.285 1.00 90.94 692 GLN A CA 1
ATOM 5441 C C . GLN A 1 692 ? 14.613 17.538 -29.074 1.00 90.94 692 GLN A C 1
ATOM 5443 O O . GLN A 1 692 ? 15.094 17.635 -27.949 1.00 90.94 692 GLN A O 1
ATOM 5448 N N . VAL A 1 693 ? 15.386 17.274 -30.135 1.00 91.94 693 VAL A N 1
ATOM 5449 C CA . VAL A 1 693 ? 16.856 17.169 -30.039 1.00 91.94 693 VAL A CA 1
ATOM 5450 C C . VAL A 1 693 ? 17.445 18.481 -29.510 1.00 91.94 693 VAL A C 1
ATOM 5452 O O . VAL A 1 693 ? 18.224 18.482 -28.555 1.00 91.94 693 VAL A O 1
ATOM 5455 N N . LYS A 1 694 ? 17.031 19.622 -30.074 1.00 93.94 694 LYS A N 1
ATOM 5456 C CA . LYS A 1 694 ? 17.450 20.953 -29.610 1.00 93.94 694 LYS A CA 1
ATOM 5457 C C . LYS A 1 694 ? 17.078 21.196 -28.146 1.00 93.94 694 LYS A C 1
ATOM 5459 O O . LYS A 1 694 ? 17.878 21.753 -27.394 1.00 93.94 694 LYS A O 1
ATOM 5464 N N . GLU A 1 695 ? 15.873 20.818 -27.735 1.00 94.81 695 GLU A N 1
ATOM 5465 C CA . GLU A 1 695 ? 15.411 20.927 -26.350 1.00 94.81 695 GLU A CA 1
ATOM 5466 C C . GLU A 1 695 ? 16.251 20.063 -25.404 1.00 94.81 695 GLU A C 1
ATOM 5468 O O . GLU A 1 695 ? 16.715 20.556 -24.374 1.00 94.81 695 GLU A O 1
ATOM 5473 N N . TYR A 1 696 ? 16.506 18.811 -25.782 1.00 92.94 696 TYR A N 1
ATOM 5474 C CA . TYR A 1 696 ? 17.303 17.884 -24.994 1.00 92.94 696 TYR A CA 1
ATOM 5475 C C . TYR A 1 696 ? 18.729 18.405 -24.788 1.00 92.94 696 TYR A C 1
ATOM 5477 O O . TYR A 1 696 ? 19.197 18.460 -23.654 1.00 92.94 696 TYR A O 1
ATOM 5485 N N . ILE A 1 697 ? 19.397 18.878 -25.848 1.00 94.38 697 ILE A N 1
ATOM 5486 C CA . ILE A 1 697 ? 20.744 19.470 -25.752 1.00 94.38 697 ILE A CA 1
ATOM 5487 C C . ILE A 1 697 ? 20.735 20.675 -24.801 1.00 94.38 697 ILE A C 1
ATOM 5489 O O . ILE A 1 697 ? 21.614 20.805 -23.947 1.00 94.38 697 ILE A O 1
ATOM 5493 N N . LYS A 1 698 ? 19.719 21.546 -24.893 1.00 94.06 698 LYS A N 1
ATOM 5494 C CA . LYS A 1 698 ? 19.586 22.690 -23.977 1.00 94.06 698 LYS A CA 1
ATOM 5495 C C . LYS A 1 698 ? 19.449 22.257 -22.520 1.00 94.06 698 LYS A C 1
ATOM 5497 O O . LYS A 1 698 ? 20.032 22.901 -21.650 1.00 94.06 698 LYS A O 1
ATOM 5502 N N . LYS A 1 699 ? 18.673 21.203 -22.254 1.00 91.38 699 LYS A N 1
ATOM 5503 C CA . LYS A 1 699 ? 18.496 20.636 -20.910 1.00 91.38 699 LYS A CA 1
ATOM 5504 C C . LYS A 1 699 ? 19.780 19.981 -20.408 1.00 91.38 699 LYS A C 1
ATOM 5506 O O . LYS A 1 699 ? 20.171 20.237 -19.272 1.00 91.38 699 LYS A O 1
ATOM 5511 N N . TYR A 1 700 ? 20.461 19.218 -21.264 1.00 90.44 700 TYR A N 1
ATOM 5512 C CA . TYR A 1 700 ? 21.727 18.554 -20.958 1.00 90.44 700 TYR A CA 1
ATOM 5513 C C . TYR A 1 700 ? 22.783 19.573 -20.518 1.00 90.44 700 TYR A C 1
ATOM 5515 O O . TYR A 1 700 ? 23.298 19.491 -19.410 1.00 90.44 700 TYR A O 1
ATOM 5523 N N . PHE A 1 701 ? 23.042 20.597 -21.335 1.00 91.06 701 PHE A N 1
ATOM 5524 C CA . PHE A 1 701 ? 24.082 21.601 -21.082 1.00 91.06 701 PHE A CA 1
ATOM 5525 C C . PHE A 1 701 ? 23.576 22.846 -20.342 1.00 91.06 701 PHE A C 1
ATOM 5527 O O . PHE A 1 701 ? 24.182 23.913 -20.429 1.00 91.06 701 PHE A O 1
ATOM 5534 N N . LYS A 1 702 ? 22.479 22.744 -19.581 1.00 88.62 702 LYS A N 1
ATOM 5535 C CA . LYS A 1 702 ? 21.840 23.892 -18.908 1.00 88.62 702 LYS A CA 1
ATOM 5536 C C . LYS A 1 702 ? 22.805 24.727 -18.054 1.00 88.62 702 LYS A C 1
ATOM 5538 O O . LYS A 1 702 ? 22.601 25.925 -17.903 1.00 88.62 702 LYS A O 1
ATOM 5543 N N . LYS A 1 703 ? 23.834 24.098 -17.477 1.00 86.44 703 LYS A N 1
ATOM 5544 C CA . LYS A 1 703 ? 24.822 24.750 -16.601 1.00 86.44 703 LYS A CA 1
ATOM 5545 C C . LYS A 1 703 ? 26.013 25.371 -17.344 1.00 86.44 703 LYS A C 1
ATOM 5547 O O . LYS A 1 703 ? 26.731 26.154 -16.735 1.00 86.44 703 LYS A O 1
ATOM 5552 N N . ASN A 1 704 ? 26.239 25.029 -18.615 1.00 88.94 704 ASN A N 1
ATOM 5553 C CA . ASN A 1 704 ? 27.376 25.511 -19.400 1.00 88.94 704 ASN A CA 1
ATOM 5554 C C . ASN A 1 704 ? 26.890 26.080 -20.740 1.00 88.94 704 ASN A C 1
ATOM 5556 O O . ASN A 1 704 ? 26.761 25.364 -21.731 1.00 88.94 704 ASN A O 1
ATOM 5560 N N . GLU A 1 705 ? 26.618 27.386 -20.753 1.00 91.19 705 GLU A N 1
ATOM 5561 C CA . GLU A 1 705 ? 26.125 28.111 -21.930 1.00 91.19 705 GLU A CA 1
ATOM 5562 C C . GLU A 1 705 ? 27.061 28.006 -23.142 1.00 91.19 705 GLU A C 1
ATOM 5564 O O . GLU A 1 705 ? 26.587 27.861 -24.268 1.00 91.19 705 GLU A O 1
ATOM 5569 N N . ASN A 1 706 ? 28.379 28.019 -22.926 1.00 90.00 706 ASN A N 1
ATOM 5570 C CA . ASN A 1 706 ? 29.360 27.963 -24.010 1.00 90.00 706 ASN A CA 1
ATOM 5571 C C . ASN A 1 706 ? 29.321 26.602 -24.716 1.00 90.00 706 ASN A C 1
ATOM 5573 O O . ASN A 1 706 ? 29.114 26.548 -25.930 1.00 90.00 706 ASN A O 1
ATOM 5577 N N . MET A 1 707 ? 29.418 25.506 -23.952 1.00 91.62 707 MET A N 1
ATOM 5578 C CA . MET A 1 707 ? 29.291 24.148 -24.500 1.00 91.62 707 MET A CA 1
ATOM 5579 C C . MET A 1 707 ? 27.918 23.935 -25.137 1.00 91.62 707 MET A C 1
ATOM 5581 O O . MET A 1 707 ? 27.827 23.397 -26.238 1.00 91.62 707 MET A O 1
ATOM 5585 N N . LYS A 1 708 ? 26.846 24.421 -24.498 1.00 93.94 708 LYS A N 1
ATOM 5586 C CA . LYS A 1 708 ? 25.488 24.342 -25.045 1.00 93.94 708 LYS A CA 1
ATOM 5587 C C . LYS A 1 708 ? 25.406 24.973 -26.433 1.00 93.94 708 LYS A C 1
ATOM 5589 O O . LYS A 1 708 ? 24.853 24.361 -27.343 1.00 93.94 708 LYS A O 1
ATOM 5594 N N . ASN A 1 709 ? 25.934 26.185 -26.602 1.00 93.56 709 ASN A N 1
ATOM 5595 C CA . ASN A 1 709 ? 25.871 26.909 -27.870 1.00 93.56 709 ASN A CA 1
ATOM 5596 C C . ASN A 1 709 ? 26.756 26.260 -28.945 1.00 93.56 709 ASN A C 1
ATOM 5598 O O . ASN A 1 709 ? 26.315 26.152 -30.090 1.00 93.56 709 ASN A O 1
ATOM 5602 N N . ALA A 1 710 ? 27.948 25.775 -28.578 1.00 93.44 710 ALA A N 1
ATOM 5603 C CA . ALA A 1 710 ? 28.837 25.046 -29.483 1.00 93.44 710 ALA A CA 1
ATOM 5604 C C . ALA A 1 710 ? 28.188 23.748 -29.993 1.00 93.44 710 ALA A C 1
ATOM 5606 O O . ALA A 1 710 ? 28.050 23.559 -31.202 1.00 93.44 710 ALA A O 1
ATOM 5607 N N . VAL A 1 711 ? 27.689 22.907 -29.080 1.00 94.69 711 VAL A N 1
ATOM 5608 C CA . VAL A 1 711 ? 27.029 21.636 -29.415 1.00 94.69 711 VAL A CA 1
ATOM 5609 C C . VAL A 1 711 ? 25.748 21.869 -30.212 1.00 94.69 711 VAL A C 1
ATOM 5611 O O . VAL A 1 711 ? 25.524 21.200 -31.217 1.00 94.69 711 VAL A O 1
ATOM 5614 N N . LEU A 1 712 ? 24.917 22.844 -29.828 1.00 95.38 712 LEU A N 1
ATOM 5615 C CA . LEU A 1 712 ? 23.712 23.182 -30.592 1.00 95.38 712 LEU A CA 1
ATOM 5616 C C . LEU A 1 712 ? 24.041 23.593 -32.024 1.00 95.38 712 LEU A C 1
ATOM 5618 O O . LEU A 1 712 ? 23.398 23.105 -32.949 1.00 95.38 712 LEU A O 1
ATOM 5622 N N . LYS A 1 713 ? 25.019 24.484 -32.213 1.00 94.19 713 LYS A N 1
ATOM 5623 C CA . LYS A 1 713 ? 25.422 24.942 -33.546 1.00 94.19 713 LYS A CA 1
ATOM 5624 C C . LYS A 1 713 ? 25.943 23.778 -34.387 1.00 94.19 713 LYS A C 1
ATOM 5626 O O . LYS A 1 713 ? 25.550 23.649 -35.540 1.00 94.19 713 LYS A O 1
ATOM 5631 N N . HIS A 1 714 ? 26.791 22.932 -33.807 1.00 94.25 714 HIS A N 1
ATOM 5632 C CA . HIS A 1 714 ? 27.401 21.803 -34.507 1.00 94.25 714 HIS A CA 1
ATOM 5633 C C . HIS A 1 714 ? 26.375 20.741 -34.910 1.00 94.25 714 HIS A C 1
ATOM 5635 O O . HIS A 1 714 ? 26.275 20.387 -36.083 1.00 94.25 714 HIS A O 1
ATOM 5641 N N . VAL A 1 715 ? 25.555 20.281 -33.960 1.00 92.62 715 VAL A N 1
ATOM 5642 C CA . VAL A 1 715 ? 24.577 19.212 -34.205 1.00 92.62 715 VAL A CA 1
ATOM 5643 C C . VAL A 1 715 ? 23.471 19.685 -35.144 1.00 92.62 715 VAL A C 1
ATOM 5645 O O . VAL A 1 715 ? 23.131 18.966 -36.075 1.00 92.62 715 VAL A O 1
ATOM 5648 N N . MET A 1 716 ? 22.919 20.889 -34.948 1.00 91.75 716 MET A N 1
ATOM 5649 C CA . MET A 1 716 ? 21.794 21.370 -35.765 1.00 91.75 716 MET A CA 1
ATOM 5650 C C . MET A 1 716 ? 22.189 21.698 -37.214 1.00 91.75 716 MET A C 1
ATOM 5652 O O . MET A 1 716 ? 21.314 21.724 -38.074 1.00 91.75 716 MET A O 1
ATOM 5656 N N . ASN A 1 717 ? 23.478 21.917 -37.497 1.00 91.50 717 ASN A N 1
ATOM 5657 C CA . ASN A 1 717 ? 23.983 22.151 -38.855 1.00 91.50 717 ASN A CA 1
ATOM 5658 C C . ASN A 1 717 ? 24.361 20.856 -39.599 1.00 91.50 717 ASN A C 1
ATOM 5660 O O . ASN A 1 717 ? 24.778 20.922 -40.754 1.00 91.50 717 ASN A O 1
ATOM 5664 N N . ASN A 1 718 ? 24.237 19.687 -38.961 1.00 86.06 718 ASN A N 1
ATOM 5665 C CA . ASN A 1 718 ? 24.589 18.398 -39.549 1.00 86.06 718 ASN A CA 1
ATOM 5666 C C . ASN A 1 718 ? 23.400 17.430 -39.470 1.00 86.06 718 ASN A C 1
ATOM 5668 O O . ASN A 1 718 ? 23.131 16.823 -38.431 1.00 86.06 718 ASN A O 1
ATOM 5672 N N . GLU A 1 719 ? 22.706 17.248 -40.596 1.00 83.44 719 GLU A N 1
ATOM 5673 C CA . GLU A 1 719 ? 21.508 16.403 -40.680 1.00 83.44 719 GLU A CA 1
ATOM 5674 C C . GLU A 1 719 ? 21.755 14.952 -40.242 1.00 83.44 719 GLU A C 1
ATOM 5676 O O . GLU A 1 719 ? 20.876 14.339 -39.634 1.00 83.44 719 GLU A O 1
ATOM 5681 N N . ASN A 1 720 ? 22.956 14.406 -40.468 1.00 83.06 720 ASN A N 1
ATOM 5682 C CA . ASN A 1 720 ? 23.293 13.047 -40.034 1.00 83.06 720 ASN A CA 1
ATOM 5683 C C . ASN A 1 720 ? 23.348 12.941 -38.504 1.00 83.06 720 ASN A C 1
ATOM 5685 O O . ASN A 1 720 ? 22.907 11.938 -37.941 1.00 83.06 720 ASN A O 1
ATOM 5689 N N . LEU A 1 721 ? 23.850 13.976 -37.823 1.00 85.75 721 LEU A N 1
ATOM 5690 C CA . LEU A 1 721 ? 23.888 14.025 -36.360 1.00 85.75 721 LEU A CA 1
ATOM 5691 C C . LEU A 1 721 ? 22.495 14.249 -35.767 1.00 85.75 721 LEU A C 1
ATOM 5693 O O . LEU A 1 721 ? 22.157 13.611 -34.772 1.00 85.75 721 LEU A O 1
ATOM 5697 N N . VAL A 1 722 ? 21.658 15.082 -36.398 1.00 84.69 722 VAL A N 1
ATOM 5698 C CA . VAL A 1 722 ? 20.241 15.226 -36.011 1.00 84.69 722 VAL A CA 1
ATOM 5699 C C . VAL A 1 722 ? 19.499 13.897 -36.180 1.00 84.69 722 VAL A C 1
ATOM 5701 O O . VAL A 1 722 ? 18.785 13.471 -35.272 1.00 84.69 722 VAL A O 1
ATOM 5704 N N . SER A 1 723 ? 19.707 13.204 -37.303 1.00 84.06 723 SER A N 1
ATOM 5705 C CA . SER A 1 723 ? 19.119 11.886 -37.574 1.00 84.06 723 SER A CA 1
ATOM 5706 C C . SER A 1 723 ? 19.585 10.830 -36.569 1.00 84.06 723 SER A C 1
ATOM 5708 O O . SER A 1 723 ? 18.783 10.041 -36.075 1.00 84.06 723 SER A O 1
ATOM 5710 N N . PHE A 1 724 ? 20.863 10.850 -36.186 1.00 83.94 724 PHE A N 1
ATOM 5711 C CA . PHE A 1 724 ? 21.397 9.998 -35.125 1.00 83.94 724 PHE A CA 1
ATOM 5712 C C . PHE A 1 724 ? 20.754 10.307 -33.762 1.00 83.94 724 PHE A C 1
ATOM 5714 O O . PHE A 1 724 ? 20.313 9.399 -33.053 1.00 83.94 724 PHE A O 1
ATOM 5721 N N . ALA A 1 725 ? 20.635 11.593 -33.420 1.00 87.00 725 ALA A N 1
ATOM 5722 C CA . ALA A 1 725 ? 20.055 12.083 -32.170 1.00 87.00 725 ALA A CA 1
ATOM 5723 C C . ALA A 1 725 ? 18.530 11.897 -32.064 1.00 87.00 725 ALA A C 1
ATOM 5725 O O . ALA A 1 725 ? 17.970 12.043 -30.979 1.00 87.00 725 ALA A O 1
ATOM 5726 N N . HIS A 1 726 ? 17.851 11.513 -33.148 1.00 84.94 726 HIS A N 1
ATOM 5727 C CA . HIS A 1 726 ? 16.436 11.133 -33.129 1.00 84.94 726 HIS A CA 1
ATOM 5728 C C . HIS A 1 726 ? 16.129 10.049 -32.081 1.00 84.94 726 HIS A C 1
ATOM 5730 O O . HIS A 1 726 ? 15.046 10.027 -31.496 1.00 84.94 726 HIS A O 1
ATOM 5736 N N . ILE A 1 727 ? 17.078 9.148 -31.811 1.00 86.56 727 ILE A N 1
ATOM 5737 C CA . ILE A 1 727 ? 16.949 8.160 -30.740 1.00 86.56 727 ILE A CA 1
ATOM 5738 C C . ILE A 1 727 ? 17.470 8.785 -29.435 1.00 86.56 727 ILE A C 1
ATOM 5740 O O . ILE A 1 727 ? 18.668 9.052 -29.350 1.00 86.56 727 ILE A O 1
ATOM 5744 N N . PRO A 1 728 ? 16.646 8.952 -28.380 1.00 88.56 728 PRO A N 1
ATOM 5745 C CA . PRO A 1 728 ? 17.053 9.639 -27.149 1.00 88.56 728 PRO A CA 1
ATOM 5746 C C . PRO A 1 728 ? 18.335 9.100 -26.507 1.00 88.56 728 PRO A C 1
ATOM 5748 O O . PRO A 1 728 ? 19.188 9.870 -26.075 1.00 88.56 728 PRO A O 1
ATOM 5751 N N . MET A 1 729 ? 18.514 7.775 -26.494 1.00 85.25 729 MET A N 1
ATOM 5752 C CA . MET A 1 729 ? 19.749 7.146 -26.013 1.00 85.25 729 MET A CA 1
ATOM 5753 C C . MET A 1 729 ? 20.985 7.564 -26.816 1.00 85.25 729 MET A C 1
ATOM 5755 O O . MET A 1 729 ? 22.053 7.751 -26.242 1.00 85.25 729 MET A O 1
ATOM 5759 N N . LEU A 1 730 ? 20.848 7.712 -28.133 1.00 87.56 730 LEU A N 1
ATOM 5760 C CA . LEU A 1 730 ? 21.930 8.163 -29.003 1.00 87.56 730 LEU A CA 1
ATOM 5761 C C . LEU A 1 730 ? 22.174 9.665 -28.839 1.00 87.56 730 LEU A C 1
ATOM 5763 O O . LEU A 1 730 ? 23.326 10.076 -28.800 1.00 87.56 730 LEU A O 1
ATOM 5767 N N . CYS A 1 731 ? 21.125 10.469 -28.635 1.00 90.31 731 CYS A N 1
ATOM 5768 C CA . CYS A 1 731 ? 21.265 11.885 -28.285 1.00 90.31 731 CYS A CA 1
ATOM 5769 C C . CYS A 1 731 ? 22.014 12.079 -26.959 1.00 90.31 731 CYS A C 1
ATOM 5771 O O . CYS A 1 731 ? 22.865 12.956 -26.855 1.00 90.31 731 CYS A O 1
ATOM 5773 N N . TYR A 1 732 ? 21.734 11.251 -25.947 1.00 88.81 732 TYR A N 1
ATOM 5774 C CA . TYR A 1 732 ? 22.493 11.252 -24.696 1.00 88.81 732 TYR A CA 1
ATOM 5775 C C . TYR A 1 732 ? 23.973 10.942 -24.936 1.00 88.81 732 TYR A C 1
ATOM 5777 O O . TYR A 1 732 ? 24.826 11.677 -24.450 1.00 88.81 732 TYR A O 1
ATOM 5785 N N . LEU A 1 733 ? 24.271 9.877 -25.687 1.00 86.94 733 LEU A N 1
ATOM 5786 C CA . LEU A 1 733 ? 25.646 9.475 -25.987 1.00 86.94 733 LEU A CA 1
ATOM 5787 C C . LEU A 1 733 ? 26.394 10.536 -26.804 1.00 86.94 733 LEU A C 1
ATOM 5789 O O . LEU A 1 733 ? 27.558 10.796 -26.523 1.00 86.94 733 LEU A O 1
ATOM 5793 N N . LEU A 1 734 ? 25.708 11.178 -27.752 1.00 91.06 734 LEU A N 1
ATOM 5794 C CA . LEU A 1 734 ? 26.204 12.325 -28.510 1.00 91.06 734 LEU A CA 1
ATOM 5795 C C . LEU A 1 734 ? 26.574 13.481 -27.573 1.00 91.06 734 LEU A C 1
ATOM 5797 O O . LEU A 1 734 ? 27.697 13.963 -27.613 1.00 91.06 734 LEU A O 1
ATOM 5801 N N . CYS A 1 735 ? 25.659 13.906 -26.695 1.00 91.44 735 CYS A N 1
ATOM 5802 C CA . CYS A 1 735 ? 25.948 14.977 -25.739 1.00 91.44 735 CYS A CA 1
ATOM 5803 C C . CYS A 1 735 ? 27.081 14.601 -24.777 1.00 91.44 735 CYS A C 1
ATOM 5805 O O . CYS A 1 735 ? 27.912 15.445 -24.469 1.00 91.44 735 CYS A O 1
ATOM 5807 N N . PHE A 1 736 ? 27.127 13.352 -24.315 1.00 87.12 736 PHE A N 1
ATOM 5808 C CA . PHE A 1 736 ? 28.176 12.860 -23.426 1.00 87.12 736 PHE A CA 1
ATOM 5809 C C . PHE A 1 736 ? 29.559 12.882 -24.084 1.00 87.12 736 PHE A C 1
ATOM 5811 O O . PHE A 1 736 ? 30.525 13.304 -23.454 1.00 87.12 736 PHE A O 1
ATOM 5818 N N . GLU A 1 737 ? 29.658 12.435 -25.335 1.00 86.38 737 GLU A N 1
ATOM 5819 C CA . GLU A 1 737 ? 30.911 12.467 -26.087 1.00 86.38 737 GLU A CA 1
ATOM 5820 C C . GLU A 1 737 ? 31.344 13.916 -26.356 1.00 86.38 737 GLU A C 1
ATOM 5822 O O . GLU A 1 737 ? 32.484 14.268 -26.072 1.00 86.38 737 GLU A O 1
ATOM 5827 N N . MET A 1 738 ? 30.432 14.794 -26.779 1.00 90.31 738 MET A N 1
ATOM 5828 C CA . MET A 1 738 ? 30.785 16.183 -27.090 1.00 90.31 738 MET A CA 1
ATOM 5829 C C . MET A 1 738 ? 31.136 16.994 -25.840 1.00 90.31 738 MET A C 1
ATOM 5831 O O . MET A 1 738 ? 32.025 17.840 -25.877 1.00 90.31 738 MET A O 1
ATOM 5835 N N . GLU A 1 739 ? 30.463 16.725 -24.716 1.00 88.38 739 GLU A N 1
ATOM 5836 C CA . GLU A 1 739 ? 30.834 17.254 -23.399 1.00 88.38 739 GLU A CA 1
ATOM 5837 C C . GLU A 1 739 ? 32.276 16.882 -23.057 1.00 88.38 739 GLU A C 1
ATOM 5839 O O . GLU A 1 739 ? 33.036 17.709 -22.559 1.00 88.38 739 GLU A O 1
ATOM 5844 N N . TYR A 1 740 ? 32.636 15.629 -23.319 1.00 81.44 740 TYR A N 1
ATOM 5845 C CA . TYR A 1 740 ? 33.960 15.108 -23.048 1.00 81.44 740 TYR A CA 1
ATOM 5846 C C . TYR A 1 740 ? 35.015 15.766 -23.949 1.00 81.44 740 TYR A C 1
ATOM 5848 O O .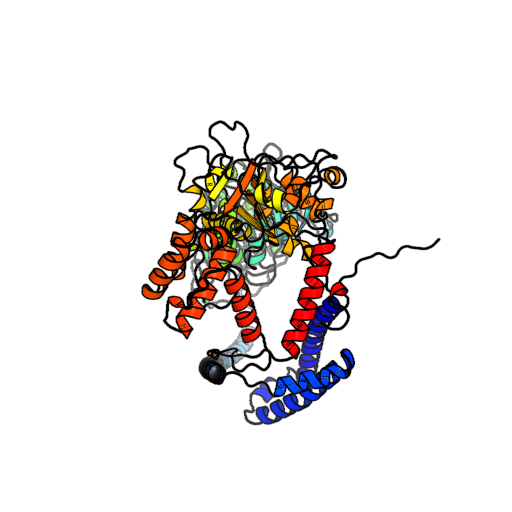 TYR A 1 740 ? 35.993 16.307 -23.441 1.00 81.44 740 TYR A O 1
ATOM 5856 N N . THR A 1 741 ? 34.782 15.807 -25.259 1.00 84.31 741 THR A N 1
ATOM 5857 C CA . THR A 1 741 ? 35.709 16.385 -26.243 1.00 84.31 741 THR A CA 1
ATOM 5858 C C . THR A 1 741 ? 35.944 17.883 -26.015 1.00 84.31 741 THR A C 1
ATOM 5860 O O . THR A 1 741 ? 37.088 18.341 -26.036 1.00 84.31 741 THR A O 1
ATOM 5863 N N . LEU A 1 742 ? 34.890 18.646 -25.700 1.00 86.38 742 LEU A N 1
ATOM 5864 C CA . LEU A 1 742 ? 35.011 20.075 -25.383 1.00 86.38 742 LEU A CA 1
ATOM 5865 C C . LEU A 1 742 ? 35.667 20.338 -24.025 1.00 86.38 742 LEU A C 1
ATOM 5867 O O . LEU A 1 742 ? 36.257 21.398 -23.842 1.00 86.38 742 LEU A O 1
ATOM 5871 N N . ALA A 1 743 ? 35.559 19.411 -23.072 1.00 81.44 743 ALA A N 1
ATOM 5872 C CA . ALA A 1 743 ? 36.270 19.522 -21.803 1.00 81.44 743 ALA A CA 1
ATOM 5873 C C . ALA A 1 743 ? 37.781 19.264 -21.948 1.00 81.44 743 ALA A C 1
ATOM 5875 O O . ALA A 1 743 ? 38.536 19.739 -21.106 1.00 81.44 743 ALA A O 1
ATOM 5876 N N . GLU A 1 744 ? 38.216 18.522 -22.975 1.00 72.94 744 GLU A N 1
ATOM 5877 C CA . GLU A 1 744 ? 39.637 18.238 -23.234 1.00 72.94 744 GLU A CA 1
ATOM 5878 C C . GLU A 1 744 ? 40.328 19.316 -24.082 1.00 72.94 744 GLU A C 1
ATOM 5880 O O . GLU A 1 744 ? 41.456 19.691 -23.781 1.00 72.94 744 GLU A O 1
ATOM 5885 N N . SER A 1 745 ? 39.676 19.798 -25.144 1.00 72.25 745 SER A N 1
ATOM 5886 C CA . SER A 1 745 ? 40.320 20.641 -26.169 1.00 72.25 745 SER A CA 1
ATOM 5887 C C . SER A 1 745 ? 39.876 22.108 -26.166 1.00 72.25 745 SER A C 1
ATOM 5889 O O . SER A 1 745 ? 40.533 22.935 -26.793 1.00 72.25 745 SER A O 1
ATOM 5891 N N . GLU A 1 746 ? 38.745 22.437 -25.522 1.00 70.00 746 GLU A N 1
ATOM 5892 C CA . GLU A 1 746 ? 38.003 23.714 -25.626 1.00 70.00 746 GLU A CA 1
ATOM 5893 C C . GLU A 1 746 ? 37.675 24.188 -27.066 1.00 70.00 746 GLU A C 1
ATOM 5895 O O . GLU A 1 746 ? 36.963 25.181 -27.243 1.00 70.00 746 GLU A O 1
ATOM 5900 N N . ASN A 1 747 ? 38.121 23.471 -28.102 1.00 76.00 747 ASN A N 1
ATOM 5901 C CA . ASN A 1 747 ? 37.980 23.828 -29.504 1.00 76.00 747 ASN A CA 1
ATOM 5902 C C . ASN A 1 747 ? 36.765 23.128 -30.127 1.00 76.00 747 ASN A C 1
ATOM 5904 O O . ASN A 1 747 ? 36.620 21.908 -30.081 1.00 76.00 747 ASN A O 1
ATOM 5908 N N . SER A 1 748 ? 35.881 23.905 -30.755 1.00 75.38 748 SER A N 1
ATOM 5909 C CA . SER A 1 748 ? 34.694 23.356 -31.417 1.00 75.38 748 SER A CA 1
ATOM 5910 C C . SER A 1 748 ? 35.008 22.561 -32.683 1.00 75.38 748 SER A C 1
ATOM 5912 O O . SER A 1 748 ? 34.164 21.776 -33.108 1.00 75.38 748 SER A O 1
ATOM 5914 N N . ASP A 1 749 ? 36.184 22.761 -33.282 1.00 78.94 749 ASP A N 1
ATOM 5915 C CA . ASP A 1 749 ? 36.579 22.072 -34.518 1.00 78.94 749 ASP A CA 1
ATOM 5916 C C . ASP A 1 749 ? 36.915 20.587 -34.290 1.00 78.94 749 ASP A C 1
ATOM 5918 O O . ASP A 1 749 ? 36.899 19.806 -35.240 1.00 78.94 749 ASP A O 1
ATOM 5922 N N . ASP A 1 750 ? 37.141 20.182 -33.035 1.00 80.81 750 ASP A N 1
ATOM 5923 C CA . ASP A 1 750 ? 37.449 18.799 -32.650 1.00 80.81 750 ASP A CA 1
ATOM 5924 C C . ASP A 1 750 ? 36.188 17.946 -32.400 1.00 80.81 750 ASP A C 1
ATOM 5926 O O . ASP A 1 750 ? 36.280 16.747 -32.127 1.00 80.81 750 ASP A O 1
ATOM 5930 N N . LEU A 1 751 ? 34.991 18.540 -32.503 1.00 86.94 751 LEU A N 1
ATOM 5931 C CA . LEU A 1 751 ? 33.717 17.831 -32.356 1.00 86.94 751 LEU A CA 1
ATOM 5932 C C . LEU A 1 751 ? 33.510 16.800 -33.481 1.00 86.94 751 LEU A C 1
ATOM 5934 O O . LEU A 1 751 ? 33.780 17.091 -34.650 1.00 86.94 751 LEU A O 1
ATOM 5938 N N . PRO A 1 752 ? 32.935 15.617 -33.191 1.00 85.56 752 PRO A N 1
ATOM 5939 C CA . PRO A 1 752 ? 32.765 14.584 -34.203 1.00 85.56 752 PRO A CA 1
ATOM 5940 C C . PRO A 1 752 ? 31.785 15.017 -35.291 1.00 85.56 752 PRO A C 1
ATOM 5942 O O . PRO A 1 752 ? 30.700 15.539 -35.017 1.00 85.56 752 PRO A O 1
ATOM 5945 N N . VAL A 1 753 ? 32.140 14.749 -36.545 1.00 84.88 753 VAL A N 1
ATOM 5946 C CA . VAL A 1 753 ? 31.315 15.084 -37.716 1.00 84.88 753 VAL A CA 1
ATOM 5947 C C . VAL A 1 753 ? 30.527 13.883 -38.240 1.00 84.88 753 VAL A C 1
ATOM 5949 O O . VAL A 1 753 ? 29.553 14.068 -38.977 1.00 84.88 753 VAL A O 1
ATOM 5952 N N . SER A 1 754 ? 30.906 12.660 -37.844 1.00 82.19 754 SER A N 1
ATOM 5953 C CA . SER A 1 754 ? 30.249 11.418 -38.249 1.00 82.19 754 SER A CA 1
ATOM 5954 C C . SER A 1 754 ? 29.840 10.524 -37.071 1.00 82.19 754 SER A C 1
ATOM 5956 O O . SER A 1 754 ? 30.395 10.572 -35.974 1.00 82.19 754 SER A O 1
ATOM 5958 N N . ILE A 1 755 ? 28.867 9.643 -37.325 1.00 81.75 755 ILE A N 1
ATOM 5959 C CA . ILE A 1 755 ? 28.405 8.618 -36.372 1.00 81.75 755 ILE A CA 1
ATOM 5960 C C . ILE A 1 755 ? 29.546 7.665 -35.982 1.00 81.75 755 ILE A C 1
ATOM 5962 O O . ILE A 1 755 ? 29.623 7.212 -34.839 1.00 81.75 755 ILE A O 1
ATOM 5966 N N . THR A 1 756 ? 30.437 7.365 -36.929 1.00 80.38 756 THR A N 1
ATOM 5967 C CA . THR A 1 756 ? 31.600 6.503 -36.704 1.00 80.38 756 THR A CA 1
ATOM 5968 C C . THR A 1 756 ? 32.557 7.123 -35.694 1.00 80.38 756 THR A C 1
ATOM 5970 O O . THR A 1 756 ? 33.028 6.409 -34.809 1.00 80.38 756 THR A O 1
ATOM 5973 N N . ASP A 1 757 ? 32.793 8.435 -35.773 1.00 81.44 757 ASP A N 1
ATOM 5974 C CA . ASP A 1 757 ? 33.669 9.152 -34.837 1.00 81.44 757 ASP A CA 1
ATOM 5975 C C . ASP A 1 757 ? 33.114 9.063 -33.412 1.00 81.44 757 ASP A C 1
ATOM 5977 O O . ASP A 1 757 ? 33.836 8.693 -32.488 1.00 81.44 757 ASP A O 1
ATOM 5981 N N . ILE A 1 758 ? 31.800 9.278 -33.259 1.00 83.94 758 ILE A N 1
ATOM 5982 C CA . ILE A 1 758 ? 31.101 9.183 -31.969 1.00 83.94 758 ILE A CA 1
ATOM 5983 C C . ILE A 1 758 ? 31.272 7.790 -31.362 1.00 83.94 758 ILE A C 1
ATOM 5985 O O . ILE A 1 758 ? 31.683 7.662 -30.212 1.00 83.94 758 ILE A O 1
ATOM 5989 N N . TYR A 1 759 ? 30.971 6.725 -32.113 1.00 80.62 759 TYR A N 1
ATOM 5990 C CA . TYR A 1 759 ? 31.111 5.365 -31.583 1.00 80.62 759 TYR A CA 1
ATOM 5991 C C . TYR A 1 759 ? 32.562 5.000 -31.276 1.00 80.62 759 TYR A C 1
ATOM 5993 O O . TYR A 1 759 ? 32.803 4.345 -30.265 1.00 80.62 759 TYR A O 1
ATOM 6001 N N . THR A 1 760 ? 33.508 5.426 -32.114 1.00 79.19 760 THR A N 1
ATOM 6002 C CA . THR A 1 760 ? 34.941 5.179 -31.898 1.00 79.19 760 THR A CA 1
ATOM 6003 C C . THR A 1 760 ? 35.385 5.821 -30.588 1.00 79.19 760 THR A C 1
ATOM 6005 O O . THR A 1 760 ? 35.853 5.122 -29.692 1.00 79.19 760 THR A O 1
ATOM 6008 N N . LYS A 1 761 ? 35.099 7.115 -30.405 1.00 76.75 761 LYS A N 1
ATOM 6009 C CA . LYS A 1 761 ? 35.457 7.846 -29.186 1.00 76.75 761 LYS A CA 1
ATOM 6010 C C . LYS A 1 761 ? 34.726 7.314 -27.949 1.00 76.75 761 LYS A C 1
ATOM 6012 O O . LYS A 1 761 ? 35.320 7.224 -26.880 1.00 76.75 761 LYS A O 1
ATOM 6017 N N . LEU A 1 762 ? 33.459 6.904 -28.062 1.00 80.00 762 LEU A N 1
ATOM 6018 C CA . LEU A 1 762 ? 32.729 6.273 -26.953 1.00 80.00 762 LEU A CA 1
ATOM 6019 C C . LEU A 1 762 ? 33.355 4.945 -26.521 1.00 80.00 762 LEU A C 1
ATOM 6021 O O . LEU A 1 762 ? 33.403 4.670 -25.321 1.00 80.00 762 LEU A O 1
ATOM 6025 N N . VAL A 1 763 ? 33.814 4.127 -27.474 1.00 76.94 763 VAL A N 1
ATOM 6026 C CA . VAL A 1 763 ? 34.551 2.894 -27.172 1.00 76.94 763 VAL A CA 1
ATOM 6027 C C . VAL A 1 763 ? 35.858 3.240 -26.468 1.00 76.94 763 VAL A C 1
ATOM 6029 O O . VAL A 1 763 ? 36.100 2.679 -25.403 1.00 76.94 763 VAL A O 1
ATOM 6032 N N . ASP A 1 764 ? 36.619 4.219 -26.964 1.00 72.94 764 ASP A N 1
ATOM 6033 C CA . ASP A 1 764 ? 37.858 4.675 -26.319 1.00 72.94 764 ASP A CA 1
ATOM 6034 C C . ASP A 1 764 ? 37.601 5.131 -24.870 1.00 72.94 764 ASP A C 1
ATOM 6036 O O . ASP A 1 764 ? 38.247 4.663 -23.931 1.00 72.94 764 ASP A O 1
ATOM 6040 N N . ILE A 1 765 ? 36.592 5.984 -24.646 1.00 71.50 765 ILE A N 1
ATOM 6041 C CA . ILE A 1 765 ? 36.200 6.452 -23.304 1.00 71.50 765 ILE A CA 1
ATOM 6042 C C . ILE A 1 765 ? 35.795 5.271 -22.406 1.00 71.50 765 ILE A C 1
ATOM 6044 O O . ILE A 1 765 ? 36.106 5.253 -21.208 1.00 71.50 765 ILE A O 1
ATOM 6048 N N . PHE A 1 766 ? 35.085 4.284 -22.957 1.00 70.75 766 PHE A N 1
ATOM 6049 C CA . PHE A 1 766 ? 34.660 3.099 -22.217 1.00 70.75 766 PHE A CA 1
ATOM 6050 C C . PHE A 1 766 ? 35.853 2.224 -21.813 1.00 70.75 766 PHE A C 1
ATOM 6052 O O . PHE A 1 766 ? 35.943 1.831 -20.646 1.00 70.75 766 PHE A O 1
ATOM 6059 N N . GLU A 1 767 ? 36.787 1.977 -22.737 1.00 65.31 767 GLU A N 1
ATOM 6060 C CA . GLU A 1 767 ? 38.051 1.277 -22.477 1.00 65.31 767 GLU A CA 1
ATOM 6061 C C . GLU A 1 767 ? 38.833 1.948 -21.342 1.00 65.31 767 GLU A C 1
ATOM 6063 O O . GLU A 1 767 ? 39.259 1.287 -20.389 1.00 65.31 767 GLU A O 1
ATOM 6068 N N . LEU A 1 768 ? 38.966 3.272 -21.415 1.00 64.62 768 LEU A N 1
ATOM 6069 C CA . LEU A 1 768 ? 39.725 4.083 -20.469 1.00 64.62 768 LEU A CA 1
ATOM 6070 C C . LEU A 1 768 ? 39.144 4.038 -19.052 1.00 64.62 768 LEU A C 1
ATOM 6072 O O . LEU A 1 768 ? 39.888 3.890 -18.085 1.00 64.62 768 LEU A O 1
ATOM 6076 N N . LYS A 1 769 ? 37.815 4.114 -18.909 1.00 61.62 769 LYS A N 1
ATOM 6077 C CA . LYS A 1 769 ? 37.153 4.142 -17.591 1.00 61.62 769 LYS A CA 1
ATOM 6078 C C . LYS A 1 769 ? 37.026 2.769 -16.915 1.00 61.62 769 LYS A C 1
ATOM 6080 O O . LYS A 1 769 ? 36.833 2.716 -15.700 1.00 61.62 769 LYS A O 1
ATOM 6085 N N . HIS A 1 770 ? 37.078 1.664 -17.667 1.00 60.75 770 HIS A N 1
ATOM 6086 C CA . HIS A 1 770 ? 36.781 0.314 -17.151 1.00 60.75 770 HIS A CA 1
ATOM 6087 C C . HIS A 1 770 ? 38.016 -0.582 -16.937 1.00 60.75 770 HIS A C 1
ATOM 6089 O O . HIS A 1 770 ? 37.869 -1.716 -16.475 1.00 60.75 770 HIS A O 1
ATOM 6095 N N . CYS A 1 771 ? 39.233 -0.094 -17.192 1.00 58.25 771 CYS A N 1
ATOM 6096 C CA . CYS A 1 771 ? 40.456 -0.860 -16.948 1.00 58.25 771 CYS A CA 1
ATOM 6097 C C . CYS A 1 771 ? 40.824 -0.893 -15.449 1.00 58.25 771 CYS A C 1
ATOM 6099 O O . CYS A 1 771 ? 40.996 0.155 -14.821 1.00 58.25 771 CYS A O 1
ATOM 6101 N N . ALA A 1 772 ? 40.953 -2.099 -14.877 1.00 46.19 772 ALA A N 1
ATOM 6102 C CA . ALA A 1 772 ? 41.170 -2.329 -13.441 1.00 46.19 772 ALA A CA 1
ATOM 6103 C C . ALA A 1 772 ? 42.497 -1.761 -12.896 1.00 46.19 772 ALA A C 1
ATOM 6105 O O . ALA A 1 772 ? 42.569 -1.445 -11.713 1.00 46.19 772 ALA A O 1
ATOM 6106 N N . GLU A 1 773 ? 43.505 -1.594 -13.757 1.00 46.72 773 GLU A N 1
ATOM 6107 C CA . GLU A 1 773 ? 44.814 -1.009 -13.425 1.00 46.72 773 GLU A CA 1
ATOM 6108 C C . GLU A 1 773 ? 44.925 0.482 -13.800 1.00 46.72 773 GLU A C 1
ATOM 6110 O O . GLU A 1 773 ? 45.980 1.084 -13.624 1.00 46.72 773 GLU A O 1
ATOM 6115 N N . SER A 1 774 ? 43.865 1.104 -14.338 1.00 50.72 774 SER A N 1
ATOM 6116 C CA . SER A 1 774 ? 43.955 2.500 -14.777 1.00 50.72 774 SER A CA 1
ATOM 6117 C C . SER A 1 774 ? 43.866 3.488 -13.612 1.00 50.72 774 SER A C 1
ATOM 6119 O O . SER A 1 774 ? 42.885 3.540 -12.868 1.00 50.72 774 SER A O 1
ATOM 6121 N N . GLU A 1 775 ? 44.863 4.365 -13.524 1.00 47.88 775 GLU A N 1
ATOM 6122 C CA . GLU A 1 775 ? 44.845 5.578 -12.693 1.00 47.88 775 GLU A CA 1
ATOM 6123 C C . GLU A 1 775 ? 43.723 6.571 -13.088 1.00 47.88 775 GLU A C 1
ATOM 6125 O O . GLU A 1 775 ? 43.411 7.502 -12.346 1.00 47.88 775 GLU A O 1
ATOM 6130 N N . TYR A 1 776 ? 43.071 6.335 -14.233 1.00 51.16 776 TYR A N 1
ATOM 6131 C CA . TYR A 1 776 ? 42.044 7.176 -14.857 1.00 51.16 776 TYR A CA 1
ATOM 6132 C C . TYR A 1 776 ? 40.611 6.884 -14.391 1.00 51.16 776 TYR A C 1
ATOM 6134 O O . TYR A 1 776 ? 39.677 7.568 -14.807 1.00 51.16 776 TYR A O 1
ATOM 6142 N N . ARG A 1 777 ? 40.406 5.939 -13.458 1.00 51.62 777 ARG A N 1
ATOM 6143 C CA . ARG A 1 777 ? 39.094 5.734 -12.805 1.00 51.62 777 ARG A CA 1
ATOM 6144 C C . ARG A 1 777 ? 38.556 7.000 -12.122 1.00 51.62 777 ARG A C 1
ATOM 6146 O O . ARG A 1 777 ? 37.344 7.118 -11.951 1.00 51.62 777 ARG A O 1
ATOM 6153 N N . GLN A 1 778 ? 39.443 7.918 -11.722 1.00 47.16 778 GLN A N 1
ATOM 6154 C CA . GLN A 1 778 ? 39.113 9.178 -11.041 1.00 47.16 778 GLN A CA 1
ATOM 6155 C C . GLN A 1 778 ? 39.890 10.409 -11.575 1.00 47.16 778 GLN A C 1
ATOM 6157 O O . GLN A 1 778 ? 39.781 11.481 -10.985 1.00 47.16 778 GLN A O 1
ATOM 6162 N N . LYS A 1 779 ? 40.660 10.292 -12.672 1.00 45.50 779 LYS A N 1
ATOM 6163 C CA . LYS A 1 779 ? 41.501 11.370 -13.250 1.00 45.50 779 LYS A CA 1
ATOM 6164 C C . LYS A 1 779 ? 41.186 11.647 -14.730 1.00 45.50 779 LYS A C 1
ATOM 6166 O O . LYS A 1 779 ? 40.491 10.862 -15.369 1.00 45.50 779 LYS A O 1
ATOM 6171 N N . GLU A 1 780 ? 41.695 12.766 -15.256 1.00 46.16 780 GLU A N 1
ATOM 6172 C CA . GLU A 1 780 ? 41.643 13.138 -16.682 1.00 46.16 780 GLU A CA 1
ATOM 6173 C C . GLU A 1 780 ? 42.530 12.252 -17.561 1.00 46.16 780 GLU A C 1
ATOM 6175 O O . GLU A 1 780 ? 43.603 11.826 -17.142 1.00 46.16 780 GLU A O 1
ATOM 6180 N N . ILE A 1 781 ? 42.037 11.948 -18.762 1.00 49.44 781 ILE A N 1
ATOM 6181 C CA . ILE A 1 781 ? 42.631 11.031 -19.741 1.00 49.44 781 ILE A CA 1
ATOM 6182 C C . ILE A 1 781 ? 43.632 11.809 -20.623 1.00 49.44 781 ILE A C 1
ATOM 6184 O O . ILE A 1 781 ? 43.334 12.930 -21.021 1.00 49.44 781 ILE A O 1
ATOM 6188 N N . PRO A 1 782 ? 44.807 11.245 -20.960 1.00 51.44 782 PRO A N 1
ATOM 6189 C CA . PRO A 1 782 ? 45.777 11.893 -21.846 1.00 51.44 782 PRO A CA 1
ATOM 6190 C C . PRO A 1 782 ? 45.430 11.751 -23.345 1.00 51.44 782 PRO A C 1
ATOM 6192 O O . PRO A 1 782 ? 44.910 10.721 -23.772 1.00 51.44 782 PRO A O 1
ATOM 6195 N N . GLU A 1 783 ? 45.830 12.739 -24.163 1.00 47.31 783 GLU A N 1
ATOM 6196 C CA . GLU A 1 783 ? 45.529 12.886 -25.611 1.00 47.31 783 GLU A CA 1
ATOM 6197 C C . GLU A 1 783 ? 45.834 11.666 -26.508 1.00 47.31 783 GLU A C 1
ATOM 6199 O O . GLU A 1 783 ? 45.280 11.547 -27.601 1.00 47.31 783 GLU A O 1
ATOM 6204 N N . LYS A 1 784 ? 46.731 10.755 -26.105 1.00 50.69 784 LYS A N 1
ATOM 6205 C CA . LYS A 1 784 ? 47.106 9.566 -26.895 1.00 50.69 784 LYS A CA 1
ATOM 6206 C C . LYS A 1 784 ? 47.252 8.331 -26.015 1.00 50.69 784 LYS A C 1
ATOM 6208 O O . LYS A 1 784 ? 48.353 7.987 -25.583 1.00 50.69 784 LYS A O 1
ATOM 6213 N N . PHE A 1 785 ? 46.151 7.621 -25.800 1.00 52.00 785 PHE A N 1
ATOM 6214 C CA . PHE A 1 785 ? 46.169 6.305 -25.168 1.00 52.00 785 PHE A CA 1
ATOM 6215 C C . PHE A 1 785 ? 46.311 5.186 -26.210 1.00 52.00 785 PHE A C 1
ATOM 6217 O O . PHE A 1 785 ? 45.639 5.185 -27.238 1.00 52.00 785 PHE A O 1
ATOM 6224 N N . LYS A 1 786 ? 47.186 4.208 -25.942 1.00 54.56 786 LYS A N 1
ATOM 6225 C CA . LYS A 1 786 ? 47.206 2.921 -26.655 1.00 54.56 786 LYS A CA 1
ATOM 6226 C C . LYS A 1 786 ? 46.601 1.863 -25.730 1.00 54.56 786 LYS A C 1
ATOM 6228 O O . LYS A 1 786 ? 47.171 1.652 -24.657 1.00 54.56 786 LYS A O 1
ATOM 6233 N N . PRO A 1 787 ? 45.509 1.180 -26.115 1.00 52.94 787 PRO A N 1
ATOM 6234 C CA . PRO A 1 787 ? 44.857 0.228 -25.228 1.00 52.94 787 PRO A CA 1
ATOM 6235 C C . PRO A 1 787 ? 45.795 -0.920 -24.830 1.00 52.94 787 PRO A C 1
ATOM 6237 O O . PRO A 1 787 ? 46.453 -1.507 -25.700 1.00 52.94 787 PRO A O 1
ATOM 6240 N N . PRO A 1 788 ? 45.854 -1.285 -23.533 1.00 57.81 788 PRO A N 1
ATOM 6241 C CA . PRO A 1 788 ? 46.564 -2.461 -23.066 1.00 57.81 788 PRO A CA 1
ATOM 6242 C C . PRO A 1 788 ? 46.112 -3.714 -23.835 1.00 57.81 788 PRO A C 1
ATOM 6244 O O . PRO A 1 788 ? 44.913 -3.874 -24.094 1.00 57.81 788 PRO A O 1
ATOM 6247 N N . PRO A 1 789 ? 47.017 -4.662 -24.146 1.00 58.81 789 PRO A N 1
ATOM 6248 C CA . PRO A 1 789 ? 46.689 -5.880 -24.900 1.00 58.81 789 PRO A CA 1
ATOM 6249 C C . PRO A 1 789 ? 45.513 -6.687 -24.321 1.00 58.81 789 PRO A C 1
ATOM 6251 O O . PRO A 1 789 ? 44.784 -7.352 -25.057 1.00 58.81 789 PRO A O 1
ATOM 6254 N N . VAL A 1 790 ? 45.307 -6.606 -23.002 1.00 57.97 790 VAL A N 1
ATOM 6255 C CA . VAL A 1 790 ? 44.224 -7.281 -22.271 1.00 57.97 790 VAL A CA 1
ATOM 6256 C C . VAL A 1 790 ? 42.843 -6.738 -22.659 1.00 57.97 790 VAL A C 1
ATOM 6258 O O . VAL A 1 790 ? 41.928 -7.528 -22.882 1.00 57.97 790 VAL A O 1
ATOM 6261 N N . ILE A 1 791 ? 42.691 -5.417 -22.809 1.00 63.00 791 ILE A N 1
ATOM 6262 C CA . ILE A 1 791 ? 41.423 -4.787 -23.221 1.00 63.00 791 ILE A CA 1
ATOM 6263 C C . ILE A 1 791 ? 41.094 -5.165 -24.664 1.00 63.00 791 ILE A C 1
ATOM 6265 O O . ILE A 1 791 ? 39.973 -5.582 -24.957 1.00 63.00 791 ILE A O 1
ATOM 6269 N N . LYS A 1 792 ? 42.103 -5.121 -25.542 1.00 66.75 792 LYS A N 1
ATOM 6270 C CA . LYS A 1 792 ? 41.961 -5.504 -26.950 1.00 66.75 792 LYS A CA 1
ATOM 6271 C C . LYS A 1 792 ? 41.454 -6.943 -27.101 1.00 66.75 792 LYS A C 1
ATOM 6273 O O . LYS A 1 792 ? 40.541 -7.190 -27.883 1.00 66.75 792 LYS A O 1
ATOM 6278 N N . ASN A 1 793 ? 41.981 -7.877 -26.306 1.00 71.25 793 ASN A N 1
ATOM 6279 C CA . ASN A 1 793 ? 41.520 -9.270 -26.288 1.00 71.25 793 ASN A CA 1
ATOM 6280 C C . ASN A 1 793 ? 40.070 -9.404 -25.777 1.00 71.25 793 ASN A C 1
ATOM 6282 O O . ASN A 1 793 ? 39.276 -10.158 -26.338 1.00 71.25 793 ASN A O 1
ATOM 6286 N N . THR A 1 794 ? 39.692 -8.658 -24.735 1.00 72.81 794 THR A N 1
ATOM 6287 C CA . THR A 1 794 ? 38.314 -8.654 -24.212 1.00 72.81 794 THR A CA 1
ATOM 6288 C C . THR A 1 794 ? 37.319 -8.128 -25.243 1.00 72.81 794 THR A C 1
ATOM 6290 O O . THR A 1 794 ? 36.280 -8.753 -25.465 1.00 72.81 794 THR A O 1
ATOM 6293 N N . LEU A 1 795 ? 37.640 -7.028 -25.925 1.00 73.75 795 LEU A N 1
ATOM 6294 C CA . LEU A 1 795 ? 36.799 -6.488 -26.994 1.00 73.75 795 LEU A CA 1
ATOM 6295 C C . LEU A 1 795 ? 36.721 -7.416 -28.202 1.00 73.75 795 LEU A C 1
ATOM 6297 O O . LEU A 1 795 ? 35.655 -7.557 -28.797 1.00 73.75 795 LEU A O 1
ATOM 6301 N N . GLU A 1 796 ? 37.806 -8.108 -28.544 1.00 77.69 796 GLU A N 1
ATOM 6302 C CA . GLU A 1 796 ? 37.784 -9.119 -29.601 1.00 77.69 796 GLU A CA 1
ATOM 6303 C C . GLU A 1 796 ? 36.836 -10.281 -29.253 1.00 77.69 796 GLU A C 1
ATOM 6305 O O . GLU A 1 796 ? 36.057 -10.737 -30.091 1.00 77.69 796 GLU A O 1
ATOM 6310 N N . LYS A 1 797 ? 36.825 -10.736 -27.995 1.00 80.81 797 LYS A N 1
ATOM 6311 C CA . LYS A 1 797 ? 35.863 -11.751 -27.536 1.00 80.81 797 LYS A CA 1
ATOM 6312 C C . LYS A 1 797 ? 34.426 -11.230 -27.533 1.00 80.81 797 LYS A C 1
ATOM 6314 O O . LYS A 1 797 ? 33.527 -11.942 -27.978 1.00 80.81 797 LYS A O 1
ATOM 6319 N N . LEU A 1 798 ? 34.202 -10.006 -27.049 1.00 79.31 798 LEU A N 1
ATOM 6320 C CA . LEU A 1 798 ? 32.876 -9.381 -27.019 1.00 79.31 798 LEU A CA 1
ATOM 6321 C C . LEU A 1 798 ? 32.325 -9.160 -28.428 1.00 79.31 798 LEU A C 1
ATOM 6323 O O . LEU A 1 798 ? 31.166 -9.471 -28.676 1.00 79.31 798 LEU A O 1
ATOM 6327 N N . SER A 1 799 ? 33.150 -8.685 -29.361 1.00 80.31 799 SER A N 1
ATOM 6328 C CA . SER A 1 799 ? 32.765 -8.496 -30.764 1.00 80.31 799 SER A CA 1
ATOM 6329 C C . SER A 1 799 ? 32.462 -9.824 -31.457 1.00 80.31 799 SER A C 1
ATOM 6331 O O . SER A 1 799 ? 31.441 -9.925 -32.135 1.00 80.31 799 SER A O 1
ATOM 6333 N N . LYS A 1 800 ? 33.262 -10.876 -31.226 1.00 81.94 800 LYS A N 1
ATOM 6334 C CA . LYS A 1 800 ? 32.968 -12.239 -31.710 1.00 81.94 800 LYS A CA 1
ATOM 6335 C C . LYS A 1 800 ? 31.645 -12.770 -31.160 1.00 81.94 800 LYS A C 1
ATOM 6337 O O . LYS A 1 800 ? 30.841 -13.311 -31.918 1.00 81.94 800 LYS A O 1
ATOM 6342 N N . LEU A 1 801 ? 31.402 -12.596 -29.860 1.00 78.31 801 LEU A N 1
ATOM 6343 C CA . LEU A 1 801 ? 30.145 -12.991 -29.226 1.00 78.31 801 LEU A CA 1
ATOM 6344 C C . LEU A 1 801 ? 28.964 -12.198 -29.803 1.00 78.31 801 LEU A C 1
ATOM 6346 O O . LEU A 1 801 ? 27.966 -12.794 -30.195 1.00 78.31 801 LEU A O 1
ATOM 6350 N N . ALA A 1 802 ? 29.089 -10.876 -29.915 1.00 75.81 802 ALA A N 1
ATOM 6351 C CA . ALA A 1 802 ? 28.056 -10.011 -30.475 1.00 75.81 802 ALA A CA 1
ATOM 6352 C C . ALA A 1 802 ? 27.736 -10.373 -31.933 1.00 75.81 802 ALA A C 1
ATOM 6354 O O . ALA A 1 802 ? 26.564 -10.481 -32.285 1.00 75.81 802 ALA A O 1
ATOM 6355 N N . ALA A 1 803 ? 28.753 -10.628 -32.762 1.00 75.12 803 ALA A N 1
ATOM 6356 C CA . ALA A 1 803 ? 28.577 -11.060 -34.147 1.00 75.12 803 ALA A CA 1
ATOM 6357 C C . ALA A 1 803 ? 27.853 -12.411 -34.232 1.00 75.12 803 ALA A C 1
ATOM 6359 O O . ALA A 1 803 ? 26.905 -12.552 -35.005 1.00 75.12 803 ALA A O 1
ATOM 6360 N N . LYS A 1 804 ? 28.242 -13.383 -33.396 1.00 77.75 804 LYS A N 1
ATOM 6361 C CA . LYS A 1 804 ? 27.569 -14.685 -33.310 1.00 77.75 804 LYS A CA 1
ATOM 6362 C C . LYS A 1 804 ? 26.092 -14.527 -32.936 1.00 77.75 804 LYS A C 1
ATOM 6364 O O . LYS A 1 804 ? 25.226 -15.028 -33.647 1.00 77.75 804 LYS A O 1
ATOM 6369 N N . LEU A 1 805 ? 25.803 -13.785 -31.867 1.00 68.50 805 LEU A N 1
ATOM 6370 C CA . LEU A 1 805 ? 24.436 -13.537 -31.402 1.00 68.50 805 LEU A CA 1
ATOM 6371 C C . LEU A 1 805 ? 23.600 -12.792 -32.450 1.00 68.50 805 LEU A C 1
ATOM 6373 O O . LEU A 1 805 ? 22.415 -13.076 -32.616 1.00 68.50 805 LEU A O 1
ATOM 6377 N N . LEU A 1 806 ? 24.216 -11.870 -33.194 1.00 67.56 806 LEU A N 1
ATOM 6378 C CA . LEU A 1 806 ? 23.558 -11.150 -34.279 1.00 67.56 806 LEU A CA 1
ATOM 6379 C C . LEU A 1 806 ? 23.156 -12.093 -35.424 1.00 67.56 806 LEU A C 1
ATOM 6381 O O . LEU A 1 806 ? 22.027 -12.000 -35.910 1.00 67.56 806 LEU A O 1
ATOM 6385 N N . VAL A 1 807 ? 24.039 -13.018 -35.818 1.00 72.00 807 VAL A N 1
ATOM 6386 C CA . VAL A 1 807 ? 23.752 -14.058 -36.826 1.00 72.00 807 VAL A CA 1
ATOM 6387 C C . VAL A 1 807 ? 22.640 -14.993 -36.345 1.00 72.00 807 VAL A C 1
ATOM 6389 O O . VAL A 1 807 ? 21.708 -15.282 -37.093 1.00 72.00 807 VAL A O 1
ATOM 6392 N N . GLU A 1 808 ? 22.686 -15.395 -35.076 1.00 64.75 808 GLU A N 1
ATOM 6393 C CA . GLU A 1 808 ? 21.672 -16.239 -34.425 1.00 64.75 808 GLU A CA 1
ATOM 6394 C C . GLU A 1 808 ? 20.362 -15.489 -34.120 1.00 64.75 808 GLU A C 1
ATOM 6396 O O . GLU A 1 808 ? 19.405 -16.080 -33.620 1.00 64.75 808 GLU A O 1
ATOM 6401 N N . ARG A 1 809 ? 20.293 -14.184 -34.428 1.00 53.47 809 ARG A N 1
ATOM 6402 C CA . ARG A 1 809 ? 19.163 -13.286 -34.129 1.00 53.47 809 ARG A CA 1
ATOM 6403 C C . ARG A 1 809 ? 18.765 -13.297 -32.649 1.00 53.47 809 ARG A C 1
ATOM 6405 O O . ARG A 1 809 ? 17.597 -13.097 -32.311 1.00 53.47 809 ARG A O 1
ATOM 6412 N N . LYS A 1 810 ? 19.737 -13.504 -31.761 1.00 53.22 810 LYS A N 1
ATOM 6413 C CA . LYS A 1 810 ? 19.538 -13.604 -30.318 1.00 53.22 810 LYS A CA 1
ATOM 6414 C C . LYS A 1 810 ? 19.891 -12.270 -29.638 1.00 53.22 810 LYS A C 1
ATOM 6416 O O . LYS A 1 810 ? 21.045 -11.854 -29.677 1.00 53.22 810 LYS A O 1
ATOM 6421 N N . PRO A 1 811 ? 18.930 -11.571 -29.005 1.00 46.41 811 PRO A N 1
ATOM 6422 C CA . PRO A 1 811 ? 19.175 -10.251 -28.414 1.00 46.41 811 PRO A CA 1
ATOM 6423 C C . PRO A 1 811 ? 19.781 -10.297 -27.000 1.00 46.41 811 PRO A C 1
ATOM 6425 O O . PRO A 1 811 ? 20.121 -9.251 -26.454 1.00 46.41 811 PRO A O 1
ATOM 6428 N N . THR A 1 812 ? 19.886 -11.480 -26.389 1.00 47.69 812 THR A N 1
ATOM 6429 C CA . THR A 1 812 ? 20.398 -11.699 -25.028 1.00 47.69 812 THR A CA 1
ATOM 6430 C C . THR A 1 812 ? 21.300 -12.930 -24.996 1.00 47.69 812 THR A C 1
ATOM 6432 O O . THR A 1 812 ? 21.136 -13.837 -25.808 1.00 47.69 812 THR A O 1
ATOM 6435 N N . PHE A 1 813 ? 22.241 -12.986 -24.054 1.00 54.97 813 PHE A N 1
ATOM 6436 C CA . PHE A 1 813 ? 23.112 -14.145 -23.847 1.00 54.97 813 PHE A CA 1
ATOM 6437 C C . PHE A 1 813 ? 22.998 -14.662 -22.413 1.00 54.97 813 PHE A C 1
ATOM 6439 O O . PHE A 1 813 ? 22.771 -13.881 -21.487 1.00 54.97 813 PHE A O 1
ATOM 6446 N N . ASP A 1 814 ? 23.105 -15.978 -22.232 1.00 56.41 814 ASP A N 1
ATOM 6447 C CA . ASP A 1 814 ? 23.068 -16.610 -20.911 1.00 56.41 814 ASP A CA 1
ATOM 6448 C C . ASP A 1 814 ? 24.482 -16.813 -20.329 1.00 56.41 814 ASP A C 1
ATOM 6450 O O . ASP A 1 814 ? 25.498 -16.628 -21.001 1.00 56.41 814 ASP A O 1
ATOM 6454 N N . GLU A 1 815 ? 24.580 -17.161 -19.042 1.00 52.66 815 GLU A N 1
ATOM 6455 C CA . GLU A 1 815 ? 25.886 -17.402 -18.409 1.00 52.66 815 GLU A CA 1
ATOM 6456 C C . GLU A 1 815 ? 26.640 -18.596 -19.006 1.00 52.66 815 GLU A C 1
ATOM 6458 O O . GLU A 1 815 ? 27.866 -18.643 -18.921 1.00 52.66 815 GLU A O 1
ATOM 6463 N N . ARG A 1 816 ? 25.939 -19.547 -19.632 1.00 54.41 816 ARG A N 1
ATOM 6464 C CA . ARG A 1 816 ? 26.543 -20.743 -20.236 1.00 54.41 816 ARG A CA 1
ATOM 6465 C C . ARG A 1 816 ? 27.200 -20.413 -21.576 1.00 54.41 816 ARG A C 1
ATOM 6467 O O . ARG A 1 816 ? 28.192 -21.036 -21.945 1.00 54.41 816 ARG A O 1
ATOM 6474 N N . GLU A 1 817 ? 26.704 -19.389 -22.260 1.00 56.34 817 GLU A N 1
ATOM 6475 C CA . GLU A 1 817 ? 27.250 -18.852 -23.509 1.00 56.34 817 GLU A CA 1
ATOM 6476 C C . GLU A 1 817 ? 28.517 -18.013 -23.319 1.00 56.34 817 GLU A C 1
ATOM 6478 O O . GLU A 1 817 ? 29.197 -17.718 -24.302 1.00 56.34 817 GLU A O 1
ATOM 6483 N N . LYS A 1 818 ? 28.893 -17.682 -22.074 1.00 53.75 818 LYS A N 1
ATOM 6484 C CA . LYS A 1 818 ? 30.161 -16.995 -21.782 1.00 53.75 818 LYS A CA 1
ATOM 6485 C C . LYS A 1 818 ? 31.391 -17.860 -22.117 1.00 53.75 818 LYS A C 1
ATOM 6487 O O . LYS A 1 818 ? 32.472 -17.333 -22.352 1.00 53.75 818 LYS A O 1
ATOM 6492 N N . GLY A 1 819 ? 31.271 -19.184 -22.207 1.00 50.34 819 GLY A N 1
ATOM 6493 C CA . GLY A 1 819 ? 32.456 -20.041 -22.311 1.00 50.34 819 GLY A CA 1
ATOM 6494 C C . GLY A 1 819 ? 33.364 -19.901 -21.076 1.00 50.34 819 GLY A C 1
ATOM 6495 O O . GLY A 1 819 ? 33.226 -18.997 -20.256 1.00 50.34 819 GLY A O 1
ATOM 6496 N N . ALA A 1 820 ? 34.296 -20.830 -20.883 1.00 41.47 820 ALA A N 1
ATOM 6497 C CA . ALA A 1 820 ? 34.993 -20.980 -19.601 1.00 41.47 820 ALA A CA 1
ATOM 6498 C C . ALA A 1 820 ? 35.914 -19.804 -19.183 1.00 41.47 820 ALA A C 1
ATOM 6500 O O . ALA A 1 820 ? 36.491 -19.868 -18.099 1.00 41.47 820 ALA A O 1
ATOM 6501 N N . ARG A 1 821 ? 36.099 -18.760 -20.011 1.00 45.62 821 ARG A N 1
ATOM 6502 C CA . ARG A 1 821 ? 37.005 -17.622 -19.746 1.00 45.62 821 ARG A CA 1
ATOM 6503 C C . ARG A 1 821 ? 36.587 -16.340 -20.499 1.00 45.62 821 ARG A C 1
ATOM 6505 O O . ARG A 1 821 ? 37.215 -16.001 -21.513 1.00 45.62 821 ARG A O 1
ATOM 6512 N N . PHE A 1 822 ? 35.567 -15.634 -20.007 1.00 38.88 822 PHE A N 1
ATOM 6513 C CA . PHE A 1 822 ? 35.455 -14.181 -20.221 1.00 38.88 822 PHE A CA 1
ATOM 6514 C C . PHE A 1 822 ? 36.291 -13.446 -19.187 1.00 38.88 822 PHE A C 1
ATOM 6516 O O . PHE A 1 822 ? 36.199 -13.833 -18.000 1.00 38.88 822 PHE A O 1
#

pLDDT: mean 74.48, std 19.28, range [25.45, 98.12]

Sequence (822 aa):
MATAISPFASTKETTNYARLCRLLVDVGSQVLRSTFDKIHPPATLHTVLGRTSVHYATLQSLYKGRKKEIREALVRLGGAHFRAKIDNLEHDCMDPVIEEHYRELMKQWKKDDDSIKDKLEEIEERATKKKKSYEERHCFFEQMTQLLETTSAQNASPPELNVTLPLISDLPETSFTWNNVELPVDILLLTVEDCEFLSCFAYLKEPIKSYHISTGYVYFGCMGDDQGKKMKIALMRCSKGPDVPGGSLSASKDAILLLRPKAIFSVGACSGLNSKKVKLGDVVVSAKLITAAHKTPPSRDIGKLIKHVADGWKAPLQNADEYNAKVHCDGVVLSILEANRDMIRKHPEAIAVEMEGGGVYAAAHDFKTEWVVVKGIKDFVDEMQSSSKKWKQIACVMAVSVLANILNDPVIFQDWPYFNAGIASSVSTYTSALKTSIMYHTEFQPKLLASRTISNAKTDEIFTNLLIQHGRKALIRNDETYYSRSKELEYYGKISGTPVKHCSEILLGMIDDQESANSILVVGKAGIGKSLFCQKVIRDWANNELLRALESTEMPNLKFVYLLTFRQLNLLKNKHLTLREILNFSSVLNDKCDINESTFEYIVKHSKEVMIILDGYDEYSQKTSIDGNSEGRHPNDVRRKMPVAALCSKLINGKILQGAIVMITSRPDESDKMGGICYKRYVEIAGFSAEQVKEYIKKYFKKNENMKNAVLKHVMNNENLVSFAHIPMLCYLLCFEMEYTLAESENSDDLPVSITDIYTKLVDIFELKHCAESEYRQKEIPEKFKPPPVIKNTLEKLSKLAAKLLVERKPTFDEREKGARF

Foldseek 3Di:
DDDDDDDDDPPPVVVVVVVVVVCCVVVVVVCVVVVCCVVANPVCVVVVVPPPDPPPVVVVVVVVVVVVVVLVVCCVVPNVVCNVVVVVVVPDDDDVVVVVVVVVVVVVVVVVVVVVVVVVVVVVVVVVVVVVVVVVVVVVVVVVVVPPPDDDDDDDDFFAFLFDFDDPVVDDPDADEPVPDDDQFAEEEEEADPLLQRLLVSQFPPWHWHADPQQGIWIWGWFADPVDDTGIYIYGYAHFFQPDVRALQSNLQSCCVPNQYLEYEHAFAWAWADCVVFPQLAKEKACWEAEPVDIDGFDDLVNVVLVCLCPPFFQRGPPRVVVVHYYHSHAYEYQDPLVPVVVSVVCPVHTTYGNNVVSNCVSCVVQVHGYIYMWGHQYHSPDPDDRDPSSRSSGSNSRSSSVSVVSNDCVSSPPRDGRPPPLVVVLVVLLLQLLVLLCVLQQFDDPPDCFPLRNGDGLVLQDFDFWKFWDDDAPDDDVPDDDDPVVVVVRALPPDGHTDPAPLCQQQDDPPDPDGQQAEEEAEDPLQCQVSSLSVCSNCVSVVNNPVVDPDDDDQQASEEFEAELLQLVVCPFWFDALLVRRCSGPRDDPVNRQDPSNVVCCQVPLLNYEYEYEELVPHPCSVCLAQVVAPVDDLDRGGTDGPSNVNSCSNQCSGSNNHRYYYYYYSVVVSVRHRGDRPIYMYGSADDLVSLLVSLCSSCVPPPLLSVLLSVLQSVAVQSSVQVSRVSSSVLLSRLSSLQCVVPVDSVSRDRHPVVSVVSSVVVVLQCPDPPHPSVPDDDDPDDDRDPVSVVVVVLVVVLVVVCVVVVHPDDDPVSSPPDD

Secondary structure (DSSP, 8-state):
-----------HHHHHHHHHHHHHHHHHHHHHHHHHHHHS-TTTHHHHHT-TTSHHHHHHHHHHHHHHHHHHHHHHHH-TTHHHHHHHTTT-PPPHHHHHHHHHHHHHHHHHHHHHHHHHHHHHHHHHHHHHHHHHHHHHHHHHHTT--------PPPPPBSSPPPPGGGS--SEEPGGGS--S-SEEEEE-SHHHHHHHHTT-EEEEEEEETTTEEEEEEEES-SSS-PEEEEEEE-BSSSSSTTBHHHHHHHHHHHH--SEEEEEEEEEES-TTT--TT-EEEEEEEE-SS-EEPPPHHHHHHGGGTTTT---SBTTHHHH---EEEEEEEEES-TT-HHHHHH-TT--EEESSHHHHHHHHHHHT-EEEEEEEEEEETT--SPPPHHHHHHHHHHHHHHHHHHHT-GGGGTTPPP----HHHHHHHHHHHHHHHHHHHTSB---SS--TTTTT-BHHHH--PPEEEE--------TT----HHHHHHHTT---SEEESSTTHHHH--TT--S---EEEEE--TTSSHHHHHHHHHHHHHTT-TTTT---S------EEEEEEHHHHGGGTT-EE-HHHHHTT-TT--TT----HHHHHHHHHTGGGEEEEEE-GGG-TTGGGGSGGGGGGS-S-TTS-EEHHHHHHHHHTTSSSTT-EEEEEE-HHHHTT-TT---SEEEEEEE--HHHHHHHHHHHTTT-HHHHHHHHHHHHT-HHHHHHHTSHHHHHHHHHHHHHHHHHH--GGGS--SHHHHHHHHHHHHHHHH-TT-GGGSSPPPS-----HHHHHHHHHHHHHHHHHHHTT-S---SGGG-S--